Protein AF-0000000084390483 (afdb_homodimer)

Solvent-accessible surface area (backbone atoms only — not comparable to full-atom values): 55094 Å² total; per-residue (Å²): 135,84,78,74,77,78,76,77,76,77,75,76,75,75,76,68,74,72,72,69,80,60,77,84,59,95,57,53,60,35,66,44,64,64,21,24,38,30,26,30,45,50,81,94,38,74,42,25,36,34,32,36,40,42,73,46,34,51,63,45,49,52,94,36,43,75,48,66,68,41,76,61,64,77,34,73,57,75,42,46,13,60,41,57,46,24,24,30,60,30,52,29,52,53,65,84,39,71,67,54,34,82,72,32,52,40,70,46,56,60,27,72,94,52,60,64,47,61,51,35,40,43,39,27,24,26,64,63,17,45,28,31,28,42,40,29,38,64,62,81,58,52,90,76,26,19,27,28,40,38,39,32,50,29,49,73,42,38,44,56,32,52,50,19,61,29,64,43,49,61,56,38,32,43,69,64,57,62,38,30,41,34,37,32,30,48,42,23,20,60,67,8,15,38,48,48,73,48,52,61,88,83,48,40,42,32,24,59,44,30,47,51,43,42,51,50,42,42,47,75,33,31,50,57,75,39,27,19,46,73,36,24,28,36,26,14,30,34,39,14,2,22,47,39,43,34,43,32,42,50,28,36,91,65,56,69,44,48,24,35,35,26,33,47,37,57,71,66,88,77,72,71,77,64,93,76,23,54,57,41,52,54,51,33,48,73,68,78,28,68,58,29,46,32,75,83,43,52,93,42,71,65,50,36,20,41,19,38,48,40,27,51,46,34,46,23,68,47,49,54,32,29,50,57,43,47,43,53,66,70,66,49,79,80,78,78,80,34,50,74,52,70,60,70,63,58,34,61,86,51,61,71,62,32,36,77,70,58,47,40,41,76,35,18,33,37,41,36,39,40,40,20,28,36,52,67,74,47,81,64,42,82,90,39,62,78,72,40,66,74,57,69,65,36,49,51,54,33,49,54,49,47,41,51,49,49,51,54,50,49,45,34,47,69,70,28,62,82,57,14,29,32,39,41,38,35,39,34,40,71,43,68,30,76,30,80,40,76,67,35,42,14,19,61,71,62,57,41,23,34,55,18,57,33,52,69,67,29,36,89,72,27,69,77,48,72,64,55,52,48,24,19,51,51,50,38,52,50,53,47,27,30,56,72,30,56,84,50,26,34,34,76,75,68,66,48,54,54,37,39,63,89,41,81,56,31,17,41,26,38,37,30,34,34,89,91,30,45,63,44,81,42,48,24,37,65,66,48,18,40,71,73,69,73,50,73,68,60,46,75,92,134,84,77,74,77,77,76,76,74,76,76,75,74,72,76,69,74,73,73,70,80,60,76,83,58,95,56,54,60,38,64,44,64,64,20,24,37,29,27,31,45,50,82,93,39,74,43,24,36,33,32,35,39,42,73,45,32,50,62,43,49,51,93,36,44,74,48,67,69,41,77,60,63,78,35,73,57,76,42,45,13,61,41,57,45,23,23,28,60,30,53,30,55,52,66,85,38,70,66,54,34,82,73,32,53,41,72,46,56,60,28,70,95,52,61,65,48,61,51,36,39,44,40,26,25,28,64,64,17,47,28,31,26,42,38,30,38,65,64,81,57,52,90,75,25,20,26,28,41,39,40,31,49,29,48,74,42,40,44,54,31,53,49,20,60,29,66,43,48,61,57,38,32,43,68,64,58,64,37,30,44,33,36,34,29,48,43,24,20,60,66,8,14,39,48,49,73,46,52,61,88,83,49,39,39,32,23,61,46,30,47,52,44,43,51,51,43,41,48,75,32,31,51,58,75,37,26,18,47,72,36,25,29,36,26,14,31,35,38,14,2,23,47,39,44,34,43,33,43,48,28,35,91,66,57,70,44,46,26,36,34,26,32,47,36,56,72,68,85,76,70,70,80,63,93,77,22,54,58,41,51,53,51,33,48,74,68,78,30,68,57,30,47,32,74,83,44,53,92,42,70,68,50,37,21,41,18,37,46,41,28,51,46,36,47,23,68,46,49,55,32,29,49,57,43,46,42,52,66,70,66,49,79,79,77,77,79,34,50,74,52,70,62,71,62,59,34,61,84,52,61,68,62,32,37,75,70,58,48,39,41,75,34,18,31,39,41,36,40,41,41,20,28,36,52,68,73,46,81,64,41,83,90,39,61,78,71,40,65,73,58,67,66,34,49,53,53,33,49,54,50,48,42,52,48,48,50,54,50,50,44,35,46,69,71,28,62,80,56,15,29,32,38,40,37,37,40,34,39,70,45,67,30,75,30,80,41,74,66,35,41,15,18,59,72,63,58,41,22,34,55,17,55,33,53,70,66,29,36,89,71,26,69,76,50,72,65,56,52,48,23,20,52,51,49,37,52,49,53,48,27,30,56,72,29,58,84,51,26,35,37,76,75,68,66,46,54,53,36,40,62,88,41,82,56,30,16,40,26,38,37,30,34,36,90,92,31,44,63,46,81,43,47,26,37,65,66,47,18,39,70,72,70,73,51,75,67,60,46,74,92

Nearest PDB structures (foldseek):
  6o66-assembly1_B-2  TM=7.833E-01  e=6.974E-33  Homo sapiens
  2xuj-assembly1_B  TM=7.699E-01  e=1.851E-33  Mus musculus
  3lii-assembly1_B  TM=7.670E-01  e=3.714E-32  Homo sapiens
  2jey-assembly1_A  TM=7.452E-01  e=4.397E-33  Mus musculus
  2xup-assembly1_A  TM=7.481E-01  e=2.628E-32  Mus musculus

Sequence (1082 aa):
MKLSILWLLALATDVHSAASNSSHSGSLTVRTSTGTFTGLVDPAFPNTRQWRSIPFAAPPVGSRRWLPPQKLPPSNEHQYATKYPPSCPQFVTAVESLWNLPLTKGNLIYNGGQSDSSGLVGEATSEDCLYLAVWRPTSPPPKGGFPVLFFMTGGGFVIGGIDLPWQIPTSWVERSQSAIIVTINYRVNIFGFPNARGLADGEQNLGILDQRAALEWVRDNIAAFGGDPTRITHWGRSAGSISADIHAYAYHDDPIAQAYYLESGTVSLGIGEDPTHSNFSFVAQHVGCESPCGADGCKDDDDGGVAELDCMRRVSFAQISNFIGQYGDEGETPTLSFSPVPDDHIVFRNYEARAAEGQLARRPSLISFTANEFSSLVPWPKENLTEGPWQPPVTALDVASVCGIRNAVVSRNQLSTSEAPVYRFQYAGQFPNLNVYDWLGAYHNSETPLVFGTYGLLDHVAPTTEFQVEVSRAMQDHIMAFAEDPYQGPLKRFGWEPQVVSEAGGGSLLRFGAGGKAVQRIDGVEVDGVCEGLGEYDPFPMKLSILWLLALATDVHSAASNSSHSGSLTVRTSTGTFTGLVDPAFPNTRQWRSIPFAAPPVGSRRWLPPQKLPPSNEHQYATKYPPSCPQFVTAVESLWNLPLTKGNLIYNGGQSDSSGLVGEATSEDCLYLAVWRPTSPPPKGGFPVLFFMTGGGFVIGGIDLPWQIPTSWVERSQSAIIVTINYRVNIFGFPNARGLADGEQNLGILDQRAALEWVRDNIAAFGGDPTRITHWGRSAGSISADIHAYAYHDDPIAQAYYLESGTVSLGIGEDPTHSNFSFVAQHVGCESPCGADGCKDDDDGGVAELDCMRRVSFAQISNFIGQYGDEGETPTLSFSPVPDDHIVFRNYEARAAEGQLARRPSLISFTANEFSSLVPWPKENLTEGPWQPPVTALDVASVCGIRNAVVSRNQLSTSEAPVYRFQYAGQFPNLNVYDWLGAYHNSETPLVFGTYGLLDHVAPTTEFQVEVSRAMQDHIMAFAEDPYQGPLKRFGWEPQVVSEAGGGSLLRFGAGGKAVQRIDGVEVDGVCEGLGEYDPFP

Structure (mmCIF, N/CA/C/O backbone):
data_AF-0000000084390483-model_v1
#
loop_
_entity.id
_entity.type
_entity.pdbx_description
1 polymer 'Chlorogenic acid esterase'
#
loop_
_atom_site.group_PDB
_atom_site.id
_atom_site.type_symbol
_atom_site.label_atom_id
_atom_site.label_alt_id
_atom_site.label_comp_id
_atom_site.label_asym_id
_atom_site.label_entity_id
_atom_site.label_seq_id
_atom_site.pdbx_PDB_ins_code
_atom_site.Cartn_x
_atom_site.Cartn_y
_atom_site.Cartn_z
_atom_site.occupancy
_atom_site.B_iso_or_equiv
_atom_site.auth_seq_id
_atom_site.auth_comp_id
_atom_site.auth_asym_id
_atom_site.auth_atom_id
_atom_site.pdbx_PDB_model_num
ATOM 1 N N . MET A 1 1 ? 22.453 -48.594 45.625 1 23.86 1 MET A N 1
ATOM 2 C CA . MET A 1 1 ? 21.016 -48.281 45.688 1 23.86 1 MET A CA 1
ATOM 3 C C . MET A 1 1 ? 20.578 -47.5 44.469 1 23.86 1 MET A C 1
ATOM 5 O O . MET A 1 1 ? 21.078 -46.375 44.219 1 23.86 1 MET A O 1
ATOM 9 N N . LYS A 1 2 ? 20.172 -48.312 43.469 1 23.64 2 LYS A N 1
ATOM 10 C CA . LYS A 1 2 ? 19.859 -48.125 42.062 1 23.64 2 LYS A CA 1
ATOM 11 C C . LYS A 1 2 ? 18.641 -47.25 41.844 1 23.64 2 LYS A C 1
ATOM 13 O O . LYS A 1 2 ? 17.516 -47.656 42.125 1 23.64 2 LYS A O 1
ATOM 18 N N . LEU A 1 3 ? 18.766 -45.938 42.219 1 27.08 3 LEU A N 1
ATOM 19 C CA . LEU A 1 3 ? 17.672 -45 42.188 1 27.08 3 LEU A CA 1
ATOM 20 C C . LEU A 1 3 ? 17.062 -44.906 40.781 1 27.08 3 LEU A C 1
ATOM 22 O O . LEU A 1 3 ? 17.766 -44.625 39.812 1 27.08 3 LEU A O 1
ATOM 26 N N . SER A 1 4 ? 16.062 -45.688 40.562 1 25.55 4 SER A N 1
ATOM 27 C CA . SER A 1 4 ? 15.25 -45.875 39.375 1 25.55 4 SER A CA 1
ATOM 28 C C . SER A 1 4 ? 14.531 -44.594 39 1 25.55 4 SER A C 1
ATOM 30 O O . SER A 1 4 ? 13.742 -44.062 39.781 1 25.55 4 SER A O 1
ATOM 32 N N . ILE A 1 5 ? 15.242 -43.688 38.312 1 32.19 5 ILE A N 1
ATOM 33 C CA . ILE A 1 5 ? 14.758 -42.406 37.781 1 32.19 5 ILE A CA 1
ATOM 34 C C . ILE A 1 5 ? 13.508 -42.656 36.938 1 32.19 5 ILE A C 1
ATOM 36 O O . ILE A 1 5 ? 13.555 -43.375 35.938 1 32.19 5 ILE A O 1
ATOM 40 N N . LEU A 1 6 ? 12.336 -42.656 37.594 1 28.66 6 LEU A N 1
ATOM 41 C CA . LEU A 1 6 ? 11.008 -42.75 37 1 28.66 6 LEU A CA 1
ATOM 42 C C . LEU A 1 6 ? 10.797 -41.625 35.969 1 28.66 6 LEU A C 1
ATOM 44 O O . LEU A 1 6 ? 10.906 -40.438 36.281 1 28.66 6 LEU A O 1
ATOM 48 N N . TRP A 1 7 ? 11.086 -41.969 34.688 1 28.22 7 TRP A N 1
ATOM 49 C CA . TRP A 1 7 ? 10.914 -41.188 33.469 1 28.22 7 TRP A CA 1
ATOM 50 C C . TRP A 1 7 ? 9.461 -40.781 33.281 1 28.22 7 TRP A C 1
ATOM 52 O O . TRP A 1 7 ? 8.578 -41.625 33.125 1 28.22 7 TRP A O 1
ATOM 62 N N . LEU A 1 8 ? 9.008 -39.781 34.062 1 28.97 8 LEU A N 1
ATOM 63 C CA . LEU A 1 8 ? 7.66 -39.281 33.844 1 28.97 8 LEU A CA 1
ATOM 64 C C . LEU A 1 8 ? 7.484 -38.844 32.375 1 28.97 8 LEU A C 1
ATOM 66 O O . LEU A 1 8 ? 8.164 -37.906 31.938 1 28.97 8 LEU A O 1
ATOM 70 N N . LEU A 1 9 ? 7.055 -39.75 31.547 1 26.95 9 LEU A N 1
ATOM 71 C CA . LEU A 1 9 ? 6.625 -39.562 30.156 1 26.95 9 LEU A CA 1
ATOM 72 C C . LEU A 1 9 ? 5.473 -38.562 30.094 1 26.95 9 LEU A C 1
ATOM 74 O O . LEU A 1 9 ? 4.379 -38.812 30.594 1 26.95 9 LEU A O 1
ATOM 78 N N . ALA A 1 10 ? 5.777 -37.25 30.25 1 30.38 10 ALA A N 1
ATOM 79 C CA . ALA A 1 10 ? 4.77 -36.219 29.969 1 30.38 10 ALA A CA 1
ATOM 80 C C . ALA A 1 10 ? 4.078 -36.469 28.641 1 30.38 10 ALA A C 1
ATOM 82 O O . ALA A 1 10 ? 4.711 -36.438 27.578 1 30.38 10 ALA A O 1
ATOM 83 N N . LEU A 1 11 ? 2.984 -37.219 28.625 1 24.77 11 LEU A N 1
ATOM 84 C CA . LEU A 1 11 ? 2.082 -37.375 27.5 1 24.77 11 LEU A CA 1
ATOM 85 C C . LEU A 1 11 ? 1.597 -36.031 26.969 1 24.77 11 LEU A C 1
ATOM 87 O O . LEU A 1 11 ? 0.934 -35.281 27.688 1 24.77 11 LEU A O 1
ATOM 91 N N . ALA A 1 12 ? 2.371 -35.406 26.141 1 32.25 12 ALA A N 1
ATOM 92 C CA . ALA A 1 12 ? 1.905 -34.344 25.25 1 32.25 12 ALA A CA 1
ATOM 93 C C . ALA A 1 12 ? 0.564 -34.688 24.625 1 32.25 12 ALA A C 1
ATOM 95 O O . ALA A 1 12 ? 0.488 -35.594 23.781 1 32.25 12 ALA A O 1
ATOM 96 N N . THR A 1 13 ? -0.493 -34.5 25.391 1 29.8 13 THR A N 1
ATOM 97 C CA . THR A 1 13 ? -1.822 -34.594 24.797 1 29.8 13 THR A CA 1
ATOM 98 C C . THR A 1 13 ? -1.907 -33.75 23.531 1 29.8 13 THR A C 1
ATOM 100 O O . THR A 1 13 ? -1.586 -32.562 23.562 1 29.8 13 THR A O 1
ATOM 103 N N . ASP A 1 14 ? -1.658 -34.344 22.406 1 31.08 14 ASP A N 1
ATOM 104 C CA . ASP A 1 14 ? -2.002 -33.875 21.062 1 31.08 14 ASP A CA 1
ATOM 105 C C . ASP A 1 14 ? -3.422 -33.312 21.031 1 31.08 14 ASP A C 1
ATOM 107 O O . ASP A 1 14 ? -4.395 -34.062 21.188 1 31.08 14 ASP A O 1
ATOM 111 N N . VAL A 1 15 ? -3.582 -32.094 21.578 1 33.88 15 VAL A N 1
ATOM 112 C CA . VAL A 1 15 ? -4.859 -31.438 21.344 1 33.88 15 VAL A CA 1
ATOM 113 C C . VAL A 1 15 ? -5.164 -31.438 19.844 1 33.88 15 VAL A C 1
ATOM 115 O O . VAL A 1 15 ? -4.551 -30.688 19.078 1 33.88 15 VAL A O 1
ATOM 118 N N . HIS A 1 16 ? -5.445 -32.625 19.312 1 34.56 16 HIS A N 1
ATOM 119 C CA . HIS A 1 16 ? -6.195 -32.594 18.062 1 34.56 16 HIS A CA 1
ATOM 120 C C . HIS A 1 16 ? -7.422 -31.703 18.172 1 34.56 16 HIS A C 1
ATOM 122 O O . HIS A 1 16 ? -8.328 -31.984 18.969 1 34.56 16 HIS A O 1
ATOM 128 N N . SER A 1 17 ? -7.234 -30.438 18.094 1 35.5 17 SER A N 1
ATOM 129 C CA . SER A 1 17 ? -8.43 -29.609 17.922 1 35.5 17 SER A CA 1
ATOM 130 C C . SER A 1 17 ? -9.453 -30.297 17.016 1 35.5 17 SER A C 1
ATOM 132 O O . SER A 1 17 ? -9.148 -30.625 15.875 1 35.5 17 SER A O 1
ATOM 134 N N . ALA A 1 18 ? -10.336 -30.875 17.641 1 33.22 18 ALA A N 1
ATOM 135 C CA . ALA A 1 18 ? -11.562 -31.375 17 1 33.22 18 ALA A CA 1
ATOM 136 C C . ALA A 1 18 ? -12.219 -30.281 16.172 1 33.22 18 ALA A C 1
ATOM 138 O O . ALA A 1 18 ? -12.891 -29.391 16.703 1 33.22 18 ALA A O 1
ATOM 139 N N . ALA A 1 19 ? -11.633 -29.891 15.031 1 39.38 19 ALA A N 1
ATOM 140 C CA . ALA A 1 19 ? -12.547 -29.281 14.078 1 39.38 19 ALA A CA 1
ATOM 141 C C . ALA A 1 19 ? -13.82 -30.125 13.922 1 39.38 19 ALA A C 1
ATOM 143 O O . ALA A 1 19 ? -13.766 -31.25 13.445 1 39.38 19 ALA A O 1
ATOM 144 N N . SER A 1 20 ? -14.742 -29.969 14.68 1 35.03 20 SER A N 1
ATOM 145 C CA . SER A 1 20 ? -16.047 -30.625 14.523 1 35.03 20 SER A CA 1
ATOM 146 C C . SER A 1 20 ? -16.438 -30.734 13.055 1 35.03 20 SER A C 1
ATOM 148 O O . SER A 1 20 ? -16.203 -29.812 12.273 1 35.03 20 SER A O 1
ATOM 150 N N . ASN A 1 21 ? -16.453 -31.922 12.523 1 35.75 21 ASN A N 1
ATOM 151 C CA . ASN A 1 21 ? -17.156 -32.25 11.289 1 35.75 21 ASN A CA 1
ATOM 152 C C . ASN A 1 21 ? -18.484 -31.516 11.188 1 35.75 21 ASN A C 1
ATOM 154 O O . ASN A 1 21 ? -19.516 -32.031 11.625 1 35.75 21 ASN A O 1
ATOM 158 N N . SER A 1 22 ? -18.547 -30.281 11.508 1 37.66 22 SER A N 1
ATOM 159 C CA . SER A 1 22 ? -19.812 -29.641 11.188 1 37.66 22 SER A CA 1
ATOM 160 C C . SER A 1 22 ? -20.359 -30.141 9.852 1 37.66 22 SER A C 1
ATOM 162 O O . SER A 1 22 ? -19.594 -30.453 8.945 1 37.66 22 SER A O 1
ATOM 164 N N . SER A 1 23 ? -21.453 -30.656 9.828 1 38.72 23 SER A N 1
ATOM 165 C CA . SER A 1 23 ? -22.312 -31.016 8.695 1 38.72 23 SER A CA 1
ATOM 166 C C . SER A 1 23 ? -22.016 -30.141 7.48 1 38.72 23 SER A C 1
ATOM 168 O O . SER A 1 23 ? -22.031 -28.906 7.57 1 38.72 23 SER A O 1
ATOM 170 N N . HIS A 1 24 ? -21.094 -30.484 6.613 1 45.38 24 HIS A N 1
ATOM 171 C CA . HIS A 1 24 ? -20.766 -29.922 5.305 1 45.38 24 HIS A CA 1
ATOM 172 C C . HIS A 1 24 ? -21.984 -29.328 4.629 1 45.38 24 HIS A C 1
ATOM 174 O O . HIS A 1 24 ? -22.609 -29.969 3.781 1 45.38 24 HIS A O 1
ATOM 180 N N . SER A 1 25 ? -22.859 -28.797 5.324 1 46.72 25 SER A N 1
ATOM 181 C CA . SER A 1 25 ? -24.047 -28.156 4.742 1 46.72 25 SER A CA 1
ATOM 182 C C . SER A 1 25 ? -23.656 -27.172 3.65 1 46.72 25 SER A C 1
ATOM 184 O O . SER A 1 25 ? -22.516 -26.719 3.596 1 46.72 25 SER A O 1
ATOM 186 N N . GLY A 1 26 ? -24.328 -27.219 2.461 1 61.19 26 GLY A N 1
ATOM 187 C CA . GLY A 1 26 ? -24.516 -26.375 1.3 1 61.19 26 GLY A CA 1
ATOM 188 C C . GLY A 1 26 ? -24.328 -24.891 1.603 1 61.19 26 GLY A C 1
ATOM 189 O O . GLY A 1 26 ? -24.625 -24.047 0.77 1 61.19 26 GLY A O 1
ATOM 190 N N . SER A 1 27 ? -23.609 -24.703 2.73 1 80.94 27 SER A N 1
ATOM 191 C CA . SER A 1 27 ? -23.594 -23.312 3.15 1 80.94 27 SER A CA 1
ATOM 192 C C . SER A 1 27 ? -22.406 -22.562 2.549 1 80.94 27 SER A C 1
ATOM 194 O O . SER A 1 27 ? -21.344 -23.156 2.332 1 80.94 27 SER A O 1
ATOM 196 N N . LEU A 1 28 ? -22.562 -21.484 2.041 1 91.5 28 LEU A N 1
ATOM 197 C CA . LEU A 1 28 ? -21.562 -20.531 1.558 1 91.5 28 LEU A CA 1
ATOM 198 C C . LEU A 1 28 ? -20.75 -19.969 2.717 1 91.5 28 LEU A C 1
ATOM 200 O O . LEU A 1 28 ? -19.688 -19.359 2.502 1 91.5 28 LEU A O 1
ATOM 204 N N . THR A 1 29 ? -21.094 -20.234 3.975 1 93.81 29 THR A N 1
ATOM 205 C CA . THR A 1 29 ? -20.344 -19.781 5.141 1 93.81 29 THR A CA 1
ATOM 206 C C . THR A 1 29 ? -19.562 -20.922 5.77 1 93.81 29 THR A C 1
ATOM 208 O O . THR A 1 29 ? -20.141 -21.953 6.109 1 93.81 29 THR A O 1
ATOM 211 N N . VAL A 1 30 ? -18.281 -20.781 5.887 1 96.25 30 VAL A N 1
ATOM 212 C CA . VAL A 1 30 ? -17.375 -21.797 6.406 1 96.25 30 VAL A CA 1
ATOM 213 C C . VAL A 1 30 ? -16.625 -21.266 7.621 1 96.25 30 VAL A C 1
ATOM 215 O O . VAL A 1 30 ? -16.141 -20.125 7.602 1 96.25 30 VAL A O 1
ATOM 218 N N . ARG A 1 31 ? -16.5 -21.984 8.664 1 96.69 31 ARG A N 1
ATOM 219 C CA . ARG A 1 31 ? -15.734 -21.609 9.852 1 96.69 31 ARG A CA 1
ATOM 220 C C . ARG A 1 31 ? -14.359 -22.281 9.852 1 96.69 31 ARG A C 1
ATOM 222 O O . ARG A 1 31 ? -14.258 -23.516 9.781 1 96.69 31 ARG A O 1
ATOM 229 N N . THR A 1 32 ? -13.336 -21.531 9.852 1 97.88 32 THR A N 1
ATOM 230 C CA . THR A 1 32 ? -11.953 -22 9.945 1 97.88 32 THR A CA 1
ATOM 231 C C . THR A 1 32 ? -11.352 -21.641 11.297 1 97.88 32 THR A C 1
ATOM 233 O O . THR A 1 32 ? -12.039 -21.094 12.164 1 97.88 32 THR A O 1
ATOM 236 N N . SER A 1 33 ? -10.047 -21.969 11.508 1 97.75 33 SER A N 1
ATOM 237 C CA . SER A 1 33 ? -9.359 -21.641 12.75 1 97.75 33 SER A CA 1
ATOM 238 C C . SER A 1 33 ? -9.039 -20.141 12.828 1 97.75 33 SER A C 1
ATOM 240 O O . SER A 1 33 ? -8.812 -19.609 13.906 1 97.75 33 SER A O 1
ATOM 242 N N . THR A 1 34 ? -9.039 -19.484 11.656 1 97.25 34 THR A N 1
ATOM 243 C CA . THR A 1 34 ? -8.586 -18.094 11.648 1 97.25 34 THR A CA 1
ATOM 244 C C . THR A 1 34 ? -9.719 -17.156 11.258 1 97.25 34 THR A C 1
ATOM 246 O O . THR A 1 34 ? -9.492 -15.984 10.961 1 97.25 34 THR A O 1
ATOM 249 N N . GLY A 1 35 ? -10.938 -17.703 11.133 1 96.69 35 GLY A N 1
ATOM 250 C CA . GLY A 1 35 ? -12.078 -16.859 10.812 1 96.69 35 GLY A CA 1
ATOM 251 C C . GLY A 1 35 ? -13.234 -17.625 10.203 1 96.69 35 GLY A C 1
ATOM 252 O O . GLY A 1 35 ? -13.125 -18.828 9.953 1 96.69 35 GLY A O 1
ATOM 253 N N . THR A 1 36 ? -14.391 -16.938 10.078 1 96.69 36 THR A N 1
ATOM 254 C CA . THR A 1 36 ? -15.57 -17.422 9.375 1 96.69 36 THR A CA 1
ATOM 255 C C . THR A 1 36 ? -15.75 -16.688 8.047 1 96.69 36 THR A C 1
ATOM 257 O O . THR A 1 36 ? -15.75 -15.445 8.008 1 96.69 36 THR A O 1
ATOM 260 N N . PHE A 1 37 ? -15.875 -17.422 6.973 1 96 37 PHE A N 1
ATOM 261 C CA . PHE A 1 37 ? -15.867 -16.812 5.648 1 96 37 PHE A CA 1
ATOM 262 C C . PHE A 1 37 ? -17.125 -17.188 4.867 1 96 37 PHE A C 1
ATOM 264 O O . PHE A 1 37 ? -17.484 -18.375 4.805 1 96 37 PHE A O 1
ATOM 271 N N . THR A 1 38 ? -17.812 -16.203 4.32 1 94.62 38 THR A N 1
ATOM 272 C CA . THR A 1 38 ? -18.922 -16.438 3.408 1 94.62 38 THR A CA 1
ATOM 273 C C . THR A 1 38 ? -18.5 -16.188 1.963 1 94.62 38 THR A C 1
ATOM 275 O O . THR A 1 38 ? -18.047 -15.094 1.622 1 94.62 38 THR A O 1
ATOM 278 N N . GLY A 1 39 ? -18.609 -17.219 1.174 1 95.31 39 GLY A N 1
ATOM 279 C CA . GLY A 1 39 ? -18.266 -17.125 -0.235 1 95.31 39 GLY A CA 1
ATOM 280 C C . GLY A 1 39 ? -19.453 -16.828 -1.125 1 95.31 39 GLY A C 1
ATOM 281 O O . GLY A 1 39 ? -20.375 -16.109 -0.716 1 95.31 39 GLY A O 1
ATOM 282 N N . LEU A 1 40 ? -19.359 -17.156 -2.418 1 94.12 40 LEU A N 1
ATOM 283 C CA . LEU A 1 40 ? -20.422 -16.891 -3.381 1 94.12 40 LEU A CA 1
ATOM 284 C C . LEU A 1 40 ? -20.531 -18 -4.406 1 94.12 40 LEU A C 1
ATOM 286 O O . LEU A 1 40 ? -19.641 -18.844 -4.512 1 94.12 40 LEU A O 1
ATOM 290 N N . VAL A 1 41 ? -21.625 -18.031 -5.062 1 94.81 41 VAL A N 1
ATOM 291 C CA . VAL A 1 41 ? -21.812 -18.781 -6.293 1 94.81 41 VAL A CA 1
ATOM 292 C C . VAL A 1 41 ? -22.094 -17.828 -7.453 1 94.81 41 VAL A C 1
ATOM 294 O O . VAL A 1 41 ? -23.047 -17.047 -7.41 1 94.81 41 VAL A O 1
ATOM 297 N N . ASP A 1 42 ? -21.172 -17.844 -8.359 1 92.25 42 ASP A N 1
ATOM 298 C CA . ASP A 1 42 ? -21.422 -17.094 -9.594 1 92.25 42 ASP A CA 1
ATOM 299 C C . ASP A 1 42 ? -22.562 -17.703 -10.398 1 92.25 42 ASP A C 1
ATOM 301 O O . ASP A 1 42 ? -22.5 -18.891 -10.75 1 92.25 42 ASP A O 1
ATOM 305 N N . PRO A 1 43 ? -23.609 -16.938 -10.727 1 92.31 43 PRO A N 1
ATOM 306 C CA . PRO A 1 43 ? -24.75 -17.5 -11.461 1 92.31 43 PRO A CA 1
ATOM 307 C C . PRO A 1 43 ? -24.328 -18.125 -12.789 1 92.31 43 PRO A C 1
ATOM 309 O O . PRO A 1 43 ? -24.984 -19.062 -13.266 1 92.31 43 PRO A O 1
ATOM 312 N N . ALA A 1 44 ? -23.312 -17.688 -13.367 1 93.81 44 ALA A N 1
ATOM 313 C CA . ALA A 1 44 ? -22.797 -18.266 -14.609 1 93.81 44 ALA A CA 1
ATOM 314 C C . ALA A 1 44 ? -22.188 -19.641 -14.367 1 93.81 44 ALA A C 1
ATOM 316 O O . ALA A 1 44 ? -22 -20.422 -15.305 1 93.81 44 ALA A O 1
ATOM 317 N N . PHE A 1 45 ? -21.797 -19.891 -13.141 1 96.44 45 PHE A N 1
ATOM 318 C CA . PHE A 1 45 ? -21.188 -21.156 -12.734 1 96.44 45 PHE A CA 1
ATOM 319 C C . PHE A 1 45 ? -21.875 -21.703 -11.492 1 96.44 45 PHE A C 1
ATOM 321 O O . PHE A 1 45 ? -21.266 -21.781 -10.422 1 96.44 45 PHE A O 1
ATOM 328 N N . PRO A 1 46 ? -23.047 -22.203 -11.594 1 95.44 46 PRO A N 1
ATOM 329 C CA . PRO A 1 46 ? -23.906 -22.547 -10.445 1 95.44 46 PRO A CA 1
ATOM 330 C C . PRO A 1 46 ? -23.406 -23.766 -9.688 1 95.44 46 PRO A C 1
ATOM 332 O O . PRO A 1 46 ? -23.859 -24.047 -8.578 1 95.44 46 PRO A O 1
ATOM 335 N N . ASN A 1 47 ? -22.484 -24.484 -10.258 1 97.31 47 ASN A N 1
ATOM 336 C CA . ASN A 1 47 ? -22.016 -25.703 -9.602 1 97.31 47 ASN A CA 1
ATOM 337 C C . ASN A 1 47 ? -20.672 -25.5 -8.93 1 97.31 47 ASN A C 1
ATOM 339 O O . ASN A 1 47 ? -19.953 -26.469 -8.648 1 97.31 47 ASN A O 1
ATOM 343 N N . THR A 1 48 ? -20.281 -24.25 -8.742 1 97.5 48 THR A N 1
ATOM 344 C CA . THR A 1 48 ? -19 -23.953 -8.125 1 97.5 48 THR A CA 1
ATOM 345 C C . THR A 1 48 ? -19.172 -22.922 -7.008 1 97.5 48 THR A C 1
ATOM 347 O O . THR A 1 48 ? -19.656 -21.812 -7.246 1 97.5 48 THR A O 1
ATOM 350 N N . ARG A 1 49 ? -18.797 -23.281 -5.832 1 96.81 49 ARG A N 1
ATOM 351 C CA . ARG A 1 49 ? -18.672 -22.312 -4.738 1 96.81 49 ARG A CA 1
ATOM 352 C C . ARG A 1 49 ? -17.281 -21.688 -4.715 1 96.81 49 ARG A C 1
ATOM 354 O O . ARG A 1 49 ? -16.281 -22.359 -4.992 1 96.81 49 ARG A O 1
ATOM 361 N N . GLN A 1 50 ? -17.266 -20.453 -4.395 1 97.44 50 GLN A N 1
ATOM 362 C CA . GLN A 1 50 ? -15.992 -19.734 -4.395 1 97.44 50 GLN A CA 1
ATOM 363 C C . GLN A 1 50 ? -15.82 -18.906 -3.117 1 97.44 50 GLN A C 1
ATOM 365 O O . GLN A 1 50 ? -16.766 -18.281 -2.645 1 97.44 50 GLN A O 1
ATOM 370 N N . TRP A 1 51 ? -14.727 -18.969 -2.484 1 97.56 51 TRP A N 1
ATOM 371 C CA . TRP A 1 51 ? -14.195 -18.016 -1.516 1 97.56 51 TRP A CA 1
ATOM 372 C C . TRP A 1 51 ? -12.938 -17.328 -2.053 1 97.56 51 TRP A C 1
ATOM 374 O O . TRP A 1 51 ? -11.883 -17.953 -2.143 1 97.56 51 TRP A O 1
ATOM 384 N N . ARG A 1 52 ? -12.984 -16.047 -2.326 1 97.56 52 ARG A N 1
ATOM 385 C CA . ARG A 1 52 ? -12.023 -15.438 -3.24 1 97.56 52 ARG A CA 1
ATOM 386 C C . ARG A 1 52 ? -10.883 -14.773 -2.473 1 97.56 52 ARG A C 1
ATOM 388 O O . ARG A 1 52 ? -9.836 -14.469 -3.047 1 97.56 52 ARG A O 1
ATOM 395 N N . SER A 1 53 ? -11.062 -14.539 -1.198 1 97.19 53 SER A N 1
ATOM 396 C CA . SER A 1 53 ? -10.023 -13.852 -0.44 1 97.19 53 SER A CA 1
ATOM 397 C C . SER A 1 53 ? -10 -14.312 1.012 1 97.19 53 SER A C 1
ATOM 399 O O . SER A 1 53 ? -10.703 -13.766 1.858 1 97.19 53 SER A O 1
ATOM 401 N N . ILE A 1 54 ? -9.211 -15.211 1.325 1 98.31 54 ILE A N 1
ATOM 402 C CA . ILE A 1 54 ? -9 -15.711 2.68 1 98.31 54 ILE A CA 1
ATOM 403 C C . ILE A 1 54 ? -7.559 -15.438 3.111 1 98.31 54 ILE A C 1
ATOM 405 O O . ILE A 1 54 ? -6.613 -15.93 2.486 1 98.31 54 ILE A O 1
ATOM 409 N N . PRO A 1 55 ? -7.352 -14.602 4.156 1 98.19 55 PRO A N 1
ATOM 410 C CA . PRO A 1 55 ? -5.973 -14.375 4.598 1 98.19 55 PRO A CA 1
ATOM 411 C C . PRO A 1 55 ? -5.34 -15.617 5.219 1 98.19 55 PRO A C 1
ATOM 413 O O . PRO A 1 55 ? -5.977 -16.297 6.027 1 98.19 55 PRO A O 1
ATOM 416 N N . PHE A 1 56 ? -4.09 -15.906 4.883 1 98.62 56 PHE A N 1
ATOM 417 C CA . PHE A 1 56 ? -3.441 -17.062 5.484 1 98.62 56 PHE A CA 1
ATOM 418 C C . PHE A 1 56 ? -2.283 -16.641 6.379 1 98.62 56 PHE A C 1
ATOM 420 O O . PHE A 1 56 ? -1.723 -17.453 7.113 1 98.62 56 PHE A O 1
ATOM 427 N N . ALA A 1 57 ? -1.914 -15.375 6.34 1 98.38 57 ALA A N 1
ATOM 428 C CA . ALA A 1 57 ? -0.864 -14.789 7.172 1 98.38 57 ALA A CA 1
ATOM 429 C C . ALA A 1 57 ? -1.127 -13.312 7.434 1 98.38 57 ALA A C 1
ATOM 431 O O . ALA A 1 57 ? -1.951 -12.695 6.754 1 98.38 57 ALA A O 1
ATOM 432 N N . ALA A 1 58 ? -0.478 -12.773 8.461 1 97 58 ALA A N 1
ATOM 433 C CA . ALA A 1 58 ? -0.582 -11.344 8.758 1 97 58 ALA A CA 1
ATOM 434 C C . ALA A 1 58 ? -0.007 -10.508 7.621 1 97 58 ALA A C 1
ATOM 436 O O . ALA A 1 58 ? 0.922 -10.938 6.934 1 97 58 ALA A O 1
ATOM 437 N N . PRO A 1 59 ? -0.604 -9.258 7.426 1 96.44 59 PRO A N 1
ATOM 438 C CA . PRO A 1 59 ? -0.039 -8.406 6.371 1 96.44 59 PRO A CA 1
ATOM 439 C C . PRO A 1 59 ? 1.438 -8.094 6.602 1 96.44 59 PRO A C 1
ATOM 441 O O . PRO A 1 59 ? 1.823 -7.691 7.703 1 96.44 59 PRO A O 1
ATOM 444 N N . PRO A 1 60 ? 2.26 -8.281 5.609 1 97.12 60 PRO A N 1
ATOM 445 C CA . PRO A 1 60 ? 3.686 -7.973 5.73 1 97.12 60 PRO A CA 1
ATOM 446 C C . PRO A 1 60 ? 3.994 -6.504 5.438 1 97.12 60 PRO A C 1
ATOM 448 O O . PRO A 1 60 ? 4.723 -6.199 4.488 1 97.12 60 PRO A O 1
ATOM 451 N N . VAL A 1 61 ? 3.559 -5.566 6.289 1 94 61 VAL A N 1
ATOM 452 C CA . VAL A 1 61 ? 3.693 -4.129 6.07 1 94 61 VAL A CA 1
ATOM 453 C C . VAL A 1 61 ? 4.484 -3.506 7.219 1 94 61 VAL A C 1
ATOM 455 O O . VAL A 1 61 ? 4.656 -4.125 8.273 1 94 61 VAL A O 1
ATOM 458 N N . GLY A 1 62 ? 5.055 -2.279 7 1 89 62 GLY A N 1
ATOM 459 C CA . GLY A 1 62 ? 5.789 -1.575 8.039 1 89 62 GLY A CA 1
ATOM 460 C C . GLY A 1 62 ? 6.969 -2.361 8.57 1 89 62 GLY A C 1
ATOM 461 O O . GLY A 1 62 ? 7.805 -2.838 7.801 1 89 62 GLY A O 1
ATOM 462 N N . SER A 1 63 ? 6.926 -2.58 9.938 1 90.06 63 SER A N 1
ATOM 463 C CA . SER A 1 63 ? 8.039 -3.283 10.57 1 90.06 63 SER A CA 1
ATOM 464 C C . SER A 1 63 ? 8.055 -4.758 10.18 1 90.06 63 SER A C 1
ATOM 466 O O . SER A 1 63 ? 9.062 -5.441 10.352 1 90.06 63 SER A O 1
ATOM 468 N N . ARG A 1 64 ? 6.941 -5.23 9.555 1 94.44 64 ARG A N 1
ATOM 469 C CA . ARG A 1 64 ? 6.867 -6.637 9.164 1 94.44 64 ARG A CA 1
ATOM 470 C C . ARG A 1 64 ? 7.289 -6.828 7.715 1 94.44 64 ARG A C 1
ATOM 472 O O . ARG A 1 64 ? 7.438 -7.961 7.25 1 94.44 64 ARG A O 1
ATOM 479 N N . ARG A 1 65 ? 7.457 -5.664 6.965 1 96.38 65 ARG A N 1
ATOM 480 C CA . ARG A 1 65 ? 7.984 -5.805 5.613 1 96.38 65 ARG A CA 1
ATOM 481 C C . ARG A 1 65 ? 9.32 -6.539 5.621 1 96.38 65 ARG A C 1
ATOM 483 O O . ARG A 1 65 ? 10.227 -6.188 6.383 1 96.38 65 ARG A O 1
ATOM 490 N N . TRP A 1 66 ? 9.445 -7.621 4.852 1 98 66 TRP A N 1
ATOM 491 C CA . TRP A 1 66 ? 10.617 -8.469 4.617 1 98 66 TRP A CA 1
ATOM 492 C C . TRP A 1 66 ? 10.914 -9.336 5.832 1 98 66 TRP A C 1
ATOM 494 O O . TRP A 1 66 ? 12.062 -9.695 6.078 1 98 66 TRP A O 1
ATOM 504 N N . LEU A 1 67 ? 9.922 -9.617 6.656 1 97.06 67 LEU A N 1
ATOM 505 C CA . LEU A 1 67 ? 10.008 -10.672 7.656 1 97.06 67 LEU A CA 1
ATOM 506 C C . LEU A 1 67 ? 9.258 -11.922 7.195 1 97.06 67 LEU A C 1
ATOM 508 O O . LEU A 1 67 ? 8.383 -11.836 6.328 1 97.06 67 LEU A O 1
ATOM 512 N N . PRO A 1 68 ? 9.609 -13.109 7.699 1 97.88 68 PRO A N 1
ATOM 513 C CA . PRO A 1 68 ? 8.844 -14.312 7.391 1 97.88 68 PRO A CA 1
ATOM 514 C C . PRO A 1 68 ? 7.348 -14.148 7.672 1 97.88 68 PRO A C 1
ATOM 516 O O . PRO A 1 68 ? 6.961 -13.359 8.531 1 97.88 68 PRO A O 1
ATOM 519 N N . PRO A 1 69 ? 6.523 -14.883 6.879 1 98.31 69 PRO A N 1
ATOM 520 C CA . PRO A 1 69 ? 5.086 -14.773 7.145 1 98.31 69 PRO A CA 1
ATOM 521 C C . PRO A 1 69 ? 4.723 -15.141 8.586 1 98.31 69 PRO A C 1
ATOM 523 O O . PRO A 1 69 ? 5.289 -16.078 9.148 1 98.31 69 PRO A O 1
ATOM 526 N N . GLN A 1 70 ? 3.885 -14.32 9.164 1 97.31 70 GLN A N 1
ATOM 527 C CA . GLN A 1 70 ? 3.416 -14.555 10.523 1 97.31 70 GLN A CA 1
ATOM 528 C C . GLN A 1 70 ? 2.045 -15.227 10.523 1 97.31 70 GLN A C 1
ATOM 530 O O . GLN A 1 70 ? 1.106 -14.734 9.891 1 97.31 70 GLN A O 1
ATOM 535 N N . LYS A 1 71 ? 1.917 -16.312 11.203 1 97.25 71 LYS A N 1
ATOM 536 C CA . LYS A 1 71 ? 0.65 -17.031 11.32 1 97.25 71 LYS A CA 1
ATOM 537 C C . LYS A 1 71 ? -0.425 -16.156 11.953 1 97.25 71 LYS A C 1
ATOM 539 O O . LYS A 1 71 ? -0.131 -15.336 12.828 1 97.25 71 LYS A O 1
ATOM 544 N N . LEU A 1 72 ? -1.616 -16.328 11.531 1 96.81 72 LEU A N 1
ATOM 545 C CA . LEU A 1 72 ? -2.752 -15.594 12.086 1 96.81 72 LEU A CA 1
ATOM 546 C C . LEU A 1 72 ? -3.191 -16.219 13.414 1 96.81 72 LEU A C 1
ATOM 548 O O . LEU A 1 72 ? -3.158 -17.438 13.578 1 96.81 72 LEU A O 1
ATOM 552 N N . PRO A 1 73 ? -3.605 -15.367 14.336 1 95.12 73 PRO A N 1
ATOM 553 C CA . PRO A 1 73 ? -4.195 -15.93 15.555 1 95.12 73 PRO A CA 1
ATOM 554 C C . PRO A 1 73 ? -5.562 -16.562 15.312 1 95.12 73 PRO A C 1
ATOM 556 O O . PRO A 1 73 ? -6.223 -16.25 14.32 1 95.12 73 PRO A O 1
ATOM 559 N N . PRO A 1 74 ? -5.961 -17.5 16.203 1 96.81 74 PRO A N 1
ATOM 560 C CA . PRO A 1 74 ? -7.332 -18 16.094 1 96.81 74 PRO A CA 1
ATOM 561 C C . PRO A 1 74 ? -8.375 -16.875 16.156 1 96.81 74 PRO A C 1
ATOM 563 O O . PRO A 1 74 ? -8.211 -15.922 16.922 1 96.81 74 PRO A O 1
ATOM 566 N N . SER A 1 75 ? -9.359 -17 15.336 1 95.88 75 SER A N 1
ATOM 567 C CA . SER A 1 75 ? -10.391 -15.977 15.273 1 95.88 75 SER A CA 1
ATOM 568 C C . SER A 1 75 ? -11.727 -16.562 14.805 1 95.88 75 SER A C 1
ATOM 570 O O . SER A 1 75 ? -11.75 -17.547 14.078 1 95.88 75 SER A O 1
ATOM 572 N N . ASN A 1 76 ? -12.82 -15.891 15.266 1 94.62 76 ASN A N 1
ATOM 573 C CA . ASN A 1 76 ? -14.148 -16.25 14.781 1 94.62 76 ASN A CA 1
ATOM 574 C C . ASN A 1 76 ? -14.781 -15.102 13.992 1 94.62 76 ASN A C 1
ATOM 576 O O . ASN A 1 76 ? -15.953 -15.172 13.625 1 94.62 76 ASN A O 1
ATOM 580 N N . GLU A 1 77 ? -14.023 -14.133 13.758 1 93.38 77 GLU A N 1
ATOM 581 C CA . GLU A 1 77 ? -14.547 -12.977 13.039 1 93.38 77 GLU A CA 1
ATOM 582 C C . GLU A 1 77 ? -15.047 -13.359 11.648 1 93.38 77 GLU A C 1
ATOM 584 O O . GLU A 1 77 ? -14.445 -14.195 10.977 1 93.38 77 GLU A O 1
ATOM 589 N N . HIS A 1 78 ? -16.156 -12.75 11.289 1 93.12 78 HIS A N 1
ATOM 590 C CA . HIS A 1 78 ? -16.781 -13.062 10 1 93.12 78 HIS A CA 1
ATOM 591 C C . HIS A 1 78 ? -16.297 -12.117 8.906 1 93.12 78 HIS A C 1
ATOM 593 O O . HIS A 1 78 ? -16.125 -10.914 9.148 1 93.12 78 HIS A O 1
ATOM 599 N N . GLN A 1 79 ? -16.062 -12.633 7.715 1 93.38 79 GLN A N 1
ATOM 600 C CA . GLN A 1 79 ? -15.695 -11.875 6.523 1 93.38 79 GLN A CA 1
ATOM 601 C C . GLN A 1 79 ? -16.422 -12.406 5.289 1 93.38 79 GLN A C 1
ATOM 603 O O . GLN A 1 79 ? -16.516 -13.617 5.09 1 93.38 79 GLN A O 1
ATOM 608 N N . TYR A 1 80 ? -17.016 -11.492 4.523 1 93.06 80 TYR A N 1
ATOM 609 C CA . TYR A 1 80 ? -17.453 -11.859 3.176 1 93.06 80 TYR A CA 1
ATOM 610 C C . TYR A 1 80 ? -16.25 -11.953 2.234 1 93.06 80 TYR A C 1
ATOM 612 O O . TYR A 1 80 ? -15.523 -10.977 2.049 1 93.06 80 TYR A O 1
ATOM 620 N N . ALA A 1 81 ? -16.016 -13.133 1.679 1 94.62 81 ALA A N 1
ATOM 621 C CA . ALA A 1 81 ? -14.859 -13.398 0.816 1 94.62 81 ALA A CA 1
ATOM 622 C C . ALA A 1 81 ? -15.281 -13.469 -0.649 1 94.62 81 ALA A C 1
ATOM 624 O O . ALA A 1 81 ? -14.961 -14.438 -1.347 1 94.62 81 ALA A O 1
ATOM 625 N N . THR A 1 82 ? -15.836 -12.375 -1.18 1 93.88 82 THR A N 1
ATOM 626 C CA . THR A 1 82 ? -16.453 -12.406 -2.5 1 93.88 82 THR A CA 1
ATOM 627 C C . THR A 1 82 ? -15.594 -11.664 -3.52 1 93.88 82 THR A C 1
ATOM 629 O O . THR A 1 82 ? -15.789 -11.82 -4.727 1 93.88 82 THR A O 1
ATOM 632 N N . LYS A 1 83 ? -14.656 -10.844 -3.043 1 94.44 83 LYS A N 1
ATOM 633 C CA . LYS A 1 83 ? -13.789 -10.062 -3.918 1 94.44 83 LYS A CA 1
ATOM 634 C C . LYS A 1 83 ? -12.375 -10.641 -3.945 1 94.44 83 LYS A C 1
ATOM 636 O O . LYS A 1 83 ? -11.828 -11 -2.902 1 94.44 83 LYS A O 1
ATOM 641 N N . TYR A 1 84 ? -11.836 -10.773 -5.215 1 97.12 84 TYR A N 1
ATOM 642 C CA . TYR A 1 84 ? -10.438 -11.172 -5.281 1 97.12 84 TYR A CA 1
ATOM 643 C C . TYR A 1 84 ? -9.539 -10.148 -4.598 1 97.12 84 TYR A C 1
ATOM 645 O O . TYR A 1 84 ? -9.789 -8.945 -4.68 1 97.12 84 TYR A O 1
ATOM 653 N N . PRO A 1 85 ? -8.547 -10.586 -3.926 1 97.12 85 PRO A N 1
ATOM 654 C CA . PRO A 1 85 ? -7.621 -9.664 -3.26 1 97.12 85 PRO A CA 1
ATOM 655 C C . PRO A 1 85 ? -6.656 -8.992 -4.234 1 97.12 85 PRO A C 1
ATOM 657 O O . PRO A 1 85 ? -6.477 -9.469 -5.359 1 97.12 85 PRO A O 1
ATOM 660 N N . PRO A 1 86 ? -6.055 -7.859 -3.84 1 97.25 86 PRO A N 1
ATOM 661 C CA . PRO A 1 86 ? -4.945 -7.344 -4.652 1 97.25 86 PRO A CA 1
ATOM 662 C C . PRO A 1 86 ? -3.768 -8.312 -4.723 1 97.25 86 PRO A C 1
ATOM 664 O O . PRO A 1 86 ? -3.5 -9.039 -3.762 1 97.25 86 PRO A O 1
ATOM 667 N N . SER A 1 87 ? -3.123 -8.312 -5.859 1 98.5 87 SER A N 1
ATOM 668 C CA . SER A 1 87 ? -1.87 -9.055 -5.961 1 98.5 87 SER A CA 1
ATOM 669 C C . SER A 1 87 ? -0.761 -8.383 -5.164 1 98.5 87 SER A C 1
ATOM 671 O O . SER A 1 87 ? -0.908 -7.234 -4.73 1 98.5 87 SER A O 1
ATOM 673 N N . CYS A 1 88 ? 0.299 -9.102 -4.867 1 98.69 88 CYS A N 1
ATOM 674 C CA . CYS A 1 88 ? 1.459 -8.484 -4.227 1 98.69 88 CYS A CA 1
ATOM 675 C C . CYS A 1 88 ? 2.102 -7.453 -5.145 1 98.69 88 CYS A C 1
ATOM 677 O O . CYS A 1 88 ? 1.937 -7.508 -6.363 1 98.69 88 CYS A O 1
ATOM 679 N N . PRO A 1 89 ? 2.873 -6.512 -4.59 1 98.5 89 PRO A N 1
ATOM 680 C CA . PRO A 1 89 ? 3.475 -5.449 -5.402 1 98.5 89 PRO A CA 1
ATOM 681 C C . PRO A 1 89 ? 4.316 -5.992 -6.555 1 98.5 89 PRO A C 1
ATOM 683 O O . PRO A 1 89 ? 5.195 -6.832 -6.34 1 98.5 89 PRO A O 1
ATOM 686 N N . GLN A 1 90 ? 4.059 -5.527 -7.715 1 98.5 90 GLN A N 1
ATOM 687 C CA . GLN A 1 90 ? 4.77 -5.906 -8.93 1 98.5 90 GLN A CA 1
ATOM 688 C C . GLN A 1 90 ? 4.637 -4.828 -10 1 98.5 90 GLN A C 1
ATOM 690 O O . GLN A 1 90 ? 3.67 -4.062 -10.008 1 98.5 90 GLN A O 1
ATOM 695 N N . PHE A 1 91 ? 5.648 -4.742 -10.875 1 98.25 91 PHE A N 1
ATOM 696 C CA . PHE A 1 91 ? 5.746 -3.709 -11.898 1 98.25 91 PHE A CA 1
ATOM 697 C C . PHE A 1 91 ? 5.133 -4.184 -13.211 1 98.25 91 PHE A C 1
ATOM 699 O O . PHE A 1 91 ? 5.266 -5.355 -13.57 1 98.25 91 PHE A O 1
ATOM 706 N N . VAL A 1 92 ? 4.395 -3.307 -13.859 1 97.81 92 VAL A N 1
ATOM 707 C CA . VAL A 1 92 ? 3.867 -3.549 -15.195 1 97.81 92 VAL A CA 1
ATOM 708 C C . VAL A 1 92 ? 4.746 -2.854 -16.234 1 97.81 92 VAL A C 1
ATOM 710 O O . VAL A 1 92 ? 4.668 -1.634 -16.406 1 97.81 92 VAL A O 1
ATOM 713 N N . THR A 1 93 ? 5.484 -3.574 -17 1 97.31 93 THR A N 1
ATOM 714 C CA . THR A 1 93 ? 6.492 -3.047 -17.906 1 97.31 93 THR A CA 1
ATOM 715 C C . THR A 1 93 ? 5.836 -2.299 -19.062 1 97.31 93 THR A C 1
ATOM 717 O O . THR A 1 93 ? 4.746 -2.672 -19.516 1 97.31 93 THR A O 1
ATOM 720 N N . ALA A 1 94 ? 6.52 -1.261 -19.547 1 96.81 94 ALA A N 1
ATOM 721 C CA . ALA A 1 94 ? 6.07 -0.526 -20.734 1 96.81 94 ALA A CA 1
ATOM 722 C C . ALA A 1 94 ? 6.68 -1.105 -22 1 96.81 94 ALA A C 1
ATOM 724 O O . ALA A 1 94 ? 6.297 -0.726 -23.109 1 96.81 94 ALA A O 1
ATOM 725 N N . VAL A 1 95 ? 7.617 -1.977 -21.797 1 95.25 95 VAL A N 1
ATOM 726 C CA . VAL A 1 95 ? 8.289 -2.576 -22.953 1 95.25 95 VAL A CA 1
ATOM 727 C C . VAL A 1 95 ? 7.383 -3.625 -23.594 1 95.25 95 VAL A C 1
ATOM 729 O O . VAL A 1 95 ? 6.926 -4.555 -22.922 1 95.25 95 VAL A O 1
ATOM 732 N N . GLU A 1 96 ? 7.172 -3.521 -24.828 1 92.56 96 GLU A N 1
ATOM 733 C CA . GLU A 1 96 ? 6.266 -4.41 -25.547 1 92.56 96 GLU A CA 1
ATOM 734 C C . GLU A 1 96 ? 6.824 -5.832 -25.625 1 92.56 96 GLU A C 1
ATOM 736 O O . GLU A 1 96 ? 8.016 -6.023 -25.859 1 92.56 96 GLU A O 1
ATOM 741 N N . SER A 1 97 ? 5.977 -6.715 -25.359 1 92.31 97 SER A N 1
ATOM 742 C CA . SER A 1 97 ? 6.242 -8.141 -25.469 1 92.31 97 SER A CA 1
ATOM 743 C C . SER A 1 97 ? 4.973 -8.922 -25.797 1 92.31 97 SER A C 1
ATOM 745 O O . SER A 1 97 ? 3.875 -8.352 -25.781 1 92.31 97 SER A O 1
ATOM 747 N N . LEU A 1 98 ? 5.164 -10.203 -26.062 1 92.94 98 LEU A N 1
ATOM 748 C CA . LEU A 1 98 ? 3.998 -11.047 -26.312 1 92.94 98 LEU A CA 1
ATOM 749 C C . LEU A 1 98 ? 3.012 -10.969 -25.156 1 92.94 98 LEU A C 1
ATOM 751 O O . LEU A 1 98 ? 1.798 -11.047 -25.359 1 92.94 98 LEU A O 1
ATOM 755 N N . TRP A 1 99 ? 3.484 -10.711 -24.078 1 94.12 99 TRP A N 1
ATOM 756 C CA . TRP A 1 99 ? 2.75 -10.938 -22.844 1 94.12 99 TRP A CA 1
ATOM 757 C C . TRP A 1 99 ? 1.901 -9.719 -22.484 1 94.12 99 TRP A C 1
ATOM 759 O O . TRP A 1 99 ? 1.012 -9.805 -21.625 1 94.12 99 TRP A O 1
ATOM 769 N N . ASN A 1 100 ? 2.195 -8.578 -23.016 1 94.62 100 ASN A N 1
ATOM 770 C CA . ASN A 1 100 ? 1.422 -7.391 -22.656 1 94.62 100 ASN A CA 1
ATOM 771 C C . ASN A 1 100 ? 0.676 -6.824 -23.859 1 94.62 100 ASN A C 1
ATOM 773 O O . ASN A 1 100 ? 0.341 -5.641 -23.891 1 94.62 100 ASN A O 1
ATOM 777 N N . LEU A 1 101 ? 0.51 -7.668 -24.891 1 93.69 101 LEU A N 1
ATOM 778 C CA . LEU A 1 101 ? -0.268 -7.34 -26.078 1 93.69 101 LEU A CA 1
ATOM 779 C C . LEU A 1 101 ? -1.656 -7.965 -26.016 1 93.69 101 LEU A C 1
ATOM 781 O O . LEU A 1 101 ? -1.883 -8.898 -25.234 1 93.69 101 LEU A O 1
ATOM 785 N N . PRO A 1 102 ? -2.576 -7.512 -26.859 1 94 102 PRO A N 1
ATOM 786 C CA . PRO A 1 102 ? -3.916 -8.102 -26.875 1 94 102 PRO A CA 1
ATOM 787 C C . PRO A 1 102 ? -3.9 -9.586 -27.266 1 94 102 PRO A C 1
ATOM 789 O O . PRO A 1 102 ? -4.852 -10.312 -26.969 1 94 102 PRO A O 1
ATOM 792 N N . LEU A 1 103 ? -2.832 -10.07 -27.828 1 94.56 103 LEU A N 1
ATOM 793 C CA . LEU A 1 103 ? -2.68 -11.445 -28.281 1 94.56 103 LEU A CA 1
ATOM 794 C C . LEU A 1 103 ? -2.717 -12.422 -27.109 1 94.56 103 LEU A C 1
ATOM 796 O O . LEU A 1 103 ? -2.982 -13.609 -27.297 1 94.56 103 LEU A O 1
ATOM 800 N N . THR A 1 104 ? -2.396 -11.883 -25.922 1 96.81 104 THR A N 1
ATOM 801 C CA . THR A 1 104 ? -2.371 -12.727 -24.734 1 96.81 104 THR A CA 1
ATOM 802 C C . THR A 1 104 ? -3.145 -12.078 -23.578 1 96.81 104 THR A C 1
ATOM 804 O O . THR A 1 104 ? -2.789 -12.242 -22.422 1 96.81 104 THR A O 1
ATOM 807 N N . LYS A 1 105 ? -4.121 -11.312 -23.984 1 95.56 105 LYS A N 1
ATOM 808 C CA . LYS A 1 105 ? -4.941 -10.656 -22.969 1 95.56 105 LYS A CA 1
ATOM 809 C C . LYS A 1 105 ? -5.461 -11.664 -21.938 1 95.56 105 LYS A C 1
ATOM 811 O O . LYS A 1 105 ? -6.012 -12.703 -22.312 1 95.56 105 LYS A O 1
ATOM 816 N N . GLY A 1 106 ? -5.219 -11.352 -20.672 1 96.56 106 GLY A N 1
ATOM 817 C CA . GLY A 1 106 ? -5.645 -12.227 -19.594 1 96.56 106 GLY A CA 1
ATOM 818 C C . GLY A 1 106 ? -4.5 -12.984 -18.938 1 96.56 106 GLY A C 1
ATOM 819 O O . GLY A 1 106 ? -4.684 -13.648 -17.922 1 96.56 106 GLY A O 1
ATOM 820 N N . ASN A 1 107 ? -3.289 -12.828 -19.5 1 96.94 107 ASN A N 1
ATOM 821 C CA . ASN A 1 107 ? -2.148 -13.562 -18.953 1 96.94 107 ASN A CA 1
ATOM 822 C C . ASN A 1 107 ? -1.465 -12.789 -17.828 1 96.94 107 ASN A C 1
ATOM 824 O O . ASN A 1 107 ? -0.542 -13.305 -17.188 1 96.94 107 ASN A O 1
ATOM 828 N N . LEU A 1 108 ? -1.876 -11.57 -17.594 1 97.31 108 LEU A N 1
ATOM 829 C CA . LEU A 1 108 ? -1.347 -10.727 -16.531 1 97.31 108 LEU A CA 1
ATOM 830 C C . LEU A 1 108 ? -2.391 -10.516 -15.438 1 97.31 108 LEU A C 1
ATOM 832 O O . LEU A 1 108 ? -3.576 -10.789 -15.641 1 97.31 108 LEU A O 1
ATOM 836 N N . ILE A 1 109 ? -1.981 -10.055 -14.273 1 97.69 109 ILE A N 1
ATOM 837 C CA . ILE A 1 109 ? -2.898 -9.789 -13.172 1 97.69 109 ILE A CA 1
ATOM 838 C C . ILE A 1 109 ? -3.875 -8.688 -13.562 1 97.69 109 ILE A C 1
ATOM 840 O O . ILE A 1 109 ? -3.568 -7.852 -14.422 1 97.69 109 ILE A O 1
ATOM 844 N N . TYR A 1 110 ? -5.043 -8.758 -12.891 1 96.94 110 TYR A N 1
ATOM 845 C CA . TYR A 1 110 ? -5.934 -7.605 -12.945 1 96.94 110 TYR A CA 1
ATOM 846 C C . TYR A 1 110 ? -5.227 -6.344 -12.453 1 96.94 110 TYR A C 1
ATOM 848 O O . TYR A 1 110 ? -4.574 -6.359 -11.406 1 96.94 110 TYR A O 1
ATOM 856 N N . ASN A 1 111 ? -5.352 -5.246 -13.25 1 95.75 111 ASN A N 1
ATOM 857 C CA . ASN A 1 111 ? -4.555 -4.062 -12.938 1 95.75 111 ASN A CA 1
ATOM 858 C C . ASN A 1 111 ? -5.426 -2.82 -12.805 1 95.75 111 ASN A C 1
ATOM 860 O O . ASN A 1 111 ? -4.977 -1.707 -13.078 1 95.75 111 ASN A O 1
ATOM 864 N N . GLY A 1 112 ? -6.652 -2.998 -12.453 1 93.88 112 GLY A N 1
ATOM 865 C CA . GLY A 1 112 ? -7.539 -1.856 -12.273 1 93.88 112 GLY A CA 1
ATOM 866 C C . GLY A 1 112 ? -7.727 -1.048 -13.547 1 93.88 112 GLY A C 1
ATOM 867 O O . GLY A 1 112 ? -8.031 -1.605 -14.602 1 93.88 112 GLY A O 1
ATOM 868 N N . GLY A 1 113 ? -7.566 0.259 -13.422 1 92.81 113 GLY A N 1
ATOM 869 C CA . GLY A 1 113 ? -7.777 1.149 -14.555 1 92.81 113 GLY A CA 1
ATOM 870 C C . GLY A 1 113 ? -6.535 1.334 -15.406 1 92.81 113 GLY A C 1
ATOM 871 O O . GLY A 1 113 ? -6.594 1.962 -16.469 1 92.81 113 GLY A O 1
ATOM 872 N N . GLN A 1 114 ? -5.438 0.723 -15.055 1 94.44 114 GLN A N 1
ATOM 873 C CA . GLN A 1 114 ? -4.184 0.88 -15.781 1 94.44 114 GLN A CA 1
ATOM 874 C C . GLN A 1 114 ? -4.086 -0.123 -16.922 1 94.44 114 GLN A C 1
ATOM 876 O O . GLN A 1 114 ? -4.645 -1.219 -16.844 1 94.44 114 GLN A O 1
ATOM 881 N N . SER A 1 115 ? -3.34 0.237 -17.922 1 94.5 115 SER A N 1
ATOM 882 C CA . SER A 1 115 ? -3.119 -0.663 -19.047 1 94.5 115 SER A CA 1
ATOM 883 C C . SER A 1 115 ? -2.082 -1.729 -18.719 1 94.5 115 SER A C 1
ATOM 885 O O . SER A 1 115 ? -1.354 -1.604 -17.734 1 94.5 115 SER A O 1
ATOM 887 N N . ASP A 1 116 ? -1.947 -2.682 -19.562 1 95.44 116 ASP A N 1
ATOM 888 C CA . ASP A 1 116 ? -0.994 -3.775 -19.391 1 95.44 116 ASP A CA 1
ATOM 889 C C . ASP A 1 116 ? 0.411 -3.342 -19.812 1 95.44 116 ASP A C 1
ATOM 891 O O . ASP A 1 116 ? 1.326 -4.164 -19.875 1 95.44 116 ASP A O 1
ATOM 895 N N . SER A 1 117 ? 0.584 -2.084 -20.172 1 96.5 117 SER A N 1
ATOM 896 C CA . SER A 1 117 ? 1.881 -1.504 -20.5 1 96.5 117 SER A CA 1
ATOM 897 C C . SER A 1 117 ? 2.068 -0.146 -19.828 1 96.5 117 SER A C 1
ATOM 899 O O . SER A 1 117 ? 2.646 0.768 -20.422 1 96.5 117 SER A O 1
ATOM 901 N N . SER A 1 118 ? 1.615 -0.001 -18.625 1 96.06 118 SER A N 1
ATOM 902 C CA . SER A 1 118 ? 1.521 1.286 -17.938 1 96.06 118 SER A CA 1
ATOM 903 C C . SER A 1 118 ? 2.904 1.828 -17.594 1 96.06 118 SER A C 1
ATOM 905 O O . SER A 1 118 ? 3.088 3.041 -17.469 1 96.06 118 SER A O 1
ATOM 907 N N . GLY A 1 119 ? 3.924 0.938 -17.453 1 97.5 119 GLY A N 1
ATOM 908 C CA . GLY A 1 119 ? 5.234 1.363 -16.984 1 97.5 119 GLY A CA 1
ATOM 909 C C . GLY A 1 119 ? 5.23 1.809 -15.531 1 97.5 119 GLY A C 1
ATOM 910 O O . GLY A 1 119 ? 6.012 2.68 -15.141 1 97.5 119 GLY A O 1
ATOM 911 N N . LEU A 1 120 ? 4.289 1.34 -14.695 1 97.56 120 LEU A N 1
ATOM 912 C CA . LEU A 1 120 ? 4.113 1.667 -13.289 1 97.56 120 LEU A CA 1
ATOM 913 C C . LEU A 1 120 ? 3.842 0.409 -12.469 1 97.56 120 LEU A C 1
ATOM 915 O O . LEU A 1 120 ? 3.49 -0.634 -13.023 1 97.56 120 LEU A O 1
ATOM 919 N N . VAL A 1 121 ? 4.09 0.542 -11.18 1 98.06 121 VAL A N 1
ATOM 920 C CA . VAL A 1 121 ? 3.607 -0.497 -10.273 1 98.06 121 VAL A CA 1
ATOM 921 C C . VAL A 1 121 ? 2.119 -0.744 -10.516 1 98.06 121 VAL A C 1
ATOM 923 O O . VAL A 1 121 ? 1.369 0.188 -10.812 1 98.06 121 VAL A O 1
ATOM 926 N N . GLY A 1 122 ? 1.703 -2.002 -10.406 1 98.12 122 GLY A N 1
ATOM 927 C CA . GLY A 1 122 ? 0.307 -2.34 -10.633 1 98.12 122 GLY A CA 1
ATOM 928 C C . GLY A 1 122 ? -0.646 -1.581 -9.734 1 98.12 122 GLY A C 1
ATOM 929 O O . GLY A 1 122 ? -0.408 -1.469 -8.523 1 98.12 122 GLY A O 1
ATOM 930 N N . GLU A 1 123 ? -1.753 -1.077 -10.344 1 97.62 123 GLU A N 1
ATOM 931 C CA . GLU A 1 123 ? -2.736 -0.306 -9.586 1 97.62 123 GLU A CA 1
ATOM 932 C C . GLU A 1 123 ? -3.492 -1.192 -8.602 1 97.62 123 GLU A C 1
ATOM 934 O O . GLU A 1 123 ? -3.85 -0.75 -7.508 1 97.62 123 GLU A O 1
ATOM 939 N N . ALA A 1 124 ? -3.725 -2.439 -8.969 1 97.81 124 ALA A N 1
ATOM 940 C CA . ALA A 1 124 ? -4.473 -3.381 -8.141 1 97.81 124 ALA A CA 1
ATOM 941 C C . ALA A 1 124 ? -3.533 -4.281 -7.344 1 97.81 124 ALA A C 1
ATOM 943 O O . ALA A 1 124 ? -3.738 -5.496 -7.27 1 97.81 124 ALA A O 1
ATOM 944 N N . THR A 1 125 ? -2.463 -3.695 -6.801 1 98 125 THR A N 1
ATOM 945 C CA . THR A 1 125 ? -1.524 -4.418 -5.949 1 98 125 THR A CA 1
ATOM 946 C C . THR A 1 125 ? -1.461 -3.787 -4.559 1 98 125 THR A C 1
ATOM 948 O O . THR A 1 125 ? -1.893 -2.648 -4.367 1 98 125 THR A O 1
ATOM 951 N N . SER A 1 126 ? -1.029 -4.543 -3.605 1 97.81 126 SER A N 1
ATOM 952 C CA . SER A 1 126 ? -0.91 -4.137 -2.209 1 97.81 126 SER A CA 1
ATOM 953 C C . SER A 1 126 ? 0.13 -4.98 -1.478 1 97.81 126 SER A C 1
ATOM 955 O O . SER A 1 126 ? 0.349 -6.145 -1.822 1 97.81 126 SER A O 1
ATOM 957 N N . GLU A 1 127 ? 0.752 -4.391 -0.453 1 97.38 127 GLU A N 1
ATOM 958 C CA . GLU A 1 127 ? 1.614 -5.207 0.393 1 97.38 127 GLU A CA 1
ATOM 959 C C . GLU A 1 127 ? 0.792 -6.145 1.273 1 97.38 127 GLU A C 1
ATOM 961 O O . GLU A 1 127 ? 1.282 -7.195 1.7 1 97.38 127 GLU A O 1
ATOM 966 N N . ASP A 1 128 ? -0.447 -5.73 1.569 1 96.88 128 ASP A N 1
ATOM 967 C CA . ASP A 1 128 ? -1.369 -6.672 2.199 1 96.88 128 ASP A CA 1
ATOM 968 C C . ASP A 1 128 ? -1.95 -7.641 1.175 1 96.88 128 ASP A C 1
ATOM 970 O O . ASP A 1 128 ? -3.094 -7.484 0.742 1 96.88 128 ASP A O 1
ATOM 974 N N . CYS A 1 129 ? -1.188 -8.641 0.871 1 97.94 129 CYS A N 1
ATOM 975 C CA . CYS A 1 129 ? -1.569 -9.445 -0.287 1 97.94 129 CYS A CA 1
ATOM 976 C C . CYS A 1 129 ? -1.527 -10.93 0.043 1 97.94 129 CYS A C 1
ATOM 978 O O . CYS A 1 129 ? -1.732 -11.773 -0.834 1 97.94 129 CYS A O 1
ATOM 980 N N . LEU A 1 130 ? -1.293 -11.367 1.283 1 98.56 130 LEU A N 1
ATOM 981 C CA . LEU A 1 130 ? -1.133 -12.781 1.603 1 98.56 130 LEU A CA 1
ATOM 982 C C . LEU A 1 130 ? -2.488 -13.453 1.803 1 98.56 130 LEU A C 1
ATOM 984 O O . LEU A 1 130 ? -2.887 -13.734 2.936 1 98.56 130 LEU A O 1
ATOM 988 N N . TYR A 1 131 ? -3.115 -13.75 0.666 1 98.69 131 TYR A N 1
ATOM 989 C CA . TYR A 1 131 ? -4.445 -14.344 0.613 1 98.69 131 TYR A CA 1
ATOM 990 C C . TYR A 1 131 ? -4.453 -15.594 -0.258 1 98.69 131 TYR A C 1
ATOM 992 O O . TYR A 1 131 ? -3.541 -15.797 -1.063 1 98.69 131 TYR A O 1
ATOM 1000 N N . LEU A 1 132 ? -5.43 -16.438 -0.024 1 98.81 132 LEU A N 1
ATOM 1001 C CA . LEU A 1 132 ? -5.727 -17.547 -0.92 1 98.81 132 LEU A CA 1
ATOM 1002 C C . LEU A 1 132 ? -7.199 -17.547 -1.312 1 98.81 132 LEU A C 1
ATOM 1004 O O . LEU A 1 132 ? -8.008 -16.844 -0.708 1 98.81 132 LEU A O 1
ATOM 1008 N N . ALA A 1 133 ? -7.5 -18.234 -2.365 1 98.88 133 ALA A N 1
ATOM 1009 C CA . ALA A 1 133 ? -8.859 -18.422 -2.854 1 98.88 133 ALA A CA 1
ATOM 1010 C C . ALA A 1 133 ? -9.188 -19.906 -2.996 1 98.88 133 ALA A C 1
ATOM 1012 O O . ALA A 1 133 ? -8.305 -20.719 -3.293 1 98.88 133 ALA A O 1
ATOM 1013 N N . VAL A 1 134 ? -10.461 -20.266 -2.76 1 98.81 134 VAL A N 1
ATOM 1014 C CA . VAL A 1 134 ? -10.906 -21.641 -2.795 1 98.81 134 VAL A CA 1
ATOM 1015 C C . VAL A 1 134 ? -12.078 -21.781 -3.768 1 98.81 134 VAL A C 1
ATOM 1017 O O . VAL A 1 134 ? -13.055 -21.047 -3.684 1 98.81 134 VAL A O 1
ATOM 1020 N N . TRP A 1 135 ? -11.977 -22.641 -4.707 1 98.75 135 TRP A N 1
ATOM 1021 C CA . TRP A 1 135 ? -13.062 -23.078 -5.574 1 98.75 135 TRP A CA 1
ATOM 1022 C C . TRP A 1 135 ? -13.461 -24.516 -5.258 1 98.75 135 TRP A C 1
ATOM 1024 O O . TRP A 1 135 ? -12.633 -25.438 -5.305 1 98.75 135 TRP A O 1
ATOM 1034 N N . ARG A 1 136 ? -14.672 -24.703 -4.984 1 97.62 136 ARG A N 1
ATOM 1035 C CA . ARG A 1 136 ? -15.18 -26 -4.531 1 97.62 136 ARG A CA 1
ATOM 1036 C C . ARG A 1 136 ? -16.438 -26.391 -5.309 1 97.62 136 ARG A C 1
ATOM 1038 O O . ARG A 1 136 ? -17.312 -25.562 -5.535 1 97.62 136 ARG A O 1
ATOM 1045 N N . PRO A 1 137 ? -16.531 -27.703 -5.645 1 97.38 137 PRO A N 1
ATOM 1046 C CA . PRO A 1 137 ? -17.797 -28.188 -6.227 1 97.38 137 PRO A CA 1
ATOM 1047 C C . PRO A 1 137 ? -18.984 -28.016 -5.285 1 97.38 137 PRO A C 1
ATOM 1049 O O . PRO A 1 137 ? -18.812 -28 -4.062 1 97.38 137 PRO A O 1
ATOM 1052 N N . THR A 1 138 ? -20.141 -27.828 -5.879 1 95.5 138 THR A N 1
ATOM 1053 C CA . THR A 1 138 ? -21.344 -27.797 -5.062 1 95.5 138 THR A CA 1
ATOM 1054 C C . THR A 1 138 ? -21.797 -29.203 -4.703 1 95.5 138 THR A C 1
ATOM 1056 O O . THR A 1 138 ? -22.594 -29.391 -3.783 1 95.5 138 THR A O 1
ATOM 1059 N N . SER A 1 139 ? -21.312 -30.188 -5.453 1 95 139 SER A N 1
ATOM 1060 C CA . SER A 1 139 ? -21.641 -31.578 -5.141 1 95 139 SER A CA 1
ATOM 1061 C C . SER A 1 139 ? -21.109 -31.984 -3.775 1 95 139 SER A C 1
ATOM 1063 O O . SER A 1 139 ? -20.125 -31.391 -3.293 1 95 139 SER A O 1
ATOM 1065 N N . PRO A 1 140 ? -21.75 -32.938 -3.109 1 93.88 140 PRO A N 1
ATOM 1066 C CA . PRO A 1 140 ? -21.219 -33.406 -1.827 1 93.88 140 PRO A CA 1
ATOM 1067 C C . PRO A 1 140 ? -19.812 -34 -1.953 1 93.88 140 PRO A C 1
ATOM 1069 O O . PRO A 1 140 ? -19.516 -34.688 -2.932 1 93.88 140 PRO A O 1
ATOM 1072 N N . PRO A 1 141 ? -19.047 -33.688 -1.045 1 94.12 141 PRO A N 1
ATOM 1073 C CA . PRO A 1 141 ? -17.703 -34.281 -1.096 1 94.12 141 PRO A CA 1
ATOM 1074 C C . PRO A 1 141 ? -17.703 -35.812 -0.943 1 94.12 141 PRO A C 1
ATOM 1076 O O . PRO A 1 141 ? -18.594 -36.344 -0.288 1 94.12 141 PRO A O 1
ATOM 1079 N N . PRO A 1 142 ? -16.766 -36.469 -1.515 1 93.94 142 PRO A N 1
ATOM 1080 C CA . PRO A 1 142 ? -16.594 -37.906 -1.25 1 93.94 142 PRO A CA 1
ATOM 1081 C C . PRO A 1 142 ? -16.141 -38.188 0.179 1 93.94 142 PRO A C 1
ATOM 1083 O O . PRO A 1 142 ? -15.852 -37.25 0.936 1 93.94 142 PRO A O 1
ATOM 1086 N N . LYS A 1 143 ? -16.172 -39.5 0.504 1 92.19 143 LYS A N 1
ATOM 1087 C CA . LYS A 1 143 ? -15.656 -39.906 1.814 1 92.19 143 LYS A CA 1
ATOM 1088 C C . LYS A 1 143 ? -14.227 -39.406 2.014 1 92.19 143 LYS A C 1
ATOM 1090 O O . LYS A 1 143 ? -13.367 -39.594 1.151 1 92.19 143 LYS A O 1
ATOM 1095 N N . GLY A 1 144 ? -13.992 -38.75 3.068 1 94 144 GLY A N 1
ATOM 1096 C CA . GLY A 1 144 ? -12.688 -38.188 3.355 1 94 144 GLY A CA 1
ATOM 1097 C C . GLY A 1 144 ? -12.508 -36.781 2.82 1 94 144 GLY A C 1
ATOM 1098 O O . GLY A 1 144 ? -11.578 -36.062 3.213 1 94 144 GLY A O 1
ATOM 1099 N N . GLY A 1 145 ? -13.375 -36.406 1.846 1 97.56 145 GLY A N 1
ATOM 1100 C CA . GLY A 1 145 ? -13.312 -35.062 1.273 1 97.56 145 GLY A CA 1
ATOM 1101 C C . GLY A 1 145 ? -12.742 -35.031 -0.13 1 97.56 145 GLY A C 1
ATOM 1102 O O . GLY A 1 145 ? -12.141 -36 -0.578 1 97.56 145 GLY A O 1
ATOM 1103 N N . PHE A 1 146 ? -12.906 -33.906 -0.806 1 98.44 146 PHE A N 1
ATOM 1104 C CA . PHE A 1 146 ? -12.352 -33.75 -2.141 1 98.44 146 PHE A CA 1
ATOM 1105 C C . PHE A 1 146 ? -10.828 -33.719 -2.09 1 98.44 146 PHE A C 1
ATOM 1107 O O . PHE A 1 146 ? -10.242 -33.156 -1.163 1 98.44 146 PHE A O 1
ATOM 1114 N N . PRO A 1 147 ? -10.133 -34.375 -3.045 1 98.5 147 PRO A N 1
ATOM 1115 C CA . PRO A 1 147 ? -8.727 -34 -3.211 1 98.5 147 PRO A CA 1
ATOM 1116 C C . PRO A 1 147 ? -8.539 -32.531 -3.479 1 98.5 147 PRO A C 1
ATOM 1118 O O . PRO A 1 147 ? -9.461 -31.859 -3.947 1 98.5 147 PRO A O 1
ATOM 1121 N N . VAL A 1 148 ? -7.387 -32.031 -3.139 1 98.88 148 VAL A N 1
ATOM 1122 C CA . VAL A 1 148 ? -7.121 -30.594 -3.223 1 98.88 148 VAL A CA 1
ATOM 1123 C C . VAL A 1 148 ? -5.957 -30.344 -4.176 1 98.88 148 VAL A C 1
ATOM 1125 O O . VAL A 1 148 ? -4.898 -30.953 -4.055 1 98.88 148 VAL A O 1
ATOM 1128 N N . LEU A 1 149 ? -6.156 -29.516 -5.188 1 98.88 149 LEU A N 1
ATOM 1129 C CA . LEU A 1 149 ? -5.082 -28.953 -6.004 1 98.88 149 LEU A CA 1
ATOM 1130 C C . LEU A 1 149 ? -4.66 -27.594 -5.492 1 98.88 149 LEU A C 1
ATOM 1132 O O . LEU A 1 149 ? -5.449 -26.641 -5.527 1 98.88 149 LEU A O 1
ATOM 1136 N N . PHE A 1 150 ? -3.48 -27.516 -4.969 1 98.88 150 PHE A N 1
ATOM 1137 C CA . PHE A 1 150 ? -2.889 -26.297 -4.445 1 98.88 150 PHE A CA 1
ATOM 1138 C C . PHE A 1 150 ? -2.002 -25.641 -5.496 1 98.88 150 PHE A C 1
ATOM 1140 O O . PHE A 1 150 ? -0.865 -26.062 -5.711 1 98.88 150 PHE A O 1
ATOM 1147 N N . PHE A 1 151 ? -2.465 -24.484 -6.043 1 98.81 151 PHE A N 1
ATOM 1148 C CA . PHE A 1 151 ? -1.818 -23.906 -7.215 1 98.81 151 PHE A CA 1
ATOM 1149 C C . PHE A 1 151 ? -1.044 -22.641 -6.84 1 98.81 151 PHE A C 1
ATOM 1151 O O . PHE A 1 151 ? -1.571 -21.766 -6.16 1 98.81 151 PHE A O 1
ATOM 1158 N N . MET A 1 152 ? 0.171 -22.609 -7.395 1 98.5 152 MET A N 1
ATOM 1159 C CA . MET A 1 152 ? 1.024 -21.422 -7.285 1 98.5 152 MET A CA 1
ATOM 1160 C C . MET A 1 152 ? 1.331 -20.844 -8.664 1 98.5 152 MET A C 1
ATOM 1162 O O . MET A 1 152 ? 1.821 -21.547 -9.547 1 98.5 152 MET A O 1
ATOM 1166 N N . THR A 1 153 ? 1.103 -19.594 -8.766 1 97.19 153 THR A N 1
ATOM 1167 C CA . THR A 1 153 ? 1.265 -18.891 -10.031 1 97.19 153 THR A CA 1
ATOM 1168 C C . THR A 1 153 ? 2.73 -18.875 -10.461 1 97.19 153 THR A C 1
ATOM 1170 O O . THR A 1 153 ? 3.627 -18.953 -9.617 1 97.19 153 THR A O 1
ATOM 1173 N N . GLY A 1 154 ? 2.918 -18.812 -11.773 1 96.94 154 GLY A N 1
ATOM 1174 C CA . GLY A 1 154 ? 4.227 -18.484 -12.312 1 96.94 154 GLY A CA 1
ATOM 1175 C C . GLY A 1 154 ? 4.473 -16.984 -12.414 1 96.94 154 GLY A C 1
ATOM 1176 O O . GLY A 1 154 ? 3.863 -16.203 -11.68 1 96.94 154 GLY A O 1
ATOM 1177 N N . GLY A 1 155 ? 5.453 -16.625 -13.25 1 96.25 155 GLY A N 1
ATOM 1178 C CA . GLY A 1 155 ? 5.781 -15.227 -13.43 1 96.25 155 GLY A CA 1
ATOM 1179 C C . GLY A 1 155 ? 7.223 -14.898 -13.086 1 96.25 155 GLY A C 1
ATOM 1180 O O . GLY A 1 155 ? 7.547 -13.758 -12.758 1 96.25 155 GLY A O 1
ATOM 1181 N N . GLY A 1 156 ? 8.055 -15.852 -13.141 1 95.5 156 GLY A N 1
ATOM 1182 C CA . GLY A 1 156 ? 9.484 -15.648 -12.977 1 95.5 156 GLY A CA 1
ATOM 1183 C C . GLY A 1 156 ? 9.852 -15.102 -11.617 1 95.5 156 GLY A C 1
ATOM 1184 O O . GLY A 1 156 ? 10.836 -14.367 -11.477 1 95.5 156 GLY A O 1
ATOM 1185 N N . PHE A 1 157 ? 8.961 -15.305 -10.633 1 96.5 157 PHE A N 1
ATOM 1186 C CA . PHE A 1 157 ? 9.141 -14.836 -9.266 1 96.5 157 PHE A CA 1
ATOM 1187 C C . PHE A 1 157 ? 9.023 -13.32 -9.195 1 96.5 157 PHE A C 1
ATOM 1189 O O . PHE A 1 157 ? 9.406 -12.703 -8.195 1 96.5 157 PHE A O 1
ATOM 1196 N N . VAL A 1 158 ? 8.5 -12.672 -10.281 1 97.19 158 VAL A N 1
ATOM 1197 C CA . VAL A 1 158 ? 8.469 -11.211 -10.258 1 97.19 158 VAL A CA 1
ATOM 1198 C C . VAL A 1 158 ? 7.035 -10.719 -10.469 1 97.19 158 VAL A C 1
ATOM 1200 O O . VAL A 1 158 ? 6.711 -9.57 -10.156 1 97.19 158 VAL A O 1
ATOM 1203 N N . ILE A 1 159 ? 6.176 -11.609 -11.016 1 97.44 159 ILE A N 1
ATOM 1204 C CA . ILE A 1 159 ? 4.785 -11.219 -11.227 1 97.44 159 ILE A CA 1
ATOM 1205 C C . ILE A 1 159 ? 3.871 -12.414 -10.984 1 97.44 159 ILE A C 1
ATOM 1207 O O . ILE A 1 159 ? 4.34 -13.547 -10.867 1 97.44 159 ILE A O 1
ATOM 1211 N N . GLY A 1 160 ? 2.582 -12.164 -10.82 1 97.69 160 GLY A N 1
ATOM 1212 C CA . GLY A 1 160 ? 1.575 -13.203 -10.648 1 97.69 160 GLY A CA 1
ATOM 1213 C C . GLY A 1 160 ? 0.628 -12.922 -9.492 1 97.69 160 GLY A C 1
ATOM 1214 O O . GLY A 1 160 ? 0.75 -11.906 -8.812 1 97.69 160 GLY A O 1
ATOM 1215 N N . GLY A 1 161 ? -0.326 -13.828 -9.359 1 98.12 161 GLY A N 1
ATOM 1216 C CA . GLY A 1 161 ? -1.311 -13.695 -8.297 1 98.12 161 GLY A CA 1
ATOM 1217 C C . GLY A 1 161 ? -2.582 -14.477 -8.555 1 98.12 161 GLY A C 1
ATOM 1218 O O . GLY A 1 161 ? -2.664 -15.227 -9.531 1 98.12 161 GLY A O 1
ATOM 1219 N N . ILE A 1 162 ? -3.516 -14.305 -7.668 1 98.56 162 ILE A N 1
ATOM 1220 C CA . ILE A 1 162 ? -4.785 -15.016 -7.73 1 98.56 162 ILE A CA 1
ATOM 1221 C C . ILE A 1 162 ? -5.629 -14.469 -8.875 1 98.56 162 ILE A C 1
ATOM 1223 O O . ILE A 1 162 ? -6.129 -15.234 -9.711 1 98.56 162 ILE A O 1
ATOM 1227 N N . ASP A 1 163 ? -5.719 -13.094 -8.898 1 98.06 163 ASP A N 1
ATOM 1228 C CA . ASP A 1 163 ? -6.605 -12.445 -9.867 1 98.06 163 ASP A CA 1
ATOM 1229 C C . ASP A 1 163 ? -5.926 -12.289 -11.219 1 98.06 163 ASP A C 1
ATOM 1231 O O . ASP A 1 163 ? -5.562 -11.18 -11.609 1 98.06 163 ASP A O 1
ATOM 1235 N N . LEU A 1 164 ? -5.77 -13.344 -11.844 1 98.38 164 LEU A N 1
ATOM 1236 C CA . LEU A 1 164 ? -5.18 -13.492 -13.172 1 98.38 164 LEU A CA 1
ATOM 1237 C C . LEU A 1 164 ? -6.082 -14.32 -14.078 1 98.38 164 LEU A C 1
ATOM 1239 O O . LEU A 1 164 ? -6.164 -15.547 -13.922 1 98.38 164 LEU A O 1
ATOM 1243 N N . PRO A 1 165 ? -6.691 -13.711 -15.047 1 98.12 165 PRO A N 1
ATOM 1244 C CA . PRO A 1 165 ? -7.816 -14.312 -15.773 1 98.12 165 PRO A CA 1
ATOM 1245 C C . PRO A 1 165 ? -7.461 -15.664 -16.391 1 98.12 165 PRO A C 1
ATOM 1247 O O . PRO A 1 165 ? -8.266 -16.594 -16.359 1 98.12 165 PRO A O 1
ATOM 1250 N N . TRP A 1 166 ? -6.285 -15.875 -16.938 1 98.31 166 TRP A N 1
ATOM 1251 C CA . TRP A 1 166 ? -5.906 -17.109 -17.609 1 98.31 166 TRP A CA 1
ATOM 1252 C C . TRP A 1 166 ? -5.941 -18.297 -16.641 1 98.31 166 TRP A C 1
ATOM 1254 O O . TRP A 1 166 ? -6.027 -19.453 -17.062 1 98.31 166 TRP A O 1
ATOM 1264 N N . GLN A 1 167 ? -5.844 -18.031 -15.336 1 98.25 167 GLN A N 1
ATOM 1265 C CA . GLN A 1 167 ? -5.641 -19.141 -14.414 1 98.25 167 GLN A CA 1
ATOM 1266 C C . GLN A 1 167 ? -6.734 -19.172 -13.352 1 98.25 167 GLN A C 1
ATOM 1268 O O . GLN A 1 167 ? -6.527 -19.719 -12.258 1 98.25 167 GLN A O 1
ATOM 1273 N N . ILE A 1 168 ? -7.855 -18.531 -13.586 1 98.69 168 ILE A N 1
ATOM 1274 C CA . ILE A 1 168 ? -9.031 -18.688 -12.727 1 98.69 168 ILE A CA 1
ATOM 1275 C C . ILE A 1 168 ? -9.703 -20.016 -13.008 1 98.69 168 ILE A C 1
ATOM 1277 O O . ILE A 1 168 ? -10.156 -20.266 -14.125 1 98.69 168 ILE A O 1
ATOM 1281 N N . PRO A 1 169 ? -9.891 -20.859 -12 1 98.69 169 PRO A N 1
ATOM 1282 C CA . PRO A 1 169 ? -10.242 -22.266 -12.281 1 98.69 169 PRO A CA 1
ATOM 1283 C C . PRO A 1 169 ? -11.75 -22.5 -12.281 1 98.69 169 PRO A C 1
ATOM 1285 O O . PRO A 1 169 ? -12.195 -23.641 -12.273 1 98.69 169 PRO A O 1
ATOM 1288 N N . THR A 1 170 ? -12.578 -21.469 -12.336 1 98.38 170 THR A N 1
ATOM 1289 C CA . THR A 1 170 ? -14.023 -21.594 -12.133 1 98.38 170 THR A CA 1
ATOM 1290 C C . THR A 1 170 ? -14.617 -22.578 -13.141 1 98.38 170 THR A C 1
ATOM 1292 O O . THR A 1 170 ? -15.375 -23.469 -12.758 1 98.38 170 THR A O 1
ATOM 1295 N N . SER A 1 171 ? -14.297 -22.469 -14.414 1 98.06 171 SER A N 1
ATOM 1296 C CA . SER A 1 171 ? -14.852 -23.328 -15.453 1 98.06 171 SER A CA 1
ATOM 1297 C C . SER A 1 171 ? -14.422 -24.781 -15.258 1 98.06 171 SER A C 1
ATOM 1299 O O . SER A 1 171 ? -15.195 -25.703 -15.531 1 98.06 171 SER A O 1
ATOM 1301 N N . TRP A 1 172 ? -13.195 -24.953 -14.859 1 98.62 172 TRP A N 1
ATOM 1302 C CA . TRP A 1 172 ? -12.656 -26.297 -14.648 1 98.62 172 TRP A CA 1
ATOM 1303 C C . TRP A 1 172 ? -13.383 -27 -13.508 1 98.62 172 TRP A C 1
ATOM 1305 O O . TRP A 1 172 ? -13.828 -28.141 -13.656 1 98.62 172 TRP A O 1
ATOM 1315 N N . VAL A 1 173 ? -13.562 -26.297 -12.375 1 98.62 173 VAL A N 1
ATOM 1316 C CA . VAL A 1 173 ? -14.258 -26.875 -11.219 1 98.62 173 VAL A CA 1
ATOM 1317 C C . VAL A 1 173 ? -15.719 -27.125 -11.578 1 98.62 173 VAL A C 1
ATOM 1319 O O . VAL A 1 173 ? -16.297 -28.141 -11.18 1 98.62 173 VAL A O 1
ATOM 1322 N N . GLU A 1 174 ? -16.297 -26.172 -12.32 1 98.25 174 GLU A N 1
ATOM 1323 C CA . GLU A 1 174 ? -17.672 -26.297 -12.766 1 98.25 174 GLU A CA 1
ATOM 1324 C C . GLU A 1 174 ? -17.891 -27.594 -13.547 1 98.25 174 GLU A C 1
ATOM 1326 O O . GLU A 1 174 ? -18.906 -28.266 -13.367 1 98.25 174 GLU A O 1
ATOM 1331 N N . ARG A 1 175 ? -16.969 -27.953 -14.344 1 97.88 175 ARG A N 1
ATOM 1332 C CA . ARG A 1 175 ? -17.109 -29.109 -15.227 1 97.88 175 ARG A CA 1
ATOM 1333 C C . ARG A 1 175 ? -16.734 -30.391 -14.5 1 97.88 175 ARG A C 1
ATOM 1335 O O . ARG A 1 175 ? -17.469 -31.391 -14.586 1 97.88 175 ARG A O 1
ATOM 1342 N N . SER A 1 176 ? -15.625 -30.438 -13.828 1 97.06 176 SER A N 1
ATOM 1343 C CA . SER A 1 176 ? -15.031 -31.672 -13.328 1 97.06 176 SER A CA 1
ATOM 1344 C C . SER A 1 176 ? -15.758 -32.156 -12.07 1 97.06 176 SER A C 1
ATOM 1346 O O . SER A 1 176 ? -15.938 -33.344 -11.875 1 97.06 176 SER A O 1
ATOM 1348 N N . GLN A 1 177 ? -16.078 -31.234 -11.164 1 97.06 177 GLN A N 1
ATOM 1349 C CA . GLN A 1 177 ? -16.719 -31.5 -9.883 1 97.06 177 GLN A CA 1
ATOM 1350 C C . GLN A 1 177 ? -15.953 -32.562 -9.102 1 97.06 177 GLN A C 1
ATOM 1352 O O . GLN A 1 177 ? -16.562 -33.406 -8.43 1 97.06 177 GLN A O 1
ATOM 1357 N N . SER A 1 178 ? -14.656 -32.531 -9.18 1 96.12 178 SER A N 1
ATOM 1358 C CA . SER A 1 178 ? -13.883 -33.656 -8.711 1 96.12 178 SER A CA 1
ATOM 1359 C C . SER A 1 178 ? -12.875 -33.25 -7.645 1 96.12 178 SER A C 1
ATOM 1361 O O . SER A 1 178 ? -12.328 -34.094 -6.93 1 96.12 178 SER A O 1
ATOM 1363 N N . ALA A 1 179 ? -12.617 -32 -7.586 1 98.12 179 ALA A N 1
ATOM 1364 C CA . ALA A 1 179 ? -11.57 -31.547 -6.684 1 98.12 179 ALA A CA 1
ATOM 1365 C C . ALA A 1 179 ? -11.82 -30.094 -6.262 1 98.12 179 ALA A C 1
ATOM 1367 O O . ALA A 1 179 ? -12.562 -29.375 -6.93 1 98.12 179 ALA A O 1
ATOM 1368 N N . ILE A 1 180 ? -11.242 -29.75 -5.105 1 98.69 180 ILE A N 1
ATOM 1369 C CA . ILE A 1 180 ? -11.102 -28.359 -4.711 1 98.69 180 ILE A CA 1
ATOM 1370 C C . ILE A 1 180 ? -9.812 -27.781 -5.309 1 98.69 180 ILE A C 1
ATOM 1372 O O . ILE A 1 180 ? -8.789 -28.469 -5.348 1 98.69 180 ILE A O 1
ATOM 1376 N N . ILE A 1 181 ? -9.852 -26.578 -5.82 1 98.94 181 ILE A N 1
ATOM 1377 C CA . ILE A 1 181 ? -8.656 -25.875 -6.266 1 98.94 181 ILE A CA 1
ATOM 1378 C C . ILE A 1 181 ? -8.414 -24.656 -5.375 1 98.94 181 ILE A C 1
ATOM 1380 O O . ILE A 1 181 ? -9.344 -23.891 -5.109 1 98.94 181 ILE A O 1
ATOM 1384 N N . VAL A 1 182 ? -7.23 -24.547 -4.844 1 98.94 182 VAL A N 1
ATOM 1385 C CA . VAL A 1 182 ? -6.785 -23.406 -4.043 1 98.94 182 VAL A CA 1
ATOM 1386 C C . VAL A 1 182 ? -5.672 -22.656 -4.773 1 98.94 182 VAL A C 1
ATOM 1388 O O . VAL A 1 182 ? -4.715 -23.281 -5.25 1 98.94 182 VAL A O 1
ATOM 1391 N N . THR A 1 183 ? -5.812 -21.375 -4.988 1 98.81 183 THR A N 1
ATOM 1392 C CA . THR A 1 183 ? -4.77 -20.516 -5.531 1 98.81 183 THR A CA 1
ATOM 1393 C C . THR A 1 183 ? -4.309 -19.5 -4.488 1 98.81 183 THR A C 1
ATOM 1395 O O . THR A 1 183 ? -5.078 -19.109 -3.605 1 98.81 183 THR A O 1
ATOM 1398 N N . ILE A 1 184 ? -3.053 -19.062 -4.566 1 98.88 184 ILE A N 1
ATOM 1399 C CA . ILE A 1 184 ? -2.547 -18.188 -3.51 1 98.88 184 ILE A CA 1
ATOM 1400 C C . ILE A 1 184 ? -1.789 -17.016 -4.125 1 98.88 184 ILE A C 1
ATOM 1402 O O . ILE A 1 184 ? -1.282 -17.109 -5.246 1 98.88 184 ILE A O 1
ATOM 1406 N N . ASN A 1 185 ? -1.757 -15.906 -3.379 1 98.69 185 ASN A N 1
ATOM 1407 C CA . ASN A 1 185 ? -0.727 -14.891 -3.539 1 98.69 185 ASN A CA 1
ATOM 1408 C C . ASN A 1 185 ? 0.524 -15.227 -2.732 1 98.69 185 ASN A C 1
ATOM 1410 O O . ASN A 1 185 ? 0.448 -15.93 -1.726 1 98.69 185 ASN A O 1
ATOM 1414 N N . TYR A 1 186 ? 1.603 -14.852 -3.184 1 98.81 186 TYR A N 1
ATOM 1415 C CA . TYR A 1 186 ? 2.846 -14.82 -2.42 1 98.81 186 TYR A CA 1
ATOM 1416 C C . TYR A 1 186 ? 3.721 -13.648 -2.85 1 98.81 186 TYR A C 1
ATOM 1418 O O . TYR A 1 186 ? 3.578 -13.133 -3.961 1 98.81 186 TYR A O 1
ATOM 1426 N N . ARG A 1 187 ? 4.551 -13.172 -1.95 1 98.56 187 ARG A N 1
ATOM 1427 C CA . ARG A 1 187 ? 5.402 -12.031 -2.26 1 98.56 187 ARG A CA 1
ATOM 1428 C C . ARG A 1 187 ? 6.391 -12.367 -3.371 1 98.56 187 ARG A C 1
ATOM 1430 O O . ARG A 1 187 ? 6.953 -13.469 -3.396 1 98.56 187 ARG A O 1
ATOM 1437 N N . VAL A 1 188 ? 6.66 -11.43 -4.285 1 98.5 188 VAL A N 1
ATOM 1438 C CA . VAL A 1 188 ? 7.523 -11.625 -5.445 1 98.5 188 VAL A CA 1
ATOM 1439 C C . VAL A 1 188 ? 8.578 -10.523 -5.504 1 98.5 188 VAL A C 1
ATOM 1441 O O . VAL A 1 188 ? 8.539 -9.578 -4.715 1 98.5 188 VAL A O 1
ATOM 1444 N N . ASN A 1 189 ? 9.516 -10.633 -6.453 1 98 189 ASN A N 1
ATOM 1445 C CA . ASN A 1 189 ? 10.57 -9.656 -6.711 1 98 189 ASN A CA 1
ATOM 1446 C C . ASN A 1 189 ? 11.289 -9.25 -5.43 1 98 189 ASN A C 1
ATOM 1448 O O . ASN A 1 189 ? 11.594 -10.102 -4.59 1 98 189 ASN A O 1
ATOM 1452 N N . ILE A 1 190 ? 11.586 -8.023 -5.199 1 98.31 190 ILE A N 1
ATOM 1453 C CA . ILE A 1 190 ? 12.375 -7.562 -4.062 1 98.31 190 ILE A CA 1
ATOM 1454 C C . ILE A 1 190 ? 11.602 -7.801 -2.766 1 98.31 190 ILE A C 1
ATOM 1456 O O . ILE A 1 190 ? 12.203 -7.93 -1.695 1 98.31 190 ILE A O 1
ATOM 1460 N N . PHE A 1 191 ? 10.281 -7.898 -2.83 1 98.62 191 PHE A N 1
ATOM 1461 C CA . PHE A 1 191 ? 9.453 -8.094 -1.644 1 98.62 191 PHE A CA 1
ATOM 1462 C C . PHE A 1 191 ? 9.461 -9.555 -1.214 1 98.62 191 PHE A C 1
ATOM 1464 O O . PHE A 1 191 ? 9.258 -9.867 -0.038 1 98.62 191 PHE A O 1
ATOM 1471 N N . GLY A 1 192 ? 9.688 -10.484 -2.143 1 98.31 192 GLY A N 1
ATOM 1472 C CA . GLY A 1 192 ? 9.734 -11.906 -1.844 1 98.31 192 GLY A CA 1
ATOM 1473 C C . GLY A 1 192 ? 11.148 -12.43 -1.679 1 98.31 192 GLY A C 1
ATOM 1474 O O . GLY A 1 192 ? 11.367 -13.445 -1.013 1 98.31 192 GLY A O 1
ATOM 1475 N N . PHE A 1 193 ? 12.078 -11.703 -2.312 1 96.88 193 PHE A N 1
ATOM 1476 C CA . PHE A 1 193 ? 13.453 -12.172 -2.373 1 96.88 193 PHE A CA 1
ATOM 1477 C C . PHE A 1 193 ? 14.43 -11.008 -2.289 1 96.88 193 PHE A C 1
ATOM 1479 O O . PHE A 1 193 ? 15.211 -10.773 -3.215 1 96.88 193 PHE A O 1
ATOM 1486 N N . PRO A 1 194 ? 14.516 -10.398 -1.128 1 97.19 194 PRO A N 1
ATOM 1487 C CA . PRO A 1 194 ? 15.242 -9.133 -1.03 1 97.19 194 PRO A CA 1
ATOM 1488 C C . PRO A 1 194 ? 16.766 -9.32 -1.054 1 97.19 194 PRO A C 1
ATOM 1490 O O . PRO A 1 194 ? 17.484 -8.453 -1.556 1 97.19 194 PRO A O 1
ATOM 1493 N N . ASN A 1 195 ? 17.188 -10.469 -0.521 1 95.94 195 ASN A N 1
ATOM 1494 C CA . ASN A 1 195 ? 18.609 -10.656 -0.276 1 95.94 195 ASN A CA 1
ATOM 1495 C C . ASN A 1 195 ? 19.219 -9.438 0.417 1 95.94 195 ASN A C 1
ATOM 1497 O O . ASN A 1 195 ? 20.219 -8.891 -0.052 1 95.94 195 ASN A O 1
ATOM 1501 N N . ALA A 1 196 ? 18.641 -8.984 1.48 1 95.62 196 ALA A N 1
ATOM 1502 C CA . ALA A 1 196 ? 19.062 -7.793 2.215 1 95.62 196 ALA A CA 1
ATOM 1503 C C . ALA A 1 196 ? 20.062 -8.141 3.314 1 95.62 196 ALA A C 1
ATOM 1505 O O . ALA A 1 196 ? 19.891 -9.141 4.016 1 95.62 196 ALA A O 1
ATOM 1506 N N . ARG A 1 197 ? 21.047 -7.293 3.514 1 92.31 197 ARG A N 1
ATOM 1507 C CA . ARG A 1 197 ? 22.109 -7.508 4.492 1 92.31 197 ARG A CA 1
ATOM 1508 C C . ARG A 1 197 ? 21.547 -7.535 5.91 1 92.31 197 ARG A C 1
ATOM 1510 O O . ARG A 1 197 ? 22.047 -8.258 6.77 1 92.31 197 ARG A O 1
ATOM 1517 N N . GLY A 1 198 ? 20.484 -6.785 6.129 1 91.88 198 GLY A N 1
ATOM 1518 C CA . GLY A 1 198 ? 19.969 -6.609 7.477 1 91.88 198 GLY A CA 1
ATOM 1519 C C . GLY A 1 198 ? 19.062 -7.734 7.914 1 91.88 198 GLY A C 1
ATOM 1520 O O . GLY A 1 198 ? 18.594 -7.754 9.055 1 91.88 198 GLY A O 1
ATOM 1521 N N . LEU A 1 199 ? 18.797 -8.703 7.082 1 92.62 199 LEU A N 1
ATOM 1522 C CA . LEU A 1 199 ? 17.922 -9.82 7.418 1 92.62 199 LEU A CA 1
ATOM 1523 C C . LEU A 1 199 ? 18.719 -11.016 7.914 1 92.62 199 LEU A C 1
ATOM 1525 O O . LEU A 1 199 ? 19.859 -11.219 7.496 1 92.62 199 LEU A O 1
ATOM 1529 N N . ALA A 1 200 ? 18.141 -11.773 8.789 1 87.12 200 ALA A N 1
ATOM 1530 C CA . ALA A 1 200 ? 18.797 -12.969 9.328 1 87.12 200 ALA A CA 1
ATOM 1531 C C . ALA A 1 200 ? 19 -14.023 8.25 1 87.12 200 ALA A C 1
ATOM 1533 O O . ALA A 1 200 ? 18.266 -14.047 7.254 1 87.12 200 ALA A O 1
ATOM 1534 N N . ASP A 1 201 ? 19.922 -14.836 8.523 1 81.75 201 ASP A N 1
ATOM 1535 C CA . ASP A 1 201 ? 20.141 -15.969 7.629 1 81.75 201 ASP A CA 1
ATOM 1536 C C . ASP A 1 201 ? 18.922 -16.875 7.574 1 81.75 201 ASP A C 1
ATOM 1538 O O . ASP A 1 201 ? 18.266 -17.109 8.594 1 81.75 201 ASP A O 1
ATOM 1542 N N . GLY A 1 202 ? 18.578 -17.328 6.391 1 83.44 202 GLY A N 1
ATOM 1543 C CA . GLY A 1 202 ? 17.453 -18.234 6.234 1 83.44 202 GLY A CA 1
ATOM 1544 C C . GLY A 1 202 ? 16.125 -17.516 6.051 1 83.44 202 GLY A C 1
ATOM 1545 O O . GLY A 1 202 ? 15.094 -18.156 5.824 1 83.44 202 GLY A O 1
ATOM 1546 N N . GLU A 1 203 ? 16.203 -16.203 6.086 1 90.62 203 GLU A N 1
ATOM 1547 C CA . GLU A 1 203 ? 14.969 -15.453 5.984 1 90.62 203 GLU A CA 1
ATOM 1548 C C . GLU A 1 203 ? 14.938 -14.602 4.715 1 90.62 203 GLU A C 1
ATOM 1550 O O . GLU A 1 203 ? 14.297 -13.555 4.68 1 90.62 203 GLU A O 1
ATOM 1555 N N . GLN A 1 204 ? 15.633 -15.078 3.717 1 92.81 204 GLN A N 1
ATOM 1556 C CA . GLN A 1 204 ? 15.742 -14.289 2.494 1 92.81 204 GLN A CA 1
ATOM 1557 C C . GLN A 1 204 ? 14.68 -14.711 1.476 1 92.81 204 GLN A C 1
ATOM 1559 O O . GLN A 1 204 ? 14.297 -13.922 0.607 1 92.81 204 GLN A O 1
ATOM 1564 N N . ASN A 1 205 ? 14.266 -16 1.596 1 97 205 ASN A N 1
ATOM 1565 C CA . ASN A 1 205 ? 13.359 -16.547 0.592 1 97 205 ASN A CA 1
ATOM 1566 C C . ASN A 1 205 ? 11.898 -16.422 1.032 1 97 205 ASN A C 1
ATOM 1568 O O . ASN A 1 205 ? 11.188 -17.438 1.104 1 97 205 ASN A O 1
ATOM 1572 N N . LEU A 1 206 ? 11.477 -15.211 1.209 1 98.31 206 LEU A N 1
ATOM 1573 C CA . LEU A 1 206 ? 10.18 -14.898 1.798 1 98.31 206 LEU A CA 1
ATOM 1574 C C . LEU A 1 206 ? 9.047 -15.406 0.91 1 98.31 206 LEU A C 1
ATOM 1576 O O . LEU A 1 206 ? 8.016 -15.852 1.411 1 98.31 206 LEU A O 1
ATOM 1580 N N . GLY A 1 207 ? 9.211 -15.328 -0.435 1 98.44 207 GLY A N 1
ATOM 1581 C CA . GLY A 1 207 ? 8.203 -15.867 -1.329 1 98.44 207 GLY A CA 1
ATOM 1582 C C . GLY A 1 207 ? 7.941 -17.344 -1.106 1 98.44 207 GLY A C 1
ATOM 1583 O O . GLY A 1 207 ? 6.789 -17.781 -1.075 1 98.44 207 GLY A O 1
ATOM 1584 N N . ILE A 1 208 ? 8.992 -18.094 -0.882 1 98.31 208 ILE A N 1
ATOM 1585 C CA . ILE A 1 208 ? 8.859 -19.531 -0.643 1 98.31 208 ILE A CA 1
ATOM 1586 C C . ILE A 1 208 ? 8.25 -19.766 0.734 1 98.31 208 ILE A C 1
ATOM 1588 O O . ILE A 1 208 ? 7.422 -20.672 0.905 1 98.31 208 ILE A O 1
ATOM 1592 N N . LEU A 1 209 ? 8.633 -18.953 1.666 1 98.5 209 LEU A N 1
ATOM 1593 C CA . LEU A 1 209 ? 8.086 -19.078 3.012 1 98.5 209 LEU A CA 1
ATOM 1594 C C . LEU A 1 209 ? 6.598 -18.734 3.025 1 98.5 209 LEU A C 1
ATOM 1596 O O . LEU A 1 209 ? 5.828 -19.344 3.777 1 98.5 209 LEU A O 1
ATOM 1600 N N . ASP A 1 210 ? 6.223 -17.719 2.248 1 98.81 210 ASP A N 1
ATOM 1601 C CA . ASP A 1 210 ? 4.801 -17.422 2.094 1 98.81 210 ASP A CA 1
ATOM 1602 C C . ASP A 1 210 ? 4.039 -18.641 1.581 1 98.81 210 ASP A C 1
ATOM 1604 O O . ASP A 1 210 ? 2.959 -18.953 2.082 1 98.81 210 ASP A O 1
ATOM 1608 N N . GLN A 1 211 ? 4.582 -19.281 0.593 1 98.88 211 GLN A N 1
ATOM 1609 C CA . GLN A 1 211 ? 3.969 -20.469 0.001 1 98.88 211 GLN A CA 1
ATOM 1610 C C . GLN A 1 211 ? 3.797 -21.578 1.037 1 98.88 211 GLN A C 1
ATOM 1612 O O . GLN A 1 211 ? 2.74 -22.203 1.112 1 98.88 211 GLN A O 1
ATOM 1617 N N . ARG A 1 212 ? 4.812 -21.812 1.82 1 98.81 212 ARG A N 1
ATOM 1618 C CA . ARG A 1 212 ? 4.746 -22.828 2.867 1 98.81 212 ARG A CA 1
ATOM 1619 C C . ARG A 1 212 ? 3.672 -22.484 3.893 1 98.81 212 ARG A C 1
ATOM 1621 O O . ARG A 1 212 ? 2.92 -23.359 4.328 1 98.81 212 ARG A O 1
ATOM 1628 N N . ALA A 1 213 ? 3.613 -21.203 4.238 1 98.81 213 ALA A N 1
ATOM 1629 C CA . ALA A 1 213 ? 2.6 -20.766 5.195 1 98.81 213 ALA A CA 1
ATOM 1630 C C . ALA A 1 213 ? 1.193 -21.016 4.652 1 98.81 213 ALA A C 1
ATOM 1632 O O . ALA A 1 213 ? 0.301 -21.438 5.395 1 98.81 213 ALA A O 1
ATOM 1633 N N . ALA A 1 214 ? 0.983 -20.719 3.4 1 98.88 214 ALA A N 1
ATOM 1634 C CA . ALA A 1 214 ? -0.313 -20.969 2.77 1 98.88 214 ALA A CA 1
ATOM 1635 C C . ALA A 1 214 ? -0.647 -22.453 2.75 1 98.88 214 ALA A C 1
ATOM 1637 O O . ALA A 1 214 ? -1.785 -22.844 3.025 1 98.88 214 ALA A O 1
ATOM 1638 N N . LEU A 1 215 ? 0.333 -23.25 2.404 1 98.94 215 LEU A N 1
ATOM 1639 C CA . LEU A 1 215 ? 0.14 -24.703 2.367 1 98.94 215 LEU A CA 1
ATOM 1640 C C . LEU A 1 215 ? -0.224 -25.234 3.746 1 98.94 215 LEU A C 1
ATOM 1642 O O . LEU A 1 215 ? -1.096 -26.094 3.873 1 98.94 215 LEU A O 1
ATOM 1646 N N . GLU A 1 216 ? 0.406 -24.766 4.766 1 98.88 216 GLU A N 1
ATOM 1647 C CA . GLU A 1 216 ? 0.091 -25.156 6.137 1 98.88 216 GLU A CA 1
ATOM 1648 C C . GLU A 1 216 ? -1.321 -24.719 6.523 1 98.88 216 GLU A C 1
ATOM 1650 O O . GLU A 1 216 ? -2.045 -25.469 7.184 1 98.88 216 GLU A O 1
ATOM 1655 N N . TRP A 1 217 ? -1.636 -23.531 6.105 1 98.81 217 TRP A N 1
ATOM 1656 C CA . TRP A 1 217 ? -2.996 -23.078 6.375 1 98.81 217 TRP A CA 1
ATOM 1657 C C . TRP A 1 217 ? -4.02 -24 5.711 1 98.81 217 TRP A C 1
ATOM 1659 O O . TRP A 1 217 ? -5.035 -24.344 6.316 1 98.81 217 TRP A O 1
ATOM 1669 N N . VAL A 1 218 ? -3.771 -24.359 4.477 1 98.94 218 VAL A N 1
ATOM 1670 C CA . VAL A 1 218 ? -4.676 -25.25 3.744 1 98.94 218 VAL A CA 1
ATOM 1671 C C . VAL A 1 218 ? -4.766 -26.594 4.449 1 98.94 218 VAL A C 1
ATOM 1673 O O . VAL A 1 218 ? -5.859 -27.141 4.637 1 98.94 218 VAL A O 1
ATOM 1676 N N . ARG A 1 219 ? -3.676 -27.156 4.855 1 98.75 219 ARG A N 1
ATOM 1677 C CA . ARG A 1 219 ? -3.678 -28.406 5.605 1 98.75 219 ARG A CA 1
ATOM 1678 C C . ARG A 1 219 ? -4.57 -28.312 6.84 1 98.75 219 ARG A C 1
ATOM 1680 O O . ARG A 1 219 ? -5.387 -29.203 7.094 1 98.75 219 ARG A O 1
ATOM 1687 N N . ASP A 1 220 ? -4.5 -27.234 7.48 1 98.62 220 ASP A N 1
ATOM 1688 C CA . ASP A 1 220 ? -5.137 -27.078 8.789 1 98.62 220 ASP A CA 1
ATOM 1689 C C . ASP A 1 220 ? -6.617 -26.75 8.648 1 98.62 220 ASP A C 1
ATOM 1691 O O . ASP A 1 220 ? -7.402 -26.953 9.57 1 98.62 220 ASP A O 1
ATOM 1695 N N . ASN A 1 221 ? -7.043 -26.25 7.418 1 98.69 221 ASN A N 1
ATOM 1696 C CA . ASN A 1 221 ? -8.367 -25.641 7.391 1 98.69 221 ASN A CA 1
ATOM 1697 C C . ASN A 1 221 ? -9.211 -26.188 6.238 1 98.69 221 ASN A C 1
ATOM 1699 O O . ASN A 1 221 ? -10.422 -25.969 6.199 1 98.69 221 ASN A O 1
ATOM 1703 N N . ILE A 1 222 ? -8.672 -26.906 5.312 1 98.62 222 ILE A N 1
ATOM 1704 C CA . ILE A 1 222 ? -9.352 -27.203 4.051 1 98.62 222 ILE A CA 1
ATOM 1705 C C . ILE A 1 222 ? -10.523 -28.156 4.301 1 98.62 222 ILE A C 1
ATOM 1707 O O . ILE A 1 222 ? -11.453 -28.219 3.494 1 98.62 222 ILE A O 1
ATOM 1711 N N . ALA A 1 223 ? -10.484 -28.906 5.402 1 98.25 223 ALA A N 1
ATOM 1712 C CA . ALA A 1 223 ? -11.578 -29.812 5.75 1 98.25 223 ALA A CA 1
ATOM 1713 C C . ALA A 1 223 ? -12.883 -29.047 5.93 1 98.25 223 ALA A C 1
ATOM 1715 O O . ALA A 1 223 ? -13.961 -29.547 5.609 1 98.25 223 ALA A O 1
ATOM 1716 N N . ALA A 1 224 ? -12.789 -27.828 6.391 1 97.19 224 ALA A N 1
ATOM 1717 C CA . ALA A 1 224 ? -13.969 -27 6.59 1 97.19 224 ALA A CA 1
ATOM 1718 C C . ALA A 1 224 ? -14.641 -26.672 5.262 1 97.19 224 ALA A C 1
ATOM 1720 O O . ALA A 1 224 ? -15.844 -26.391 5.215 1 97.19 224 ALA A O 1
ATOM 1721 N N . PHE A 1 225 ? -13.914 -26.766 4.18 1 97.88 225 PHE A N 1
ATOM 1722 C CA . PHE A 1 225 ? -14.438 -26.484 2.848 1 97.88 225 PHE A CA 1
ATOM 1723 C C . PHE A 1 225 ? -14.852 -27.781 2.152 1 97.88 225 PHE A C 1
ATOM 1725 O O . PHE A 1 225 ? -15.305 -27.766 1.007 1 97.88 225 PHE A O 1
ATOM 1732 N N . GLY A 1 226 ? -14.633 -28.922 2.854 1 97.5 226 GLY A N 1
ATOM 1733 C CA . GLY A 1 226 ? -14.961 -30.219 2.275 1 97.5 226 GLY A CA 1
ATOM 1734 C C . GLY A 1 226 ? -13.766 -30.906 1.626 1 97.5 226 GLY A C 1
ATOM 1735 O O . GLY A 1 226 ? -13.93 -31.906 0.933 1 97.5 226 GLY A O 1
ATOM 1736 N N . GLY A 1 227 ? -12.625 -30.359 1.859 1 98.56 227 GLY A N 1
ATOM 1737 C CA . GLY A 1 227 ? -11.422 -30.938 1.292 1 98.56 227 GLY A CA 1
ATOM 1738 C C . GLY A 1 227 ? -10.758 -31.953 2.207 1 98.56 227 GLY A C 1
ATOM 1739 O O . GLY A 1 227 ? -11.047 -32 3.406 1 98.56 227 GLY A O 1
ATOM 1740 N N . ASP A 1 228 ? -9.969 -32.812 1.673 1 98.56 228 ASP A N 1
ATOM 1741 C CA . ASP A 1 228 ? -9.156 -33.781 2.408 1 98.56 228 ASP A CA 1
ATOM 1742 C C . ASP A 1 228 ? -7.746 -33.25 2.643 1 98.56 228 ASP A C 1
ATOM 1744 O O . ASP A 1 228 ? -6.957 -33.125 1.703 1 98.56 228 ASP A O 1
ATOM 1748 N N . PRO A 1 229 ? -7.363 -32.969 3.855 1 98.5 229 PRO A N 1
ATOM 1749 C CA . PRO A 1 229 ? -6.055 -32.344 4.125 1 98.5 229 PRO A CA 1
ATOM 1750 C C . PRO A 1 229 ? -4.895 -33.312 3.828 1 98.5 229 PRO A C 1
ATOM 1752 O O . PRO A 1 229 ? -3.736 -32.875 3.807 1 98.5 229 PRO A O 1
ATOM 1755 N N . THR A 1 230 ? -5.16 -34.594 3.635 1 98.19 230 THR A N 1
ATOM 1756 C CA . THR A 1 230 ? -4.098 -35.531 3.383 1 98.19 230 THR A CA 1
ATOM 1757 C C . THR A 1 230 ? -3.953 -35.812 1.886 1 98.19 230 THR A C 1
ATOM 1759 O O . THR A 1 230 ? -3.068 -36.562 1.466 1 98.19 230 THR A O 1
ATOM 1762 N N . ARG A 1 231 ? -4.777 -35.25 1.087 1 98.31 231 ARG A N 1
ATOM 1763 C CA . ARG A 1 231 ? -4.762 -35.438 -0.359 1 98.31 231 ARG A CA 1
ATOM 1764 C C . ARG A 1 231 ? -4.586 -34.094 -1.091 1 98.31 231 ARG A C 1
ATOM 1766 O O . ARG A 1 231 ? -5.391 -33.75 -1.958 1 98.31 231 ARG A O 1
ATOM 1773 N N . ILE A 1 232 ? -3.463 -33.5 -0.826 1 98.88 232 ILE A N 1
ATOM 1774 C CA . ILE A 1 232 ? -3.133 -32.219 -1.439 1 98.88 232 ILE A CA 1
ATOM 1775 C C . ILE A 1 232 ? -2.053 -32.406 -2.5 1 98.88 232 ILE A C 1
ATOM 1777 O O . ILE A 1 232 ? -0.987 -32.969 -2.213 1 98.88 232 ILE A O 1
ATOM 1781 N N . THR A 1 233 ? -2.324 -32.062 -3.723 1 98.88 233 THR A N 1
ATOM 1782 C CA . THR A 1 233 ? -1.314 -31.969 -4.77 1 98.88 233 THR A CA 1
ATOM 1783 C C . THR A 1 233 ? -0.735 -30.562 -4.828 1 98.88 233 THR A C 1
ATOM 1785 O O . THR A 1 233 ? -1.453 -29.594 -5.117 1 98.88 233 THR A O 1
ATOM 1788 N N . HIS A 1 234 ? 0.539 -30.438 -4.496 1 98.81 234 HIS A N 1
ATOM 1789 C CA . HIS A 1 234 ? 1.258 -29.172 -4.59 1 98.81 234 HIS A CA 1
ATOM 1790 C C . HIS A 1 234 ? 1.653 -28.859 -6.031 1 98.81 234 HIS A C 1
ATOM 1792 O O . HIS A 1 234 ? 2.551 -29.5 -6.582 1 98.81 234 HIS A O 1
ATOM 1798 N N . TRP A 1 235 ? 0.97 -27.875 -6.637 1 98.75 235 TRP A N 1
ATOM 1799 C CA . TRP A 1 235 ? 1.022 -27.609 -8.07 1 98.75 235 TRP A CA 1
ATOM 1800 C C . TRP A 1 235 ? 1.496 -26.188 -8.336 1 98.75 235 TRP A C 1
ATOM 1802 O O . TRP A 1 235 ? 1.194 -25.266 -7.566 1 98.75 235 TRP A O 1
ATOM 1812 N N . GLY A 1 236 ? 2.297 -26.031 -9.367 1 98 236 GLY A N 1
ATOM 1813 C CA . GLY A 1 236 ? 2.645 -24.688 -9.828 1 98 236 GLY A CA 1
ATOM 1814 C C . GLY A 1 236 ? 3.094 -24.656 -11.273 1 98 236 GLY A C 1
ATOM 1815 O O . GLY A 1 236 ? 3.377 -25.703 -11.867 1 98 236 GLY A O 1
ATOM 1816 N N . ARG A 1 237 ? 3.088 -23.484 -11.812 1 97.19 237 ARG A N 1
ATOM 1817 C CA . ARG A 1 237 ? 3.541 -23.266 -13.18 1 97.19 237 ARG A CA 1
ATOM 1818 C C . ARG A 1 237 ? 4.781 -22.375 -13.211 1 97.19 237 ARG A C 1
ATOM 1820 O O . ARG A 1 237 ? 4.867 -21.391 -12.477 1 97.19 237 ARG A O 1
ATOM 1827 N N . SER A 1 238 ? 5.77 -22.719 -14.102 1 96.19 238 SER A N 1
ATOM 1828 C CA . SER A 1 238 ? 6.969 -21.891 -14.273 1 96.19 238 SER A CA 1
ATOM 1829 C C . SER A 1 238 ? 7.664 -21.641 -12.945 1 96.19 238 SER A C 1
ATOM 1831 O O . SER A 1 238 ? 8.016 -22.594 -12.234 1 96.19 238 SER A O 1
ATOM 1833 N N . ALA A 1 239 ? 7.66 -20.359 -12.453 1 96.44 239 ALA A N 1
ATOM 1834 C CA . ALA A 1 239 ? 8.227 -20.047 -11.141 1 96.44 239 ALA A CA 1
ATOM 1835 C C . ALA A 1 239 ? 7.484 -20.797 -10.039 1 96.44 239 ALA A C 1
ATOM 1837 O O . ALA A 1 239 ? 8.094 -21.25 -9.07 1 96.44 239 ALA A O 1
ATOM 1838 N N . GLY A 1 240 ? 6.195 -20.938 -10.18 1 97.56 240 GLY A N 1
ATOM 1839 C CA . GLY A 1 240 ? 5.414 -21.734 -9.234 1 97.56 240 GLY A CA 1
ATOM 1840 C C . GLY A 1 240 ? 5.801 -23.203 -9.219 1 97.56 240 GLY A C 1
ATOM 1841 O O . GLY A 1 240 ? 5.809 -23.828 -8.164 1 97.56 240 GLY A O 1
ATOM 1842 N N . SER A 1 241 ? 6.102 -23.688 -10.398 1 97.56 241 SER A N 1
ATOM 1843 C CA . SER A 1 241 ? 6.547 -25.062 -10.516 1 97.56 241 SER A CA 1
ATOM 1844 C C . SER A 1 241 ? 7.906 -25.281 -9.859 1 97.56 241 SER A C 1
ATOM 1846 O O . SER A 1 241 ? 8.117 -26.266 -9.156 1 97.56 241 SER A O 1
ATOM 1848 N N . ILE A 1 242 ? 8.812 -24.375 -10.117 1 96.94 242 ILE A N 1
ATOM 1849 C CA . ILE A 1 242 ? 10.117 -24.406 -9.461 1 96.94 242 ILE A CA 1
ATOM 1850 C C . ILE A 1 242 ? 9.93 -24.375 -7.941 1 96.94 242 ILE A C 1
ATOM 1852 O O . ILE A 1 242 ? 10.602 -25.109 -7.211 1 96.94 242 ILE A O 1
ATOM 1856 N N . SER A 1 243 ? 8.992 -23.594 -7.48 1 97.56 243 SER A N 1
ATOM 1857 C CA . SER A 1 243 ? 8.695 -23.484 -6.055 1 97.56 243 SER A CA 1
ATOM 1858 C C . SER A 1 243 ? 8.211 -24.812 -5.496 1 97.56 243 SER A C 1
ATOM 1860 O O . SER A 1 243 ? 8.617 -25.234 -4.41 1 97.56 243 SER A O 1
ATOM 1862 N N . ALA A 1 244 ? 7.324 -25.422 -6.191 1 98.44 244 ALA A N 1
ATOM 1863 C CA . ALA A 1 244 ? 6.828 -26.719 -5.742 1 98.44 244 ALA A CA 1
ATOM 1864 C C . ALA A 1 244 ? 7.969 -27.734 -5.629 1 98.44 244 ALA A C 1
ATOM 1866 O O . ALA A 1 244 ? 8.023 -28.516 -4.676 1 98.44 244 ALA A O 1
ATOM 1867 N N . ASP A 1 245 ? 8.836 -27.688 -6.609 1 98.06 245 ASP A N 1
ATOM 1868 C CA . ASP A 1 245 ? 9.984 -28.578 -6.578 1 98.06 245 ASP A CA 1
ATOM 1869 C C . ASP A 1 245 ? 10.922 -28.234 -5.426 1 98.06 245 ASP A C 1
ATOM 1871 O O . ASP A 1 245 ? 11.477 -29.125 -4.773 1 98.06 245 ASP A O 1
ATOM 1875 N N . ILE A 1 246 ? 11.117 -26.953 -5.18 1 97.25 246 ILE A N 1
ATOM 1876 C CA . ILE A 1 246 ? 11.898 -26.516 -4.027 1 97.25 246 ILE A CA 1
ATOM 1877 C C . ILE A 1 246 ? 11.289 -27.078 -2.748 1 97.25 246 ILE A C 1
ATOM 1879 O O . ILE A 1 246 ? 12.008 -27.594 -1.887 1 97.25 246 ILE A O 1
ATOM 1883 N N . HIS A 1 247 ? 10.008 -27.047 -2.619 1 98.44 247 HIS A N 1
ATOM 1884 C CA . HIS A 1 247 ? 9.32 -27.578 -1.448 1 98.44 247 HIS A CA 1
ATOM 1885 C C . HIS A 1 247 ? 9.57 -29.062 -1.29 1 98.44 247 HIS A C 1
ATOM 1887 O O . HIS A 1 247 ? 9.727 -29.562 -0.171 1 98.44 247 HIS A O 1
ATOM 1893 N N . ALA A 1 248 ? 9.594 -29.781 -2.391 1 98.31 248 ALA A N 1
ATOM 1894 C CA . ALA A 1 248 ? 9.797 -31.234 -2.355 1 98.31 248 ALA A CA 1
ATOM 1895 C C . ALA A 1 248 ? 11.164 -31.578 -1.764 1 98.31 248 ALA A C 1
ATOM 1897 O O . ALA A 1 248 ? 11.328 -32.625 -1.154 1 98.31 248 ALA A O 1
ATOM 1898 N N . TYR A 1 249 ? 12.109 -30.719 -1.956 1 97.19 249 TYR A N 1
ATOM 1899 C CA . TYR A 1 249 ? 13.445 -30.938 -1.405 1 97.19 249 TYR A CA 1
ATOM 1900 C C . TYR A 1 249 ? 13.539 -30.375 0.011 1 97.19 249 TYR A C 1
ATOM 1902 O O . TYR A 1 249 ? 14.039 -31.047 0.916 1 97.19 249 TYR A O 1
ATOM 1910 N N . ALA A 1 250 ? 13.07 -29.188 0.237 1 97.31 250 ALA A N 1
ATOM 1911 C CA . ALA A 1 250 ? 13.258 -28.453 1.492 1 97.31 250 ALA A CA 1
ATOM 1912 C C . ALA A 1 250 ? 12.477 -29.109 2.625 1 97.31 250 ALA A C 1
ATOM 1914 O O . ALA A 1 250 ? 12.914 -29.109 3.777 1 97.31 250 ALA A O 1
ATOM 1915 N N . TYR A 1 251 ? 11.359 -29.641 2.287 1 98.12 251 TYR A N 1
ATOM 1916 C CA . TYR A 1 251 ? 10.477 -30.203 3.301 1 98.12 251 TYR A CA 1
ATOM 1917 C C . TYR A 1 251 ? 10.219 -31.688 3.047 1 98.12 251 TYR A C 1
ATOM 1919 O O . TYR A 1 251 ? 9.109 -32.156 3.256 1 98.12 251 TYR A O 1
ATOM 1927 N N . HIS A 1 252 ? 11.203 -32.406 2.607 1 96.81 252 HIS A N 1
ATOM 1928 C CA . HIS A 1 252 ? 11.047 -33.781 2.191 1 96.81 252 HIS A CA 1
ATOM 1929 C C . HIS A 1 252 ? 10.617 -34.656 3.359 1 96.81 252 HIS A C 1
ATOM 1931 O O . HIS A 1 252 ? 9.984 -35.719 3.158 1 96.81 252 HIS A O 1
ATOM 1937 N N . ASP A 1 253 ? 10.805 -34.25 4.617 1 96 253 ASP A N 1
ATOM 1938 C CA . ASP A 1 253 ? 10.43 -35.031 5.793 1 96 253 ASP A CA 1
ATOM 1939 C C . ASP A 1 253 ? 9.016 -34.688 6.246 1 96 253 ASP A C 1
ATOM 1941 O O . ASP A 1 253 ? 8.406 -35.438 7.016 1 96 253 ASP A O 1
ATOM 1945 N N . ASP A 1 254 ? 8.539 -33.594 5.848 1 97.62 254 ASP A N 1
ATOM 1946 C CA . ASP A 1 254 ? 7.184 -33.125 6.133 1 97.62 254 ASP A CA 1
ATOM 1947 C C . ASP A 1 254 ? 6.59 -32.406 4.934 1 97.62 254 ASP A C 1
ATOM 1949 O O . ASP A 1 254 ? 6.312 -31.203 5.008 1 97.62 254 ASP A O 1
ATOM 1953 N N . PRO A 1 255 ? 6.277 -33.094 3.859 1 98.12 255 PRO A N 1
ATOM 1954 C CA . PRO A 1 255 ? 5.898 -32.438 2.613 1 98.12 255 PRO A CA 1
ATOM 1955 C C . PRO A 1 255 ? 4.512 -31.797 2.682 1 98.12 255 PRO A C 1
ATOM 1957 O O . PRO A 1 255 ? 4.211 -30.875 1.917 1 98.12 255 PRO A O 1
ATOM 1960 N N . ILE A 1 256 ? 3.604 -32.188 3.52 1 98.38 256 ILE A N 1
ATOM 1961 C CA . ILE A 1 256 ? 2.184 -31.859 3.547 1 98.38 256 ILE A CA 1
ATOM 1962 C C . ILE A 1 256 ? 1.517 -32.344 2.258 1 98.38 256 ILE A C 1
ATOM 1964 O O . ILE A 1 256 ? 0.428 -32.906 2.291 1 98.38 256 ILE A O 1
ATOM 1968 N N . ALA A 1 257 ? 2.156 -32.219 1.161 1 98.56 257 ALA A N 1
ATOM 1969 C CA . ALA A 1 257 ? 1.649 -32.594 -0.15 1 98.56 257 ALA A CA 1
ATOM 1970 C C . ALA A 1 257 ? 1.684 -34.125 -0.314 1 98.56 257 ALA A C 1
ATOM 1972 O O . ALA A 1 257 ? 2.664 -34.781 0.061 1 98.56 257 ALA A O 1
ATOM 1973 N N . GLN A 1 258 ? 0.654 -34.625 -0.828 1 98.31 258 GLN A N 1
ATOM 1974 C CA . GLN A 1 258 ? 0.631 -36.031 -1.208 1 98.31 258 GLN A CA 1
ATOM 1975 C C . GLN A 1 258 ? 1.303 -36.25 -2.561 1 98.31 258 GLN A C 1
ATOM 1977 O O . GLN A 1 258 ? 1.772 -37.344 -2.857 1 98.31 258 GLN A O 1
ATOM 1982 N N . ALA A 1 259 ? 1.294 -35.219 -3.328 1 98.81 259 ALA A N 1
ATOM 1983 C CA . ALA A 1 259 ? 1.832 -35.312 -4.684 1 98.81 259 ALA A CA 1
ATOM 1984 C C . ALA A 1 259 ? 2.246 -33.906 -5.188 1 98.81 259 ALA A C 1
ATOM 1986 O O . ALA A 1 259 ? 1.912 -32.906 -4.57 1 98.81 259 ALA A O 1
ATOM 1987 N N . TYR A 1 260 ? 3.053 -33.875 -6.27 1 98.81 260 TYR A N 1
ATOM 1988 C CA . TYR A 1 260 ? 3.496 -32.656 -6.887 1 98.81 260 TYR A CA 1
ATOM 1989 C C . TYR A 1 260 ? 3.105 -32.594 -8.359 1 98.81 260 TYR A C 1
ATOM 1991 O O . TYR A 1 260 ? 3.186 -33.594 -9.062 1 98.81 260 TYR A O 1
ATOM 1999 N N . TYR A 1 261 ? 2.607 -31.562 -8.844 1 98.81 261 TYR A N 1
ATOM 2000 C CA . TYR A 1 261 ? 2.479 -31.281 -10.266 1 98.81 261 TYR A CA 1
ATOM 2001 C C . TYR A 1 261 ? 3.391 -30.141 -10.68 1 98.81 261 TYR A C 1
ATOM 2003 O O . TYR A 1 261 ? 3.141 -28.984 -10.336 1 98.81 261 TYR A O 1
ATOM 2011 N N . LEU A 1 262 ? 4.438 -30.422 -11.414 1 98.44 262 LEU A N 1
ATOM 2012 C CA . LEU A 1 262 ? 5.461 -29.484 -11.867 1 98.44 262 LEU A CA 1
ATOM 2013 C C . LEU A 1 262 ? 5.227 -29.094 -13.32 1 98.44 262 LEU A C 1
ATOM 2015 O O . LEU A 1 262 ? 5.641 -29.812 -14.234 1 98.44 262 LEU A O 1
ATOM 2019 N N . GLU A 1 263 ? 4.66 -27.906 -13.508 1 98 263 GLU A N 1
ATOM 2020 C CA . GLU A 1 263 ? 4.285 -27.438 -14.844 1 98 263 GLU A CA 1
ATOM 2021 C C . GLU A 1 263 ? 5.309 -26.453 -15.391 1 98 263 GLU A C 1
ATOM 2023 O O . GLU A 1 263 ? 5.281 -25.266 -15.055 1 98 263 GLU A O 1
ATOM 2028 N N . SER A 1 264 ? 6.156 -26.859 -16.25 1 95.94 264 SER A N 1
ATOM 2029 C CA . SER A 1 264 ? 7.117 -26.047 -16.984 1 95.94 264 SER A CA 1
ATOM 2030 C C . SER A 1 264 ? 8.164 -25.453 -16.047 1 95.94 264 SER A C 1
ATOM 2032 O O . SER A 1 264 ? 8.414 -24.25 -16.062 1 95.94 264 SER A O 1
ATOM 2034 N N . GLY A 1 265 ? 8.719 -26.25 -15.156 1 94.12 265 GLY A N 1
ATOM 2035 C CA . GLY A 1 265 ? 9.789 -25.781 -14.297 1 94.12 265 GLY A CA 1
ATOM 2036 C C . GLY A 1 265 ? 10.188 -26.797 -13.234 1 94.12 265 GLY A C 1
ATOM 2037 O O . GLY A 1 265 ? 9.336 -27.469 -12.656 1 94.12 265 GLY A O 1
ATOM 2038 N N . THR A 1 266 ? 11.453 -27.031 -13.047 1 95.5 266 THR A N 1
ATOM 2039 C CA . THR A 1 266 ? 12.047 -27.812 -11.969 1 95.5 266 THR A CA 1
ATOM 2040 C C . THR A 1 266 ? 13.258 -27.094 -11.383 1 95.5 266 THR A C 1
ATOM 2042 O O . THR A 1 266 ? 13.734 -26.109 -11.953 1 95.5 266 THR A O 1
ATOM 2045 N N . VAL A 1 267 ? 13.609 -27.531 -10.203 1 93.06 267 VAL A N 1
ATOM 2046 C CA . VAL A 1 267 ? 14.805 -26.938 -9.609 1 93.06 267 VAL A CA 1
ATOM 2047 C C . VAL A 1 267 ? 16 -27.156 -10.523 1 93.06 267 VAL A C 1
ATOM 2049 O O . VAL A 1 267 ? 16.078 -28.172 -11.219 1 93.06 267 VAL A O 1
ATOM 2052 N N . SER A 1 268 ? 16.609 -26.094 -10.82 1 74.69 268 SER A N 1
ATOM 2053 C CA . SER A 1 268 ? 17.812 -26.219 -11.641 1 74.69 268 SER A CA 1
ATOM 2054 C C . SER A 1 268 ? 19.047 -25.781 -10.875 1 74.69 268 SER A C 1
ATOM 2056 O O . SER A 1 268 ? 18.953 -25.062 -9.875 1 74.69 268 SER A O 1
ATOM 2058 N N . LEU A 1 269 ? 20.094 -26.281 -11.445 1 59.19 269 LEU A N 1
ATOM 2059 C CA . LEU A 1 269 ? 21.406 -25.875 -10.93 1 59.19 269 LEU A CA 1
ATOM 2060 C C . LEU A 1 269 ? 21.766 -24.484 -11.43 1 59.19 269 LEU A C 1
ATOM 2062 O O . LEU A 1 269 ? 21.25 -24.031 -12.445 1 59.19 269 LEU A O 1
ATOM 2066 N N . GLY A 1 270 ? 22.281 -23.578 -10.625 1 57.81 270 GLY A N 1
ATOM 2067 C CA . GLY A 1 270 ? 23 -22.375 -11.016 1 57.81 270 GLY A CA 1
ATOM 2068 C C . GLY A 1 270 ? 22.25 -21.094 -10.664 1 57.81 270 GLY A C 1
ATOM 2069 O O . GLY A 1 270 ? 22.266 -20.125 -11.438 1 57.81 270 GLY A O 1
ATOM 2070 N N . ILE A 1 271 ? 21.594 -21.203 -9.625 1 65.5 271 ILE A N 1
ATOM 2071 C CA . ILE A 1 271 ? 21 -19.938 -9.18 1 65.5 271 ILE A CA 1
ATOM 2072 C C . ILE A 1 271 ? 22.109 -18.969 -8.781 1 65.5 271 ILE A C 1
ATOM 2074 O O . ILE A 1 271 ? 23.047 -19.328 -8.07 1 65.5 271 ILE A O 1
ATOM 2078 N N . GLY A 1 272 ? 22.141 -17.844 -9.492 1 67.94 272 GLY A N 1
ATOM 2079 C CA . GLY A 1 272 ? 23.125 -16.828 -9.172 1 67.94 272 GLY A CA 1
ATOM 2080 C C . GLY A 1 272 ? 23.078 -16.391 -7.723 1 67.94 272 GLY A C 1
ATOM 2081 O O . GLY A 1 272 ? 22.016 -16.328 -7.121 1 67.94 272 GLY A O 1
ATOM 2082 N N . GLU A 1 273 ? 24.344 -16.391 -7.172 1 81.31 273 GLU A N 1
ATOM 2083 C CA . GLU A 1 273 ? 24.484 -15.914 -5.797 1 81.31 273 GLU A CA 1
ATOM 2084 C C . GLU A 1 273 ? 25.078 -14.508 -5.758 1 81.31 273 GLU A C 1
ATOM 2086 O O . GLU A 1 273 ? 25.906 -14.164 -6.598 1 81.31 273 GLU A O 1
ATOM 2091 N N . ASP A 1 274 ? 24.469 -13.672 -5.023 1 83.25 274 ASP A N 1
ATOM 2092 C CA . ASP A 1 274 ? 25.031 -12.359 -4.715 1 83.25 274 ASP A CA 1
ATOM 2093 C C . ASP A 1 274 ? 25.25 -12.188 -3.213 1 83.25 274 ASP A C 1
ATOM 2095 O O . ASP A 1 274 ? 24.422 -11.578 -2.525 1 83.25 274 ASP A O 1
ATOM 2099 N N . PRO A 1 275 ? 26.391 -12.617 -2.729 1 83.25 275 PRO A N 1
ATOM 2100 C CA . PRO A 1 275 ? 26.672 -12.531 -1.295 1 83.25 275 PRO A CA 1
ATOM 2101 C C . PRO A 1 275 ? 26.875 -11.094 -0.821 1 83.25 275 PRO A C 1
ATOM 2103 O O . PRO A 1 275 ? 26.906 -10.836 0.384 1 83.25 275 PRO A O 1
ATOM 2106 N N . THR A 1 276 ? 27.016 -10.219 -1.707 1 87.5 276 THR A N 1
ATOM 2107 C CA . THR A 1 276 ? 27.297 -8.836 -1.329 1 87.5 276 THR A CA 1
ATOM 2108 C C . THR A 1 276 ? 26 -8.055 -1.144 1 87.5 276 THR A C 1
ATOM 2110 O O . THR A 1 276 ? 26.016 -6.91 -0.687 1 87.5 276 THR A O 1
ATOM 2113 N N . HIS A 1 277 ? 24.891 -8.672 -1.46 1 92.88 277 HIS A N 1
ATOM 2114 C CA . HIS A 1 277 ? 23.594 -8.008 -1.314 1 92.88 277 HIS A CA 1
ATOM 2115 C C . HIS A 1 277 ? 23.531 -6.719 -2.125 1 92.88 277 HIS A C 1
ATOM 2117 O O . HIS A 1 277 ? 22.938 -5.734 -1.691 1 92.88 277 HIS A O 1
ATOM 2123 N N . SER A 1 278 ? 24.141 -6.688 -3.262 1 94.12 278 SER A N 1
ATOM 2124 C CA . SER A 1 278 ? 24.391 -5.453 -3.998 1 94.12 278 SER A CA 1
ATOM 2125 C C . SER A 1 278 ? 23.109 -4.895 -4.605 1 94.12 278 SER A C 1
ATOM 2127 O O . SER A 1 278 ? 22.938 -3.676 -4.668 1 94.12 278 SER A O 1
ATOM 2129 N N . ASN A 1 279 ? 22.234 -5.777 -5.066 1 96.19 279 ASN A N 1
ATOM 2130 C CA . ASN A 1 279 ? 21.016 -5.301 -5.715 1 96.19 279 ASN A CA 1
ATOM 2131 C C . ASN A 1 279 ? 20.141 -4.531 -4.738 1 96.19 279 ASN A C 1
ATOM 2133 O O . ASN A 1 279 ? 19.672 -3.432 -5.051 1 96.19 279 ASN A O 1
ATOM 2137 N N . PHE A 1 280 ? 19.922 -5.09 -3.52 1 97.19 280 PHE A N 1
ATOM 2138 C CA . PHE A 1 280 ? 19.094 -4.441 -2.518 1 97.19 280 PHE A CA 1
ATOM 2139 C C . PHE A 1 280 ? 19.672 -3.09 -2.117 1 97.19 280 PHE A C 1
ATOM 2141 O O . PHE A 1 280 ? 18.953 -2.092 -2.049 1 97.19 280 PHE A O 1
ATOM 2148 N N . SER A 1 281 ? 20.938 -3.07 -1.897 1 96.44 281 SER A N 1
ATOM 2149 C CA . SER A 1 281 ? 21.625 -1.846 -1.494 1 96.44 281 SER A CA 1
ATOM 2150 C C . SER A 1 281 ? 21.578 -0.796 -2.6 1 96.44 281 SER A C 1
ATOM 2152 O O . SER A 1 281 ? 21.469 0.4 -2.324 1 96.44 281 SER A O 1
ATOM 2154 N N . PHE A 1 282 ? 21.766 -1.257 -3.848 1 97.31 282 PHE A N 1
ATOM 2155 C CA . PHE A 1 282 ? 21.672 -0.339 -4.977 1 97.31 282 PHE A CA 1
ATOM 2156 C C . PHE A 1 282 ? 20.312 0.344 -5.012 1 97.31 282 PHE A C 1
ATOM 2158 O O . PHE A 1 282 ? 20.219 1.561 -5.191 1 97.31 282 PHE A O 1
ATOM 2165 N N . VAL A 1 283 ? 19.234 -0.429 -4.805 1 98.25 283 VAL A N 1
ATOM 2166 C CA . VAL A 1 283 ? 17.891 0.134 -4.781 1 98.25 283 VAL A CA 1
ATOM 2167 C C . VAL A 1 283 ? 17.75 1.117 -3.621 1 98.25 283 VAL A C 1
ATOM 2169 O O . VAL A 1 283 ? 17.234 2.225 -3.791 1 98.25 283 VAL A O 1
ATOM 2172 N N . ALA A 1 284 ? 18.203 0.72 -2.422 1 97.56 284 ALA A N 1
ATOM 2173 C CA . ALA A 1 284 ? 18.125 1.567 -1.233 1 97.56 284 ALA A CA 1
ATOM 2174 C C . ALA A 1 284 ? 18.781 2.928 -1.492 1 97.56 284 ALA A C 1
ATOM 2176 O O . ALA A 1 284 ? 18.219 3.965 -1.132 1 97.56 284 ALA A O 1
ATOM 2177 N N . GLN A 1 285 ? 19.891 2.955 -2.195 1 95.62 285 GLN A N 1
ATOM 2178 C CA . GLN A 1 285 ? 20.625 4.18 -2.484 1 95.62 285 GLN A CA 1
ATOM 2179 C C . GLN A 1 285 ? 19.828 5.102 -3.4 1 95.62 285 GLN A C 1
ATOM 2181 O O . GLN A 1 285 ? 20.016 6.32 -3.375 1 95.62 285 GLN A O 1
ATOM 2186 N N . HIS A 1 286 ? 18.938 4.52 -4.145 1 96.56 286 HIS A N 1
ATOM 2187 C CA . HIS A 1 286 ? 18.266 5.305 -5.18 1 96.56 286 HIS A CA 1
ATOM 2188 C C . HIS A 1 286 ? 16.844 5.672 -4.762 1 96.56 286 HIS A C 1
ATOM 2190 O O . HIS A 1 286 ? 16.109 6.293 -5.535 1 96.56 286 HIS A O 1
ATOM 2196 N N . VAL A 1 287 ? 16.453 5.254 -3.562 1 95.94 287 VAL A N 1
ATOM 2197 C CA . VAL A 1 287 ? 15.125 5.629 -3.082 1 95.94 287 VAL A CA 1
ATOM 2198 C C . VAL A 1 287 ? 15.25 6.395 -1.766 1 95.94 287 VAL A C 1
ATOM 2200 O O . VAL A 1 287 ? 14.344 6.348 -0.926 1 95.94 287 VAL A O 1
ATOM 2203 N N . GLY A 1 288 ? 16.406 7.012 -1.537 1 92 288 GLY A N 1
ATOM 2204 C CA . GLY A 1 288 ? 16.578 7.953 -0.442 1 92 288 GLY A CA 1
ATOM 2205 C C . GLY A 1 288 ? 17.141 7.312 0.812 1 92 288 GLY A C 1
ATOM 2206 O O . GLY A 1 288 ? 17.016 7.867 1.907 1 92 288 GLY A O 1
ATOM 2207 N N . CYS A 1 289 ? 17.734 6.129 0.744 1 94.44 289 CYS A N 1
ATOM 2208 C CA . CYS A 1 289 ? 18.297 5.434 1.895 1 94.44 289 CYS A CA 1
ATOM 2209 C C . CYS A 1 289 ? 19.812 5.312 1.771 1 94.44 289 CYS A C 1
ATOM 2211 O O . CYS A 1 289 ? 20.391 4.305 2.176 1 94.44 289 CYS A O 1
ATOM 2213 N N . GLU A 1 290 ? 20.422 6.285 1.25 1 86.94 290 GLU A N 1
ATOM 2214 C CA . GLU A 1 290 ? 21.875 6.273 1.032 1 86.94 290 GLU A CA 1
ATOM 2215 C C . GLU A 1 290 ? 22.625 6.383 2.352 1 86.94 290 GLU A C 1
ATOM 2217 O O . GLU A 1 290 ? 23.719 5.824 2.496 1 86.94 290 GLU A O 1
ATOM 2222 N N . SER A 1 291 ? 22.141 7.102 3.332 1 83.94 291 SER A N 1
ATOM 2223 C CA . SER A 1 291 ? 22.766 7.312 4.637 1 83.94 291 SER A CA 1
ATOM 2224 C C . SER A 1 291 ? 21.797 6.977 5.77 1 83.94 291 SER A C 1
ATOM 2226 O O . SER A 1 291 ? 21.438 7.852 6.559 1 83.94 291 SER A O 1
ATOM 2228 N N . PRO A 1 292 ? 21.641 5.699 5.887 1 82.81 292 PRO A N 1
ATOM 2229 C CA . PRO A 1 292 ? 20.547 5.309 6.777 1 82.81 292 PRO A CA 1
ATOM 2230 C C . PRO A 1 292 ? 20.906 5.484 8.258 1 82.81 292 PRO A C 1
ATOM 2232 O O . PRO A 1 292 ? 20 5.512 9.102 1 82.81 292 PRO A O 1
ATOM 2235 N N . CYS A 1 293 ? 22.219 5.555 8.547 1 84.5 293 CYS A N 1
ATOM 2236 C CA . CYS A 1 293 ? 22.625 5.734 9.938 1 84.5 293 CYS A CA 1
ATOM 2237 C C . CYS A 1 293 ? 22.766 7.215 10.281 1 84.5 293 CYS A C 1
ATOM 2239 O O . CYS A 1 293 ? 23.062 7.566 11.422 1 84.5 293 CYS A O 1
ATOM 2241 N N . GLY A 1 294 ? 22.578 8.031 9.305 1 78.12 294 GLY A N 1
ATOM 2242 C CA . GLY A 1 294 ? 22.766 9.461 9.539 1 78.12 294 GLY A CA 1
ATOM 2243 C C . GLY A 1 294 ? 24.188 9.93 9.305 1 78.12 294 GLY A C 1
ATOM 2244 O O . GLY A 1 294 ? 24.969 9.242 8.648 1 78.12 294 GLY A O 1
ATOM 2245 N N . ALA A 1 295 ? 24.438 11.07 9.836 1 71 295 ALA A N 1
ATOM 2246 C CA . ALA A 1 295 ? 25.688 11.742 9.516 1 71 295 ALA A CA 1
ATOM 2247 C C . ALA A 1 295 ? 26.859 11.086 10.234 1 71 295 ALA A C 1
ATOM 2249 O O . ALA A 1 295 ? 27.984 11.078 9.727 1 71 295 ALA A O 1
ATOM 2250 N N . ASP A 1 296 ? 26.531 10.445 11.367 1 72.62 296 ASP A N 1
ATOM 2251 C CA . ASP A 1 296 ? 27.625 9.852 12.133 1 72.62 296 ASP A CA 1
ATOM 2252 C C . ASP A 1 296 ? 28.031 8.5 11.562 1 72.62 296 ASP A C 1
ATOM 2254 O O . ASP A 1 296 ? 29.047 7.93 11.961 1 72.62 296 ASP A O 1
ATOM 2258 N N . GLY A 1 297 ? 27.203 8.156 10.594 1 77.62 297 GLY A N 1
ATOM 2259 C CA . GLY A 1 297 ? 27.484 6.879 9.953 1 77.62 297 GLY A CA 1
ATOM 2260 C C . GLY A 1 297 ? 27.141 5.684 10.828 1 77.62 297 GLY A C 1
ATOM 2261 O O . GLY A 1 297 ? 26.75 5.848 11.984 1 77.62 297 GLY A O 1
ATOM 2262 N N . CYS A 1 298 ? 27.281 4.496 10.148 1 83.06 298 CYS A N 1
ATOM 2263 C CA . CYS A 1 298 ? 26.969 3.25 10.836 1 83.06 298 CYS A CA 1
ATOM 2264 C C . CYS A 1 298 ? 28.203 2.717 11.57 1 83.06 298 CYS A C 1
ATOM 2266 O O . CYS A 1 298 ? 29.328 2.941 11.133 1 83.06 298 CYS A O 1
ATOM 2268 N N . LYS A 1 299 ? 28.078 2.031 12.734 1 79.88 299 LYS A N 1
ATOM 2269 C CA . LYS A 1 299 ? 29.156 1.49 13.555 1 79.88 299 LYS A CA 1
ATOM 2270 C C . LYS A 1 299 ? 29.922 0.397 12.805 1 79.88 299 LYS A C 1
ATOM 2272 O O . LYS A 1 299 ? 31.141 0.314 12.891 1 79.88 299 LYS A O 1
ATOM 2277 N N . ASP A 1 300 ? 29.141 -0.436 12.203 1 81.69 300 ASP A N 1
ATOM 2278 C CA . ASP A 1 300 ? 29.688 -1.543 11.43 1 81.69 300 ASP A CA 1
ATOM 2279 C C . ASP A 1 300 ? 28.734 -1.975 10.32 1 81.69 300 ASP A C 1
ATOM 2281 O O . ASP A 1 300 ? 27.719 -1.318 10.078 1 81.69 300 ASP A O 1
ATOM 2285 N N . ASP A 1 301 ? 29.188 -2.926 9.641 1 80.44 301 ASP A N 1
ATOM 2286 C CA . ASP A 1 301 ? 28.422 -3.379 8.477 1 80.44 301 ASP A CA 1
ATOM 2287 C C . ASP A 1 301 ? 27.062 -3.926 8.898 1 80.44 301 ASP A C 1
ATOM 2289 O O . ASP A 1 301 ? 26.078 -3.758 8.18 1 80.44 301 ASP A O 1
ATOM 2293 N N . ASP A 1 302 ? 27.031 -4.59 9.984 1 83.75 302 ASP A N 1
ATOM 2294 C CA . ASP A 1 302 ? 25.781 -5.133 10.477 1 83.75 302 ASP A CA 1
ATOM 2295 C C . ASP A 1 302 ? 24.797 -4.016 10.844 1 83.75 302 ASP A C 1
ATOM 2297 O O . ASP A 1 302 ? 23.625 -4.074 10.484 1 83.75 302 ASP A O 1
ATOM 2301 N N . ASP A 1 303 ? 25.422 -3.066 11.461 1 88 303 ASP A N 1
ATOM 2302 C CA . ASP A 1 303 ? 24.625 -1.887 11.797 1 88 303 ASP A CA 1
ATOM 2303 C C . ASP A 1 303 ? 24.125 -1.186 10.539 1 88 303 ASP A C 1
ATOM 2305 O O . ASP A 1 303 ? 22.984 -0.712 10.508 1 88 303 ASP A O 1
ATOM 2309 N N . GLY A 1 304 ? 24.969 -1.159 9.625 1 90.31 304 GLY A N 1
ATOM 2310 C CA . GLY A 1 304 ? 24.578 -0.562 8.359 1 90.31 304 GLY A CA 1
ATOM 2311 C C . GLY A 1 304 ? 23.453 -1.305 7.66 1 90.31 304 GLY A C 1
ATOM 2312 O O . GLY A 1 304 ? 22.578 -0.686 7.055 1 90.31 304 GLY A O 1
ATOM 2313 N N . GLY A 1 305 ? 23.562 -2.623 7.695 1 92.69 305 GLY A N 1
ATOM 2314 C CA . GLY A 1 305 ? 22.5 -3.43 7.113 1 92.69 305 GLY A CA 1
ATOM 2315 C C . GLY A 1 305 ? 21.156 -3.227 7.789 1 92.69 305 GLY A C 1
ATOM 2316 O O . GLY A 1 305 ? 20.125 -3.121 7.113 1 92.69 305 GLY A O 1
ATOM 2317 N N . VAL A 1 306 ? 21.172 -3.152 9.086 1 92.94 306 VAL A N 1
ATOM 2318 C CA . VAL A 1 306 ? 19.953 -2.945 9.859 1 92.94 306 VAL A CA 1
ATOM 2319 C C . VAL A 1 306 ? 19.375 -1.563 9.555 1 92.94 306 VAL A C 1
ATOM 2321 O O . VAL A 1 306 ? 18.156 -1.418 9.352 1 92.94 306 VAL A O 1
ATOM 2324 N N . ALA A 1 307 ? 20.234 -0.577 9.508 1 94.12 307 ALA A N 1
ATOM 2325 C CA . ALA A 1 307 ? 19.812 0.79 9.227 1 94.12 307 ALA A CA 1
ATOM 2326 C C . ALA A 1 307 ? 19.203 0.897 7.824 1 94.12 307 ALA A C 1
ATOM 2328 O O . ALA A 1 307 ? 18.203 1.58 7.621 1 94.12 307 ALA A O 1
ATOM 2329 N N . GLU A 1 308 ? 19.875 0.262 6.871 1 95.06 308 GLU A N 1
ATOM 2330 C CA . GLU A 1 308 ? 19.375 0.237 5.5 1 95.06 308 GLU A CA 1
ATOM 2331 C C . GLU A 1 308 ? 17.984 -0.383 5.43 1 95.06 308 GLU A C 1
ATOM 2333 O O . GLU A 1 308 ? 17.109 0.137 4.746 1 95.06 308 GLU A O 1
ATOM 2338 N N . LEU A 1 309 ? 17.828 -1.468 6.129 1 95.81 309 LEU A N 1
ATOM 2339 C CA . LEU A 1 309 ? 16.547 -2.16 6.156 1 95.81 309 LEU A CA 1
ATOM 2340 C C . LEU A 1 309 ? 15.477 -1.284 6.793 1 95.81 309 LEU A C 1
ATOM 2342 O O . LEU A 1 309 ? 14.352 -1.206 6.289 1 95.81 309 LEU A O 1
ATOM 2346 N N . ASP A 1 310 ? 15.789 -0.611 7.867 1 94.25 310 ASP A N 1
ATOM 2347 C CA . ASP A 1 310 ? 14.859 0.281 8.547 1 94.25 310 ASP A CA 1
ATOM 2348 C C . ASP A 1 310 ? 14.422 1.424 7.633 1 94.25 310 ASP A C 1
ATOM 2350 O O . ASP A 1 310 ? 13.242 1.778 7.59 1 94.25 310 ASP A O 1
ATOM 2354 N N . CYS A 1 311 ? 15.414 1.985 6.973 1 95.44 311 CYS A N 1
ATOM 2355 C CA . CYS A 1 311 ? 15.125 3.062 6.031 1 95.44 311 CYS A CA 1
ATOM 2356 C C . CYS A 1 311 ? 14.203 2.584 4.918 1 95.44 311 CYS A C 1
ATOM 2358 O O . CYS A 1 311 ? 13.203 3.238 4.609 1 95.44 311 CYS A O 1
ATOM 2360 N N . MET A 1 312 ? 14.477 1.413 4.348 1 97.19 312 MET A N 1
ATOM 2361 C CA . MET A 1 312 ? 13.719 0.859 3.227 1 97.19 312 MET A CA 1
ATOM 2362 C C . MET A 1 312 ? 12.305 0.498 3.654 1 97.19 312 MET A C 1
ATOM 2364 O O . MET A 1 312 ? 11.375 0.536 2.844 1 97.19 312 MET A O 1
ATOM 2368 N N . ARG A 1 313 ? 12.086 0.202 4.898 1 96.88 313 ARG A N 1
ATOM 2369 C CA . ARG A 1 313 ? 10.758 -0.098 5.43 1 96.88 313 ARG A CA 1
ATOM 2370 C C . ARG A 1 313 ? 9.898 1.161 5.504 1 96.88 313 ARG A C 1
ATOM 2372 O O . ARG A 1 313 ? 8.688 1.08 5.707 1 96.88 313 ARG A O 1
ATOM 2379 N N . ARG A 1 314 ? 10.508 2.354 5.242 1 95 314 ARG A N 1
ATOM 2380 C CA . ARG A 1 314 ? 9.781 3.619 5.242 1 95 314 ARG A CA 1
ATOM 2381 C C . ARG A 1 314 ? 9.609 4.148 3.822 1 95 314 ARG A C 1
ATOM 2383 O O . ARG A 1 314 ? 9.094 5.254 3.625 1 95 314 ARG A O 1
ATOM 2390 N N . VAL A 1 315 ? 10.07 3.402 2.85 1 97.12 315 VAL A N 1
ATOM 2391 C CA . VAL A 1 315 ? 9.852 3.76 1.451 1 97.12 315 VAL A CA 1
ATOM 2392 C C . VAL A 1 315 ? 8.578 3.094 0.939 1 97.12 315 VAL A C 1
ATOM 2394 O O . VAL A 1 315 ? 8.328 1.918 1.218 1 97.12 315 VAL A O 1
ATOM 2397 N N . SER A 1 316 ? 7.68 3.873 0.29 1 97.56 316 SER A N 1
ATOM 2398 C CA . SER A 1 316 ? 6.473 3.264 -0.26 1 97.56 316 SER A CA 1
ATOM 2399 C C . SER A 1 316 ? 6.816 2.148 -1.241 1 97.56 316 SER A C 1
ATOM 2401 O O . SER A 1 316 ? 7.809 2.232 -1.964 1 97.56 316 SER A O 1
ATOM 2403 N N . PHE A 1 317 ? 5.965 1.085 -1.3 1 98.06 317 PHE A N 1
ATOM 2404 C CA . PHE A 1 317 ? 6.254 -0.005 -2.225 1 98.06 317 PHE A CA 1
ATOM 2405 C C . PHE A 1 317 ? 6.16 0.471 -3.668 1 98.06 317 PHE A C 1
ATOM 2407 O O . PHE A 1 317 ? 6.824 -0.076 -4.551 1 98.06 317 PHE A O 1
ATOM 2414 N N . ALA A 1 318 ? 5.336 1.515 -3.938 1 98.31 318 ALA A N 1
ATOM 2415 C CA . ALA A 1 318 ? 5.23 2.062 -5.289 1 98.31 318 ALA A CA 1
ATOM 2416 C C . ALA A 1 318 ? 6.566 2.637 -5.75 1 98.31 318 ALA A C 1
ATOM 2418 O O . ALA A 1 318 ? 7 2.387 -6.879 1 98.31 318 ALA A O 1
ATOM 2419 N N . GLN A 1 319 ? 7.246 3.418 -4.848 1 98 319 GLN A N 1
ATOM 2420 C CA . GLN A 1 319 ? 8.539 3.998 -5.191 1 98 319 GLN A CA 1
ATOM 2421 C C . GLN A 1 319 ? 9.57 2.912 -5.484 1 98 319 GLN A C 1
ATOM 2423 O O . GLN A 1 319 ? 10.344 3.023 -6.434 1 98 319 GLN A O 1
ATOM 2428 N N . ILE A 1 320 ? 9.562 1.878 -4.68 1 98.5 320 ILE A N 1
ATOM 2429 C CA . ILE A 1 320 ? 10.508 0.781 -4.84 1 98.5 320 ILE A CA 1
ATOM 2430 C C . ILE A 1 320 ? 10.258 0.071 -6.168 1 98.5 320 ILE A C 1
ATOM 2432 O O . ILE A 1 320 ? 11.172 -0.091 -6.977 1 98.5 320 ILE A O 1
ATOM 2436 N N . SER A 1 321 ? 9.023 -0.317 -6.418 1 98.5 321 SER A N 1
ATOM 2437 C CA . SER A 1 321 ? 8.656 -1.062 -7.617 1 98.5 321 SER A CA 1
ATOM 2438 C C . SER A 1 321 ? 8.898 -0.236 -8.875 1 98.5 321 SER A C 1
ATOM 2440 O O . SER A 1 321 ? 9.414 -0.747 -9.867 1 98.5 321 SER A O 1
ATOM 2442 N N . ASN A 1 322 ? 8.453 1.049 -8.828 1 98.5 322 ASN A N 1
ATOM 2443 C CA . ASN A 1 322 ? 8.633 1.912 -9.992 1 98.5 322 ASN A CA 1
ATOM 2444 C C . ASN A 1 322 ? 10.102 2.113 -10.328 1 98.5 322 ASN A C 1
ATOM 2446 O O . ASN A 1 322 ? 10.492 2.096 -11.5 1 98.5 322 ASN A O 1
ATOM 2450 N N . PHE A 1 323 ? 10.961 2.33 -9.281 1 98.5 323 PHE A N 1
ATOM 2451 C CA . PHE A 1 323 ? 12.375 2.514 -9.562 1 98.5 323 PHE A CA 1
ATOM 2452 C C . PHE A 1 323 ? 12.953 1.29 -10.266 1 98.5 323 PHE A C 1
ATOM 2454 O O . PHE A 1 323 ? 13.555 1.41 -11.336 1 98.5 323 PHE A O 1
ATOM 2461 N N . ILE A 1 324 ? 12.734 0.082 -9.711 1 98.44 324 ILE A N 1
ATOM 2462 C CA . ILE A 1 324 ? 13.297 -1.151 -10.25 1 98.44 324 ILE A CA 1
ATOM 2463 C C . ILE A 1 324 ? 12.773 -1.379 -11.672 1 98.44 324 ILE A C 1
ATOM 2465 O O . ILE A 1 324 ? 13.555 -1.649 -12.586 1 98.44 324 ILE A O 1
ATOM 2469 N N . GLY A 1 325 ? 11.461 -1.288 -11.836 1 98.25 325 GLY A N 1
ATOM 2470 C CA . GLY A 1 325 ? 10.836 -1.565 -13.117 1 98.25 325 GLY A CA 1
ATOM 2471 C C . GLY A 1 325 ? 11.258 -0.599 -14.211 1 98.25 325 GLY A C 1
ATOM 2472 O O . GLY A 1 325 ? 11.594 -1.017 -15.32 1 98.25 325 GLY A O 1
ATOM 2473 N N . GLN A 1 326 ? 11.203 0.7 -13.883 1 98.12 326 GLN A N 1
ATOM 2474 C CA . GLN A 1 326 ? 11.547 1.718 -14.875 1 98.12 326 GLN A CA 1
ATOM 2475 C C . GLN A 1 326 ? 13.031 1.685 -15.211 1 98.12 326 GLN A C 1
A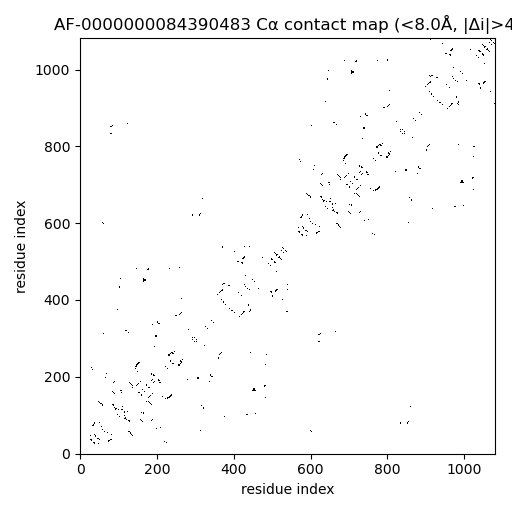TOM 2477 O O . GLN A 1 326 ? 13.422 1.909 -16.359 1 98.12 326 GLN A O 1
ATOM 2482 N N . TYR A 1 327 ? 13.891 1.427 -14.188 1 98.12 327 TYR A N 1
ATOM 2483 C CA . TYR A 1 327 ? 15.32 1.21 -14.414 1 98.12 327 TYR A CA 1
ATOM 2484 C C . TYR A 1 327 ? 15.547 0.099 -15.43 1 98.12 327 TYR A C 1
ATOM 2486 O O . TYR A 1 327 ? 16.391 0.232 -16.328 1 98.12 327 TYR A O 1
ATOM 2494 N N . GLY A 1 328 ? 14.867 -0.982 -15.344 1 97.38 328 GLY A N 1
ATOM 2495 C CA . GLY A 1 328 ? 14.938 -2.084 -16.297 1 97.38 328 GLY A CA 1
ATOM 2496 C C . GLY A 1 328 ? 14.383 -1.729 -17.656 1 97.38 328 GLY A C 1
ATOM 2497 O O . GLY A 1 328 ? 14.977 -2.072 -18.688 1 97.38 328 GLY A O 1
ATOM 2498 N N . ASP A 1 329 ? 13.203 -1.088 -17.672 1 97.12 329 ASP A N 1
ATOM 2499 C CA . ASP A 1 329 ? 12.57 -0.68 -18.922 1 97.12 329 ASP A CA 1
ATOM 2500 C C . ASP A 1 329 ? 13.516 0.186 -19.75 1 97.12 329 ASP A C 1
ATOM 2502 O O . ASP A 1 329 ? 13.477 0.144 -20.984 1 97.12 329 ASP A O 1
ATOM 2506 N N . GLU A 1 330 ? 14.344 0.964 -19.062 1 97.12 330 GLU A N 1
ATOM 2507 C CA . GLU A 1 330 ? 15.25 1.886 -19.734 1 97.12 330 GLU A CA 1
ATOM 2508 C C . GLU A 1 330 ? 16.531 1.181 -20.172 1 97.12 330 GLU A C 1
ATOM 2510 O O . GLU A 1 330 ? 17.375 1.773 -20.844 1 97.12 330 GLU A O 1
ATOM 2515 N N . GLY A 1 331 ? 16.703 0.001 -19.844 1 95.38 331 GLY A N 1
ATOM 2516 C CA . GLY A 1 331 ? 17.875 -0.769 -20.219 1 95.38 331 GLY A CA 1
ATOM 2517 C C . GLY A 1 331 ? 19.125 -0.364 -19.469 1 95.38 331 GLY A C 1
ATOM 2518 O O . GLY A 1 331 ? 20.234 -0.467 -19.984 1 95.38 331 GLY A O 1
ATOM 2519 N N . GLU A 1 332 ? 18.891 0.084 -18.219 1 95.56 332 GLU A N 1
ATOM 2520 C CA . GLU A 1 332 ? 20.016 0.562 -17.406 1 95.56 332 GLU A CA 1
ATOM 2521 C C . GLU A 1 332 ? 20.828 -0.603 -16.844 1 95.56 332 GLU A C 1
ATOM 2523 O O . GLU A 1 332 ? 20.344 -1.739 -16.812 1 95.56 332 GLU A O 1
ATOM 2528 N N . THR A 1 333 ? 22.062 -0.407 -16.531 1 95.38 333 THR A N 1
ATOM 2529 C CA . THR A 1 333 ? 23 -1.35 -15.922 1 95.38 333 THR A CA 1
ATOM 2530 C C . THR A 1 333 ? 23.531 -0.809 -14.594 1 95.38 333 THR A C 1
ATOM 2532 O O . THR A 1 333 ? 23.688 0.403 -14.43 1 95.38 333 THR A O 1
ATOM 2535 N N . PRO A 1 334 ? 23.797 -1.622 -13.594 1 95.38 334 PRO A N 1
ATOM 2536 C CA . PRO A 1 334 ? 23.672 -3.08 -13.641 1 95.38 334 PRO A CA 1
ATOM 2537 C C . PRO A 1 334 ? 22.219 -3.549 -13.633 1 95.38 334 PRO A C 1
ATOM 2539 O O . PRO A 1 334 ? 21.344 -2.855 -13.102 1 95.38 334 PRO A O 1
ATOM 2542 N N . THR A 1 335 ? 22.031 -4.668 -14.273 1 94.12 335 THR A N 1
ATOM 2543 C CA . THR A 1 335 ? 20.703 -5.254 -14.227 1 94.12 335 THR A CA 1
ATOM 2544 C C . THR A 1 335 ? 20.328 -5.645 -12.805 1 94.12 335 THR A C 1
ATOM 2546 O O . THR A 1 335 ? 21.156 -6.191 -12.07 1 94.12 335 THR A O 1
ATOM 2549 N N . LEU A 1 336 ? 19.109 -5.328 -12.406 1 95.31 336 LEU A N 1
ATOM 2550 C CA . LEU A 1 336 ? 18.609 -5.68 -11.086 1 95.31 336 LEU A CA 1
ATOM 2551 C C . LEU A 1 336 ? 17.734 -6.93 -11.141 1 95.31 336 LEU A C 1
ATOM 2553 O O . LEU A 1 336 ? 16.844 -7.023 -11.984 1 95.31 336 LEU A O 1
ATOM 2557 N N . SER A 1 337 ? 18.031 -7.918 -10.391 1 93.38 337 SER A N 1
ATOM 2558 C CA . SER A 1 337 ? 17.25 -9.148 -10.336 1 93.38 337 SER A CA 1
ATOM 2559 C C . SER A 1 337 ? 17.016 -9.586 -8.891 1 93.38 337 SER A C 1
ATOM 2561 O O . SER A 1 337 ? 17.906 -9.477 -8.047 1 93.38 337 SER A O 1
ATOM 2563 N N . PHE A 1 338 ? 15.812 -9.945 -8.602 1 95.25 338 PHE A N 1
ATOM 2564 C CA . PHE A 1 338 ? 15.398 -10.445 -7.301 1 95.25 338 PHE A CA 1
ATOM 2565 C C . PHE A 1 338 ? 14.688 -11.789 -7.441 1 95.25 338 PHE A C 1
ATOM 2567 O O . PHE A 1 338 ? 13.531 -11.836 -7.867 1 95.25 338 PHE A O 1
ATOM 2574 N N . SER A 1 339 ? 15.305 -12.836 -7.129 1 93.75 339 SER A N 1
ATOM 2575 C CA . SER A 1 339 ? 14.859 -14.227 -7.254 1 93.75 339 SER A CA 1
ATOM 2576 C C . SER A 1 339 ? 15.312 -15.062 -6.062 1 93.75 339 SER A C 1
ATOM 2578 O O . SER A 1 339 ? 16.031 -14.562 -5.184 1 93.75 339 SER A O 1
ATOM 2580 N N . PRO A 1 340 ? 14.852 -16.281 -5.941 1 94.5 340 PRO A N 1
ATOM 2581 C CA . PRO A 1 340 ? 15.258 -17.125 -4.809 1 94.5 340 PRO A CA 1
ATOM 2582 C C . PRO A 1 340 ? 16.781 -17.172 -4.625 1 94.5 340 PRO A C 1
ATOM 2584 O O . PRO A 1 340 ? 17.516 -17.234 -5.605 1 94.5 340 PRO A O 1
ATOM 2587 N N . VAL A 1 341 ? 17.188 -17.141 -3.369 1 92.56 341 VAL A N 1
ATOM 2588 C CA . VAL A 1 341 ? 18.594 -17.109 -2.982 1 92.56 341 VAL A CA 1
ATOM 2589 C C . VAL A 1 341 ? 18.984 -18.438 -2.332 1 92.56 341 VAL A C 1
ATOM 2591 O O . VAL A 1 341 ? 18.297 -18.906 -1.425 1 92.56 341 VAL A O 1
ATOM 2594 N N . PRO A 1 342 ? 20.109 -19.047 -2.85 1 92.19 342 PRO A N 1
ATOM 2595 C CA . PRO A 1 342 ? 20.562 -20.234 -2.145 1 92.19 342 PRO A CA 1
ATOM 2596 C C . PRO A 1 342 ? 20.922 -19.969 -0.685 1 92.19 342 PRO A C 1
ATOM 2598 O O . PRO A 1 342 ? 21.719 -19.062 -0.396 1 92.19 342 PRO A O 1
ATOM 2601 N N . ASP A 1 343 ? 20.312 -20.672 0.207 1 90.62 343 ASP A N 1
ATOM 2602 C CA . ASP A 1 343 ? 20.594 -20.516 1.633 1 90.62 343 ASP A CA 1
ATOM 2603 C C . ASP A 1 343 ? 20.828 -21.875 2.293 1 90.62 343 ASP A C 1
ATOM 2605 O O . ASP A 1 343 ? 21.094 -21.938 3.496 1 90.62 343 ASP A O 1
ATOM 2609 N N . ASP A 1 344 ? 20.688 -22.953 1.57 1 91.12 344 ASP A N 1
ATOM 2610 C CA . ASP A 1 344 ? 20.906 -24.344 1.962 1 91.12 344 ASP A CA 1
ATOM 2611 C C . ASP A 1 344 ? 19.984 -24.75 3.109 1 91.12 344 ASP A C 1
ATOM 2613 O O . ASP A 1 344 ? 20.359 -25.578 3.947 1 91.12 344 ASP A O 1
ATOM 2617 N N . HIS A 1 345 ? 18.906 -24.062 3.174 1 92 345 HIS A N 1
ATOM 2618 C CA . HIS A 1 345 ? 17.812 -24.406 4.074 1 92 345 HIS A CA 1
ATOM 2619 C C . HIS A 1 345 ? 16.516 -24.625 3.305 1 92 345 HIS A C 1
ATOM 2621 O O . HIS A 1 345 ? 15.859 -25.656 3.467 1 92 345 HIS A O 1
ATOM 2627 N N . ILE A 1 346 ? 16.25 -23.688 2.475 1 93.75 346 ILE A N 1
ATOM 2628 C CA . ILE A 1 346 ? 15.055 -23.75 1.635 1 93.75 346 ILE A CA 1
ATOM 2629 C C . ILE A 1 346 ? 15.453 -23.953 0.177 1 93.75 346 ILE A C 1
ATOM 2631 O O . ILE A 1 346 ? 14.914 -24.828 -0.509 1 93.75 346 ILE A O 1
ATOM 2635 N N . VAL A 1 347 ? 16.375 -23.172 -0.249 1 94.62 347 VAL A N 1
ATOM 2636 C CA . VAL A 1 347 ? 16.922 -23.25 -1.602 1 94.62 347 VAL A CA 1
ATOM 2637 C C . VAL A 1 347 ? 18.344 -23.797 -1.554 1 94.62 347 VAL A C 1
ATOM 2639 O O . VAL A 1 347 ? 19.219 -23.219 -0.915 1 94.62 347 VAL A O 1
ATOM 2642 N N . PHE A 1 348 ? 18.594 -24.844 -2.303 1 94 348 PHE A N 1
ATOM 2643 C CA . PHE A 1 348 ? 19.844 -25.562 -2.131 1 94 348 PHE A CA 1
ATOM 2644 C C . PHE A 1 348 ? 20.75 -25.359 -3.342 1 94 348 PHE A C 1
ATOM 2646 O O . PHE A 1 348 ? 20.281 -25.156 -4.457 1 94 348 PHE A O 1
ATOM 2653 N N . ARG A 1 349 ? 22.031 -25.484 -3.074 1 91.38 349 ARG A N 1
ATOM 2654 C CA . ARG A 1 349 ? 23.047 -25.422 -4.121 1 91.38 349 ARG A CA 1
ATOM 2655 C C . ARG A 1 349 ? 23.297 -26.812 -4.719 1 91.38 349 ARG A C 1
ATOM 2657 O O . ARG A 1 349 ? 23.844 -26.922 -5.82 1 91.38 349 ARG A O 1
ATOM 2664 N N . ASN A 1 350 ? 22.875 -27.844 -4.02 1 91.94 350 ASN A N 1
ATOM 2665 C CA . ASN A 1 350 ? 23.281 -29.203 -4.387 1 91.94 350 ASN A CA 1
ATOM 2666 C C . ASN A 1 350 ? 22.078 -30.125 -4.527 1 91.94 350 ASN A C 1
ATOM 2668 O O . ASN A 1 350 ? 22.062 -31.203 -3.932 1 91.94 350 ASN A O 1
ATOM 2672 N N . TYR A 1 351 ? 21.188 -29.859 -5.441 1 92.88 351 TYR A N 1
ATOM 2673 C CA . TYR A 1 351 ? 19.953 -30.609 -5.594 1 92.88 351 TYR A CA 1
ATOM 2674 C C . TYR A 1 351 ? 20.234 -32.031 -6.047 1 92.88 351 TYR A C 1
ATOM 2676 O O . TYR A 1 351 ? 19.609 -33 -5.57 1 92.88 351 TYR A O 1
ATOM 2684 N N . GLU A 1 352 ? 21.188 -32.25 -6.992 1 90.06 352 GLU A N 1
ATOM 2685 C CA . GLU A 1 352 ? 21.516 -33.594 -7.496 1 90.06 352 GLU A CA 1
ATOM 2686 C C . GLU A 1 352 ? 22.016 -34.5 -6.375 1 90.06 352 GLU A C 1
ATOM 2688 O O . GLU A 1 352 ? 21.625 -35.656 -6.281 1 90.06 352 GLU A O 1
ATOM 2693 N N . ALA A 1 353 ? 22.906 -33.906 -5.598 1 93.25 353 ALA A N 1
ATOM 2694 C CA . ALA A 1 353 ? 23.438 -34.656 -4.473 1 93.25 353 ALA A CA 1
ATOM 2695 C C . ALA A 1 353 ? 22.344 -35 -3.471 1 93.25 353 ALA A C 1
ATOM 2697 O O . ALA A 1 353 ? 22.328 -36.094 -2.904 1 93.25 353 ALA A O 1
ATOM 2698 N N . ARG A 1 354 ? 21.453 -34.125 -3.26 1 94.69 354 ARG A N 1
ATOM 2699 C CA . ARG A 1 354 ? 20.359 -34.312 -2.311 1 94.69 354 ARG A CA 1
ATOM 2700 C C . ARG A 1 354 ? 19.438 -35.438 -2.789 1 94.69 354 ARG A C 1
ATOM 2702 O O . ARG A 1 354 ? 19.031 -36.281 -2.004 1 94.69 354 ARG A O 1
ATOM 2709 N N . ALA A 1 355 ? 19.125 -35.438 -4.051 1 93.88 355 ALA A N 1
ATOM 2710 C CA . ALA A 1 355 ? 18.297 -36.5 -4.617 1 93.88 355 ALA A CA 1
ATOM 2711 C C . ALA A 1 355 ? 18.969 -37.875 -4.469 1 93.88 355 ALA A C 1
ATOM 2713 O O . ALA A 1 355 ? 18.312 -38.844 -4.129 1 93.88 355 ALA A O 1
ATOM 2714 N N . ALA A 1 356 ? 20.234 -37.906 -4.703 1 93.62 356 ALA A N 1
ATOM 2715 C CA . ALA A 1 356 ? 21 -39.156 -4.617 1 93.62 356 ALA A CA 1
ATOM 2716 C C . ALA A 1 356 ? 21 -39.688 -3.191 1 93.62 356 ALA A C 1
ATOM 2718 O O . ALA A 1 356 ? 21.047 -40.906 -2.984 1 93.62 356 ALA A O 1
ATOM 2719 N N . GLU A 1 357 ? 20.891 -38.781 -2.258 1 95.88 357 GLU A N 1
ATOM 2720 C CA . GLU A 1 357 ? 20.906 -39.156 -0.849 1 95.88 357 GLU A CA 1
ATOM 2721 C C . GLU A 1 357 ? 19.484 -39.406 -0.341 1 95.88 357 GLU A C 1
ATOM 2723 O O . GLU A 1 357 ? 19.281 -39.688 0.842 1 95.88 357 GLU A O 1
ATOM 2728 N N . GLY A 1 358 ? 18.531 -39.281 -1.178 1 95.12 358 GLY A N 1
ATOM 2729 C CA . GLY A 1 358 ? 17.141 -39.531 -0.822 1 95.12 358 GLY A CA 1
ATOM 2730 C C . GLY A 1 358 ? 16.469 -38.344 -0.136 1 95.12 358 GLY A C 1
ATOM 2731 O O . GLY A 1 358 ? 15.406 -38.5 0.456 1 95.12 358 GLY A O 1
ATOM 2732 N N . GLN A 1 359 ? 17.125 -37.219 -0.193 1 96.38 359 GLN A N 1
ATOM 2733 C CA . GLN A 1 359 ? 16.562 -36 0.408 1 96.38 359 GLN A CA 1
ATOM 2734 C C . GLN A 1 359 ? 15.609 -35.312 -0.558 1 96.38 359 GLN A C 1
ATOM 2736 O O . GLN A 1 359 ? 15.789 -34.125 -0.869 1 96.38 359 GLN A O 1
ATOM 2741 N N . LEU A 1 360 ? 14.672 -35.969 -1.001 1 97.19 360 LEU A N 1
ATOM 2742 C CA . LEU A 1 360 ? 13.57 -35.594 -1.887 1 97.19 360 LEU A CA 1
ATOM 2743 C C . LEU A 1 360 ? 12.289 -36.312 -1.468 1 97.19 360 LEU A C 1
ATOM 2745 O O . LEU A 1 360 ? 12.312 -37.5 -1.106 1 97.19 360 LEU A O 1
ATOM 2749 N N . ALA A 1 361 ? 11.211 -35.562 -1.438 1 97.75 361 ALA A N 1
ATOM 2750 C CA . ALA A 1 361 ? 9.945 -36.156 -1.002 1 97.75 361 ALA A CA 1
ATOM 2751 C C . ALA A 1 361 ? 9.609 -37.406 -1.815 1 97.75 361 ALA A C 1
ATOM 2753 O O . ALA A 1 361 ? 9.633 -37.375 -3.047 1 97.75 361 ALA A O 1
ATOM 2754 N N . ARG A 1 362 ? 9.281 -38.469 -1.15 1 96.94 362 ARG A N 1
ATOM 2755 C CA . ARG A 1 362 ? 8.883 -39.719 -1.788 1 96.94 362 ARG A CA 1
ATOM 2756 C C . ARG A 1 362 ? 7.395 -39.719 -2.121 1 96.94 362 ARG A C 1
ATOM 2758 O O . ARG A 1 362 ? 6.621 -40.5 -1.548 1 96.94 362 ARG A O 1
ATOM 2765 N N . ARG A 1 363 ? 7.047 -38.875 -3.102 1 98.06 363 ARG A N 1
ATOM 2766 C CA . ARG A 1 363 ? 5.664 -38.656 -3.502 1 98.06 363 ARG A CA 1
ATOM 2767 C C . ARG A 1 363 ? 5.52 -38.719 -5.02 1 98.06 363 ARG A C 1
ATOM 2769 O O . ARG A 1 363 ? 6.453 -38.375 -5.746 1 98.06 363 ARG A O 1
ATOM 2776 N N . PRO A 1 364 ? 4.363 -39.156 -5.535 1 98.56 364 PRO A N 1
ATOM 2777 C CA . PRO A 1 364 ? 4.109 -39.094 -6.977 1 98.56 364 PRO A CA 1
ATOM 2778 C C . PRO A 1 364 ? 4.258 -37.688 -7.531 1 98.56 364 PRO A C 1
ATOM 2780 O O . PRO A 1 364 ? 4.008 -36.719 -6.824 1 98.56 364 PRO A O 1
ATOM 2783 N N . SER A 1 365 ? 4.707 -37.625 -8.805 1 98.56 365 SER A N 1
ATOM 2784 C CA . SER A 1 365 ? 4.832 -36.344 -9.477 1 98.56 365 SER A CA 1
ATOM 2785 C C . SER A 1 365 ? 4.242 -36.375 -10.883 1 98.56 365 SER A C 1
ATOM 2787 O O . SER A 1 365 ? 4.348 -37.406 -11.57 1 98.56 365 SER A O 1
ATOM 2789 N N . LEU A 1 366 ? 3.529 -35.375 -11.203 1 98.81 366 LEU A N 1
ATOM 2790 C CA . LEU A 1 366 ? 3.178 -35.031 -12.578 1 98.81 366 LEU A CA 1
ATOM 2791 C C . LEU A 1 366 ? 4.07 -33.906 -13.109 1 98.81 366 LEU A C 1
ATOM 2793 O O . LEU A 1 366 ? 4.211 -32.875 -12.469 1 98.81 366 LEU A O 1
ATOM 2797 N N . ILE A 1 367 ? 4.781 -34.156 -14.234 1 98.44 367 ILE A N 1
ATOM 2798 C CA . ILE A 1 367 ? 5.703 -33.156 -14.781 1 98.44 367 ILE A CA 1
ATOM 2799 C C . ILE A 1 367 ? 5.34 -32.875 -16.234 1 98.44 367 ILE A C 1
ATOM 2801 O O . ILE A 1 367 ? 5.199 -33.781 -17.047 1 98.44 367 ILE A O 1
ATOM 2805 N N . SER A 1 368 ? 5.148 -31.594 -16.547 1 98.19 368 SER A N 1
ATOM 2806 C CA . SER A 1 368 ? 4.773 -31.25 -17.922 1 98.19 368 SER A CA 1
ATOM 2807 C C . SER A 1 368 ? 5.594 -30.078 -18.438 1 98.19 368 SER A C 1
ATOM 2809 O O . SER A 1 368 ? 6.234 -29.359 -17.656 1 98.19 368 SER A O 1
ATOM 2811 N N . PHE A 1 369 ? 5.66 -29.938 -19.75 1 96.94 369 PHE A N 1
ATOM 2812 C CA . PHE A 1 369 ? 6.324 -28.844 -20.453 1 96.94 369 PHE A CA 1
ATOM 2813 C C . PHE A 1 369 ? 5.699 -28.625 -21.812 1 96.94 369 PHE A C 1
ATOM 2815 O O . PHE A 1 369 ? 4.906 -29.438 -22.281 1 96.94 369 PHE A O 1
ATOM 2822 N N . THR A 1 370 ? 5.965 -27.5 -22.422 1 98.25 370 THR A N 1
ATOM 2823 C CA . THR A 1 370 ? 5.457 -27.203 -23.75 1 98.25 370 THR A CA 1
ATOM 2824 C C . THR A 1 370 ? 6.531 -27.453 -24.812 1 98.25 370 THR A C 1
ATOM 2826 O O . THR A 1 370 ? 7.727 -27.359 -24.516 1 98.25 370 THR A O 1
ATOM 2829 N N . ALA A 1 371 ? 6.199 -27.719 -25.938 1 98.44 371 ALA A N 1
ATOM 2830 C CA . ALA A 1 371 ? 7.109 -28.234 -26.969 1 98.44 371 ALA A CA 1
ATOM 2831 C C . ALA A 1 371 ? 8.086 -27.156 -27.406 1 98.44 371 ALA A C 1
ATOM 2833 O O . ALA A 1 371 ? 9.266 -27.422 -27.641 1 98.44 371 ALA A O 1
ATOM 2834 N N . ASN A 1 372 ? 7.641 -25.984 -27.594 1 98.38 372 ASN A N 1
ATOM 2835 C CA . ASN A 1 372 ? 8.469 -24.844 -27.984 1 98.38 372 ASN A CA 1
ATOM 2836 C C . ASN A 1 372 ? 8.492 -23.766 -26.891 1 98.38 372 ASN A C 1
ATOM 2838 O O . ASN A 1 372 ? 8.18 -22.609 -27.156 1 98.38 372 ASN A O 1
ATOM 2842 N N . GLU A 1 373 ? 8.953 -24.141 -25.828 1 97.12 373 GLU A N 1
ATOM 2843 C CA . GLU A 1 373 ? 8.836 -23.469 -24.531 1 97.12 373 GLU A CA 1
ATOM 2844 C C . GLU A 1 373 ? 9.375 -22.031 -24.625 1 97.12 373 GLU A C 1
ATOM 2846 O O . GLU A 1 373 ? 8.742 -21.109 -24.125 1 97.12 373 GLU A O 1
ATOM 2851 N N . PHE A 1 374 ? 10.469 -21.766 -25.281 1 96.81 374 PHE A N 1
ATOM 2852 C CA . PHE A 1 374 ? 11.219 -20.531 -25.062 1 96.81 374 PHE A CA 1
ATOM 2853 C C . PHE A 1 374 ? 10.938 -19.516 -26.156 1 96.81 374 PHE A C 1
ATOM 2855 O O . PHE A 1 374 ? 11.43 -18.391 -26.109 1 96.81 374 PHE A O 1
ATOM 2862 N N . SER A 1 375 ? 10.094 -19.891 -27.156 1 96 375 SER A N 1
ATOM 2863 C CA . SER A 1 375 ? 9.82 -18.984 -28.25 1 96 375 SER A CA 1
ATOM 2864 C C . SER A 1 375 ? 9.195 -17.688 -27.766 1 96 375 SER A C 1
ATOM 2866 O O . SER A 1 375 ? 9.391 -16.625 -28.359 1 96 375 SER A O 1
ATOM 2868 N N . SER A 1 376 ? 8.484 -17.797 -26.656 1 93.38 376 SER A N 1
ATOM 2869 C CA . SER A 1 376 ? 7.832 -16.609 -26.109 1 93.38 376 SER A CA 1
ATOM 2870 C C . SER A 1 376 ? 8.719 -15.914 -25.078 1 93.38 376 SER A C 1
ATOM 2872 O O . SER A 1 376 ? 8.391 -14.828 -24.594 1 93.38 376 SER A O 1
ATOM 2874 N N . LEU A 1 377 ? 9.828 -16.438 -24.734 1 93.38 377 LEU A N 1
ATOM 2875 C CA . LEU A 1 377 ? 10.648 -15.93 -23.641 1 93.38 377 LEU A CA 1
ATOM 2876 C C . LEU A 1 377 ? 11.906 -15.25 -24.172 1 93.38 377 LEU A C 1
ATOM 2878 O O . LEU A 1 377 ? 12.727 -14.758 -23.406 1 93.38 377 LEU A O 1
ATOM 2882 N N . VAL A 1 378 ? 12.117 -15.312 -25.484 1 91.94 378 VAL A N 1
ATOM 2883 C CA . VAL A 1 378 ? 13.18 -14.547 -26.125 1 91.94 378 VAL A CA 1
ATOM 2884 C C . VAL A 1 378 ? 12.648 -13.18 -26.547 1 91.94 378 VAL A C 1
ATOM 2886 O O . VAL A 1 378 ? 11.43 -12.961 -26.562 1 91.94 378 VAL A O 1
ATOM 2889 N N . PRO A 1 379 ? 13.523 -12.25 -26.844 1 88.81 379 PRO A N 1
ATOM 2890 C CA . PRO A 1 379 ? 13.062 -10.906 -27.203 1 88.81 379 PRO A CA 1
ATOM 2891 C C . PRO A 1 379 ? 12.062 -10.922 -28.375 1 88.81 379 PRO A C 1
ATOM 2893 O O . PRO A 1 379 ? 12.266 -11.641 -29.344 1 88.81 379 PRO A O 1
ATOM 2896 N N . TRP A 1 380 ? 11.062 -10.156 -28.203 1 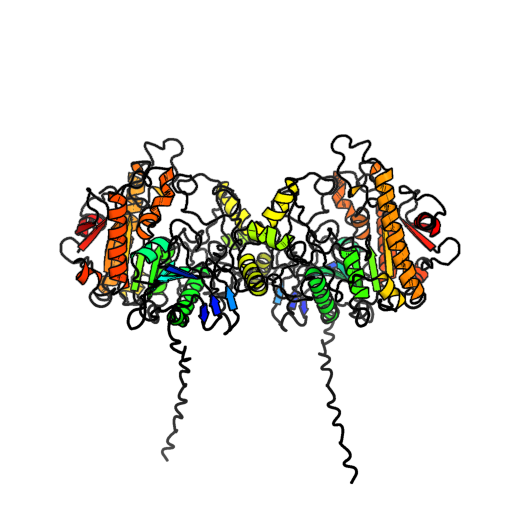88.62 380 TRP A N 1
ATOM 2897 C CA . TRP A 1 380 ? 10.023 -10.016 -29.219 1 88.62 380 TRP A CA 1
ATOM 2898 C C . TRP A 1 380 ? 10.602 -9.453 -30.516 1 88.62 380 TRP A C 1
ATOM 2900 O O . TRP A 1 380 ? 11.25 -8.398 -30.5 1 88.62 380 TRP A O 1
ATOM 2910 N N . PRO A 1 381 ? 10.406 -10.203 -31.594 1 90.69 381 PRO A N 1
ATOM 2911 C CA . PRO A 1 381 ? 10.969 -9.727 -32.875 1 90.69 381 PRO A CA 1
ATOM 2912 C C . PRO A 1 381 ? 10.102 -8.664 -33.531 1 90.69 381 PRO A C 1
ATOM 2914 O O . PRO A 1 381 ? 9.516 -8.914 -34.594 1 90.69 381 PRO A O 1
ATOM 2917 N N . LYS A 1 382 ? 10.102 -7.465 -33.062 1 88.19 382 LYS A N 1
ATOM 2918 C CA . LYS A 1 382 ? 9.211 -6.383 -33.469 1 88.19 382 LYS A CA 1
ATOM 2919 C C . LYS A 1 382 ? 9.336 -6.078 -34.969 1 88.19 382 LYS A C 1
ATOM 2921 O O . LYS A 1 382 ? 8.359 -5.715 -35.625 1 88.19 382 LYS A O 1
ATOM 2926 N N . GLU A 1 383 ? 10.508 -6.266 -35.5 1 90.31 383 GLU A N 1
ATOM 2927 C CA . GLU A 1 383 ? 10.773 -5.859 -36.875 1 90.31 383 GLU A CA 1
ATOM 2928 C C . GLU A 1 383 ? 10.438 -6.98 -37.844 1 90.31 383 GLU A C 1
ATOM 2930 O O . GLU A 1 383 ? 10.422 -6.766 -39.062 1 90.31 383 GLU A O 1
ATOM 2935 N N . ASN A 1 384 ? 10.203 -8.148 -37.375 1 90.88 384 ASN A N 1
ATOM 2936 C CA . ASN A 1 384 ? 9.898 -9.281 -38.219 1 90.88 384 ASN A CA 1
ATOM 2937 C C . ASN A 1 384 ? 8.992 -10.289 -37.531 1 90.88 384 ASN A C 1
ATOM 2939 O O . ASN A 1 384 ? 9.398 -11.438 -37.281 1 90.88 384 ASN A O 1
ATOM 2943 N N . LEU A 1 385 ? 7.793 -9.969 -37.375 1 90.94 385 LEU A N 1
ATOM 2944 C CA . LEU A 1 385 ? 6.848 -10.75 -36.594 1 90.94 385 LEU A CA 1
ATOM 2945 C C . LEU A 1 385 ? 6.477 -12.039 -37.312 1 90.94 385 LEU A C 1
ATOM 2947 O O . LEU A 1 385 ? 6.207 -13.055 -36.656 1 90.94 385 LEU A O 1
ATOM 2951 N N . THR A 1 386 ? 6.492 -12.031 -38.562 1 91.06 386 THR A N 1
ATOM 2952 C CA . THR A 1 386 ? 6.059 -13.195 -39.344 1 91.06 386 THR A CA 1
ATOM 2953 C C . THR A 1 386 ? 7.129 -14.281 -39.312 1 91.06 386 THR A C 1
ATOM 2955 O O . THR A 1 386 ? 6.816 -15.461 -39.156 1 91.06 386 THR A O 1
ATOM 2958 N N . GLU A 1 387 ? 8.367 -13.859 -39.5 1 92.94 387 GLU A N 1
ATOM 2959 C CA . GLU A 1 387 ? 9.453 -14.836 -39.469 1 92.94 387 GLU A CA 1
ATOM 2960 C C . GLU A 1 387 ? 9.773 -15.289 -38.062 1 92.94 387 GLU A C 1
ATOM 2962 O O . GLU A 1 387 ? 10.164 -16.438 -37.844 1 92.94 387 GLU A O 1
ATOM 2967 N N . GLY A 1 388 ? 9.586 -14.422 -37.125 1 94.69 388 GLY A N 1
ATOM 2968 C CA . GLY A 1 388 ? 9.859 -14.734 -35.75 1 94.69 388 GLY A CA 1
ATOM 2969 C C . GLY A 1 388 ? 11.344 -14.805 -35.438 1 94.69 388 GLY A C 1
ATOM 2970 O O . GLY A 1 388 ? 12.18 -14.445 -36.25 1 94.69 388 GLY A O 1
ATOM 2971 N N . PRO A 1 389 ? 11.703 -15.227 -34.188 1 94.44 389 PRO A N 1
ATOM 2972 C CA . PRO A 1 389 ? 13.109 -15.391 -33.781 1 94.44 389 PRO A CA 1
ATOM 2973 C C . PRO A 1 389 ? 13.797 -16.531 -34.531 1 94.44 389 PRO A C 1
ATOM 2975 O O . PRO A 1 389 ? 13.133 -17.422 -35.062 1 94.44 389 PRO A O 1
ATOM 2978 N N . TRP A 1 390 ? 15.148 -16.344 -34.625 1 94.12 390 TRP A N 1
ATOM 2979 C CA . TRP A 1 390 ? 15.922 -17.469 -35.156 1 94.12 390 TRP A CA 1
ATOM 2980 C C . TRP A 1 390 ? 15.719 -18.719 -34.281 1 94.12 390 TRP A C 1
ATOM 2982 O O . TRP A 1 390 ? 16.016 -18.703 -33.094 1 94.12 390 TRP A O 1
ATOM 2992 N N . GLN A 1 391 ? 15.25 -19.797 -34.781 1 95.75 391 GLN A N 1
ATOM 2993 C CA . GLN A 1 391 ? 14.719 -20.938 -34.062 1 95.75 391 GLN A CA 1
ATOM 2994 C C . GLN A 1 391 ? 15.844 -21.719 -33.375 1 95.75 391 GLN A C 1
ATOM 2996 O O . GLN A 1 391 ? 15.648 -22.266 -32.281 1 95.75 391 GLN A O 1
ATOM 3001 N N . PRO A 1 392 ? 17.047 -21.844 -33.938 1 96.06 392 PRO A N 1
ATOM 3002 C CA . PRO A 1 392 ? 18.062 -22.734 -33.344 1 96.06 392 PRO A CA 1
ATOM 3003 C C . PRO A 1 392 ? 18.422 -22.328 -31.906 1 96.06 392 PRO A C 1
ATOM 3005 O O . PRO A 1 392 ? 18.469 -23.188 -31.016 1 96.06 392 PRO A O 1
ATOM 3008 N N . PRO A 1 393 ? 18.578 -21.031 -31.672 1 96.69 393 PRO A N 1
ATOM 3009 C CA . PRO A 1 393 ? 18.828 -20.672 -30.266 1 96.69 393 PRO A CA 1
ATOM 3010 C C . PRO A 1 393 ? 17.641 -21 -29.359 1 96.69 393 PRO A C 1
ATOM 3012 O O . PRO A 1 393 ? 17.828 -21.344 -28.188 1 96.69 393 PRO A O 1
ATOM 3015 N N . VAL A 1 394 ? 16.438 -20.781 -29.812 1 97.38 394 VAL A N 1
ATOM 3016 C CA . VAL A 1 394 ? 15.242 -21.141 -29.062 1 97.38 394 VAL A CA 1
ATOM 3017 C C . VAL A 1 394 ? 15.25 -22.641 -28.75 1 97.38 394 VAL A C 1
ATOM 3019 O O . VAL A 1 394 ? 15.023 -23.031 -27.594 1 97.38 394 VAL A O 1
ATOM 3022 N N . THR A 1 395 ? 15.578 -23.438 -29.703 1 97.88 395 THR A N 1
ATOM 3023 C CA . THR A 1 395 ? 15.625 -24.891 -29.547 1 97.88 395 THR A CA 1
ATOM 3024 C C . THR A 1 395 ? 16.688 -25.281 -28.531 1 97.88 395 THR A C 1
ATOM 3026 O O . THR A 1 395 ? 16.5 -26.219 -27.75 1 97.88 395 THR A O 1
ATOM 3029 N N . ALA A 1 396 ? 17.781 -24.578 -28.594 1 97.19 396 ALA A N 1
ATOM 3030 C CA . ALA A 1 396 ? 18.844 -24.859 -27.641 1 97.19 396 ALA A CA 1
ATOM 3031 C C . ALA A 1 396 ? 18.359 -24.656 -26.203 1 97.19 396 ALA A C 1
ATOM 3033 O O . ALA A 1 396 ? 18.703 -25.438 -25.312 1 97.19 396 ALA A O 1
ATOM 3034 N N . LEU A 1 397 ? 17.609 -23.609 -26 1 96.56 397 LEU A N 1
ATOM 3035 C CA . LEU A 1 397 ? 17.031 -23.344 -24.672 1 96.56 397 LEU A CA 1
ATOM 3036 C C . LEU A 1 397 ? 16 -24.406 -24.312 1 96.56 397 LEU A C 1
ATOM 3038 O O . LEU A 1 397 ? 15.93 -24.844 -23.156 1 96.56 397 LEU A O 1
ATOM 3042 N N . ASP A 1 398 ? 15.219 -24.828 -25.281 1 97.56 398 ASP A N 1
ATOM 3043 C CA . ASP A 1 398 ? 14.242 -25.891 -25.062 1 97.56 398 ASP A CA 1
ATOM 3044 C C . ASP A 1 398 ? 14.938 -27.188 -24.625 1 97.56 398 ASP A C 1
ATOM 3046 O O . ASP A 1 398 ? 14.484 -27.844 -23.703 1 97.56 398 ASP A O 1
ATOM 3050 N N . VAL A 1 399 ? 15.992 -27.484 -25.297 1 97.25 399 VAL A N 1
ATOM 3051 C CA . VAL A 1 399 ? 16.734 -28.719 -25.016 1 97.25 399 VAL A CA 1
ATOM 3052 C C . VAL A 1 399 ? 17.297 -28.672 -23.594 1 97.25 399 VAL A C 1
ATOM 3054 O O . VAL A 1 399 ? 17.219 -29.656 -22.859 1 97.25 399 VAL A O 1
ATOM 3057 N N . ALA A 1 400 ? 17.844 -27.531 -23.266 1 94.69 400 ALA A N 1
ATOM 3058 C CA . ALA A 1 400 ? 18.359 -27.375 -21.906 1 94.69 400 ALA A CA 1
ATOM 3059 C C . ALA A 1 400 ? 17.266 -27.641 -20.875 1 94.69 400 ALA A C 1
ATOM 3061 O O . ALA A 1 400 ? 17.5 -28.312 -19.859 1 94.69 400 ALA A O 1
ATOM 3062 N N . SER A 1 401 ? 16.094 -27.156 -21.109 1 94.31 401 SER A N 1
ATOM 3063 C CA . SER A 1 401 ? 14.977 -27.328 -20.188 1 94.31 401 SER A CA 1
ATOM 3064 C C . SER A 1 401 ? 14.492 -28.781 -20.172 1 94.31 401 SER A C 1
ATOM 3066 O O . SER A 1 401 ? 14.219 -29.328 -19.094 1 94.31 401 SER A O 1
ATOM 3068 N N . VAL A 1 402 ? 14.383 -29.375 -21.297 1 95.75 402 VAL A N 1
ATOM 3069 C CA . VAL A 1 402 ? 13.938 -30.75 -21.422 1 95.75 402 VAL A CA 1
ATOM 3070 C C . VAL A 1 402 ? 14.906 -31.672 -20.672 1 95.75 402 VAL A C 1
ATOM 3072 O O . VAL A 1 402 ? 14.477 -32.594 -19.984 1 95.75 402 VAL A O 1
ATOM 3075 N N . CYS A 1 403 ? 16.172 -31.406 -20.812 1 95.69 403 CYS A N 1
ATOM 3076 C CA . CYS A 1 403 ? 17.172 -32.25 -20.141 1 95.69 403 CYS A CA 1
ATOM 3077 C C . CYS A 1 403 ? 17.094 -32.062 -18.625 1 95.69 403 CYS A C 1
ATOM 3079 O O . CYS A 1 403 ? 17.297 -33 -17.875 1 95.69 403 CYS A O 1
ATOM 3081 N N . GLY A 1 404 ? 16.859 -30.766 -18.203 1 93.75 404 GLY A N 1
ATOM 3082 C CA . GLY A 1 404 ? 16.641 -30.531 -16.797 1 93.75 404 GLY A CA 1
ATOM 3083 C C . GLY A 1 404 ? 15.438 -31.297 -16.25 1 93.75 404 GLY A C 1
ATOM 3084 O O . GLY A 1 404 ? 15.508 -31.875 -15.156 1 93.75 404 GLY A O 1
ATOM 3085 N N . ILE A 1 405 ? 14.383 -31.312 -16.953 1 95.44 405 ILE A N 1
ATOM 3086 C CA . ILE A 1 405 ? 13.164 -32.031 -16.562 1 95.44 405 ILE A CA 1
ATOM 3087 C C . ILE A 1 405 ? 13.43 -33.531 -16.531 1 95.44 405 ILE A C 1
ATOM 3089 O O . ILE A 1 405 ? 12.977 -34.219 -15.609 1 95.44 405 ILE A O 1
ATOM 3093 N N . ARG A 1 406 ? 14.102 -34 -17.547 1 95.44 406 ARG A N 1
ATOM 3094 C CA . ARG A 1 406 ? 14.477 -35.406 -17.562 1 95.44 406 ARG A CA 1
ATOM 3095 C C . ARG A 1 406 ? 15.242 -35.781 -16.297 1 95.44 406 ARG A C 1
ATOM 3097 O O . ARG A 1 406 ? 15.008 -36.844 -15.703 1 95.44 406 ARG A O 1
ATOM 3104 N N . ASN A 1 407 ? 16.188 -34.938 -15.953 1 94.5 407 ASN A N 1
ATOM 3105 C CA . ASN A 1 407 ? 16.969 -35.188 -14.742 1 94.5 407 ASN A CA 1
ATOM 3106 C C . ASN A 1 407 ? 16.062 -35.281 -13.508 1 94.5 407 ASN A C 1
ATOM 3108 O O . ASN A 1 407 ? 16.312 -36.062 -12.602 1 94.5 407 ASN A O 1
ATOM 3112 N N . ALA A 1 408 ? 15.078 -34.406 -13.438 1 96 408 ALA A N 1
ATOM 3113 C CA . ALA A 1 408 ? 14.125 -34.438 -12.336 1 96 408 ALA A CA 1
ATOM 3114 C C . ALA A 1 408 ? 13.383 -35.781 -12.297 1 96 408 ALA A C 1
ATOM 3116 O O . ALA A 1 408 ? 13.117 -36.312 -11.227 1 96 408 ALA A O 1
ATOM 3117 N N . VAL A 1 409 ? 13.008 -36.312 -13.461 1 96.44 409 VAL A N 1
ATOM 3118 C CA . VAL A 1 409 ? 12.344 -37.594 -13.562 1 96.44 409 VAL A CA 1
ATOM 3119 C C . VAL A 1 409 ? 13.281 -38.688 -13.07 1 96.44 409 VAL A C 1
ATOM 3121 O O . VAL A 1 409 ? 12.883 -39.562 -12.289 1 96.44 409 VAL A O 1
ATOM 3124 N N . VAL A 1 410 ? 14.531 -38.625 -13.523 1 95.69 410 VAL A N 1
ATOM 3125 C CA . VAL A 1 410 ? 15.531 -39.625 -13.148 1 95.69 410 VAL A CA 1
ATOM 3126 C C . VAL A 1 410 ? 15.695 -39.656 -11.633 1 95.69 410 VAL A C 1
ATOM 3128 O O . VAL A 1 410 ? 15.75 -40.719 -11.023 1 95.69 410 VAL A O 1
ATOM 3131 N N . SER A 1 411 ? 15.781 -38.5 -11.047 1 95.75 411 SER A N 1
ATOM 3132 C CA . SER A 1 411 ? 15.945 -38.406 -9.602 1 95.75 411 SER A CA 1
ATOM 3133 C C . SER A 1 411 ? 14.789 -39.062 -8.859 1 95.75 411 SER A C 1
ATOM 3135 O O . SER A 1 411 ? 14.992 -39.719 -7.836 1 95.75 411 SER A O 1
ATOM 3137 N N . ARG A 1 412 ? 13.648 -38.969 -9.344 1 96.81 412 ARG A N 1
ATOM 3138 C CA . ARG A 1 412 ? 12.461 -39.531 -8.695 1 96.81 412 ARG A CA 1
ATOM 3139 C C . ARG A 1 412 ? 12.336 -41 -8.977 1 96.81 412 ARG A C 1
ATOM 3141 O O . ARG A 1 412 ? 11.914 -41.781 -8.109 1 96.81 412 ARG A O 1
ATOM 3148 N N . ASN A 1 413 ? 12.719 -41.406 -10.227 1 96.25 413 ASN A N 1
ATOM 3149 C CA . ASN A 1 413 ? 12.789 -42.844 -10.531 1 96.25 413 ASN A CA 1
ATOM 3150 C C . ASN A 1 413 ? 13.734 -43.562 -9.578 1 96.25 413 ASN A C 1
ATOM 3152 O O . ASN A 1 413 ? 13.461 -44.688 -9.172 1 96.25 413 ASN A O 1
ATOM 3156 N N . GLN A 1 414 ? 14.797 -42.938 -9.266 1 94.06 414 GLN A N 1
ATOM 3157 C CA . GLN A 1 414 ? 15.812 -43.531 -8.406 1 94.06 414 GLN A CA 1
ATOM 3158 C C . GLN A 1 414 ? 15.305 -43.688 -6.973 1 94.06 414 GLN A C 1
ATOM 3160 O O . GLN A 1 414 ? 15.758 -44.562 -6.234 1 94.06 414 GLN A O 1
ATOM 3165 N N . LEU A 1 415 ? 14.445 -42.844 -6.59 1 92.94 415 LEU A N 1
ATOM 3166 C CA . LEU A 1 415 ? 13.844 -42.969 -5.27 1 92.94 415 LEU A CA 1
ATOM 3167 C C . LEU A 1 415 ? 12.977 -44.219 -5.176 1 92.94 415 LEU A C 1
ATOM 3169 O O . LEU A 1 415 ? 13.219 -45.094 -4.328 1 92.94 415 LEU A O 1
ATOM 3173 N N . SER A 1 416 ? 11.93 -44.281 -5.922 1 88.56 416 SER A N 1
ATOM 3174 C CA . SER A 1 416 ? 11.023 -45.438 -5.992 1 88.56 416 SER A CA 1
ATOM 3175 C C . SER A 1 416 ? 10.031 -45.281 -7.141 1 88.56 416 SER A C 1
ATOM 3177 O O . SER A 1 416 ? 9.328 -44.25 -7.227 1 88.56 416 SER A O 1
ATOM 3179 N N . THR A 1 417 ? 9.93 -46.25 -7.906 1 87.38 417 THR A N 1
ATOM 3180 C CA . THR A 1 417 ? 8.977 -46.188 -9.008 1 87.38 417 THR A CA 1
ATOM 3181 C C . THR A 1 417 ? 7.562 -46.469 -8.516 1 87.38 417 THR A C 1
ATOM 3183 O O . THR A 1 417 ? 6.582 -46.125 -9.18 1 87.38 417 THR A O 1
ATOM 3186 N N . SER A 1 418 ? 7.477 -47.094 -7.379 1 89.69 418 SER A N 1
ATOM 3187 C CA . SER A 1 418 ? 6.164 -47.406 -6.82 1 89.69 418 SER A CA 1
ATOM 3188 C C . SER A 1 418 ? 5.688 -46.312 -5.867 1 89.69 418 SER A C 1
ATOM 3190 O O . SER A 1 418 ? 4.512 -45.969 -5.875 1 89.69 418 SER A O 1
ATOM 3192 N N . GLU A 1 419 ? 6.613 -45.75 -5.137 1 93.06 419 GLU A N 1
ATOM 3193 C CA . GLU A 1 419 ? 6.242 -44.781 -4.121 1 93.06 419 GLU A CA 1
ATOM 3194 C C . GLU A 1 419 ? 6.305 -43.375 -4.68 1 93.06 419 GLU A C 1
ATOM 3196 O O . GLU A 1 419 ? 5.699 -42.438 -4.121 1 93.06 419 GLU A O 1
ATOM 3201 N N . ALA A 1 420 ? 7.043 -43.219 -5.734 1 96.38 420 ALA A N 1
ATOM 3202 C CA . ALA A 1 420 ? 7.191 -41.906 -6.352 1 96.38 420 ALA A CA 1
ATOM 3203 C C . ALA A 1 420 ? 7.047 -41.969 -7.867 1 96.38 420 ALA A C 1
ATOM 3205 O O . ALA A 1 420 ? 7.906 -41.5 -8.609 1 96.38 420 ALA A O 1
ATOM 3206 N N . PRO A 1 421 ? 5.938 -42.562 -8.336 1 97.69 421 PRO A N 1
ATOM 3207 C CA . PRO A 1 421 ? 5.754 -42.625 -9.789 1 97.69 421 PRO A CA 1
ATOM 3208 C C . PRO A 1 421 ? 5.738 -41.25 -10.43 1 97.69 421 PRO A C 1
ATOM 3210 O O . PRO A 1 421 ? 5.285 -40.281 -9.812 1 97.69 421 PRO A O 1
ATOM 3213 N N . VAL A 1 422 ? 6.262 -41.156 -11.648 1 98.44 422 VAL A N 1
ATOM 3214 C CA . VAL A 1 422 ? 6.281 -39.906 -12.391 1 98.44 422 VAL A CA 1
ATOM 3215 C C . VAL A 1 422 ? 5.418 -40.031 -13.641 1 98.44 422 VAL A C 1
ATOM 3217 O O . VAL A 1 422 ? 5.711 -40.844 -14.523 1 98.44 422 VAL A O 1
ATOM 3220 N N . TYR A 1 423 ? 4.355 -39.312 -13.648 1 98.56 423 TYR A N 1
ATOM 3221 C CA . TYR A 1 423 ? 3.584 -39.156 -14.875 1 98.56 423 TYR A CA 1
ATOM 3222 C C . TYR A 1 423 ? 4.027 -37.906 -15.633 1 98.56 423 TYR A C 1
ATOM 3224 O O . TYR A 1 423 ? 4.23 -36.844 -15.031 1 98.56 423 TYR A O 1
ATOM 3232 N N . ARG A 1 424 ? 4.242 -38.062 -16.938 1 98.25 424 ARG A N 1
ATOM 3233 C CA . ARG A 1 424 ? 4.797 -36.969 -17.703 1 98.25 424 ARG A CA 1
ATOM 3234 C C . ARG A 1 424 ? 3.986 -36.719 -18.984 1 98.25 424 ARG A C 1
ATOM 3236 O O . ARG A 1 424 ? 3.531 -37.656 -19.609 1 98.25 424 ARG A O 1
ATOM 3243 N N . PHE A 1 425 ? 3.82 -35.406 -19.328 1 98.38 425 PHE A N 1
ATOM 3244 C CA . PHE A 1 425 ? 3.262 -35.156 -20.641 1 98.38 425 PHE A CA 1
ATOM 3245 C C . PHE A 1 425 ? 3.887 -33.906 -21.25 1 98.38 425 PHE A C 1
ATOM 3247 O O . PHE A 1 425 ? 4.488 -33.094 -20.547 1 98.38 425 PHE A O 1
ATOM 3254 N N . GLN A 1 426 ? 3.863 -33.781 -22.547 1 98.62 426 GLN A N 1
ATOM 3255 C CA . GLN A 1 426 ? 4.23 -32.625 -23.359 1 98.62 426 GLN A CA 1
ATOM 3256 C C . GLN A 1 426 ? 3.004 -31.984 -24 1 98.62 426 GLN A C 1
ATOM 3258 O O . GLN A 1 426 ? 2.17 -32.688 -24.578 1 98.62 426 GLN A O 1
ATOM 3263 N N . TYR A 1 427 ? 2.795 -30.703 -23.797 1 98.75 427 TYR A N 1
ATOM 3264 C CA . TYR A 1 427 ? 1.795 -29.953 -24.547 1 98.75 427 TYR A CA 1
ATOM 3265 C C . TYR A 1 427 ? 2.355 -29.469 -25.875 1 98.75 427 TYR A C 1
ATOM 3267 O O . TYR A 1 427 ? 3.396 -28.812 -25.922 1 98.75 427 TYR A O 1
ATOM 3275 N N . ALA A 1 428 ? 1.7 -29.766 -26.969 1 98.69 428 ALA A N 1
ATOM 3276 C CA . ALA A 1 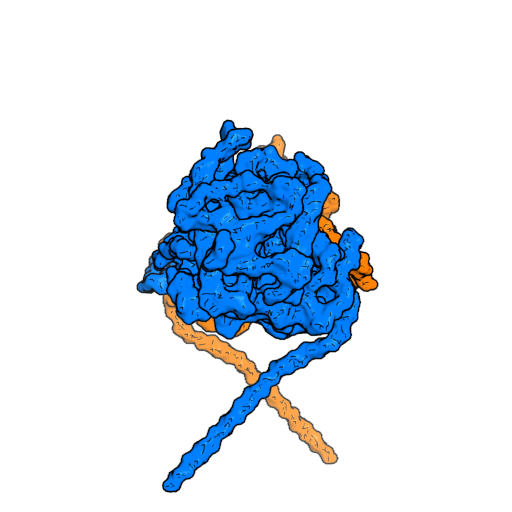428 ? 2.195 -29.422 -28.297 1 98.69 428 ALA A CA 1
ATOM 3277 C C . ALA A 1 428 ? 1.104 -28.75 -29.125 1 98.69 428 ALA A C 1
ATOM 3279 O O . ALA A 1 428 ? 1.229 -28.641 -30.344 1 98.69 428 ALA A O 1
ATOM 3280 N N . GLY A 1 429 ? 0.111 -28.281 -28.5 1 98.19 429 GLY A N 1
ATOM 3281 C CA . GLY A 1 429 ? -1.036 -27.734 -29.219 1 98.19 429 GLY A CA 1
ATOM 3282 C C . GLY A 1 429 ? -0.771 -26.359 -29.812 1 98.19 429 GLY A C 1
ATOM 3283 O O . GLY A 1 429 ? -0.071 -25.547 -29.203 1 98.19 429 GLY A O 1
ATOM 3284 N N . GLN A 1 430 ? -1.326 -26.188 -31 1 97.69 430 GLN A N 1
ATOM 3285 C CA . GLN A 1 430 ? -1.378 -24.891 -31.672 1 97.69 430 GLN A CA 1
ATOM 3286 C C . GLN A 1 430 ? -2.803 -24.547 -32.094 1 97.69 430 GLN A C 1
ATOM 3288 O O . GLN A 1 430 ? -3.498 -25.375 -32.688 1 97.69 430 GLN A O 1
ATOM 3293 N N . PHE A 1 431 ? -3.195 -23.406 -31.734 1 98.12 431 PHE A N 1
ATOM 3294 C CA . PHE A 1 431 ? -4.555 -22.969 -32.031 1 98.12 431 PHE A CA 1
ATOM 3295 C C . PHE A 1 431 ? -4.566 -21.531 -32.531 1 98.12 431 PHE A C 1
ATOM 3297 O O . PHE A 1 431 ? -3.738 -20.719 -32.125 1 98.12 431 PHE A O 1
ATOM 3304 N N . PRO A 1 432 ? -5.492 -21.141 -33.375 1 97.5 432 PRO A N 1
ATOM 3305 C CA . PRO A 1 432 ? -5.508 -19.812 -33.969 1 97.5 432 PRO A CA 1
ATOM 3306 C C . PRO A 1 432 ? -5.535 -18.672 -32.969 1 97.5 432 PRO A C 1
ATOM 3308 O O . PRO A 1 432 ? -4.984 -17.609 -33.188 1 97.5 432 PRO A O 1
ATOM 3311 N N . ASN A 1 433 ? -6.133 -18.859 -31.797 1 97.62 433 ASN A N 1
ATOM 3312 C CA . ASN A 1 433 ? -6.285 -17.781 -30.844 1 97.62 433 ASN A CA 1
ATOM 3313 C C . ASN A 1 433 ? -5.129 -17.734 -29.844 1 97.62 433 ASN A C 1
ATOM 3315 O O . ASN A 1 433 ? -5.023 -16.797 -29.047 1 97.62 433 ASN A O 1
ATOM 3319 N N . LEU A 1 434 ? -4.25 -18.703 -29.906 1 97 434 LEU A N 1
ATOM 3320 C CA . LEU A 1 434 ? -3.09 -18.719 -29.016 1 97 434 LEU A CA 1
ATOM 3321 C C . LEU A 1 434 ? -1.797 -18.594 -29.812 1 97 434 LEU A C 1
ATOM 3323 O O . LEU A 1 434 ? -0.772 -18.156 -29.281 1 97 434 LEU A O 1
ATOM 3327 N N . ASN A 1 435 ? -1.858 -19.016 -31.078 1 95.69 435 ASN A N 1
ATOM 3328 C CA . ASN A 1 435 ? -0.687 -19.094 -31.938 1 95.69 435 ASN A CA 1
ATOM 3329 C C . ASN A 1 435 ? -0.885 -18.281 -33.219 1 95.69 435 ASN A C 1
ATOM 3331 O O . ASN A 1 435 ? -0.779 -18.812 -34.312 1 95.69 435 ASN A O 1
ATOM 3335 N N . VAL A 1 436 ? -1.044 -17.016 -33 1 94.62 436 VAL A N 1
ATOM 3336 C CA . VAL A 1 436 ? -1.256 -16.125 -34.125 1 94.62 436 VAL A CA 1
ATOM 3337 C C . VAL A 1 436 ? -0.09 -16.234 -35.094 1 94.62 436 VAL A C 1
ATOM 3339 O O . VAL A 1 436 ? -0.279 -16.125 -36.312 1 94.62 436 VAL A O 1
ATOM 3342 N N . TYR A 1 437 ? 1.083 -16.438 -34.594 1 95.5 437 TYR A N 1
ATOM 3343 C CA . TYR A 1 437 ? 2.268 -16.656 -35.406 1 95.5 437 TYR A CA 1
ATOM 3344 C C . TYR A 1 437 ? 2.721 -18.109 -35.344 1 95.5 437 TYR A C 1
ATOM 3346 O O . TYR A 1 437 ? 2.844 -18.672 -34.25 1 95.5 437 TYR A O 1
ATOM 3354 N N . ASP A 1 438 ? 3.055 -18.625 -36.438 1 94 438 ASP A N 1
ATOM 3355 C CA . ASP A 1 438 ? 3.404 -20.047 -36.5 1 94 438 ASP A CA 1
ATOM 3356 C C . ASP A 1 438 ? 4.664 -20.344 -35.688 1 94 438 ASP A C 1
ATOM 3358 O O . ASP A 1 438 ? 4.789 -21.422 -35.125 1 94 438 ASP A O 1
ATOM 3362 N N . TRP A 1 439 ? 5.562 -19.422 -35.688 1 95.94 439 TRP A N 1
ATOM 3363 C CA . TRP A 1 439 ? 6.852 -19.656 -35.062 1 95.94 439 TRP A CA 1
ATOM 3364 C C . TRP A 1 439 ? 6.688 -19.766 -33.531 1 95.94 439 TRP A C 1
ATOM 3366 O O . TRP A 1 439 ? 7.594 -20.234 -32.844 1 95.94 439 TRP A O 1
ATOM 3376 N N . LEU A 1 440 ? 5.621 -19.406 -32.969 1 96.88 440 LEU A N 1
ATOM 3377 C CA . LEU A 1 440 ? 5.387 -19.531 -31.531 1 96.88 440 LEU A CA 1
ATOM 3378 C C . LEU A 1 440 ? 5.348 -20.984 -31.109 1 96.88 440 LEU A C 1
ATOM 3380 O O . LEU A 1 440 ? 5.852 -21.328 -30.031 1 96.88 440 LEU A O 1
ATOM 3384 N N . GLY A 1 441 ? 4.645 -21.875 -31.953 1 97.38 441 GLY A N 1
ATOM 3385 C CA . GLY A 1 441 ? 4.414 -23.234 -31.484 1 97.38 441 GLY A CA 1
ATOM 3386 C C . GLY A 1 441 ? 3.73 -23.297 -30.141 1 97.38 441 GLY A C 1
ATOM 3387 O O . GLY A 1 441 ? 3.082 -22.328 -29.719 1 97.38 441 GLY A O 1
ATOM 3388 N N . ALA A 1 442 ? 3.797 -24.422 -29.547 1 98.38 442 ALA A N 1
ATOM 3389 C CA . ALA A 1 442 ? 3.361 -24.5 -28.156 1 98.38 442 ALA A CA 1
ATOM 3390 C C . ALA A 1 442 ? 4.363 -23.828 -27.219 1 98.38 442 ALA A C 1
ATOM 3392 O O . ALA A 1 442 ? 5.34 -24.453 -26.797 1 98.38 442 ALA A O 1
ATOM 3393 N N . TYR A 1 443 ? 4.117 -22.609 -26.938 1 97.75 443 TYR A N 1
ATOM 3394 C CA . TYR A 1 443 ? 5.086 -21.781 -26.234 1 97.75 443 TYR A CA 1
ATOM 3395 C C . TYR A 1 443 ? 4.801 -21.766 -24.734 1 97.75 443 TYR A C 1
ATOM 3397 O O . TYR A 1 443 ? 3.791 -22.312 -24.281 1 97.75 443 TYR A O 1
ATOM 3405 N N . HIS A 1 444 ? 5.723 -21.188 -23.984 1 97.19 444 HIS A N 1
ATOM 3406 C CA . HIS A 1 444 ? 5.641 -21.094 -22.531 1 97.19 444 HIS A CA 1
ATOM 3407 C C . HIS A 1 444 ? 4.316 -20.484 -22.078 1 97.19 444 HIS A C 1
ATOM 3409 O O . HIS A 1 444 ? 3.947 -19.406 -22.531 1 97.19 444 HIS A O 1
ATOM 3415 N N . ASN A 1 445 ? 3.561 -21.172 -21.266 1 96.75 445 ASN A N 1
ATOM 3416 C CA . ASN A 1 445 ? 2.324 -20.688 -20.656 1 96.75 445 ASN A CA 1
ATOM 3417 C C . ASN A 1 445 ? 1.132 -20.859 -21.594 1 96.75 445 ASN A C 1
ATOM 3419 O O . ASN A 1 445 ? -0.009 -20.609 -21.203 1 96.75 445 ASN A O 1
ATOM 3423 N N . SER A 1 446 ? 1.335 -21.328 -22.812 1 97.69 446 SER A N 1
ATOM 3424 C CA . SER A 1 446 ? 0.238 -21.422 -23.781 1 97.69 446 SER A CA 1
ATOM 3425 C C . SER A 1 446 ? -0.725 -22.547 -23.422 1 97.69 446 SER A C 1
ATOM 3427 O O . SER A 1 446 ? -1.837 -22.609 -23.938 1 97.69 446 SER A O 1
ATOM 3429 N N . GLU A 1 447 ? -0.361 -23.438 -22.562 1 98 447 GLU A N 1
ATOM 3430 C CA . GLU A 1 447 ? -1.245 -24.516 -22.141 1 98 447 GLU A CA 1
ATOM 3431 C C . GLU A 1 447 ? -2.191 -24.062 -21.031 1 98 447 GLU A C 1
ATOM 3433 O O . GLU A 1 447 ? -3.191 -24.719 -20.75 1 98 447 GLU A O 1
ATOM 3438 N N . THR A 1 448 ? -1.902 -22.906 -20.375 1 98.12 448 THR A N 1
ATOM 3439 C CA . THR A 1 448 ? -2.602 -22.469 -19.172 1 98.12 448 THR A CA 1
ATOM 3440 C C . THR A 1 448 ? -4.086 -22.25 -19.453 1 98.12 448 THR A C 1
ATOM 3442 O O . THR A 1 448 ? -4.941 -22.766 -18.734 1 98.12 448 THR A O 1
ATOM 3445 N N . PRO A 1 449 ? -4.469 -21.531 -20.578 1 98.44 449 PRO A N 1
ATOM 3446 C CA . PRO A 1 449 ? -5.898 -21.375 -20.844 1 98.44 449 PRO A CA 1
ATOM 3447 C C . PRO A 1 449 ? -6.605 -22.703 -21.078 1 98.44 449 PRO A C 1
ATOM 3449 O O . PRO A 1 449 ? -7.805 -22.828 -20.812 1 98.44 449 PRO A O 1
ATOM 3452 N N . LEU A 1 450 ? -5.875 -23.703 -21.578 1 98.69 450 LEU A N 1
ATOM 3453 C CA . LEU A 1 450 ? -6.469 -25.016 -21.812 1 98.69 450 LEU A CA 1
ATOM 3454 C C . LEU A 1 450 ? -6.629 -25.766 -20.5 1 98.69 450 LEU A C 1
ATOM 3456 O O . LEU A 1 450 ? -7.664 -26.391 -20.25 1 98.69 450 LEU A O 1
ATOM 3460 N N . VAL A 1 451 ? -5.645 -25.703 -19.672 1 98.62 451 VAL A N 1
ATOM 3461 C CA . VAL A 1 451 ? -5.703 -26.391 -18.391 1 98.62 451 VAL A CA 1
ATOM 3462 C C . VAL A 1 451 ? -6.84 -25.812 -17.547 1 98.62 451 VAL A C 1
ATOM 3464 O O . VAL A 1 451 ? -7.633 -26.547 -16.969 1 98.62 451 VAL A O 1
ATOM 3467 N N . PHE A 1 452 ? -6.992 -24.516 -17.531 1 98.69 452 PHE A N 1
ATOM 3468 C CA . PHE A 1 452 ? -7.941 -23.859 -16.641 1 98.69 452 PHE A CA 1
ATOM 3469 C C . PHE A 1 452 ? -9.289 -23.672 -17.344 1 98.69 452 PHE A C 1
ATOM 3471 O O . PHE A 1 452 ? -10.281 -23.328 -16.688 1 98.69 452 PHE A O 1
ATOM 3478 N N . GLY A 1 453 ? -9.336 -23.906 -18.625 1 98.31 453 GLY A N 1
ATOM 3479 C CA . GLY A 1 453 ? -10.578 -23.75 -19.359 1 98.31 453 GLY A CA 1
ATOM 3480 C C . GLY A 1 453 ? -10.945 -22.297 -19.609 1 98.31 453 GLY A C 1
ATOM 3481 O O . GLY A 1 453 ? -12.125 -21.938 -19.562 1 98.31 453 GLY A O 1
ATOM 3482 N N . THR A 1 454 ? -9.953 -21.453 -19.812 1 98.38 454 THR A N 1
ATOM 3483 C CA . THR A 1 454 ? -10.211 -20.031 -19.984 1 98.38 454 THR A CA 1
ATOM 3484 C C . THR A 1 454 ? -9.891 -19.578 -21.406 1 98.38 454 THR A C 1
ATOM 3486 O O . THR A 1 454 ? -9.68 -18.391 -21.656 1 98.38 454 THR A O 1
ATOM 3489 N N . TYR A 1 455 ? -9.797 -20.531 -22.375 1 97.75 455 TYR A N 1
ATOM 3490 C CA . TYR A 1 455 ? -9.391 -20.266 -23.734 1 97.75 455 TYR A CA 1
ATOM 3491 C C . TYR A 1 455 ? -10.367 -19.312 -24.422 1 97.75 455 TYR A C 1
ATOM 3493 O O . TYR A 1 455 ? -10.016 -18.656 -25.406 1 97.75 455 TYR A O 1
ATOM 3501 N N . GLY A 1 456 ? -11.57 -19.109 -23.922 1 97.5 456 GLY A N 1
ATOM 3502 C CA . GLY A 1 456 ? -12.539 -18.172 -24.469 1 97.5 456 GLY A CA 1
ATOM 3503 C C . GLY A 1 456 ? -12.117 -16.719 -24.344 1 97.5 456 GLY A C 1
ATOM 3504 O O . GLY A 1 456 ? -12.594 -15.852 -25.078 1 97.5 456 GLY A O 1
ATOM 3505 N N . LEU A 1 457 ? -11.227 -16.453 -23.406 1 97.25 457 LEU A N 1
ATOM 3506 C CA . LEU A 1 457 ? -10.711 -15.094 -23.203 1 97.25 457 LEU A CA 1
ATOM 3507 C C . LEU A 1 457 ? -9.992 -14.586 -24.453 1 97.25 457 LEU A C 1
ATOM 3509 O O . LEU A 1 457 ? -9.789 -13.383 -24.594 1 97.25 457 LEU A O 1
ATOM 3513 N N . LEU A 1 458 ? -9.586 -15.516 -25.328 1 97.75 458 LEU A N 1
ATOM 3514 C CA . LEU A 1 458 ? -8.781 -15.141 -26.484 1 97.75 458 LEU A CA 1
ATOM 3515 C C . LEU A 1 458 ? -9.609 -15.188 -27.766 1 97.75 458 LEU A C 1
ATOM 3517 O O . LEU A 1 458 ? -9.062 -15.148 -28.875 1 97.75 458 LEU A O 1
ATOM 3521 N N . ASP A 1 459 ? -10.922 -15.18 -27.672 1 98.25 459 ASP A N 1
ATOM 3522 C CA . ASP A 1 459 ? -11.812 -15.273 -28.828 1 98.25 459 ASP A CA 1
ATOM 3523 C C . ASP A 1 459 ? -11.734 -14.008 -29.672 1 98.25 459 ASP A C 1
ATOM 3525 O O . ASP A 1 459 ? -12.094 -14.016 -30.844 1 98.25 459 ASP A O 1
ATOM 3529 N N . HIS A 1 460 ? -11.328 -12.867 -29.109 1 97.19 460 HIS A N 1
ATOM 3530 C CA . HIS A 1 460 ? -11.156 -11.633 -29.859 1 97.19 460 HIS A CA 1
ATOM 3531 C C . HIS A 1 460 ? -10.016 -11.758 -30.859 1 97.19 460 HIS A C 1
ATOM 3533 O O . HIS A 1 460 ? -9.961 -11.016 -31.844 1 97.19 460 HIS A O 1
ATOM 3539 N N . VAL A 1 461 ? -9.078 -12.672 -30.594 1 97.62 461 VAL A N 1
ATOM 3540 C CA . VAL A 1 461 ? -7.984 -12.945 -31.516 1 97.62 461 VAL A CA 1
ATOM 3541 C C . VAL A 1 461 ? -8.477 -13.859 -32.656 1 97.62 461 VAL A C 1
ATOM 3543 O O . VAL A 1 461 ? -8.234 -13.586 -33.812 1 97.62 461 VAL A O 1
ATOM 3546 N N . ALA A 1 462 ? -9.086 -14.922 -32.281 1 98.25 462 ALA A N 1
ATOM 3547 C CA . ALA A 1 462 ? -9.742 -15.898 -33.156 1 98.25 462 ALA A CA 1
ATOM 3548 C C . ALA A 1 462 ? -10.711 -16.766 -32.375 1 98.25 462 ALA A C 1
ATOM 3550 O O . ALA A 1 462 ? -10.508 -17 -31.172 1 98.25 462 ALA A O 1
ATOM 3551 N N . PRO A 1 463 ? -11.703 -17.297 -33 1 98.06 463 PRO A N 1
ATOM 3552 C CA . PRO A 1 463 ? -12.656 -18.141 -32.281 1 98.06 463 PRO A CA 1
ATOM 3553 C C . PRO A 1 463 ? -12.031 -19.438 -31.766 1 98.06 463 PRO A C 1
ATOM 3555 O O . PRO A 1 463 ? -11.203 -20.047 -32.438 1 98.06 463 PRO A O 1
ATOM 3558 N N . THR A 1 464 ? -12.445 -19.859 -30.625 1 98.44 464 THR A N 1
ATOM 3559 C CA . THR A 1 464 ? -12.078 -21.172 -30.094 1 98.44 464 THR A CA 1
ATOM 3560 C C . THR A 1 464 ? -12.531 -22.281 -31.031 1 98.44 464 THR A C 1
ATOM 3562 O O . THR A 1 464 ? -13.672 -22.281 -31.5 1 98.44 464 THR A O 1
ATOM 3565 N N . THR A 1 465 ? -11.672 -23.281 -31.25 1 98.38 465 THR A N 1
ATOM 3566 C CA . THR A 1 465 ? -12.031 -24.406 -32.125 1 98.38 465 THR A CA 1
ATOM 3567 C C . THR A 1 465 ? -12.547 -25.578 -31.312 1 98.38 465 THR A C 1
ATOM 3569 O O . THR A 1 465 ? -12.281 -25.672 -30.109 1 98.38 465 THR A O 1
ATOM 3572 N N . GLU A 1 466 ? -13.258 -26.469 -32 1 98.12 466 GLU A N 1
ATOM 3573 C CA . GLU A 1 466 ? -13.734 -27.672 -31.344 1 98.12 466 GLU A CA 1
ATOM 3574 C C . GLU A 1 466 ? -12.562 -28.547 -30.875 1 98.12 466 GLU A C 1
ATOM 3576 O O . GLU A 1 466 ? -12.625 -29.141 -29.797 1 98.12 466 GLU A O 1
ATOM 3581 N N . PHE A 1 467 ? -11.57 -28.609 -31.672 1 98.5 467 PHE A N 1
ATOM 3582 C CA . PHE A 1 467 ? -10.391 -29.406 -31.312 1 98.5 467 PHE A CA 1
ATOM 3583 C C . PHE A 1 467 ? -9.711 -28.844 -30.078 1 98.5 467 PHE A C 1
ATOM 3585 O O . PHE A 1 467 ? -9.242 -29.594 -29.219 1 98.5 467 PHE A O 1
ATOM 3592 N N . GLN A 1 468 ? -9.594 -27.516 -29.938 1 98.62 468 GLN A N 1
ATOM 3593 C CA . GLN A 1 468 ? -9.023 -26.859 -28.766 1 98.62 468 GLN A CA 1
ATOM 3594 C C . GLN A 1 468 ? -9.789 -27.25 -27.5 1 98.62 468 GLN A C 1
ATOM 3596 O O . GLN A 1 468 ? -9.18 -27.547 -26.469 1 98.62 468 GLN A O 1
ATOM 3601 N N . VAL A 1 469 ? -11.109 -27.25 -27.594 1 98.69 469 VAL A N 1
ATOM 3602 C CA . VAL A 1 469 ? -11.953 -27.656 -26.469 1 98.69 469 VAL A CA 1
ATOM 3603 C C . VAL A 1 469 ? -11.672 -29.109 -26.109 1 98.69 469 VAL A C 1
ATOM 3605 O O . VAL A 1 469 ? -11.57 -29.453 -24.938 1 98.69 469 VAL A O 1
ATOM 3608 N N . GLU A 1 470 ? -11.555 -29.922 -27.125 1 98.75 470 GLU A N 1
ATOM 3609 C CA . GLU A 1 470 ? -11.266 -31.328 -26.922 1 98.75 470 GLU A CA 1
ATOM 3610 C C . GLU A 1 470 ? -9.938 -31.531 -26.203 1 98.75 470 GLU A C 1
ATOM 3612 O O . GLU A 1 470 ? -9.844 -32.312 -25.266 1 98.75 470 GLU A O 1
ATOM 3617 N N . VAL A 1 471 ? -8.922 -30.828 -26.641 1 98.88 471 VAL A N 1
ATOM 3618 C CA . VAL A 1 471 ? -7.602 -30.922 -26.016 1 98.88 471 VAL A CA 1
ATOM 3619 C C . VAL A 1 471 ? -7.676 -30.438 -24.562 1 98.88 471 VAL A C 1
ATOM 3621 O O . VAL A 1 471 ? -7.113 -31.047 -23.672 1 98.88 471 VAL A O 1
ATOM 3624 N N . SER A 1 472 ? -8.344 -29.297 -24.344 1 98.81 472 SER A N 1
ATOM 3625 C CA . SER A 1 472 ? -8.531 -28.75 -23 1 98.81 472 SER A CA 1
ATOM 3626 C C . SER A 1 472 ? -9.156 -29.781 -22.062 1 98.81 472 SER A C 1
ATOM 3628 O O . SER A 1 472 ? -8.633 -30.047 -20.984 1 98.81 472 SER A O 1
ATOM 3630 N N . ARG A 1 473 ? -10.227 -30.375 -22.484 1 98.69 473 ARG A N 1
ATOM 3631 C CA . ARG A 1 473 ? -10.945 -31.344 -21.656 1 98.69 473 ARG A CA 1
ATOM 3632 C C . ARG A 1 473 ? -10.094 -32.594 -21.391 1 98.69 473 ARG A C 1
ATOM 3634 O O . ARG A 1 473 ? -10.109 -33.125 -20.281 1 98.69 473 ARG A O 1
ATOM 3641 N N . ALA A 1 474 ? -9.383 -33 -22.406 1 98.75 474 ALA A N 1
ATOM 3642 C CA . ALA A 1 474 ? -8.492 -34.156 -22.234 1 98.75 474 ALA A CA 1
ATOM 3643 C C . ALA A 1 474 ? -7.422 -33.875 -21.188 1 98.75 474 ALA A C 1
ATOM 3645 O O . ALA A 1 474 ? -7.133 -34.688 -20.328 1 98.75 474 ALA A O 1
ATOM 3646 N N . MET A 1 475 ? -6.797 -32.719 -21.281 1 98.75 475 MET A N 1
ATOM 3647 C CA . MET A 1 475 ? -5.777 -32.344 -20.312 1 98.75 475 MET A CA 1
ATOM 3648 C C . MET A 1 475 ? -6.363 -32.25 -18.906 1 98.75 475 MET A C 1
ATOM 3650 O O . MET A 1 475 ? -5.797 -32.812 -17.969 1 98.75 475 MET A O 1
ATOM 3654 N N . GLN A 1 476 ? -7.508 -31.609 -18.766 1 98.75 476 GLN A N 1
ATOM 3655 C CA . GLN A 1 476 ? -8.172 -31.469 -17.469 1 98.75 476 GLN A CA 1
ATOM 3656 C C . GLN A 1 476 ? -8.461 -32.844 -16.859 1 98.75 476 GLN A C 1
ATOM 3658 O O . GLN A 1 476 ? -8.203 -33.062 -15.672 1 98.75 476 GLN A O 1
ATOM 3663 N N . ASP A 1 477 ? -9 -33.719 -17.641 1 98.69 477 ASP A N 1
ATOM 3664 C CA . ASP A 1 477 ? -9.391 -35.031 -17.156 1 98.69 477 ASP A CA 1
ATOM 3665 C C . ASP A 1 477 ? -8.172 -35.844 -16.688 1 98.69 477 ASP A C 1
ATOM 3667 O O . ASP A 1 477 ? -8.234 -36.562 -15.703 1 98.69 477 ASP A O 1
ATOM 3671 N N . HIS A 1 478 ? -7.098 -35.719 -17.438 1 98.75 478 HIS A N 1
ATOM 3672 C CA . HIS A 1 478 ? -5.887 -36.438 -17.062 1 98.75 478 HIS A CA 1
ATOM 3673 C C . HIS A 1 478 ? -5.27 -35.875 -15.797 1 98.75 478 HIS A C 1
ATOM 3675 O O . HIS A 1 478 ? -4.809 -36.625 -14.938 1 98.75 478 HIS A O 1
ATOM 3681 N N . ILE A 1 479 ? -5.227 -34.562 -15.672 1 98.81 479 ILE A N 1
ATOM 3682 C CA . ILE A 1 479 ? -4.723 -33.906 -14.461 1 98.81 479 ILE A CA 1
ATOM 3683 C C . ILE A 1 479 ? -5.598 -34.312 -13.273 1 98.81 479 ILE A C 1
ATOM 3685 O O . ILE A 1 479 ? -5.09 -34.594 -12.18 1 98.81 479 ILE A O 1
ATOM 3689 N N . MET A 1 480 ? -6.93 -34.344 -13.477 1 98.5 480 MET A N 1
ATOM 3690 C CA . MET A 1 480 ? -7.859 -34.719 -12.406 1 98.5 480 MET A CA 1
ATOM 3691 C C . MET A 1 480 ? -7.676 -36.156 -11.984 1 98.5 480 MET A C 1
ATOM 3693 O O . MET A 1 480 ? -7.797 -36.469 -10.797 1 98.5 480 MET A O 1
ATOM 3697 N N . ALA A 1 481 ? -7.406 -37.031 -12.938 1 98.56 481 ALA A N 1
ATOM 3698 C CA . ALA A 1 481 ? -7.129 -38.438 -12.594 1 98.56 481 ALA A CA 1
ATOM 3699 C C . ALA A 1 481 ? -5.93 -38.531 -11.656 1 98.56 481 ALA A C 1
ATOM 3701 O O . ALA A 1 481 ? -5.926 -39.344 -10.734 1 98.56 481 ALA A O 1
ATOM 3702 N N . PHE A 1 482 ? -4.945 -37.719 -11.938 1 98.5 482 PHE A N 1
ATOM 3703 C CA . PHE A 1 482 ? -3.766 -37.688 -11.086 1 98.5 482 PHE A CA 1
ATOM 3704 C C . PHE A 1 482 ? -4.113 -37.125 -9.711 1 98.5 482 PHE A C 1
ATOM 3706 O O . PHE A 1 482 ? -3.682 -37.656 -8.688 1 98.5 482 PHE A O 1
ATOM 3713 N N . ALA A 1 483 ? -4.879 -36.094 -9.648 1 97.81 483 ALA A N 1
ATOM 3714 C CA . ALA A 1 483 ? -5.258 -35.438 -8.391 1 97.81 483 ALA A CA 1
ATOM 3715 C C . ALA A 1 483 ? -6.066 -36.406 -7.516 1 97.81 483 ALA A C 1
ATOM 3717 O O . ALA A 1 483 ? -5.91 -36.438 -6.293 1 97.81 483 ALA A O 1
ATOM 3718 N N . GLU A 1 484 ? -6.906 -37.156 -8.086 1 97.25 484 GLU A N 1
ATOM 3719 C CA . GLU A 1 484 ? -7.797 -38.062 -7.375 1 97.25 484 GLU A CA 1
ATOM 3720 C C . GLU A 1 484 ? -7.02 -39.25 -6.781 1 97.25 484 GLU A C 1
ATOM 3722 O O . GLU A 1 484 ? -7.293 -39.656 -5.656 1 97.25 484 GLU A O 1
ATOM 3727 N N . ASP A 1 485 ? -6.156 -39.75 -7.527 1 97.62 485 ASP A N 1
ATOM 3728 C CA . ASP A 1 485 ? -5.27 -40.844 -7.113 1 97.62 485 ASP A CA 1
ATOM 3729 C C . ASP A 1 485 ? -3.914 -40.75 -7.812 1 97.62 485 ASP A C 1
ATOM 3731 O O . ASP A 1 485 ? -3.699 -41.344 -8.852 1 97.62 485 ASP A O 1
ATOM 3735 N N . PRO A 1 486 ? -2.994 -40.031 -7.18 1 98.31 486 PRO A N 1
ATOM 3736 C CA . PRO A 1 486 ? -1.72 -39.75 -7.848 1 98.31 486 PRO A CA 1
ATOM 3737 C C . PRO A 1 486 ? -0.89 -41.031 -8.078 1 98.31 486 PRO A C 1
ATOM 3739 O O . PRO A 1 486 ? 0.065 -41 -8.859 1 98.31 486 PRO A O 1
ATOM 3742 N N . TYR A 1 487 ? -1.223 -42.094 -7.465 1 97.56 487 TYR A N 1
ATOM 3743 C CA . TYR A 1 487 ? -0.441 -43.312 -7.586 1 97.56 487 TYR A CA 1
ATOM 3744 C C . TYR A 1 487 ? -0.922 -44.156 -8.766 1 97.56 487 TYR A C 1
ATOM 3746 O O . TYR A 1 487 ? -0.115 -44.625 -9.57 1 97.56 487 TYR A O 1
ATOM 3754 N N . GLN A 1 488 ? -2.311 -44.281 -8.883 1 96.94 488 GLN A N 1
ATOM 3755 C CA . GLN A 1 488 ? -2.818 -45.25 -9.867 1 96.94 488 GLN A CA 1
ATOM 3756 C C . GLN A 1 488 ? -3.91 -44.594 -10.727 1 96.94 488 GLN A C 1
ATOM 3758 O O . GLN A 1 488 ? -4.32 -45.188 -11.742 1 96.94 488 GLN A O 1
ATOM 3763 N N . GLY A 1 489 ? -4.324 -43.469 -10.414 1 97.38 489 GLY A N 1
ATOM 3764 C CA . GLY A 1 489 ? -5.445 -42.844 -11.102 1 97.38 489 GLY A CA 1
ATOM 3765 C C . GLY A 1 489 ? -5.242 -42.719 -12.602 1 97.38 489 GLY A C 1
ATOM 3766 O O . GLY A 1 489 ? -6.082 -43.188 -13.375 1 97.38 489 GLY A O 1
ATOM 3767 N N . PRO A 1 490 ? -4.121 -42.125 -13.023 1 98 490 PRO A N 1
ATOM 3768 C CA . PRO A 1 490 ? -3.863 -42 -14.461 1 98 490 PRO A CA 1
ATOM 3769 C C . PRO A 1 490 ? -3.826 -43.344 -15.172 1 98 490 PRO A C 1
ATOM 3771 O O . PRO A 1 490 ? -4.387 -43.5 -16.266 1 98 490 PRO A O 1
ATOM 3774 N N . LEU A 1 491 ? -3.25 -44.312 -14.57 1 97.06 491 LEU A N 1
ATOM 3775 C CA . LEU A 1 491 ? -3.162 -45.656 -15.156 1 97.06 491 LEU A CA 1
ATOM 3776 C C . LEU A 1 491 ? -4.543 -46.281 -15.258 1 97.06 491 LEU A C 1
ATOM 3778 O O . LEU A 1 491 ? -4.91 -46.812 -16.312 1 97.06 491 LEU A O 1
ATOM 3782 N N . LYS A 1 492 ? -5.277 -46.281 -14.195 1 97.81 492 LYS A N 1
ATOM 3783 C CA . LYS A 1 492 ? -6.586 -46.938 -14.133 1 97.81 492 LYS A CA 1
ATOM 3784 C C . LYS A 1 492 ? -7.57 -46.281 -15.102 1 97.81 492 LYS A C 1
ATOM 3786 O O . LYS A 1 492 ? -8.344 -46.969 -15.758 1 97.81 492 LYS A O 1
ATOM 3791 N N . ARG A 1 493 ? -7.492 -45 -15.242 1 97.81 493 ARG A N 1
ATOM 3792 C CA . ARG A 1 493 ? -8.516 -44.312 -16 1 97.81 493 ARG A CA 1
ATOM 3793 C C . ARG A 1 493 ? -8.125 -44.188 -17.469 1 97.81 493 ARG A C 1
ATOM 3795 O O . ARG A 1 493 ? -8.992 -44.219 -18.359 1 97.81 493 ARG A O 1
ATOM 3802 N N . PHE A 1 494 ? -6.801 -44.062 -17.766 1 98 494 PHE A N 1
ATOM 3803 C CA . PHE A 1 494 ? -6.43 -43.719 -19.125 1 98 494 PHE A CA 1
ATOM 3804 C C . PHE A 1 494 ? -5.348 -44.656 -19.656 1 98 494 PHE A C 1
ATOM 3806 O O . PHE A 1 494 ? -4.875 -44.5 -20.781 1 98 494 PHE A O 1
ATOM 3813 N N . GLY A 1 495 ? -4.93 -45.625 -18.859 1 97.62 495 GLY A N 1
ATOM 3814 C CA . GLY A 1 495 ? -3.797 -46.438 -19.25 1 97.62 495 GLY A CA 1
ATOM 3815 C C . GLY A 1 495 ? -2.494 -45.656 -19.312 1 97.62 495 GLY A C 1
ATOM 3816 O O . GLY A 1 495 ? -1.561 -46.094 -20.016 1 97.62 495 GLY A O 1
ATOM 3817 N N . TRP A 1 496 ? -2.473 -44.531 -18.703 1 97.88 496 TRP A N 1
ATOM 3818 C CA . TRP A 1 496 ? -1.297 -43.656 -18.672 1 97.88 496 TRP A CA 1
ATOM 3819 C C . TRP A 1 496 ? -0.248 -44.219 -17.703 1 97.88 496 TRP A C 1
ATOM 3821 O O . TRP A 1 496 ? -0.383 -44.094 -16.484 1 97.88 496 TRP A O 1
ATOM 3831 N N . GLU A 1 497 ? 0.807 -44.781 -18.234 1 96.31 497 GLU A N 1
ATOM 3832 C CA . GLU A 1 497 ? 1.856 -45.406 -17.438 1 96.31 497 GLU A CA 1
ATOM 3833 C C . GLU A 1 497 ? 2.865 -44.375 -16.953 1 96.31 497 GLU A C 1
ATOM 3835 O O . GLU A 1 497 ? 3.188 -43.438 -17.672 1 96.31 497 GLU A O 1
ATOM 3840 N N . PRO A 1 498 ? 3.346 -44.562 -15.711 1 97.44 498 PRO A N 1
ATOM 3841 C CA . PRO A 1 498 ? 4.422 -43.688 -15.273 1 97.44 498 PRO A CA 1
ATOM 3842 C C . PRO A 1 498 ? 5.68 -43.812 -16.141 1 97.44 498 PRO A C 1
ATOM 3844 O O . PRO A 1 498 ? 5.984 -44.906 -16.625 1 97.44 498 PRO A O 1
ATOM 3847 N N . GLN A 1 499 ? 6.355 -42.75 -16.25 1 98 499 GLN A N 1
ATOM 3848 C CA . GLN A 1 499 ? 7.59 -42.781 -17.031 1 98 499 GLN A CA 1
ATOM 3849 C C . GLN A 1 499 ? 8.742 -43.344 -16.203 1 98 499 GLN A C 1
ATOM 3851 O O . GLN A 1 499 ? 9.062 -42.844 -15.133 1 98 499 GLN A O 1
ATOM 3856 N N . VAL A 1 500 ? 9.281 -44.344 -16.656 1 97.25 500 VAL A N 1
ATOM 3857 C CA . VAL A 1 500 ? 10.555 -44.875 -16.188 1 97.25 500 VAL A CA 1
ATOM 3858 C C . VAL A 1 500 ? 11.609 -44.719 -17.266 1 97.25 500 VAL A C 1
ATOM 3860 O O . VAL A 1 500 ? 11.617 -45.469 -18.25 1 97.25 500 VAL A O 1
ATOM 3863 N N . VAL A 1 501 ? 12.539 -43.875 -17.047 1 95.12 501 VAL A N 1
ATOM 3864 C CA . VAL A 1 501 ? 13.438 -43.406 -18.094 1 95.12 501 VAL A CA 1
ATOM 3865 C C . VAL A 1 501 ? 14.336 -44.562 -18.562 1 95.12 501 VAL A C 1
ATOM 3867 O O . VAL A 1 501 ? 14.75 -44.594 -19.719 1 95.12 501 VAL A O 1
ATOM 3870 N N . SER A 1 502 ? 14.617 -45.562 -17.703 1 93.5 502 SER A N 1
ATOM 3871 C CA . SER A 1 502 ? 15.531 -46.656 -18.016 1 93.5 502 SER A CA 1
ATOM 3872 C C . SER A 1 502 ? 14.844 -47.719 -18.859 1 93.5 502 SER A C 1
ATOM 3874 O O . SER A 1 502 ? 15.508 -48.594 -19.422 1 93.5 502 SER A O 1
ATOM 3876 N N . GLU A 1 503 ? 13.594 -47.625 -19.031 1 95.06 503 GLU A N 1
ATOM 3877 C CA . GLU A 1 503 ? 12.867 -48.562 -19.859 1 95.06 503 GLU A CA 1
ATOM 3878 C C . GLU A 1 503 ? 13.094 -48.312 -21.344 1 95.06 503 GLU A C 1
ATOM 3880 O O . GLU A 1 503 ? 13.594 -47.25 -21.734 1 95.06 503 GLU A O 1
ATOM 3885 N N . ALA A 1 504 ? 12.68 -49.312 -22.141 1 92.31 504 ALA A N 1
ATOM 3886 C CA . ALA A 1 504 ? 12.836 -49.188 -23.594 1 92.31 504 ALA A CA 1
ATOM 3887 C C . ALA A 1 504 ? 12.117 -47.969 -24.141 1 92.31 504 ALA A C 1
ATOM 3889 O O . ALA A 1 504 ? 11.008 -47.656 -23.703 1 92.31 504 ALA A O 1
ATOM 3890 N N . GLY A 1 505 ? 12.852 -47.281 -24.953 1 94.31 505 GLY A N 1
ATOM 3891 C CA . GLY A 1 505 ? 12.273 -46.125 -25.578 1 94.31 505 GLY A CA 1
ATOM 3892 C C . GLY A 1 505 ? 12.203 -44.906 -24.656 1 94.31 505 GLY A C 1
ATOM 3893 O O . GLY A 1 505 ? 11.555 -43.906 -24.969 1 94.31 505 GLY A O 1
ATOM 3894 N N . GLY A 1 506 ? 12.812 -45.062 -23.484 1 94.44 506 GLY A N 1
ATOM 3895 C CA . GLY A 1 506 ? 12.844 -43.938 -22.547 1 94.44 506 GLY A CA 1
ATOM 3896 C C . GLY A 1 506 ? 11.594 -43.844 -21.688 1 94.44 506 GLY A C 1
ATOM 3897 O O . GLY A 1 506 ? 11.352 -42.812 -21.062 1 94.44 506 GLY A O 1
ATOM 3898 N N . GLY A 1 507 ? 10.773 -44.906 -21.75 1 95.19 507 GLY A N 1
ATOM 3899 C CA . GLY A 1 507 ? 9.539 -44.906 -20.984 1 95.19 507 GLY A CA 1
ATOM 3900 C C . GLY A 1 507 ? 8.391 -44.219 -21.719 1 95.19 507 GLY A C 1
ATOM 3901 O O . GLY A 1 507 ? 8.539 -43.812 -22.875 1 95.19 507 GLY A O 1
ATOM 3902 N N . SER A 1 508 ? 7.242 -44.094 -21.016 1 94.44 508 SER A N 1
ATOM 3903 C CA . SER A 1 508 ? 5.996 -43.625 -21.609 1 94.44 508 SER A CA 1
ATOM 3904 C C . SER A 1 508 ? 5.742 -42.156 -21.266 1 94.44 508 SER A C 1
ATOM 3906 O O . SER A 1 508 ? 6 -41.719 -20.141 1 94.44 508 SER A O 1
ATOM 3908 N N . LEU A 1 509 ? 5.367 -41.438 -22.297 1 96.06 509 LEU A N 1
ATOM 3909 C CA . LEU A 1 509 ? 4.926 -40.031 -22.156 1 96.06 509 LEU A CA 1
ATOM 3910 C C . LEU A 1 509 ? 3.641 -39.812 -22.938 1 96.06 509 LEU A C 1
ATOM 3912 O O . LEU A 1 509 ? 3.354 -40.531 -23.906 1 96.06 509 LEU A O 1
ATOM 3916 N N . LEU A 1 510 ? 2.855 -38.844 -22.406 1 98.56 510 LEU A N 1
ATOM 3917 C CA . LEU A 1 510 ? 1.739 -38.375 -23.219 1 98.56 510 LEU A CA 1
ATOM 3918 C C . LEU A 1 510 ? 2.086 -37.094 -23.938 1 98.56 510 LEU A C 1
ATOM 3920 O O . LEU A 1 510 ? 2.922 -36.312 -23.469 1 98.56 510 LEU A O 1
ATOM 3924 N N . ARG A 1 511 ? 1.546 -36.906 -25.125 1 98.75 511 ARG A N 1
ATOM 3925 C CA . ARG A 1 511 ? 1.581 -35.656 -25.891 1 98.75 511 ARG A CA 1
ATOM 3926 C C . ARG A 1 511 ? 0.171 -35.156 -26.188 1 98.75 511 ARG A C 1
ATOM 3928 O O . ARG A 1 511 ? -0.653 -35.906 -26.719 1 98.75 511 ARG A O 1
ATOM 3935 N N . PHE A 1 512 ? -0.113 -33.969 -25.797 1 98.81 512 PHE A N 1
ATOM 3936 C CA . PHE A 1 512 ? -1.431 -33.375 -26.031 1 98.81 512 PHE A CA 1
ATOM 3937 C C . PHE A 1 512 ? -1.392 -32.406 -27.188 1 98.81 512 PHE A C 1
ATOM 3939 O O . PHE A 1 512 ? -0.484 -31.578 -27.281 1 98.81 512 PHE A O 1
ATOM 3946 N N . GLY A 1 513 ? -2.389 -32.5 -28.125 1 98.5 513 GLY A N 1
ATOM 3947 C CA . GLY A 1 513 ? -2.68 -31.438 -29.094 1 98.5 513 GLY A CA 1
ATOM 3948 C C . GLY A 1 513 ? -1.812 -31.531 -30.344 1 98.5 513 GLY A C 1
ATOM 3949 O O . GLY A 1 513 ? -1.566 -30.516 -31 1 98.5 513 GLY A O 1
ATOM 3950 N N . ALA A 1 514 ? -1.303 -32.656 -30.672 1 97.25 514 ALA A N 1
ATOM 3951 C CA . ALA A 1 514 ? -0.45 -32.812 -31.844 1 97.25 514 ALA A CA 1
ATOM 3952 C C . ALA A 1 514 ? -1.073 -33.75 -32.875 1 97.25 514 ALA A C 1
ATOM 3954 O O . ALA A 1 514 ? -1.71 -34.75 -32.5 1 97.25 514 ALA A O 1
ATOM 3955 N N . GLY A 1 515 ? -0.897 -33.406 -34.156 1 94.31 515 GLY A N 1
ATOM 3956 C CA . GLY A 1 515 ? -1.31 -34.281 -35.219 1 94.31 515 GLY A CA 1
ATOM 3957 C C . GLY A 1 515 ? -2.809 -34.5 -35.281 1 94.31 515 GLY A C 1
ATOM 3958 O O . GLY A 1 515 ? -3.266 -35.594 -35.625 1 94.31 515 GLY A O 1
ATOM 3959 N N . GLY A 1 516 ? -3.547 -33.656 -34.812 1 95.5 516 GLY A N 1
ATOM 3960 C CA . GLY A 1 516 ? -4.996 -33.75 -34.844 1 95.5 516 GLY A CA 1
ATOM 3961 C C . GLY A 1 516 ? -5.539 -34.656 -33.719 1 95.5 516 GLY A C 1
ATOM 3962 O O . GLY A 1 516 ? -6.73 -34.969 -33.719 1 95.5 516 GLY A O 1
ATOM 3963 N N . LYS A 1 517 ? -4.676 -35.094 -32.844 1 98.06 517 LYS A N 1
ATOM 3964 C CA . LYS A 1 517 ? -5.09 -35.906 -31.719 1 98.06 517 LYS A CA 1
ATOM 3965 C C . LYS A 1 517 ? -5.051 -35.125 -30.422 1 98.06 517 LYS A C 1
ATOM 3967 O O . LYS A 1 517 ? -4.086 -34.406 -30.156 1 98.06 517 LYS A O 1
ATOM 3972 N N . ALA A 1 518 ? -6.07 -35.281 -29.688 1 98.56 518 ALA A N 1
ATOM 3973 C CA . ALA A 1 518 ? -6.117 -34.562 -28.391 1 98.56 518 ALA A CA 1
ATOM 3974 C C . ALA A 1 518 ? -5.031 -35.094 -27.453 1 98.56 518 ALA A C 1
ATOM 3976 O O . ALA A 1 518 ? -4.438 -34.312 -26.703 1 98.56 518 ALA A O 1
ATOM 3977 N N . VAL A 1 519 ? -4.871 -36.344 -27.484 1 98.69 519 VAL A N 1
ATOM 3978 C CA . VAL A 1 519 ? -3.855 -37 -26.641 1 98.69 519 VAL A CA 1
ATOM 3979 C C . VAL A 1 519 ? -3.303 -38.219 -27.359 1 98.69 519 VAL A C 1
ATOM 3981 O O . VAL A 1 519 ? -4.035 -38.906 -28.062 1 98.69 519 VAL A O 1
ATOM 3984 N N . GLN A 1 520 ? -2.031 -38.469 -27.266 1 98.06 520 GLN A N 1
ATOM 3985 C CA . GLN A 1 520 ? -1.395 -39.656 -27.797 1 98.06 520 GLN A CA 1
ATOM 3986 C C . GLN A 1 520 ? -0.224 -40.094 -26.922 1 98.06 520 GLN A C 1
ATOM 3988 O O . GLN A 1 520 ? 0.393 -39.281 -26.25 1 98.06 520 GLN A O 1
ATOM 3993 N N . ARG A 1 521 ? 0.037 -41.375 -26.891 1 97.62 521 ARG A N 1
ATOM 3994 C CA . ARG A 1 521 ? 1.198 -41.938 -26.188 1 97.62 521 ARG A CA 1
ATOM 3995 C C . ARG A 1 521 ? 2.439 -41.875 -27.078 1 97.62 521 ARG A C 1
ATOM 3997 O O . ARG A 1 521 ? 2.363 -42.125 -28.281 1 97.62 521 ARG A O 1
ATOM 4004 N N . ILE A 1 522 ? 3.488 -41.469 -26.5 1 97.56 522 ILE A N 1
ATOM 4005 C CA . ILE A 1 522 ? 4.754 -41.438 -27.234 1 97.56 522 ILE A CA 1
ATOM 4006 C C . ILE A 1 522 ? 5.855 -42.031 -26.359 1 97.56 522 ILE A C 1
ATOM 4008 O O . ILE A 1 522 ? 5.68 -42.188 -25.141 1 97.56 522 ILE A O 1
ATOM 4012 N N . ASP A 1 523 ? 6.988 -42.344 -27.016 1 96.5 523 ASP A N 1
ATOM 4013 C CA . ASP A 1 523 ? 8.164 -42.781 -26.281 1 96.5 523 ASP A CA 1
ATOM 4014 C C . ASP A 1 523 ? 8.953 -41.594 -25.719 1 96.5 523 ASP A C 1
ATOM 4016 O O . ASP A 1 523 ? 9.07 -40.562 -26.359 1 96.5 523 ASP A O 1
ATOM 4020 N N . GLY A 1 524 ? 9.492 -41.844 -24.547 1 96.62 524 GLY A N 1
ATOM 4021 C CA . GLY A 1 524 ? 10.266 -40.781 -23.891 1 96.62 524 GLY A CA 1
ATOM 4022 C C . GLY A 1 524 ? 11.414 -40.281 -24.734 1 96.62 524 GLY A C 1
ATOM 4023 O O . GLY A 1 524 ? 11.781 -39.125 -24.672 1 96.62 524 GLY A O 1
ATOM 4024 N N . VAL A 1 525 ? 11.93 -41.094 -25.594 1 96 525 VAL A N 1
ATOM 4025 C CA . VAL A 1 525 ? 13.109 -40.781 -26.391 1 96 525 VAL A CA 1
ATOM 4026 C C . VAL A 1 525 ? 12.75 -39.719 -27.422 1 96 525 VAL A C 1
ATOM 4028 O O . VAL A 1 525 ? 13.617 -38.969 -27.875 1 96 525 VAL A O 1
ATOM 4031 N N . GLU A 1 526 ? 11.469 -39.625 -27.766 1 96.5 526 GLU A N 1
ATOM 4032 C CA . GLU A 1 526 ? 11.055 -38.594 -28.719 1 96.5 526 GLU A CA 1
ATOM 4033 C C . GLU A 1 526 ? 11.297 -37.188 -28.156 1 96.5 526 GLU A C 1
ATOM 4035 O O . GLU A 1 526 ? 11.531 -36.25 -28.922 1 96.5 526 GLU A O 1
ATOM 4040 N N . VAL A 1 527 ? 11.219 -37.094 -26.844 1 97.44 527 VAL A N 1
ATOM 4041 C CA . VAL A 1 527 ? 11.391 -35.781 -26.188 1 97.44 527 VAL A CA 1
ATOM 4042 C C . VAL A 1 527 ? 12.766 -35.719 -25.531 1 97.44 527 VAL A C 1
ATOM 4044 O O . VAL A 1 527 ? 13.516 -34.781 -25.734 1 97.44 527 VAL A O 1
ATOM 4047 N N . ASP A 1 528 ? 13.195 -36.812 -24.891 1 96.81 528 ASP A N 1
ATOM 4048 C CA . ASP A 1 528 ? 14.375 -36.812 -24.031 1 96.81 528 ASP A CA 1
ATOM 4049 C C . ASP A 1 528 ? 15.602 -37.312 -24.781 1 96.81 528 ASP A C 1
ATOM 4051 O O . ASP A 1 528 ? 16.734 -37.188 -24.312 1 96.81 528 ASP A O 1
ATOM 4055 N N . GLY A 1 529 ? 15.438 -37.906 -25.922 1 96.25 529 GLY A N 1
ATOM 4056 C CA . GLY A 1 529 ? 16.547 -38.531 -26.641 1 96.25 529 GLY A CA 1
ATOM 4057 C C . GLY A 1 529 ? 17.688 -37.594 -26.922 1 96.25 529 GLY A C 1
ATOM 4058 O O . GLY A 1 529 ? 18.844 -38 -26.953 1 96.25 529 GLY A O 1
ATOM 4059 N N . VAL A 1 530 ? 17.312 -36.344 -27.141 1 96.88 530 VAL A N 1
ATOM 4060 C CA . VAL A 1 530 ? 18.312 -35.344 -27.438 1 96.88 530 VAL A CA 1
ATOM 4061 C C . VAL A 1 530 ? 19.281 -35.188 -26.266 1 96.88 530 VAL A C 1
ATOM 4063 O O . VAL A 1 530 ? 20.453 -34.875 -26.453 1 96.88 530 VAL A O 1
ATOM 4066 N N . CYS A 1 531 ? 18.828 -35.438 -25.078 1 96.12 531 CYS A N 1
ATOM 4067 C CA . CYS A 1 531 ? 19.625 -35.312 -23.875 1 96.12 531 CYS A CA 1
ATOM 4068 C C . CYS A 1 531 ? 20.703 -36.375 -23.797 1 96.12 531 CYS A C 1
ATOM 4070 O O . CYS A 1 531 ? 21.672 -36.25 -23.062 1 96.12 531 CYS A O 1
ATOM 4072 N N . GLU A 1 532 ? 20.516 -37.438 -24.609 1 93.81 532 GLU A N 1
ATOM 4073 C CA . GLU A 1 532 ? 21.453 -38.562 -24.625 1 93.81 532 GLU A CA 1
ATOM 4074 C C . GLU A 1 532 ? 22.156 -38.688 -25.984 1 93.81 532 GLU A C 1
ATOM 4076 O O . GLU A 1 532 ? 22.844 -39.688 -26.25 1 93.81 532 GLU A O 1
ATOM 4081 N N . GLY A 1 533 ? 21.906 -37.75 -26.844 1 93.56 533 GLY A N 1
ATOM 4082 C CA . GLY A 1 533 ? 22.516 -37.781 -28.156 1 93.56 533 GLY A CA 1
ATOM 4083 C C . GLY A 1 533 ? 21.828 -38.719 -29.125 1 93.56 533 GLY A C 1
ATOM 4084 O O . GLY A 1 533 ? 22.422 -39.125 -30.125 1 93.56 533 GLY A O 1
ATOM 4085 N N . LEU A 1 534 ? 20.625 -39.188 -28.875 1 92.94 534 LEU A N 1
ATOM 4086 C CA . LEU A 1 534 ? 19.922 -40.188 -29.672 1 92.94 534 LEU A CA 1
ATOM 4087 C C . LEU A 1 534 ? 19.078 -39.5 -30.75 1 92.94 534 LEU A C 1
ATOM 4089 O O . LEU A 1 534 ? 18.406 -40.188 -31.531 1 92.94 534 LEU A O 1
ATOM 4093 N N . GLY A 1 535 ? 19.234 -38.25 -31 1 91.25 535 GLY A N 1
ATOM 4094 C CA . GLY A 1 535 ? 18.438 -37.562 -32 1 91.25 535 GLY A CA 1
ATOM 4095 C C . GLY A 1 535 ? 18.312 -36.062 -31.75 1 91.25 535 GLY A C 1
ATOM 4096 O O . GLY A 1 535 ? 18.953 -35.531 -30.859 1 91.25 535 GLY A O 1
ATOM 4097 N N . GLU A 1 536 ? 17.422 -35.531 -32.625 1 94.75 536 GLU A N 1
ATOM 4098 C CA . GLU A 1 536 ? 17.172 -34.094 -32.5 1 94.75 536 GLU A CA 1
ATOM 4099 C C . GLU A 1 536 ? 15.844 -33.812 -31.812 1 94.75 536 GLU A C 1
ATOM 4101 O O . GLU A 1 536 ? 14.938 -34.656 -31.844 1 94.75 536 GLU A O 1
ATOM 4106 N N . TYR A 1 537 ? 15.844 -32.781 -31.062 1 97.12 537 TYR A N 1
ATOM 4107 C CA . TYR A 1 537 ? 14.594 -32.375 -30.438 1 97.12 537 TYR A CA 1
ATOM 4108 C C . TYR A 1 537 ? 13.672 -31.688 -31.438 1 97.12 537 TYR A C 1
ATOM 4110 O O . TYR A 1 537 ? 14.117 -30.844 -32.219 1 97.12 537 TYR A O 1
ATOM 4118 N N . ASP A 1 538 ? 12.422 -32.062 -31.516 1 97.31 538 ASP A N 1
ATOM 4119 C CA . ASP A 1 538 ? 11.422 -31.438 -32.375 1 97.31 538 ASP A CA 1
ATOM 4120 C C . ASP A 1 538 ? 10.555 -30.453 -31.594 1 97.31 538 ASP A C 1
ATOM 4122 O O . ASP A 1 538 ? 9.641 -30.859 -30.875 1 97.31 538 ASP A O 1
ATOM 4126 N N . PRO A 1 539 ? 10.781 -29.188 -31.766 1 97.69 539 PRO A N 1
ATOM 4127 C CA . PRO A 1 539 ? 9.953 -28.219 -31.047 1 97.69 539 PRO A CA 1
ATOM 4128 C C . PRO A 1 539 ? 8.547 -28.094 -31.641 1 97.69 539 PRO A C 1
ATOM 4130 O O . PRO A 1 539 ? 7.684 -27.438 -31.031 1 97.69 539 PRO A O 1
ATOM 4133 N N . PHE A 1 540 ? 8.289 -28.719 -32.781 1 97.12 540 PHE A N 1
ATOM 4134 C CA . PHE A 1 540 ? 6.996 -28.656 -33.469 1 97.12 540 PHE A CA 1
ATOM 4135 C C . PHE A 1 540 ? 6.496 -30.047 -33.812 1 97.12 540 PHE A C 1
ATOM 4137 O O . PHE A 1 540 ? 6.301 -30.359 -35 1 97.12 540 PHE A O 1
ATOM 4144 N N . PRO A 1 541 ? 6.262 -30.75 -32.875 1 96 541 PRO A N 1
ATOM 4145 C CA . PRO A 1 541 ? 5.852 -32.125 -33.156 1 96 541 PRO A CA 1
ATOM 4146 C C . PRO A 1 541 ? 4.422 -32.188 -33.688 1 96 541 PRO A C 1
ATOM 4148 O O . PRO A 1 541 ? 3.605 -31.312 -33.438 1 96 541 PRO A O 1
ATOM 4151 N N . MET B 1 1 ? -27.016 -4.605 65.062 1 23.59 1 MET B N 1
ATOM 4152 C CA . MET B 1 1 ? -25.594 -4.871 64.938 1 23.59 1 MET B CA 1
ATOM 4153 C C . MET B 1 1 ? -25.078 -4.422 63.594 1 23.59 1 MET B C 1
ATOM 4155 O O . MET B 1 1 ? -25.578 -4.859 62.562 1 23.59 1 MET B O 1
ATOM 4159 N N . LYS B 1 2 ? -24.438 -3.229 63.688 1 23.38 2 LYS B N 1
ATOM 4160 C CA . LYS B 1 2 ? -23.922 -2.238 62.75 1 23.38 2 LYS B CA 1
ATOM 4161 C C . LYS B 1 2 ? -22.766 -2.809 61.938 1 23.38 2 LYS B C 1
ATOM 4163 O O . LYS B 1 2 ? -21.641 -2.91 62.438 1 23.38 2 LYS B O 1
ATOM 4168 N N . LEU B 1 3 ? -23.062 -3.865 61.188 1 27.45 3 LEU B N 1
ATOM 4169 C CA . LEU B 1 3 ? -22.047 -4.559 60.406 1 27.45 3 LEU B CA 1
ATOM 4170 C C . LEU B 1 3 ? -21.328 -3.592 59.469 1 27.45 3 LEU B C 1
ATOM 4172 O O . LEU B 1 3 ? -21.953 -2.971 58.625 1 27.45 3 LEU B O 1
ATOM 4176 N N . SER B 1 4 ? -20.266 -3.037 60 1 25.22 4 SER B N 1
ATOM 4177 C CA . SER B 1 4 ? -19.359 -2.062 59.406 1 25.22 4 SER B CA 1
ATOM 4178 C C . SER B 1 4 ? -18.688 -2.625 58.156 1 25.22 4 SER B C 1
ATOM 4180 O O . SER B 1 4 ? -18.016 -3.664 58.188 1 25.22 4 SER B O 1
ATOM 4182 N N . ILE B 1 5 ? -19.375 -2.521 57.031 1 31.72 5 ILE B N 1
ATOM 4183 C CA . ILE B 1 5 ? -18.938 -2.902 55.688 1 31.72 5 ILE B CA 1
ATOM 4184 C C . ILE B 1 5 ? -17.594 -2.27 55.375 1 31.72 5 ILE B C 1
ATOM 4186 O O . ILE B 1 5 ? -17.453 -1.044 55.406 1 31.72 5 ILE B O 1
ATOM 4190 N N . LEU B 1 6 ? -16.516 -2.959 55.812 1 28.47 6 LEU B N 1
ATOM 4191 C CA . LEU B 1 6 ? -15.133 -2.59 55.562 1 28.47 6 LEU B CA 1
ATOM 4192 C C . LEU B 1 6 ? -14.875 -2.455 54.062 1 28.47 6 LEU B C 1
ATOM 4194 O O . LEU B 1 6 ? -15.07 -3.41 53.312 1 28.47 6 LEU B O 1
ATOM 4198 N N . TRP B 1 7 ? -15.078 -1.218 53.531 1 28.31 7 TRP B N 1
ATOM 4199 C CA . TRP B 1 7 ? -14.82 -0.726 52.188 1 28.31 7 TRP B CA 1
ATOM 4200 C C . TRP B 1 7 ? -13.359 -0.952 51.781 1 28.31 7 TRP B C 1
ATOM 4202 O O . TRP B 1 7 ? -12.453 -0.412 52.438 1 28.31 7 TRP B O 1
ATOM 4212 N N . LEU B 1 8 ? -13.031 -2.207 51.531 1 29.25 8 LEU B N 1
ATOM 4213 C CA . LEU B 1 8 ? -11.672 -2.43 51.031 1 29.25 8 LEU B CA 1
ATOM 4214 C C . LEU B 1 8 ? -11.391 -1.559 49.812 1 29.25 8 LEU B C 1
ATOM 4216 O O . LEU B 1 8 ? -12.039 -1.697 48.781 1 29.25 8 LEU B O 1
ATOM 4220 N N . LEU B 1 9 ? -10.922 -0.364 50.062 1 27.56 9 LEU B N 1
ATOM 4221 C CA . LEU B 1 9 ? -10.391 0.586 49.094 1 27.56 9 LEU B CA 1
ATOM 4222 C C . LEU B 1 9 ? -9.25 -0.031 48.312 1 27.56 9 LEU B C 1
ATOM 4224 O O . LEU B 1 9 ? -8.195 -0.347 48.875 1 27.56 9 LEU B O 1
ATOM 4228 N N . ALA B 1 10 ? -9.602 -0.907 47.344 1 30.08 10 ALA B N 1
ATOM 4229 C CA . ALA B 1 10 ? -8.594 -1.346 46.375 1 30.08 10 ALA B CA 1
ATOM 4230 C C . ALA B 1 10 ? -7.789 -0.163 45.844 1 30.08 10 ALA B C 1
ATOM 4232 O O . ALA B 1 10 ? -8.336 0.724 45.188 1 30.08 10 ALA B O 1
ATOM 4233 N N . LEU B 1 11 ? -6.715 0.184 46.531 1 25.08 11 LEU B N 1
ATOM 4234 C CA . LEU B 1 11 ? -5.723 1.145 46.031 1 25.08 11 LEU B CA 1
ATOM 4235 C C . LEU B 1 11 ? -5.203 0.758 44.656 1 25.08 11 LEU B C 1
ATOM 4237 O O . LEU B 1 11 ? -4.613 -0.31 44.5 1 25.08 11 LEU B O 1
ATOM 4241 N N . ALA B 1 12 ? -5.918 1.108 43.625 1 31.84 12 ALA B N 1
ATOM 4242 C CA . ALA B 1 12 ? -5.387 1.191 42.281 1 31.84 12 ALA B CA 1
ATOM 4243 C C . ALA B 1 12 ? -3.988 1.807 42.281 1 31.84 12 ALA B C 1
ATOM 4245 O O . ALA B 1 12 ? -3.828 3.002 42.531 1 31.84 12 ALA B O 1
ATOM 4246 N N . THR B 1 13 ? -3.031 0.974 42.656 1 30 13 THR B N 1
ATOM 4247 C CA . THR B 1 13 ? -1.656 1.415 42.438 1 30 13 THR B CA 1
ATOM 4248 C C . THR B 1 13 ? -1.461 1.94 41.031 1 30 13 THR B C 1
ATOM 4250 O O . THR B 1 13 ? -1.779 1.252 40.062 1 30 13 THR B O 1
ATOM 4253 N N . ASP B 1 14 ? -1.656 3.201 40.844 1 31.23 14 ASP B N 1
ATOM 4254 C CA . ASP B 1 14 ? -1.184 3.992 39.688 1 31.23 14 ASP B CA 1
ATOM 4255 C C . ASP B 1 14 ? 0.25 3.619 39.312 1 31.23 14 ASP B C 1
ATOM 4257 O O . ASP B 1 14 ? 1.184 3.891 40.094 1 31.23 14 ASP B O 1
ATOM 4261 N N . VAL B 1 15 ? 0.393 2.436 38.719 1 33.59 15 VAL B N 1
ATOM 4262 C CA . VAL B 1 15 ? 1.707 2.182 38.156 1 33.59 15 VAL B CA 1
ATOM 4263 C C . VAL B 1 15 ? 2.117 3.355 37.25 1 33.59 15 VAL B C 1
ATOM 4265 O O . VAL B 1 15 ? 1.587 3.527 36.156 1 33.59 15 VAL B O 1
ATOM 4268 N N . HIS B 1 16 ? 2.385 4.492 37.938 1 34.44 16 HIS B N 1
ATOM 4269 C CA . HIS B 1 16 ? 3.229 5.441 37.219 1 34.44 16 HIS B CA 1
ATOM 4270 C C . HIS B 1 16 ? 4.473 4.758 36.656 1 34.44 16 HIS B C 1
ATOM 4272 O O . HIS B 1 16 ? 5.309 4.266 37.406 1 34.44 16 HIS B O 1
ATOM 4278 N N . SER B 1 17 ? 4.324 4.059 35.562 1 35.81 17 SER B N 1
ATOM 4279 C CA . SER B 1 17 ? 5.555 3.648 34.906 1 35.81 17 SER B CA 1
ATOM 4280 C C . SER B 1 17 ? 6.621 4.738 35 1 35.81 17 SER B C 1
ATOM 4282 O O . SER B 1 17 ? 6.398 5.863 34.531 1 35.81 17 SER B O 1
ATOM 4284 N N . ALA B 1 18 ? 7.414 4.574 35.906 1 33 18 ALA B N 1
ATOM 4285 C CA . ALA B 1 18 ? 8.656 5.332 36 1 33 18 ALA B CA 1
ATOM 4286 C C . ALA B 1 18 ? 9.422 5.305 34.688 1 33 18 ALA B C 1
ATOM 4288 O O . ALA B 1 18 ? 10.094 4.316 34.375 1 33 18 ALA B O 1
ATOM 4289 N N . ALA B 1 19 ? 8.945 5.988 33.656 1 39.25 19 ALA B N 1
ATOM 4290 C CA . ALA B 1 19 ? 9.969 6.352 32.688 1 39.25 19 ALA B CA 1
ATOM 4291 C C . ALA B 1 19 ? 11.211 6.922 33.375 1 39.25 19 ALA B C 1
ATOM 4293 O O . ALA B 1 19 ? 11.148 7.984 34 1 39.25 19 ALA B O 1
ATOM 4294 N N . SER B 1 20 ? 12.07 6.184 33.812 1 35.16 20 SER B N 1
ATOM 4295 C CA . SER B 1 20 ? 13.336 6.641 34.375 1 35.16 20 SER B CA 1
ATOM 4296 C C . SER B 1 20 ? 13.867 7.852 33.625 1 35.16 20 SER B C 1
ATOM 4298 O O . SER B 1 20 ? 13.789 7.914 32.406 1 35.16 20 SER B O 1
ATOM 4300 N N . ASN B 1 21 ? 13.875 8.992 34.281 1 35.84 21 ASN B N 1
ATOM 4301 C CA . ASN B 1 21 ? 14.68 10.141 33.875 1 35.84 21 ASN B CA 1
ATOM 4302 C C . ASN B 1 21 ? 16.047 9.711 33.344 1 35.84 21 ASN B C 1
ATOM 4304 O O . ASN B 1 21 ? 17.016 9.633 34.125 1 35.84 21 ASN B O 1
ATOM 4308 N N . SER B 1 22 ? 16.156 8.688 32.594 1 37.47 22 SER B N 1
ATOM 4309 C CA . SER B 1 22 ? 17.5 8.5 32.062 1 37.47 22 SER B CA 1
ATOM 4310 C C . SER B 1 22 ? 18.125 9.828 31.688 1 37.47 22 SER B C 1
ATOM 4312 O O . SER B 1 22 ? 17.438 10.773 31.297 1 37.47 22 SER B O 1
ATOM 4314 N N . SER B 1 23 ? 19.203 10.117 32.156 1 38.69 23 SER B N 1
ATOM 4315 C CA . SER B 1 23 ? 20.141 11.18 31.844 1 38.69 23 SER B CA 1
ATOM 4316 C C . SER B 1 23 ? 19.984 11.625 30.391 1 38.69 23 SER B C 1
ATOM 4318 O O . SER B 1 23 ? 20.078 10.797 29.469 1 38.69 23 SER B O 1
ATOM 4320 N N . HIS B 1 24 ? 19.125 12.539 30.047 1 45.53 24 HIS B N 1
ATOM 4321 C CA . HIS B 1 24 ? 18.922 13.242 28.781 1 45.53 24 HIS B CA 1
ATOM 4322 C C . HIS B 1 24 ? 20.234 13.367 28.016 1 45.53 24 HIS B C 1
ATOM 4324 O O . HIS B 1 24 ? 20.891 14.414 28.047 1 45.53 24 HIS B O 1
ATOM 4330 N N . SER B 1 25 ? 21.062 12.453 28.109 1 46.84 25 SER B N 1
ATOM 4331 C CA . SER B 1 25 ? 22.328 12.477 27.359 1 46.84 25 SER B CA 1
ATOM 4332 C C . SER B 1 25 ? 22.078 12.742 25.891 1 46.84 25 SER B C 1
ATOM 4334 O O . SER B 1 25 ? 20.969 12.555 25.391 1 46.84 25 SER B O 1
ATOM 4336 N N . GLY B 1 26 ? 22.859 13.664 25.266 1 61.28 26 GLY B N 1
ATOM 4337 C CA . GLY B 1 26 ? 23.203 14.047 23.906 1 61.28 26 GLY B CA 1
ATOM 4338 C C . GLY B 1 26 ? 23.047 12.914 22.906 1 61.28 26 GLY B C 1
ATOM 4339 O O . GLY B 1 26 ? 23.469 13.031 21.75 1 61.28 26 GLY B O 1
ATOM 4340 N N . SER B 1 27 ? 22.234 11.953 23.375 1 80.81 27 SER B N 1
ATOM 4341 C CA . SER B 1 27 ? 22.234 10.766 22.516 1 80.81 27 SER B CA 1
ATOM 4342 C C . SER B 1 27 ? 21.156 10.844 21.453 1 80.81 27 SER B C 1
ATOM 4344 O O . SER B 1 27 ? 20.078 11.414 21.688 1 80.81 27 SER B O 1
ATOM 4346 N N . LEU B 1 28 ? 21.406 10.562 20.297 1 91.5 28 LEU B N 1
ATOM 4347 C CA . LEU B 1 28 ? 20.5 10.406 19.172 1 91.5 28 LEU B CA 1
ATOM 4348 C C . LEU B 1 28 ? 19.609 9.18 19.344 1 91.5 28 LEU B C 1
ATOM 4350 O O . LEU B 1 28 ? 18.609 9.023 18.625 1 91.5 28 LEU B O 1
ATOM 4354 N N . THR B 1 29 ? 19.828 8.336 20.375 1 93.88 29 THR B N 1
ATOM 4355 C CA . THR B 1 29 ? 19 7.172 20.641 1 93.88 29 THR B CA 1
ATOM 4356 C C . THR B 1 29 ? 18.109 7.414 21.859 1 93.88 29 THR B C 1
ATOM 4358 O O . THR B 1 29 ? 18.594 7.754 22.938 1 93.88 29 THR B O 1
ATOM 4361 N N . VAL B 1 30 ? 16.828 7.297 21.688 1 96.25 30 VAL B N 1
ATOM 4362 C CA . VAL B 1 30 ? 15.836 7.551 22.734 1 96.25 30 VAL B CA 1
ATOM 4363 C C . VAL B 1 30 ? 15 6.297 22.969 1 96.25 30 VAL B C 1
ATOM 4365 O O . VAL B 1 30 ? 14.57 5.641 22.016 1 96.25 30 VAL B O 1
ATOM 4368 N N . ARG B 1 31 ? 14.727 5.922 24.156 1 96.75 31 ARG B N 1
ATOM 4369 C CA . ARG B 1 31 ? 13.883 4.793 24.516 1 96.75 31 ARG B CA 1
ATOM 4370 C C . ARG B 1 31 ? 12.484 5.262 24.922 1 96.75 31 ARG B C 1
ATOM 4372 O O . ARG B 1 31 ? 12.336 6.074 25.828 1 96.75 31 ARG B O 1
ATOM 4379 N N . THR B 1 32 ? 11.5 4.855 24.234 1 97.88 32 THR B N 1
ATOM 4380 C CA . THR B 1 32 ? 10.094 5.129 24.531 1 97.88 32 THR B CA 1
ATOM 4381 C C . THR B 1 32 ? 9.383 3.863 25 1 97.88 32 THR B C 1
ATOM 4383 O O . THR B 1 32 ? 10.016 2.814 25.156 1 97.88 32 THR B O 1
ATOM 4386 N N . SER B 1 33 ? 8.055 3.961 25.266 1 97.75 33 SER B N 1
ATOM 4387 C CA . SER B 1 33 ? 7.27 2.809 25.703 1 97.75 33 SER B CA 1
ATOM 4388 C C . SER B 1 33 ? 7.02 1.85 24.531 1 97.75 33 SER B C 1
ATOM 4390 O O . SER B 1 33 ? 6.715 0.674 24.75 1 97.75 33 SER B O 1
ATOM 4392 N N . THR B 1 34 ? 7.152 2.359 23.312 1 97.31 34 THR B N 1
ATOM 4393 C CA . THR B 1 34 ? 6.766 1.536 22.172 1 97.31 34 THR B CA 1
ATOM 4394 C C . THR B 1 34 ? 7.973 1.21 21.297 1 97.31 34 THR B C 1
ATOM 4396 O O . THR B 1 34 ? 7.824 0.717 20.172 1 97.31 34 THR B O 1
ATOM 4399 N N . GLY B 1 35 ? 9.172 1.593 21.75 1 96.81 35 GLY B N 1
ATOM 4400 C CA . GLY B 1 35 ? 10.383 1.281 21 1 96.81 35 GLY B CA 1
ATOM 4401 C C . GLY B 1 35 ? 11.547 2.178 21.359 1 96.81 35 GLY B C 1
ATOM 4402 O O . GLY B 1 35 ? 11.406 3.109 22.156 1 96.81 35 GLY B O 1
ATOM 4403 N N . THR B 1 36 ? 12.742 1.805 20.828 1 96.75 36 THR B N 1
ATOM 4404 C CA . THR B 1 36 ? 13.961 2.604 20.891 1 96.75 36 THR B CA 1
ATOM 4405 C C . THR B 1 36 ? 14.297 3.188 19.531 1 96.75 36 THR B C 1
ATOM 4407 O O . THR B 1 36 ? 14.359 2.461 18.531 1 96.75 36 THR B O 1
ATOM 4410 N N . PHE B 1 37 ? 14.492 4.484 19.469 1 96.06 37 PHE B N 1
ATOM 4411 C CA . PHE B 1 37 ? 14.633 5.152 18.188 1 96.06 37 PHE B CA 1
ATOM 4412 C C . PHE B 1 37 ? 15.93 5.949 18.125 1 96.06 37 PHE B C 1
ATOM 4414 O O . PHE B 1 37 ? 16.25 6.703 19.047 1 96.06 37 PHE B O 1
ATOM 4421 N N . THR B 1 38 ? 16.719 5.738 17.078 1 94.81 38 THR B N 1
ATOM 4422 C CA . THR B 1 38 ? 17.891 6.555 16.812 1 94.81 38 THR B CA 1
ATOM 4423 C C . THR B 1 38 ? 17.625 7.559 15.695 1 94.81 38 THR B C 1
ATOM 4425 O O . THR B 1 38 ? 17.25 7.172 14.586 1 94.81 38 THR B O 1
ATOM 4428 N N . GLY B 1 39 ? 17.766 8.805 16.047 1 95.31 39 GLY B N 1
ATOM 4429 C CA . GLY B 1 39 ? 17.562 9.883 15.078 1 95.31 39 GLY B CA 1
ATOM 4430 C C . GLY B 1 39 ? 18.844 10.336 14.414 1 95.31 39 GLY B C 1
ATOM 4431 O O . GLY B 1 39 ? 19.75 9.539 14.195 1 95.31 39 GLY B O 1
ATOM 4432 N N . LEU B 1 40 ? 18.859 11.57 13.883 1 94.25 40 LEU B N 1
ATOM 4433 C CA . LEU B 1 40 ? 20.016 12.109 13.18 1 94.25 40 LEU B CA 1
ATOM 4434 C C . LEU B 1 40 ? 20.156 13.602 13.453 1 94.25 40 LEU B C 1
ATOM 4436 O O . LEU B 1 40 ? 19.234 14.242 13.969 1 94.25 40 LEU B O 1
ATOM 4440 N N . VAL B 1 41 ? 21.297 14.086 13.18 1 94.88 41 VAL B N 1
ATOM 4441 C CA . VAL B 1 41 ? 21.578 15.516 13.039 1 94.88 41 VAL B CA 1
ATOM 4442 C C . VAL B 1 41 ? 22 15.828 11.609 1 94.88 41 VAL B C 1
ATOM 4444 O O . VAL B 1 41 ? 22.984 15.273 11.109 1 94.88 41 VAL B O 1
ATOM 4447 N N . ASP B 1 42 ? 21.172 16.578 10.977 1 92.38 42 ASP B N 1
ATOM 4448 C CA . ASP B 1 42 ? 21.562 17.078 9.656 1 92.38 42 ASP B CA 1
ATOM 4449 C C . ASP B 1 42 ? 22.75 18.047 9.766 1 92.38 42 ASP B C 1
ATOM 4451 O O . ASP B 1 42 ? 22.672 19.047 10.469 1 92.38 42 ASP B O 1
ATOM 4455 N N . PRO B 1 43 ? 23.859 17.781 9.055 1 92.38 43 PRO B N 1
ATOM 4456 C CA . PRO B 1 43 ? 25.031 18.656 9.156 1 92.38 43 PRO B CA 1
ATOM 4457 C C . PRO B 1 43 ? 24.703 20.109 8.805 1 92.38 43 PRO B C 1
ATOM 4459 O O . PRO B 1 43 ? 25.359 21.031 9.305 1 92.38 43 PRO B O 1
ATOM 4462 N N . ALA B 1 44 ? 23.75 20.328 8 1 93.81 44 ALA B N 1
ATOM 4463 C CA . ALA B 1 44 ? 23.344 21.688 7.652 1 93.81 44 ALA B CA 1
ATOM 4464 C C . ALA B 1 44 ? 22.641 22.375 8.828 1 93.81 44 ALA B C 1
ATOM 4466 O O . ALA B 1 44 ? 22.516 23.594 8.859 1 93.81 44 ALA B O 1
ATOM 4467 N N . PHE B 1 45 ? 22.125 21.578 9.734 1 96.56 45 PHE B N 1
ATOM 4468 C CA . PHE B 1 45 ? 21.438 22.062 10.922 1 96.56 45 PHE B CA 1
ATOM 4469 C C . PHE B 1 45 ? 21.969 21.391 12.18 1 96.56 45 PHE B C 1
ATOM 4471 O O . PHE B 1 45 ? 21.266 20.625 12.828 1 96.56 45 PHE B O 1
ATOM 4478 N N . PRO B 1 46 ? 23.141 21.719 12.617 1 95.5 46 PRO B N 1
ATOM 4479 C CA . PRO B 1 46 ? 23.859 21 13.664 1 95.5 46 PRO B CA 1
ATOM 4480 C C . PRO B 1 46 ? 23.234 21.172 15.047 1 95.5 46 PRO B C 1
ATOM 4482 O O . PRO B 1 46 ? 23.578 20.438 15.977 1 95.5 46 PRO B O 1
ATOM 4485 N N . ASN B 1 47 ? 22.344 22.109 15.172 1 97.31 47 ASN B N 1
ATOM 4486 C CA . ASN B 1 47 ? 21.766 22.359 16.484 1 97.31 47 ASN B CA 1
ATOM 4487 C C . ASN B 1 47 ? 20.359 21.766 16.609 1 97.31 47 ASN B C 1
ATOM 4489 O O . ASN B 1 47 ? 19.594 22.172 17.484 1 97.31 47 ASN B O 1
ATOM 4493 N N . THR B 1 48 ? 20.016 20.875 15.703 1 97.5 48 THR B N 1
ATOM 4494 C CA . THR B 1 48 ? 18.703 20.25 15.719 1 97.5 48 THR B CA 1
ATOM 4495 C C . THR B 1 48 ? 18.812 18.734 15.609 1 97.5 48 THR B C 1
ATOM 4497 O O . THR B 1 48 ? 19.375 18.219 14.641 1 97.5 48 THR B O 1
ATOM 4500 N N . ARG B 1 49 ? 18.312 18.047 16.578 1 96.81 49 ARG B N 1
ATOM 4501 C CA . ARG B 1 49 ? 18.141 16.594 16.484 1 96.81 49 ARG B CA 1
ATOM 4502 C C . ARG B 1 49 ? 16.781 16.25 15.867 1 96.81 49 ARG B C 1
ATOM 4504 O O . ARG B 1 49 ? 15.789 16.938 16.125 1 96.81 49 ARG B O 1
ATOM 4511 N N . GLN B 1 50 ? 16.797 15.242 15.086 1 97.44 50 GLN B N 1
ATOM 4512 C CA . GLN B 1 50 ? 15.562 14.867 14.398 1 97.44 50 GLN B CA 1
ATOM 4513 C C . GLN B 1 50 ? 15.312 13.367 14.508 1 97.44 50 GLN B C 1
ATOM 4515 O O . GLN B 1 50 ? 16.25 12.562 14.398 1 97.44 50 GLN B O 1
ATOM 4520 N N . TRP B 1 51 ? 14.164 12.945 14.828 1 97.56 51 TRP B N 1
ATOM 4521 C CA . TRP B 1 51 ? 13.586 11.625 14.609 1 97.56 51 TRP B CA 1
ATOM 4522 C C . TRP B 1 51 ? 12.422 11.688 13.633 1 97.56 51 TRP B C 1
ATOM 4524 O O . TRP B 1 51 ? 11.344 12.195 13.969 1 97.56 51 TRP B O 1
ATOM 4534 N N . ARG B 1 52 ? 12.547 11.109 12.461 1 97.62 52 ARG B N 1
ATOM 4535 C CA . ARG B 1 52 ? 11.703 11.5 11.328 1 97.62 52 ARG B CA 1
ATOM 4536 C C . ARG B 1 52 ? 10.531 10.539 11.164 1 97.62 52 ARG B C 1
ATOM 4538 O O . ARG B 1 52 ? 9.555 10.859 10.477 1 97.62 52 ARG B O 1
ATOM 4545 N N . SER B 1 53 ? 10.602 9.383 11.781 1 97.25 53 SER B N 1
ATOM 4546 C CA . SER B 1 53 ? 9.523 8.406 11.602 1 97.25 53 SER B CA 1
ATOM 4547 C C . SER B 1 53 ? 9.344 7.551 12.852 1 97.25 53 SER B C 1
ATOM 4549 O O . SER B 1 53 ? 10 6.516 13 1 97.25 53 SER B O 1
ATOM 4551 N N . ILE B 1 54 ? 8.492 7.895 13.672 1 98.31 54 ILE B N 1
ATOM 4552 C CA . ILE B 1 54 ? 8.133 7.141 14.875 1 98.31 54 ILE B CA 1
ATOM 4553 C C . ILE B 1 54 ? 6.676 6.695 14.789 1 98.31 54 ILE B C 1
ATOM 4555 O O . ILE B 1 54 ? 5.77 7.531 14.703 1 98.31 54 ILE B O 1
ATOM 4559 N N . PRO B 1 55 ? 6.406 5.363 14.742 1 98.25 55 PRO B N 1
ATOM 4560 C CA . PRO B 1 55 ? 5.008 4.934 14.703 1 98.25 55 PRO B CA 1
ATOM 4561 C C . PRO B 1 55 ? 4.262 5.234 16 1 98.25 55 PRO B C 1
ATOM 4563 O O . PRO B 1 55 ? 4.789 4.988 17.094 1 98.25 55 PRO B O 1
ATOM 4566 N N . PHE B 1 56 ? 3.037 5.738 15.906 1 98.62 56 PHE B N 1
ATOM 4567 C CA . PHE B 1 56 ? 2.283 6.004 17.125 1 98.62 56 PHE B CA 1
ATOM 4568 C C . PHE B 1 56 ? 1.068 5.086 17.219 1 98.62 56 PHE B C 1
ATOM 4570 O O . PHE B 1 56 ? 0.41 5.027 18.266 1 98.62 56 PHE B O 1
ATOM 4577 N N . ALA B 1 57 ? 0.758 4.367 16.172 1 98.38 57 ALA B N 1
ATOM 4578 C CA . ALA B 1 57 ? -0.338 3.402 16.109 1 98.38 57 ALA B CA 1
ATOM 4579 C C . ALA B 1 57 ? -0.033 2.277 15.133 1 98.38 57 ALA B C 1
ATOM 4581 O O . ALA B 1 57 ? 0.877 2.395 14.305 1 98.38 57 ALA B O 1
ATOM 4582 N N . ALA B 1 58 ? -0.751 1.157 15.273 1 97.06 58 ALA B N 1
ATOM 4583 C CA . ALA B 1 58 ? -0.61 0.047 14.336 1 97.06 58 ALA B CA 1
ATOM 4584 C C . ALA B 1 58 ? -1.039 0.458 12.93 1 97.06 58 ALA B C 1
ATOM 4586 O O . ALA B 1 58 ? -1.92 1.306 12.766 1 97.06 58 ALA B O 1
ATOM 4587 N N . PRO B 1 59 ? -0.366 -0.185 11.875 1 96.5 59 PRO B N 1
ATOM 4588 C CA . PRO B 1 59 ? -0.794 0.151 10.516 1 96.5 59 PRO B CA 1
ATOM 4589 C C . PRO B 1 59 ? -2.27 -0.156 10.266 1 96.5 59 PRO B C 1
ATOM 4591 O O . PRO B 1 59 ? -2.738 -1.251 10.586 1 96.5 59 PRO B O 1
ATOM 4594 N N . PRO B 1 60 ? -2.998 0.792 9.75 1 97.12 60 PRO B N 1
ATOM 4595 C CA . PRO B 1 60 ? -4.414 0.568 9.438 1 97.12 60 PRO B CA 1
ATOM 4596 C C . PRO B 1 60 ? -4.625 -0.086 8.078 1 97.12 60 PRO B C 1
ATOM 4598 O O . PRO B 1 60 ? -5.238 0.511 7.188 1 97.12 60 PRO B O 1
ATOM 4601 N N . VAL B 1 61 ? -4.23 -1.358 7.895 1 94.06 61 VAL B N 1
ATOM 4602 C CA . VAL B 1 61 ? -4.277 -2.064 6.621 1 94.06 61 VAL B CA 1
ATOM 4603 C C . VAL B 1 61 ? -5.141 -3.316 6.754 1 94.06 61 VAL B C 1
ATOM 4605 O O . VAL B 1 61 ? -5.441 -3.754 7.863 1 94.06 61 VAL B O 1
ATOM 4608 N N . GLY B 1 62 ? -5.625 -3.883 5.598 1 88.94 62 GLY B N 1
ATOM 4609 C CA . GLY B 1 62 ? -6.414 -5.102 5.609 1 88.94 62 GLY B CA 1
ATOM 4610 C C . GLY B 1 62 ? -7.68 -4.984 6.438 1 88.94 62 GLY B C 1
ATOM 4611 O O . GLY B 1 62 ? -8.461 -4.051 6.258 1 88.94 62 GLY B O 1
ATOM 4612 N N . SER B 1 63 ? -7.781 -5.922 7.453 1 90.06 63 SER B N 1
ATOM 4613 C CA . SER B 1 63 ? -8.977 -5.938 8.289 1 90.06 63 SER B CA 1
ATOM 4614 C C . SER B 1 63 ? -9.031 -4.723 9.211 1 90.06 63 SER B C 1
ATOM 4616 O O . SER B 1 63 ? -10.086 -4.395 9.75 1 90.06 63 SER B O 1
ATOM 4618 N N . ARG B 1 64 ? -7.887 -3.986 9.305 1 94.44 64 ARG B N 1
ATOM 4619 C CA . ARG B 1 64 ? -7.844 -2.824 10.18 1 94.44 64 ARG B CA 1
ATOM 4620 C C . ARG B 1 64 ? -8.133 -1.542 9.406 1 94.44 64 ARG B C 1
ATOM 4622 O O . ARG B 1 64 ? -8.297 -0.474 10 1 94.44 64 ARG B O 1
ATOM 4629 N N . ARG B 1 65 ? -8.18 -1.663 8.023 1 96.38 65 ARG B N 1
ATOM 4630 C CA . ARG B 1 65 ? -8.586 -0.487 7.258 1 96.38 65 ARG B CA 1
ATOM 4631 C C . ARG B 1 65 ? -9.953 0.017 7.719 1 96.38 65 ARG B C 1
ATOM 4633 O O . ARG B 1 65 ? -10.906 -0.759 7.816 1 96.38 65 ARG B O 1
ATOM 4640 N N . TRP B 1 66 ? -10.047 1.292 8.086 1 97.94 66 TRP B N 1
ATOM 4641 C CA . TRP B 1 66 ? -11.227 2.049 8.5 1 97.94 66 TRP B CA 1
ATOM 4642 C C . TRP B 1 66 ? -11.68 1.641 9.898 1 97.94 66 TRP B C 1
ATOM 4644 O O . TRP B 1 66 ? -12.867 1.722 10.219 1 97.94 66 TRP B O 1
ATOM 4654 N N . LEU B 1 67 ? -10.781 1.12 10.711 1 97 67 LEU B N 1
ATOM 4655 C CA . LEU B 1 67 ? -11.008 0.984 12.148 1 97 67 LEU B CA 1
ATOM 4656 C C . LEU B 1 67 ? -10.273 2.076 12.922 1 97 67 LEU B C 1
ATOM 4658 O O . LEU B 1 67 ? -9.32 2.668 12.414 1 97 67 LEU B O 1
ATOM 4662 N N . PRO B 1 68 ? -10.727 2.432 14.133 1 97.81 68 PRO B N 1
ATOM 4663 C CA . PRO B 1 68 ? -9.992 3.383 14.969 1 97.81 68 PRO B CA 1
ATOM 4664 C C . PRO B 1 68 ? -8.523 2.994 15.148 1 97.81 68 PRO B C 1
ATOM 4666 O O . PRO B 1 68 ? -8.18 1.81 15.086 1 97.81 68 PRO B O 1
ATOM 4669 N N . PRO B 1 69 ? -7.664 4.02 15.328 1 98.31 69 PRO B N 1
ATOM 4670 C CA . PRO B 1 69 ? -6.258 3.682 15.539 1 98.31 69 PRO B CA 1
ATOM 4671 C C . PRO B 1 69 ? -6.047 2.752 16.734 1 98.31 69 PRO B C 1
ATOM 4673 O O . PRO B 1 69 ? -6.711 2.902 17.766 1 98.31 69 PRO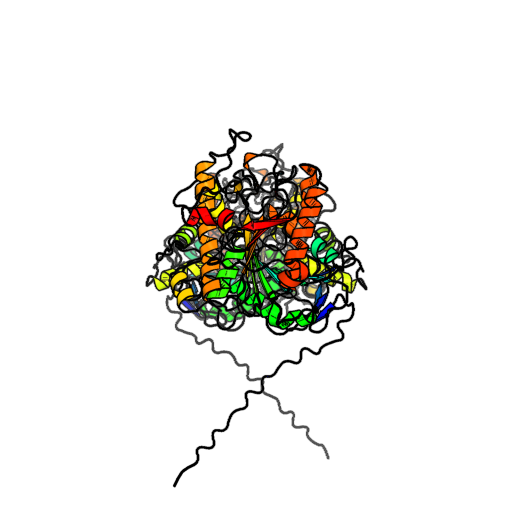 B O 1
ATOM 4676 N N . GLN B 1 70 ? -5.219 1.769 16.531 1 97.31 70 GLN B N 1
ATOM 4677 C CA . GLN B 1 70 ? -4.891 0.814 17.578 1 97.31 70 GLN B CA 1
ATOM 4678 C C . GLN B 1 70 ? -3.559 1.16 18.234 1 97.31 70 GLN B C 1
ATOM 4680 O O . GLN B 1 70 ? -2.543 1.313 17.562 1 97.31 70 GLN B O 1
ATOM 4685 N N . LYS B 1 71 ? -3.545 1.289 19.516 1 97.25 71 LYS B N 1
ATOM 4686 C CA . LYS B 1 71 ? -2.33 1.581 20.266 1 97.25 71 LYS B CA 1
ATOM 4687 C C . LYS B 1 71 ? -1.28 0.494 20.062 1 97.25 71 LYS B C 1
ATOM 4689 O O . LYS B 1 71 ? -1.616 -0.684 19.922 1 97.25 71 LYS B O 1
ATOM 4694 N N . LEU B 1 72 ? -0.058 0.872 20.047 1 96.81 72 LEU B N 1
ATOM 4695 C CA . LEU B 1 72 ? 1.053 -0.065 19.922 1 96.81 72 LEU B CA 1
ATOM 4696 C C . LEU B 1 72 ? 1.338 -0.751 21.25 1 96.81 72 LEU B C 1
ATOM 4698 O O . LEU B 1 72 ? 1.233 -0.128 22.312 1 96.81 72 LEU B O 1
ATOM 4702 N N . PRO B 1 73 ? 1.701 -2.014 21.188 1 95.19 73 PRO B N 1
ATOM 4703 C CA . PRO B 1 73 ? 2.146 -2.66 22.438 1 95.19 73 PRO B CA 1
ATOM 4704 C C . PRO B 1 73 ? 3.5 -2.146 22.906 1 95.19 73 PRO B C 1
ATOM 4706 O O . PRO B 1 73 ? 4.266 -1.585 22.125 1 95.19 73 PRO B O 1
ATOM 4709 N N . PRO B 1 74 ? 3.766 -2.299 24.219 1 96.81 74 PRO B N 1
ATOM 4710 C CA . PRO B 1 74 ? 5.117 -1.972 24.688 1 96.81 74 PRO B CA 1
ATOM 4711 C C . PRO B 1 74 ? 6.199 -2.752 23.938 1 96.81 74 PRO B C 1
ATOM 4713 O O . PRO B 1 74 ? 6.012 -3.932 23.625 1 96.81 74 PRO B O 1
ATOM 4716 N N . SER B 1 75 ? 7.254 -2.076 23.625 1 95.94 75 SER B N 1
ATOM 4717 C CA . SER B 1 75 ? 8.336 -2.703 22.875 1 95.94 75 SER B CA 1
ATOM 4718 C C . SER B 1 75 ? 9.672 -2.035 23.172 1 95.94 75 SER B C 1
ATOM 4720 O O . SER B 1 75 ? 9.719 -0.851 23.5 1 95.94 75 SER B O 1
ATOM 4722 N N . ASN B 1 76 ? 10.742 -2.854 23.031 1 94.69 76 ASN B N 1
ATOM 4723 C CA . ASN B 1 76 ? 12.094 -2.314 23.141 1 94.69 76 ASN B CA 1
ATOM 4724 C C . ASN B 1 76 ? 12.844 -2.422 21.812 1 94.69 76 ASN B C 1
ATOM 4726 O O . ASN B 1 76 ? 14.039 -2.135 21.75 1 94.69 76 ASN B O 1
ATOM 4730 N N . GLU B 1 77 ? 12.172 -2.797 20.828 1 93.5 77 GLU B N 1
ATOM 4731 C CA . GLU B 1 77 ? 12.812 -2.969 19.531 1 93.5 77 GLU B CA 1
ATOM 4732 C C . GLU B 1 77 ? 13.414 -1.659 19.031 1 93.5 77 GLU B C 1
ATOM 4734 O O . GLU B 1 77 ? 12.836 -0.589 19.234 1 93.5 77 GLU B O 1
ATOM 4739 N N . HIS B 1 78 ? 14.586 -1.797 18.438 1 93.25 78 HIS B N 1
ATOM 4740 C CA . HIS B 1 78 ? 15.297 -0.619 17.969 1 93.25 78 HIS B CA 1
ATOM 4741 C C . HIS B 1 78 ? 14.961 -0.319 16.5 1 93.25 78 HIS B C 1
ATOM 4743 O O . HIS B 1 78 ? 14.828 -1.236 15.695 1 93.25 78 HIS B O 1
ATOM 4749 N N . GLN B 1 79 ? 14.82 0.947 16.156 1 93.44 79 GLN B N 1
ATOM 4750 C CA . GLN B 1 79 ? 14.602 1.444 14.812 1 93.44 79 GLN B CA 1
ATOM 4751 C C . GLN B 1 79 ? 15.414 2.705 14.547 1 93.44 79 GLN B C 1
ATOM 4753 O O . GLN B 1 79 ? 15.469 3.605 15.391 1 93.44 79 GLN B O 1
ATOM 4758 N N . TYR B 1 80 ? 16.141 2.725 13.422 1 93.06 80 TYR B N 1
ATOM 4759 C CA . TYR B 1 80 ? 16.672 3.99 12.93 1 93.06 80 TYR B CA 1
ATOM 4760 C C . TYR B 1 80 ? 15.562 4.844 12.32 1 93.06 80 TYR B C 1
ATOM 4762 O O . TYR B 1 80 ? 14.891 4.426 11.375 1 93.06 80 TYR B O 1
ATOM 4770 N N . ALA B 1 81 ? 15.312 6.023 12.883 1 94.62 81 ALA B N 1
ATOM 4771 C CA . ALA B 1 81 ? 14.242 6.918 12.461 1 94.62 81 ALA B CA 1
ATOM 4772 C C . ALA B 1 81 ? 14.789 8.102 11.664 1 94.62 81 ALA B C 1
ATOM 4774 O O . ALA B 1 81 ? 14.492 9.258 11.977 1 94.62 81 ALA B O 1
ATOM 4775 N N . THR B 1 82 ? 15.445 7.816 10.531 1 93.94 82 THR B N 1
ATOM 4776 C CA . THR B 1 82 ? 16.188 8.852 9.812 1 93.94 82 THR B CA 1
ATOM 4777 C C . THR B 1 82 ? 15.453 9.234 8.523 1 93.94 82 THR B C 1
ATOM 4779 O O . THR B 1 82 ? 15.75 10.273 7.93 1 93.94 82 THR B O 1
ATOM 4782 N N . LYS B 1 83 ? 14.523 8.391 8.086 1 94.5 83 LYS B N 1
ATOM 4783 C CA . LYS B 1 83 ? 13.773 8.633 6.855 1 94.5 83 LYS B CA 1
ATOM 4784 C C . LYS B 1 83 ? 12.344 9.078 7.16 1 94.5 83 LYS B C 1
ATOM 4786 O O . LYS B 1 83 ? 11.68 8.508 8.031 1 94.5 83 LYS B O 1
ATOM 4791 N N . TYR B 1 84 ? 11.93 10.188 6.438 1 97.19 84 TYR B N 1
ATOM 4792 C CA . TYR B 1 84 ? 10.523 10.555 6.582 1 97.19 84 TYR B CA 1
ATOM 4793 C C . TYR B 1 84 ? 9.617 9.422 6.109 1 97.19 84 TYR B C 1
ATOM 4795 O O . TYR B 1 84 ? 9.922 8.734 5.133 1 97.19 84 TYR B O 1
ATOM 4803 N N . PRO B 1 85 ? 8.539 9.211 6.773 1 97.25 85 PRO B N 1
ATOM 4804 C CA . PRO B 1 85 ? 7.598 8.164 6.367 1 97.25 85 PRO B CA 1
ATOM 4805 C C . PRO B 1 85 ? 6.762 8.562 5.156 1 97.25 85 PRO B C 1
ATOM 4807 O O . PRO B 1 85 ? 6.664 9.75 4.828 1 97.25 85 PRO B O 1
ATOM 4810 N N . PRO B 1 86 ? 6.168 7.578 4.445 1 97.31 86 PRO B N 1
ATOM 4811 C CA . PRO B 1 86 ? 5.168 7.953 3.441 1 97.31 86 PRO B CA 1
ATOM 4812 C C . PRO B 1 86 ? 3.957 8.656 4.051 1 97.31 86 PRO B C 1
ATOM 4814 O O . PRO B 1 86 ? 3.561 8.352 5.18 1 97.31 86 PRO B O 1
ATOM 4817 N N . SER B 1 87 ? 3.432 9.594 3.301 1 98.56 87 SER B N 1
ATOM 4818 C CA . SER B 1 87 ? 2.158 10.18 3.701 1 98.56 87 SER B CA 1
ATOM 4819 C C . SER B 1 87 ? 1.014 9.188 3.551 1 98.56 87 SER B C 1
ATOM 4821 O O . SER B 1 87 ? 1.176 8.141 2.926 1 98.56 87 SER B O 1
ATOM 4823 N N . CYS B 1 88 ? -0.107 9.445 4.199 1 98.69 88 CYS B N 1
ATOM 4824 C CA . CYS B 1 88 ? -1.291 8.617 3.992 1 98.69 88 CYS B CA 1
ATOM 4825 C C . CYS B 1 88 ? -1.795 8.734 2.559 1 98.69 88 CYS B C 1
ATOM 4827 O O . CYS B 1 88 ? -1.516 9.719 1.876 1 98.69 88 CYS B O 1
ATOM 4829 N N . PRO B 1 89 ? -2.566 7.754 2.084 1 98.5 89 PRO B N 1
ATOM 4830 C CA . PRO B 1 89 ? -3.041 7.77 0.698 1 98.5 89 PRO B CA 1
ATOM 4831 C C . PRO B 1 89 ? -3.795 9.047 0.344 1 98.5 89 PRO B C 1
ATOM 4833 O O . PRO B 1 89 ? -4.723 9.438 1.055 1 98.5 89 PRO B O 1
ATOM 4836 N N . GLN B 1 90 ? -3.412 9.672 -0.706 1 98.5 90 GLN B N 1
ATOM 4837 C CA . GLN B 1 90 ? -4.023 10.898 -1.216 1 98.5 90 GLN B CA 1
ATOM 4838 C C . GLN B 1 90 ? -3.742 11.07 -2.705 1 98.5 90 GLN B C 1
ATOM 4840 O O . GLN B 1 90 ? -2.744 10.562 -3.219 1 98.5 90 GLN B O 1
ATOM 4845 N N . PHE B 1 91 ? -4.668 11.742 -3.396 1 98.25 91 PHE B N 1
ATOM 4846 C CA . PHE B 1 91 ? -4.621 11.922 -4.844 1 98.25 91 PHE B CA 1
ATOM 4847 C C . PHE B 1 91 ? -3.912 13.219 -5.207 1 98.25 91 PHE B C 1
ATOM 4849 O O . PHE B 1 91 ? -4.066 14.234 -4.516 1 98.25 91 PHE B O 1
ATOM 4856 N N . VAL B 1 92 ? -3.076 13.156 -6.227 1 97.88 92 VAL B N 1
ATOM 4857 C CA . VAL B 1 92 ? -2.439 14.336 -6.801 1 97.88 92 VAL B CA 1
ATOM 4858 C C . VAL B 1 92 ? -3.184 14.766 -8.062 1 97.88 92 VAL B C 1
ATOM 4860 O O . VAL B 1 92 ? -3.045 14.141 -9.117 1 97.88 92 VAL B O 1
ATOM 4863 N N . THR B 1 93 ? -3.879 15.844 -8.031 1 97.44 93 THR B N 1
ATOM 4864 C CA . THR B 1 93 ? -4.77 16.281 -9.102 1 97.44 93 THR B CA 1
ATOM 4865 C C . THR B 1 93 ? -3.971 16.703 -10.336 1 97.44 93 THR B C 1
ATOM 4867 O O . THR B 1 93 ? -2.863 17.234 -10.219 1 97.44 93 THR B O 1
ATOM 4870 N N . ALA B 1 94 ? -4.562 16.469 -11.508 1 96.94 94 ALA B N 1
ATOM 4871 C CA . ALA B 1 94 ? -3.967 16.922 -12.766 1 96.94 94 ALA B CA 1
ATOM 4872 C C . ALA B 1 94 ? -4.48 18.312 -13.148 1 96.94 94 ALA B C 1
ATOM 4874 O O . ALA B 1 94 ? -3.975 18.922 -14.086 1 96.94 94 ALA B O 1
ATOM 4875 N N . VAL B 1 95 ? -5.48 18.734 -12.43 1 95.44 95 VAL B N 1
ATOM 4876 C CA . VAL B 1 95 ? -6.062 20.047 -12.727 1 95.44 95 VAL B CA 1
ATOM 4877 C C . VAL B 1 95 ? -5.148 21.141 -12.195 1 95.44 95 VAL B C 1
ATOM 4879 O O . VAL B 1 95 ? -4.809 21.172 -11.016 1 95.44 95 VAL B O 1
ATOM 4882 N N . GLU B 1 96 ? -4.816 22.062 -13.008 1 93 96 GLU B N 1
ATOM 4883 C CA . GLU B 1 96 ? -3.891 23.125 -12.664 1 93 96 GLU B CA 1
ATOM 4884 C C . GLU B 1 96 ? -4.504 24.078 -11.633 1 93 96 GLU B C 1
ATOM 4886 O O . GLU B 1 96 ? -5.676 24.438 -11.742 1 93 96 GLU B O 1
ATOM 4891 N N . SER B 1 97 ? -3.725 24.375 -10.695 1 92.62 97 SER B N 1
ATOM 4892 C CA . SER B 1 97 ? -4.047 25.359 -9.664 1 92.62 97 SER B CA 1
ATOM 4893 C C . SER B 1 97 ? -2.789 26.031 -9.125 1 92.62 97 SER B C 1
ATOM 4895 O O . SER B 1 97 ? -1.673 25.625 -9.453 1 92.62 97 SER B O 1
ATOM 4897 N N . LEU B 1 98 ? -3.016 27.047 -8.305 1 93.25 98 LEU B N 1
ATOM 4898 C CA . LEU B 1 98 ? -1.878 27.703 -7.68 1 93.25 98 LEU B CA 1
ATOM 4899 C C . LEU B 1 98 ? -1 26.703 -6.941 1 93.25 98 LEU B C 1
ATOM 4901 O O . LEU B 1 98 ? 0.223 26.859 -6.895 1 93.25 98 LEU B O 1
ATOM 4905 N N . TRP B 1 99 ? -1.556 25.703 -6.535 1 94.44 99 TRP B N 1
ATOM 4906 C CA . TRP B 1 99 ? -0.953 24.844 -5.531 1 94.44 99 TRP B CA 1
ATOM 4907 C C . TRP B 1 99 ? -0.084 23.766 -6.188 1 94.44 99 TRP B C 1
ATOM 4909 O O . TRP B 1 99 ? 0.717 23.109 -5.516 1 94.44 99 TRP B O 1
ATOM 4919 N N . ASN B 1 100 ? -0.274 23.516 -7.445 1 94.94 100 ASN B N 1
ATOM 4920 C CA . ASN B 1 100 ? 0.521 22.469 -8.094 1 94.94 100 ASN B CA 1
ATOM 4921 C C . ASN B 1 100 ? 1.4 23.047 -9.195 1 94.94 100 ASN B C 1
ATOM 4923 O O . ASN B 1 100 ? 1.781 22.328 -10.125 1 94.94 100 ASN B O 1
ATOM 4927 N N . LEU B 1 101 ? 1.639 24.359 -9.141 1 94 101 LEU B N 1
ATOM 4928 C CA . LEU B 1 101 ? 2.539 25.078 -10.047 1 94 101 LEU B CA 1
ATOM 4929 C C . LEU B 1 101 ? 3.885 25.344 -9.383 1 94 101 LEU B C 1
ATOM 4931 O O . LEU B 1 101 ? 3.994 25.281 -8.156 1 94 101 LEU B O 1
ATOM 4935 N N . PRO B 1 102 ? 4.898 25.688 -10.164 1 94.25 102 PRO B N 1
ATOM 4936 C CA . PRO B 1 102 ? 6.203 26.016 -9.578 1 94.25 102 PRO B CA 1
ATOM 4937 C C . PRO B 1 102 ? 6.145 27.219 -8.648 1 94.25 102 PRO B C 1
ATOM 4939 O O . PRO B 1 102 ? 7.027 27.391 -7.801 1 94.25 102 PRO B O 1
ATOM 4942 N N . LEU B 1 103 ? 5.102 28 -8.711 1 94.81 103 LEU B N 1
ATOM 4943 C CA . LEU B 1 103 ? 4.922 29.219 -7.914 1 94.81 103 LEU B CA 1
ATOM 4944 C C . LEU B 1 103 ? 4.805 28.891 -6.434 1 94.81 103 LEU B C 1
ATOM 4946 O O . LEU B 1 103 ? 5.031 29.75 -5.578 1 94.81 103 LEU B O 1
ATOM 4950 N N . THR B 1 104 ? 4.398 27.625 -6.164 1 96.94 104 THR B N 1
ATOM 4951 C CA . THR B 1 104 ? 4.223 27.203 -4.773 1 96.94 104 THR B CA 1
ATOM 4952 C C . THR B 1 104 ? 4.918 25.875 -4.52 1 96.94 104 THR B C 1
ATOM 4954 O O . THR B 1 104 ? 4.449 25.062 -3.715 1 96.94 104 THR B O 1
ATOM 4957 N N . LYS B 1 105 ? 5.965 25.672 -5.273 1 95.69 105 LYS B N 1
ATOM 4958 C CA . LYS B 1 105 ? 6.719 24.438 -5.094 1 95.69 105 LYS B CA 1
ATOM 4959 C C . LYS B 1 105 ? 7.098 24.219 -3.631 1 95.69 105 LYS B C 1
ATOM 4961 O O . LYS B 1 105 ? 7.633 25.125 -2.988 1 95.69 105 LYS B O 1
ATOM 4966 N N . GLY B 1 106 ? 6.754 23.031 -3.127 1 96.62 106 GLY B N 1
ATOM 4967 C CA . GLY B 1 106 ? 7.039 22.703 -1.741 1 96.62 106 GLY B CA 1
ATOM 4968 C C . GLY B 1 106 ? 5.809 22.719 -0.857 1 96.62 106 GLY B C 1
ATOM 4969 O O . GLY B 1 106 ? 5.863 22.297 0.303 1 96.62 106 GLY B O 1
ATOM 4970 N N . ASN B 1 107 ? 4.656 23.094 -1.434 1 97.06 107 ASN B N 1
ATOM 4971 C CA . ASN B 1 107 ? 3.439 23.188 -0.631 1 97.06 107 ASN B CA 1
ATOM 4972 C C . ASN B 1 107 ? 2.691 21.844 -0.611 1 97.06 107 ASN B C 1
ATOM 4974 O O . ASN B 1 107 ? 1.698 21.703 0.104 1 97.06 107 ASN B O 1
ATOM 4978 N N . LEU B 1 108 ? 3.141 20.891 -1.4 1 97.38 108 LEU B N 1
ATOM 4979 C CA . LEU B 1 108 ? 2.553 19.562 -1.459 1 97.38 108 LEU B CA 1
ATOM 4980 C C . LEU B 1 108 ? 3.5 18.531 -0.868 1 97.38 108 LEU B C 1
ATOM 4982 O O . LEU B 1 108 ? 4.684 18.797 -0.665 1 97.38 108 LEU B O 1
ATOM 4986 N N . ILE B 1 109 ? 3.006 17.344 -0.565 1 97.75 109 ILE B N 1
ATOM 4987 C CA . ILE B 1 109 ? 3.826 16.266 -0.019 1 97.75 109 ILE B CA 1
ATOM 4988 C C . ILE B 1 109 ? 4.887 15.852 -1.039 1 97.75 109 ILE B C 1
ATOM 4990 O O . ILE B 1 109 ? 4.699 16.031 -2.244 1 97.75 109 ILE B O 1
ATOM 4994 N N . TYR B 1 110 ? 5.984 15.32 -0.465 1 97 110 TYR B N 1
ATOM 4995 C CA . TYR B 1 110 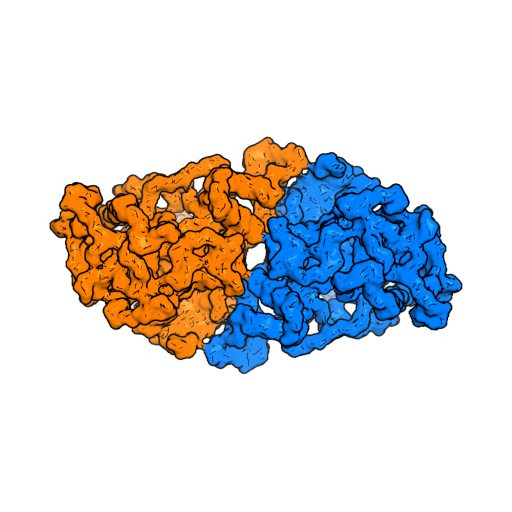? 6.926 14.609 -1.323 1 97 110 TYR B CA 1
ATOM 4996 C C . TYR B 1 110 ? 6.234 13.484 -2.078 1 97 110 TYR B C 1
ATOM 4998 O O . TYR B 1 110 ? 5.492 12.695 -1.487 1 97 110 TYR B O 1
ATOM 5006 N N . ASN B 1 111 ? 6.48 13.422 -3.426 1 96 111 ASN B N 1
ATOM 5007 C CA . ASN B 1 111 ? 5.711 12.492 -4.238 1 96 111 ASN B CA 1
ATOM 5008 C C . ASN B 1 111 ? 6.621 11.578 -5.051 1 96 111 ASN B C 1
ATOM 5010 O O . ASN B 1 111 ? 6.25 11.133 -6.141 1 96 111 ASN B O 1
ATOM 5014 N N . GLY B 1 112 ? 7.801 11.352 -4.578 1 94.06 112 GLY B N 1
ATOM 5015 C CA . GLY B 1 112 ? 8.711 10.469 -5.285 1 94.06 112 GLY B CA 1
ATOM 5016 C C . GLY B 1 112 ? 9.062 10.969 -6.676 1 94.06 112 GLY B C 1
ATOM 5017 O O . GLY B 1 112 ? 9.438 12.125 -6.852 1 94.06 112 GLY B O 1
ATOM 5018 N N . GLY B 1 113 ? 8.945 10.078 -7.66 1 92.94 113 GLY B N 1
ATOM 5019 C CA . GLY B 1 113 ? 9.297 10.414 -9.031 1 92.94 113 GLY B CA 1
ATOM 5020 C C . GLY B 1 113 ? 8.156 11.031 -9.812 1 92.94 113 GLY B C 1
ATOM 5021 O O . GLY B 1 113 ? 8.336 11.469 -10.945 1 92.94 113 GLY B O 1
ATOM 5022 N N . GLN B 1 114 ? 6.996 11.172 -9.211 1 94.56 114 GLN B N 1
ATOM 5023 C CA . GLN B 1 114 ? 5.824 11.711 -9.898 1 94.56 114 GLN B CA 1
ATOM 5024 C C . GLN B 1 114 ? 5.789 13.234 -9.805 1 94.56 114 GLN B C 1
ATOM 5026 O O . GLN B 1 114 ? 6.289 13.812 -8.836 1 94.56 114 GLN B O 1
ATOM 5031 N N . SER B 1 115 ? 5.156 13.836 -10.758 1 94.56 115 SER B N 1
ATOM 5032 C CA . SER B 1 115 ? 5.008 15.289 -10.75 1 94.56 115 SER B CA 1
ATOM 5033 C C . SER B 1 115 ? 3.896 15.727 -9.805 1 94.56 115 SER B C 1
ATOM 5035 O O . SER B 1 115 ? 3.086 14.906 -9.367 1 94.56 115 SER B O 1
ATOM 5037 N N . ASP B 1 116 ? 3.793 16.969 -9.586 1 95.56 116 ASP B N 1
ATOM 5038 C CA . ASP B 1 116 ? 2.777 17.562 -8.719 1 95.56 116 ASP B CA 1
ATOM 5039 C C . ASP B 1 116 ? 1.439 17.688 -9.445 1 95.56 116 ASP B C 1
ATOM 5041 O O . ASP B 1 116 ? 0.492 18.281 -8.914 1 95.56 116 ASP B O 1
ATOM 5045 N N . SER B 1 117 ? 1.365 17.203 -10.664 1 96.69 117 SER B N 1
ATOM 5046 C CA . SER B 1 117 ? 0.134 17.172 -11.445 1 96.69 117 SER B CA 1
ATOM 5047 C C . SER B 1 117 ? -0.051 15.812 -12.133 1 96.69 117 SER B C 1
ATOM 5049 O O . SER B 1 117 ? -0.526 15.75 -13.266 1 96.69 117 SER B O 1
ATOM 5051 N N . SER B 1 118 ? 0.281 14.75 -11.461 1 96.19 118 SER B N 1
ATOM 5052 C CA . SER B 1 118 ? 0.372 13.414 -12.047 1 96.19 118 SER B CA 1
ATOM 5053 C C . SER B 1 118 ? -1.01 12.867 -12.398 1 96.19 118 SER B C 1
ATOM 5055 O O . SER B 1 118 ? -1.146 12.039 -13.297 1 96.19 118 SER B O 1
ATOM 5057 N N . GLY B 1 119 ? -2.074 13.359 -11.703 1 97.56 119 GLY B N 1
ATOM 5058 C CA . GLY B 1 119 ? -3.398 12.781 -11.883 1 97.56 119 GLY B CA 1
ATOM 5059 C C . GLY B 1 119 ? -3.51 11.367 -11.344 1 97.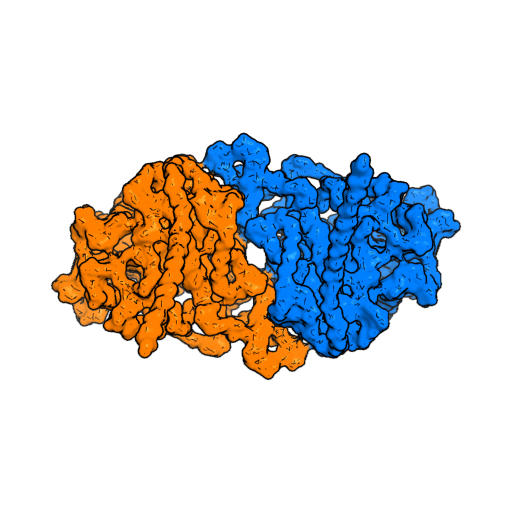56 119 GLY B C 1
ATOM 5060 O O . GLY B 1 119 ? -4.289 10.562 -11.859 1 97.56 119 GLY B O 1
ATOM 5061 N N . LEU B 1 120 ? -2.67 10.961 -10.391 1 97.62 120 LEU B N 1
ATOM 5062 C CA . LEU B 1 120 ? -2.611 9.641 -9.773 1 97.62 120 LEU B CA 1
ATOM 5063 C C . LEU B 1 120 ? -2.477 9.758 -8.258 1 97.62 120 LEU B C 1
ATOM 5065 O O . LEU B 1 120 ? -2.117 10.812 -7.738 1 97.62 120 LEU B O 1
ATOM 5069 N N . VAL B 1 121 ? -2.838 8.672 -7.594 1 98.06 121 VAL B N 1
ATOM 5070 C CA . VAL B 1 121 ? -2.492 8.57 -6.18 1 98.06 121 VAL B CA 1
ATOM 5071 C C . VAL B 1 121 ? -1.002 8.844 -5.992 1 98.06 121 VAL B C 1
ATOM 5073 O O . VAL B 1 121 ? -0.185 8.477 -6.84 1 98.06 121 VAL B O 1
ATOM 5076 N N . GLY B 1 122 ? -0.657 9.516 -4.902 1 98.12 122 GLY B N 1
ATOM 5077 C CA . GLY B 1 122 ? 0.738 9.836 -4.645 1 98.12 122 GLY B CA 1
ATOM 5078 C C . GLY B 1 122 ? 1.635 8.617 -4.605 1 98.12 122 GLY B C 1
ATOM 5079 O O . GLY B 1 122 ? 1.291 7.605 -3.99 1 98.12 122 GLY B O 1
ATOM 5080 N N . GLU B 1 123 ? 2.818 8.742 -5.266 1 97.69 123 GLU B N 1
ATOM 5081 C CA . GLU B 1 123 ? 3.762 7.629 -5.32 1 97.69 123 GLU B CA 1
ATOM 5082 C C . GLU B 1 123 ? 4.383 7.367 -3.953 1 97.69 123 GLU B C 1
ATOM 5084 O O . GLU B 1 123 ? 4.66 6.215 -3.604 1 97.69 123 GLU B O 1
ATOM 5089 N N . ALA B 1 124 ? 4.598 8.406 -3.174 1 97.88 124 ALA B N 1
ATOM 5090 C CA . ALA B 1 124 ? 5.219 8.297 -1.857 1 97.88 124 ALA B CA 1
ATOM 5091 C C . ALA B 1 124 ? 4.168 8.266 -0.752 1 97.88 124 ALA B C 1
ATOM 5093 O O . ALA B 1 124 ? 4.309 8.953 0.266 1 97.88 124 ALA B O 1
ATOM 5094 N N . THR B 1 125 ? 3.076 7.523 -0.983 1 98.06 125 THR B N 1
ATOM 5095 C CA . THR B 1 125 ? 2.029 7.34 0.016 1 98.06 125 THR B CA 1
ATOM 5096 C C . THR B 1 125 ? 1.86 5.863 0.356 1 98.06 125 THR B C 1
ATOM 5098 O O . THR B 1 125 ? 2.326 4.992 -0.383 1 98.06 125 THR B O 1
ATOM 5101 N N . SER B 1 126 ? 1.304 5.594 1.493 1 97.88 126 SER B N 1
ATOM 5102 C CA . SER B 1 126 ? 1.068 4.25 2.012 1 97.88 126 SER B CA 1
ATOM 5103 C C . SER B 1 126 ? -0.071 4.242 3.025 1 97.88 126 SER B C 1
ATOM 5105 O O . SER B 1 126 ? -0.309 5.238 3.709 1 97.88 126 SER B O 1
ATOM 5107 N N . GLU B 1 127 ? -0.764 3.098 3.129 1 97.38 127 GLU B N 1
ATOM 5108 C CA . GLU B 1 127 ? -1.735 2.971 4.211 1 97.38 127 GLU B CA 1
ATOM 5109 C C . GLU B 1 127 ? -1.041 2.812 5.559 1 97.38 127 GLU B C 1
ATOM 5111 O O . GLU B 1 127 ? -1.617 3.135 6.602 1 97.38 127 GLU B O 1
ATOM 5116 N N . ASP B 1 128 ? 0.188 2.273 5.527 1 96.94 128 ASP B N 1
ATOM 5117 C CA . ASP B 1 128 ? 1.004 2.309 6.734 1 96.94 128 ASP B CA 1
ATOM 5118 C C . ASP B 1 128 ? 1.634 3.686 6.934 1 96.94 128 ASP B C 1
ATOM 5120 O O . ASP B 1 128 ? 2.816 3.883 6.641 1 96.94 128 ASP B O 1
ATOM 5124 N N . CYS B 1 129 ? 0.855 4.578 7.469 1 98 129 CYS B N 1
ATOM 5125 C CA . CYS B 1 129 ? 1.305 5.965 7.434 1 98 129 CYS B CA 1
ATOM 5126 C C . CYS B 1 129 ? 1.165 6.621 8.805 1 98 129 CYS B C 1
ATOM 5128 O O . CYS B 1 129 ? 1.416 7.816 8.953 1 98 129 CYS B O 1
ATOM 5130 N N . LEU B 1 130 ? 0.793 5.922 9.875 1 98.56 130 LEU B N 1
ATOM 5131 C CA . LEU B 1 130 ? 0.539 6.543 11.172 1 98.56 130 LEU B CA 1
ATOM 5132 C C . LEU B 1 130 ? 1.838 6.734 11.945 1 98.56 130 LEU B C 1
ATOM 5134 O O . LEU B 1 130 ? 2.111 6 12.898 1 98.56 130 LEU B O 1
ATOM 5138 N N . TYR B 1 131 ? 2.561 7.789 11.539 1 98.69 131 TYR B N 1
ATOM 5139 C CA . TYR B 1 131 ? 3.863 8.133 12.102 1 98.69 131 TYR B CA 1
ATOM 5140 C C . TYR B 1 131 ? 3.891 9.586 12.562 1 98.69 131 TYR B C 1
ATOM 5142 O O . TYR B 1 131 ? 3.045 10.391 12.156 1 98.69 131 TYR B O 1
ATOM 5150 N N . LEU B 1 132 ? 4.801 9.875 13.453 1 98.88 132 LEU B N 1
ATOM 5151 C CA . LEU B 1 132 ? 5.129 11.25 13.812 1 98.88 132 LEU B CA 1
ATOM 5152 C C . LEU B 1 132 ? 6.629 11.492 13.719 1 98.88 132 LEU B C 1
ATOM 5154 O O . LEU B 1 132 ? 7.414 10.547 13.602 1 98.88 132 LEU B O 1
ATOM 5158 N N . ALA B 1 133 ? 6.996 12.727 13.648 1 98.88 133 ALA B N 1
ATOM 5159 C CA . ALA B 1 133 ? 8.391 13.164 13.633 1 98.88 133 ALA B CA 1
ATOM 5160 C C . ALA B 1 133 ? 8.656 14.18 14.742 1 98.88 133 ALA B C 1
ATOM 5162 O O . ALA B 1 133 ? 7.766 14.945 15.117 1 98.88 133 ALA B O 1
ATOM 5163 N N . VAL B 1 134 ? 9.883 14.156 15.281 1 98.81 134 VAL B N 1
ATOM 5164 C CA . VAL B 1 134 ? 10.266 15.008 16.391 1 98.81 134 VAL B CA 1
ATOM 5165 C C . VAL B 1 134 ? 11.516 15.812 16.016 1 98.81 134 VAL B C 1
ATOM 5167 O O . VAL B 1 134 ? 12.516 15.242 15.578 1 98.81 134 VAL B O 1
ATOM 5170 N N . TRP B 1 135 ? 11.461 17.078 16.125 1 98.75 135 TRP B N 1
ATOM 5171 C CA . TRP B 1 135 ? 12.609 17.984 16.047 1 98.75 135 TRP B CA 1
ATOM 5172 C C . TRP B 1 135 ? 12.906 18.609 17.406 1 98.75 135 TRP B C 1
ATOM 5174 O O . TRP B 1 135 ? 12.039 19.234 18.016 1 98.75 135 TRP B O 1
ATOM 5184 N N . ARG B 1 136 ? 14.07 18.453 17.828 1 97.62 136 ARG B N 1
ATOM 5185 C CA . ARG B 1 136 ? 14.469 18.859 19.172 1 97.62 136 ARG B CA 1
ATOM 5186 C C . ARG B 1 136 ? 15.773 19.672 19.125 1 97.62 136 ARG B C 1
ATOM 5188 O O . ARG B 1 136 ? 16.703 19.297 18.422 1 97.62 136 ARG B O 1
ATOM 5195 N N . PRO B 1 137 ? 15.844 20.734 19.969 1 97.38 137 PRO B N 1
ATOM 5196 C CA . PRO B 1 137 ? 17.125 21.422 20.109 1 97.38 137 PRO B CA 1
ATOM 5197 C C . PRO B 1 137 ? 18.234 20.516 20.656 1 97.38 137 PRO B C 1
ATOM 5199 O O . PRO B 1 137 ? 17.938 19.562 21.375 1 97.38 137 PRO B O 1
ATOM 5202 N N . THR B 1 138 ? 19.438 20.812 20.25 1 95.5 138 THR B N 1
ATOM 5203 C CA . THR B 1 138 ? 20.562 20.094 20.844 1 95.5 138 THR B CA 1
ATOM 5204 C C . THR B 1 138 ? 20.906 20.656 22.219 1 95.5 138 THR B C 1
ATOM 5206 O O . THR B 1 138 ? 21.609 20 23 1 95.5 138 THR B O 1
ATOM 5209 N N . SER B 1 139 ? 20.469 21.875 22.5 1 95 139 SER B N 1
ATOM 5210 C CA . SER B 1 139 ? 20.703 22.469 23.812 1 95 139 SER B CA 1
ATOM 5211 C C . SER B 1 139 ? 20.016 21.656 24.906 1 95 139 SER B C 1
ATOM 5213 O O . SER B 1 139 ? 19.031 20.969 24.656 1 95 139 SER B O 1
ATOM 5215 N N . PRO B 1 140 ? 20.547 21.703 26.109 1 93.94 140 PRO B N 1
ATOM 5216 C CA . PRO B 1 140 ? 19.875 21 27.219 1 93.94 140 PRO B CA 1
ATOM 5217 C C . PRO B 1 140 ? 18.469 21.531 27.469 1 93.94 140 PRO B C 1
ATOM 5219 O O . PRO B 1 140 ? 18.234 22.734 27.406 1 93.94 140 PRO B O 1
ATOM 5222 N N . PRO B 1 141 ? 17.641 20.672 27.734 1 94.19 141 PRO B N 1
ATOM 5223 C CA . PRO B 1 141 ? 16.281 21.125 28.031 1 94.19 141 PRO B CA 1
ATOM 5224 C C . PRO B 1 141 ? 16.203 21.938 29.328 1 94.19 141 PRO B C 1
ATOM 5226 O O . PRO B 1 141 ? 16.984 21.719 30.234 1 94.19 141 PRO B O 1
ATOM 5229 N N . PRO B 1 142 ? 15.281 22.844 29.422 1 94 142 PRO B N 1
ATOM 5230 C CA . PRO B 1 142 ? 15.031 23.516 30.688 1 94 142 PRO B CA 1
ATOM 5231 C C . PRO B 1 142 ? 14.438 22.594 31.75 1 94 142 PRO B C 1
ATOM 5233 O O . PRO B 1 142 ? 14.117 21.438 31.438 1 94 142 PRO B O 1
ATOM 5236 N N . LYS B 1 143 ? 14.367 23.141 32.969 1 92.19 143 LYS B N 1
ATOM 5237 C CA . LYS B 1 143 ? 13.719 22.359 34.031 1 92.19 143 LYS B CA 1
ATOM 5238 C C . LYS B 1 143 ? 12.297 21.969 33.625 1 92.19 143 LYS B C 1
ATOM 5240 O O . LYS B 1 143 ? 11.516 22.812 33.188 1 92.19 143 LYS B O 1
ATOM 5245 N N . GLY B 1 144 ? 12 20.734 33.719 1 94 144 GLY B N 1
ATOM 5246 C CA . GLY B 1 144 ? 10.695 20.234 33.344 1 94 144 GLY B CA 1
ATOM 5247 C C . GLY B 1 144 ? 10.633 19.797 31.891 1 94 144 GLY B C 1
ATOM 5248 O O . GLY B 1 144 ? 9.703 19.094 31.484 1 94 144 GLY B O 1
ATOM 5249 N N . GLY B 1 145 ? 11.594 20.297 31.062 1 97.56 145 GLY B N 1
ATOM 5250 C CA . GLY B 1 145 ? 11.648 19.938 29.656 1 97.56 145 GLY B CA 1
ATOM 5251 C C . GLY B 1 145 ? 11.211 21.047 28.734 1 97.56 145 GLY B C 1
ATOM 5252 O O . GLY B 1 145 ? 10.617 22.031 29.172 1 97.56 145 GLY B O 1
ATOM 5253 N N . PHE B 1 146 ? 11.5 20.891 27.469 1 98.44 146 PHE B N 1
ATOM 5254 C CA . PHE B 1 146 ? 11.07 21.859 26.453 1 98.44 146 PHE B CA 1
ATOM 5255 C C . PHE B 1 146 ? 9.555 21.859 26.312 1 98.44 146 PHE B C 1
ATOM 5257 O O . PHE B 1 146 ? 8.914 20.812 26.391 1 98.44 146 PHE B O 1
ATOM 5264 N N . PRO B 1 147 ? 8.93 23.062 26.203 1 98.5 147 PRO B N 1
ATOM 5265 C CA . PRO B 1 147 ? 7.559 23.031 25.688 1 98.5 147 PRO B CA 1
ATOM 5266 C C . PRO B 1 147 ? 7.465 22.328 24.328 1 98.5 147 PRO B C 1
ATOM 5268 O O . PRO B 1 147 ? 8.461 22.25 23.594 1 98.5 147 PRO B O 1
ATOM 5271 N N . VAL B 1 148 ? 6.309 21.812 24.031 1 98.88 148 VAL B N 1
ATOM 5272 C CA . VAL B 1 148 ? 6.117 21.016 22.828 1 98.88 148 VAL B CA 1
ATOM 5273 C C . VAL B 1 148 ? 5.059 21.656 21.938 1 98.88 148 VAL B C 1
ATOM 5275 O O . VAL B 1 148 ? 3.969 22 22.406 1 98.88 148 VAL B O 1
ATOM 5278 N N . LEU B 1 149 ? 5.395 21.938 20.688 1 98.88 149 LEU B N 1
ATOM 5279 C CA . LEU B 1 149 ? 4.43 22.297 19.656 1 98.88 149 LEU B CA 1
ATOM 5280 C C . LEU B 1 149 ? 4.027 21.062 18.844 1 98.88 149 LEU B C 1
ATOM 5282 O O . LEU B 1 149 ? 4.859 20.469 18.156 1 98.88 149 LEU B O 1
ATOM 5286 N N . PHE B 1 150 ? 2.805 20.656 19 1 98.88 150 PHE B N 1
ATOM 5287 C CA . PHE B 1 150 ? 2.227 19.516 18.297 1 98.88 150 PHE B CA 1
ATOM 5288 C C . PHE B 1 150 ? 1.472 19.984 17.062 1 98.88 150 PHE B C 1
ATOM 5290 O O . PHE B 1 150 ? 0.338 20.453 17.156 1 98.88 150 PHE B O 1
ATOM 5297 N N . PHE B 1 151 ? 2.041 19.703 15.859 1 98.81 151 PHE B N 1
ATOM 5298 C CA . PHE B 1 151 ? 1.535 20.297 14.633 1 98.81 151 PHE B CA 1
ATOM 5299 C C . PHE B 1 151 ? 0.786 19.266 13.797 1 98.81 151 PHE B C 1
ATOM 5301 O O . PHE B 1 151 ? 1.286 18.156 13.57 1 98.81 151 PHE B O 1
ATOM 5308 N N . MET B 1 152 ? -0.371 19.719 13.312 1 98.5 152 MET B N 1
ATOM 5309 C CA . MET B 1 152 ? -1.176 18.953 12.367 1 98.5 152 MET B CA 1
ATOM 5310 C C . MET B 1 152 ? -1.324 19.688 11.047 1 98.5 152 MET B C 1
ATOM 5312 O O . MET B 1 152 ? -1.756 20.844 11.023 1 98.5 152 MET B O 1
ATOM 5316 N N . THR B 1 153 ? -1.027 19 10.023 1 97.25 153 THR B N 1
ATOM 5317 C CA . THR B 1 153 ? -1.034 19.562 8.68 1 97.25 153 THR B CA 1
ATOM 5318 C C . THR B 1 153 ? -2.451 19.953 8.258 1 97.25 153 THR B C 1
ATOM 5320 O O . THR B 1 153 ? -3.426 19.375 8.75 1 97.25 153 THR B O 1
ATOM 5323 N N . GLY B 1 154 ? -2.51 20.969 7.402 1 97 154 GLY B N 1
ATOM 5324 C CA . GLY B 1 154 ? -3.744 21.25 6.688 1 97 154 GLY B CA 1
ATOM 5325 C C . GLY B 1 154 ? -3.908 20.422 5.426 1 97 154 GLY B C 1
ATOM 5326 O O . GLY B 1 154 ? -3.336 19.344 5.312 1 97 154 GLY B O 1
ATOM 5327 N N . GLY B 1 155 ? -4.785 20.906 4.551 1 96.38 155 GLY B N 1
ATOM 5328 C CA . GLY B 1 155 ? -5.031 20.203 3.305 1 96.38 155 GLY B CA 1
ATOM 5329 C C . GLY B 1 155 ? -6.48 19.797 3.123 1 96.38 155 GLY B C 1
ATOM 5330 O O . GLY B 1 155 ? -6.781 18.844 2.396 1 96.38 155 GLY B O 1
ATOM 5331 N N . GLY B 1 156 ? -7.352 20.469 3.768 1 95.56 156 GLY B N 1
ATOM 5332 C CA . GLY B 1 156 ? -8.781 20.281 3.564 1 95.56 156 GLY B CA 1
ATOM 5333 C C . GLY B 1 156 ? -9.258 18.891 3.932 1 95.56 156 GLY B C 1
ATOM 5334 O O . GLY B 1 156 ? -10.211 18.375 3.346 1 95.56 156 GLY B O 1
ATOM 5335 N N . PHE B 1 157 ? -8.461 18.188 4.762 1 96.56 157 PHE B N 1
ATOM 5336 C CA . PHE B 1 157 ? -8.75 16.828 5.207 1 96.56 157 PHE B CA 1
ATOM 5337 C C . PHE B 1 157 ? -8.57 15.844 4.062 1 96.56 157 PHE B C 1
ATOM 5339 O O . PHE B 1 157 ? -9.016 14.695 4.156 1 96.56 157 PHE B O 1
ATOM 5346 N N . VAL B 1 158 ? -7.918 16.266 2.943 1 97.19 158 VAL B N 1
ATOM 5347 C CA . VAL B 1 158 ? -7.82 15.359 1.808 1 97.19 158 VAL B CA 1
ATOM 5348 C C . VAL B 1 158 ? -6.355 15.164 1.429 1 97.19 158 VAL B C 1
ATOM 5350 O O . VAL B 1 158 ? -6.008 14.195 0.744 1 97.19 158 VAL B O 1
ATOM 5353 N N . ILE B 1 159 ? -5.488 16.094 1.876 1 97.5 159 ILE B N 1
ATOM 5354 C CA . ILE B 1 159 ? -4.07 15.953 1.573 1 97.5 159 ILE B CA 1
ATOM 5355 C C . ILE B 1 159 ? -3.238 16.453 2.752 1 97.5 159 ILE B C 1
ATOM 5357 O O . ILE B 1 159 ? -3.77 17.078 3.674 1 97.5 159 ILE B O 1
ATOM 5361 N N . GLY B 1 160 ? -1.959 16.125 2.775 1 97.75 160 GLY B N 1
ATOM 5362 C CA . GLY B 1 160 ? -1.021 16.578 3.791 1 97.75 160 GLY B CA 1
ATOM 5363 C C . GLY B 1 160 ? -0.177 15.453 4.367 1 97.75 160 GLY B C 1
ATOM 5364 O O . GLY B 1 160 ? -0.316 14.297 3.965 1 97.75 160 GLY B O 1
ATOM 5365 N N . GLY B 1 161 ? 0.718 15.859 5.25 1 98.12 161 GLY B N 1
ATOM 5366 C CA . GLY B 1 161 ? 1.604 14.891 5.879 1 98.12 161 GLY B CA 1
ATOM 5367 C C . GLY B 1 161 ? 2.855 15.523 6.461 1 98.12 161 GLY B C 1
ATOM 5368 O O . GLY B 1 161 ? 2.99 16.75 6.477 1 98.12 161 GLY B O 1
ATOM 5369 N N . ILE B 1 162 ? 3.717 14.672 6.945 1 98.56 162 ILE B N 1
ATOM 5370 C CA . ILE B 1 162 ? 4.953 15.102 7.586 1 98.56 162 ILE B CA 1
ATOM 5371 C C . ILE B 1 162 ? 5.926 15.633 6.535 1 98.56 162 ILE B C 1
ATOM 5373 O O . ILE B 1 162 ? 6.465 16.734 6.68 1 98.56 162 ILE B O 1
ATOM 5377 N N . ASP B 1 163 ? 6.078 14.797 5.441 1 98.12 163 ASP B N 1
ATOM 5378 C CA . ASP B 1 163 ? 7.082 15.125 4.434 1 98.12 163 ASP B CA 1
ATOM 5379 C C . ASP B 1 163 ? 6.535 16.125 3.418 1 98.12 163 ASP B C 1
ATOM 5381 O O . ASP B 1 163 ? 6.266 15.773 2.27 1 98.12 163 ASP B O 1
ATOM 5385 N N . LEU B 1 164 ? 6.391 17.281 3.85 1 98.44 164 LEU B N 1
ATOM 5386 C CA . LEU B 1 164 ? 5.922 18.438 3.107 1 98.44 164 LEU B CA 1
ATOM 5387 C C . LEU B 1 164 ? 6.867 19.625 3.299 1 98.44 164 LEU B C 1
ATOM 5389 O O . LEU B 1 164 ? 6.875 20.25 4.359 1 98.44 164 LEU B O 1
ATOM 5393 N N . PRO B 1 165 ? 7.59 19.984 2.283 1 98.12 165 PRO B N 1
ATOM 5394 C CA . PRO B 1 165 ? 8.75 20.875 2.426 1 98.12 165 PRO B CA 1
ATOM 5395 C C . PRO B 1 165 ? 8.391 22.219 3.07 1 98.12 165 PRO B C 1
ATOM 5397 O O . PRO B 1 165 ? 9.141 22.719 3.908 1 98.12 165 PRO B O 1
ATOM 5400 N N . TRP B 1 166 ? 7.262 22.828 2.805 1 98.38 166 TRP B N 1
ATOM 5401 C CA . TRP B 1 166 ? 6.891 24.141 3.34 1 98.38 166 TRP B CA 1
ATOM 5402 C C . TRP B 1 166 ? 6.777 24.078 4.859 1 98.38 166 TRP B C 1
ATOM 5404 O O . TRP B 1 166 ? 6.855 25.125 5.527 1 98.38 166 TRP B O 1
ATOM 5414 N N . GLN B 1 167 ? 6.566 22.906 5.438 1 98.31 167 GLN B N 1
ATOM 5415 C CA . GLN B 1 167 ? 6.227 22.859 6.855 1 98.31 167 GLN B CA 1
ATOM 5416 C C . GLN B 1 167 ? 7.211 22 7.637 1 98.31 167 GLN B C 1
ATOM 5418 O O . GLN B 1 167 ? 6.871 21.453 8.688 1 98.31 167 GLN B O 1
ATOM 5423 N N . ILE B 1 168 ? 8.383 21.734 7.094 1 98.69 168 ILE B N 1
ATOM 5424 C CA . ILE B 1 168 ? 9.461 21.094 7.844 1 98.69 168 ILE B CA 1
ATOM 5425 C C . ILE B 1 168 ? 10.102 22.109 8.789 1 98.69 168 ILE B C 1
ATOM 5427 O O . ILE B 1 168 ? 10.641 23.125 8.344 1 98.69 168 ILE B O 1
ATOM 5431 N N . PRO B 1 169 ? 10.148 21.828 10.078 1 98.69 169 PRO B N 1
ATOM 5432 C CA . PRO B 1 169 ? 10.453 22.891 11.039 1 98.69 169 PRO B CA 1
ATOM 5433 C C . PRO B 1 169 ? 11.945 22.984 11.367 1 98.69 169 PRO B C 1
ATOM 5435 O O . PRO B 1 169 ? 12.336 23.656 12.32 1 98.69 169 PRO B O 1
ATOM 5438 N N . THR B 1 170 ? 12.828 22.344 10.602 1 98.38 170 THR B N 1
ATOM 5439 C CA . THR B 1 170 ? 14.234 22.203 10.969 1 98.38 170 THR B CA 1
ATOM 5440 C C . THR B 1 170 ? 14.883 23.562 11.188 1 98.38 170 THR B C 1
ATOM 5442 O O . THR B 1 170 ? 15.562 23.781 12.195 1 98.38 170 THR B O 1
ATOM 5445 N N . SER B 1 171 ? 14.68 24.516 10.289 1 98.06 171 SER B N 1
ATOM 5446 C CA . SER B 1 171 ? 15.297 25.844 10.391 1 98.06 171 SER B CA 1
ATOM 5447 C C . SER B 1 171 ? 14.781 26.594 11.617 1 98.06 171 SER B C 1
ATOM 5449 O O . SER B 1 171 ? 15.531 27.344 12.25 1 98.06 171 SER B O 1
ATOM 5451 N N . TRP B 1 172 ? 13.516 26.453 11.875 1 98.62 172 TRP B N 1
ATOM 5452 C CA . TRP B 1 172 ? 12.898 27.141 13.016 1 98.62 172 TRP B CA 1
ATOM 5453 C C . TRP B 1 172 ? 13.484 26.641 14.328 1 98.62 172 TRP B C 1
ATOM 5455 O O . TRP B 1 172 ? 13.883 27.438 15.18 1 98.62 172 TRP B O 1
ATOM 5465 N N . VAL B 1 173 ? 13.586 25.297 14.492 1 98.69 173 VAL B N 1
ATOM 5466 C CA . VAL B 1 173 ? 14.141 24.719 15.703 1 98.69 173 VAL B CA 1
ATOM 5467 C C . VAL B 1 173 ? 15.617 25.078 15.82 1 98.69 173 VAL B C 1
ATOM 5469 O O . VAL B 1 173 ? 16.109 25.359 16.906 1 98.69 173 VAL B O 1
ATOM 5472 N N . GLU B 1 174 ? 16.297 25.062 14.68 1 98.25 174 GLU B N 1
ATOM 5473 C CA . GLU B 1 174 ? 17.703 25.422 14.625 1 98.25 174 GLU B CA 1
ATOM 5474 C C . GLU B 1 174 ? 17.938 26.812 15.188 1 98.25 174 GLU B C 1
ATOM 5476 O O . GLU B 1 174 ? 18.906 27.047 15.93 1 98.25 174 GLU B O 1
ATOM 5481 N N . ARG B 1 175 ? 17.078 27.703 14.914 1 97.88 175 ARG B N 1
ATOM 5482 C CA . ARG B 1 175 ? 17.234 29.109 15.297 1 97.88 175 ARG B CA 1
ATOM 5483 C C . ARG B 1 175 ? 16.75 29.344 16.719 1 97.88 175 ARG B C 1
ATOM 5485 O O . ARG B 1 175 ? 17.438 29.984 17.516 1 97.88 175 ARG B O 1
ATOM 5492 N N . SER B 1 176 ? 15.578 28.891 17.062 1 97.12 176 SER B N 1
ATOM 5493 C CA . SER B 1 176 ? 14.891 29.281 18.281 1 97.12 176 SER B CA 1
ATOM 5494 C C . SER B 1 176 ? 15.469 28.547 19.5 1 97.12 176 SER B C 1
ATOM 5496 O O . SER B 1 176 ? 15.562 29.125 20.578 1 97.12 176 SER B O 1
ATOM 5498 N N . GLN B 1 177 ? 15.75 27.266 19.344 1 97.12 177 GLN B N 1
ATOM 5499 C CA . GLN B 1 177 ? 16.25 26.391 20.406 1 97.12 177 GLN B CA 1
ATOM 5500 C C . GLN B 1 177 ? 15.367 26.469 21.641 1 97.12 177 GLN B C 1
ATOM 5502 O O . GLN B 1 177 ? 15.859 26.422 22.766 1 97.12 177 GLN B O 1
ATOM 5507 N N . SER B 1 178 ? 14.086 26.547 21.438 1 96.19 178 SER B N 1
ATOM 5508 C CA . SER B 1 178 ? 13.211 26.922 22.547 1 96.19 178 SER B CA 1
ATOM 5509 C C . SER B 1 178 ? 12.133 25.875 22.766 1 96.19 178 SER B C 1
ATOM 5511 O O . SER B 1 178 ? 11.477 25.844 23.812 1 96.19 178 SER B O 1
ATOM 5513 N N . ALA B 1 179 ? 11.93 25.062 21.812 1 98.19 179 ALA B N 1
ATOM 5514 C CA . ALA B 1 179 ? 10.828 24.109 21.891 1 98.19 179 ALA B CA 1
ATOM 5515 C C . ALA B 1 179 ? 11.109 22.891 21.031 1 98.19 179 ALA B C 1
ATOM 5517 O O . ALA B 1 179 ? 11.938 22.922 20.125 1 98.19 179 ALA B O 1
ATOM 5518 N N . ILE B 1 180 ? 10.43 21.781 21.406 1 98.69 180 ILE B N 1
ATOM 5519 C CA . ILE B 1 180 ? 10.312 20.625 20.531 1 98.69 180 ILE B CA 1
ATOM 5520 C C . ILE B 1 180 ? 9.117 20.812 19.594 1 98.69 180 ILE B C 1
ATOM 5522 O O . ILE B 1 180 ? 8.07 21.312 20.016 1 98.69 180 ILE B O 1
ATOM 5526 N N . ILE B 1 181 ? 9.266 20.484 18.344 1 98.94 181 ILE B N 1
ATOM 5527 C CA . ILE B 1 181 ? 8.148 20.453 17.406 1 98.94 181 ILE B CA 1
ATOM 5528 C C . ILE B 1 181 ? 7.883 19.016 16.969 1 98.94 181 ILE B C 1
ATOM 5530 O O . ILE B 1 181 ? 8.812 18.297 16.594 1 98.94 181 ILE B O 1
ATOM 5534 N N . VAL B 1 182 ? 6.664 18.578 17.078 1 98.94 182 VAL B N 1
ATOM 5535 C CA . VAL B 1 182 ? 6.199 17.266 16.641 1 98.94 182 VAL B CA 1
ATOM 5536 C C . VAL B 1 182 ? 5.195 17.438 15.5 1 98.94 182 VAL B C 1
ATOM 5538 O O . VAL B 1 182 ? 4.262 18.234 15.594 1 98.94 182 VAL B O 1
ATOM 5541 N N . THR B 1 183 ? 5.414 16.812 14.367 1 98.81 183 THR B N 1
ATOM 5542 C CA . THR B 1 183 ? 4.469 16.75 13.266 1 98.81 183 THR B CA 1
ATOM 5543 C C . THR B 1 183 ? 3.959 15.328 13.055 1 98.81 183 THR B C 1
ATOM 5545 O O . THR B 1 183 ? 4.656 14.359 13.375 1 98.81 183 THR B O 1
ATOM 5548 N N . ILE B 1 184 ? 2.738 15.172 12.539 1 98.88 184 ILE B N 1
ATOM 5549 C CA . ILE B 1 184 ? 2.178 13.828 12.445 1 98.88 184 ILE B CA 1
ATOM 5550 C C . ILE B 1 184 ? 1.534 13.625 11.078 1 98.88 184 ILE B C 1
ATOM 5552 O O . ILE B 1 184 ? 1.135 14.594 10.422 1 98.88 184 ILE B O 1
ATOM 5556 N N . ASN B 1 185 ? 1.478 12.352 10.656 1 98.69 185 ASN B N 1
ATOM 5557 C CA . ASN B 1 185 ? 0.516 11.898 9.656 1 98.69 185 ASN B CA 1
ATOM 5558 C C . ASN B 1 185 ? -0.818 11.523 10.297 1 98.69 185 ASN B C 1
ATOM 5560 O O . ASN B 1 185 ? -0.867 11.148 11.469 1 98.69 185 ASN B O 1
ATOM 5564 N N . TYR B 1 186 ? -1.832 11.719 9.625 1 98.81 186 TYR B N 1
ATOM 5565 C CA . TYR B 1 186 ? -3.137 11.148 9.953 1 98.81 186 TYR B CA 1
ATOM 5566 C C . TYR B 1 186 ? -3.91 10.805 8.68 1 98.81 186 TYR B C 1
ATOM 5568 O O . TYR B 1 186 ? -3.639 11.359 7.613 1 98.81 186 TYR B O 1
ATOM 5576 N N . ARG B 1 187 ? -4.801 9.836 8.781 1 98.56 187 ARG B N 1
ATOM 5577 C CA . ARG B 1 187 ? -5.566 9.414 7.609 1 98.56 187 ARG B CA 1
ATOM 5578 C C . ARG B 1 187 ? -6.461 10.547 7.105 1 98.56 187 ARG B C 1
ATOM 5580 O O . ARG B 1 187 ? -7.07 11.266 7.898 1 98.56 187 ARG B O 1
ATOM 5587 N N . VAL B 1 188 ? -6.594 10.703 5.773 1 98.5 188 VAL B N 1
ATOM 5588 C CA . VAL B 1 188 ? -7.348 11.781 5.145 1 98.5 188 VAL B CA 1
ATOM 5589 C C . VAL B 1 188 ? -8.336 11.195 4.141 1 98.5 188 VAL B C 1
ATOM 5591 O O . VAL B 1 188 ? -8.328 9.992 3.877 1 98.5 188 VAL B O 1
ATOM 5594 N N . ASN B 1 189 ? -9.188 12.047 3.574 1 98 189 ASN B N 1
ATOM 5595 C CA . ASN B 1 189 ? -10.156 11.695 2.549 1 98 189 ASN B CA 1
ATOM 5596 C C . ASN B 1 189 ? -10.977 10.469 2.945 1 98 189 ASN B C 1
ATOM 5598 O O . ASN B 1 189 ? -11.391 10.344 4.098 1 98 189 ASN B O 1
ATOM 5602 N N . ILE B 1 190 ? -11.25 9.562 2.096 1 98.31 190 ILE B N 1
ATOM 5603 C CA . ILE B 1 190 ? -12.117 8.414 2.346 1 98.31 190 ILE B CA 1
ATOM 5604 C C . ILE B 1 190 ? -11.484 7.504 3.395 1 98.31 190 ILE B C 1
ATOM 5606 O O . ILE B 1 190 ? -12.188 6.773 4.098 1 98.31 190 ILE B O 1
ATOM 5610 N N . PHE B 1 191 ? -10.172 7.555 3.559 1 98.62 191 PHE B N 1
ATOM 5611 C CA . PHE B 1 191 ? -9.469 6.703 4.512 1 98.62 191 PHE B CA 1
ATOM 5612 C C . PHE B 1 191 ? -9.578 7.266 5.926 1 98.62 191 PHE B C 1
ATOM 5614 O O . PHE B 1 191 ? -9.508 6.52 6.902 1 98.62 191 PHE B O 1
ATOM 5621 N N . GLY B 1 192 ? -9.766 8.578 6.062 1 98.25 192 GLY B N 1
ATOM 5622 C CA . GLY B 1 192 ? -9.906 9.219 7.359 1 98.25 192 GLY B CA 1
ATOM 5623 C C . GLY B 1 192 ? -11.359 9.477 7.738 1 98.25 192 GLY B C 1
ATOM 5624 O O . GLY B 1 192 ? -11.688 9.578 8.922 1 98.25 192 GLY B O 1
ATOM 5625 N N . PHE B 1 193 ? -12.18 9.57 6.699 1 96.81 193 PHE B N 1
ATOM 5626 C CA . PHE B 1 193 ? -13.57 9.969 6.902 1 96.81 193 PHE B CA 1
ATOM 5627 C C . PHE B 1 193 ? -14.492 9.234 5.938 1 96.81 193 PHE B C 1
ATOM 5629 O O . PHE B 1 193 ? -15.164 9.852 5.113 1 96.81 193 PHE B O 1
ATOM 5636 N N . PRO B 1 194 ? -14.656 7.945 6.16 1 97.12 194 PRO B N 1
ATOM 5637 C CA . PRO B 1 194 ? -15.328 7.125 5.152 1 97.12 194 PRO B CA 1
ATOM 5638 C C . PRO B 1 194 ? -16.844 7.328 5.141 1 97.12 194 PRO B C 1
ATOM 5640 O O . PRO B 1 194 ? -17.469 7.234 4.086 1 97.12 194 PRO B O 1
ATOM 5643 N N . ASN B 1 195 ? -17.375 7.641 6.332 1 95.81 195 ASN B N 1
ATOM 5644 C CA . ASN B 1 195 ? -18.828 7.629 6.488 1 95.81 195 ASN B CA 1
ATOM 5645 C C . ASN B 1 195 ? -19.438 6.367 5.891 1 95.81 195 ASN B C 1
ATOM 5647 O O . ASN B 1 195 ? -20.359 6.445 5.078 1 95.81 195 ASN B O 1
ATOM 5651 N N . ALA B 1 196 ? -18.938 5.215 6.234 1 95.56 196 ALA B N 1
ATOM 5652 C CA . ALA B 1 196 ? -19.375 3.924 5.703 1 95.56 196 ALA B CA 1
ATOM 5653 C C . ALA B 1 196 ? -20.484 3.322 6.555 1 95.56 196 ALA B C 1
ATOM 5655 O O . ALA B 1 196 ? -20.422 3.373 7.785 1 95.56 196 ALA B O 1
ATOM 5656 N N . ARG B 1 197 ? -21.438 2.693 5.914 1 92.19 197 ARG B N 1
ATOM 5657 C CA . ARG B 1 197 ? -22.594 2.105 6.578 1 92.19 197 ARG B CA 1
ATOM 5658 C C . ARG B 1 197 ? -22.172 0.981 7.52 1 92.19 197 ARG B C 1
ATOM 5660 O O . ARG B 1 197 ? -22.797 0.773 8.562 1 92.19 197 ARG B O 1
ATOM 5667 N N . GLY B 1 198 ? -21.125 0.295 7.168 1 91.69 198 GLY B N 1
ATOM 5668 C CA . GLY B 1 198 ? -20.719 -0.896 7.902 1 91.69 198 GLY B CA 1
ATOM 5669 C C . GLY B 1 198 ? -19.906 -0.588 9.141 1 91.69 198 GLY B C 1
ATOM 5670 O O . GLY B 1 198 ? -19.547 -1.494 9.898 1 91.69 198 GLY B O 1
ATOM 5671 N N . LEU B 1 199 ? -19.625 0.651 9.422 1 92.38 199 LEU B N 1
ATOM 5672 C CA . LEU B 1 199 ? -18.828 1.033 10.594 1 92.38 199 LEU B CA 1
ATOM 5673 C C . LEU B 1 199 ? -19.734 1.422 11.758 1 92.38 199 LEU B C 1
ATOM 5675 O O . LEU B 1 199 ? -20.844 1.925 11.547 1 92.38 199 LEU B O 1
ATOM 5679 N N . ALA B 1 200 ? -19.281 1.177 12.945 1 86.56 200 ALA B N 1
ATOM 5680 C CA . ALA B 1 200 ? -20.031 1.518 14.148 1 86.56 200 ALA B CA 1
ATOM 5681 C C . ALA B 1 200 ? -20.172 3.029 14.297 1 86.56 200 ALA B C 1
ATOM 5683 O O . ALA B 1 200 ? -19.359 3.791 13.773 1 86.56 200 ALA B O 1
ATOM 5684 N N . ASP B 1 201 ? -21.156 3.344 15.016 1 81.19 201 ASP B N 1
ATOM 5685 C CA . ASP B 1 201 ? -21.344 4.758 15.336 1 81.19 201 ASP B CA 1
ATOM 5686 C C . ASP B 1 201 ? -20.172 5.301 16.141 1 81.19 201 ASP B C 1
ATOM 5688 O O . ASP B 1 201 ? -19.641 4.613 17.016 1 81.19 201 ASP B O 1
ATOM 5692 N N . GLY B 1 202 ? -19.719 6.496 15.812 1 82.69 202 GLY B N 1
ATOM 5693 C CA . GLY B 1 202 ? -18.625 7.121 16.531 1 82.69 202 GLY B CA 1
ATOM 5694 C C . GLY B 1 202 ? -17.266 6.758 15.984 1 82.69 202 GLY B C 1
ATOM 5695 O O . GLY B 1 202 ? -16.25 7.281 16.438 1 82.69 202 GLY B O 1
ATOM 5696 N N . GLU B 1 203 ? -17.281 5.918 14.977 1 90.31 203 GLU B N 1
ATOM 5697 C CA . GLU B 1 203 ? -16 5.477 14.43 1 90.31 203 GLU B CA 1
ATOM 5698 C C . GLU B 1 203 ? -15.828 5.949 12.992 1 90.31 203 GLU B C 1
ATOM 5700 O O . GLU B 1 203 ? -15.141 5.297 12.203 1 90.31 203 GLU B O 1
ATOM 5705 N N . GLN B 1 204 ? -16.438 7.066 12.688 1 92.5 204 GLN B N 1
ATOM 5706 C CA . GLN B 1 204 ? -16.391 7.551 11.312 1 92.5 204 GLN B CA 1
ATOM 5707 C C . GLN B 1 204 ? -15.258 8.562 11.125 1 92.5 204 GLN B C 1
ATOM 5709 O O . GLN B 1 204 ? -14.773 8.75 10.008 1 92.5 204 GLN B O 1
ATOM 5714 N N . ASN B 1 205 ? -14.922 9.234 12.25 1 97 205 ASN B N 1
ATOM 5715 C CA . ASN B 1 205 ? -13.945 10.32 12.156 1 97 205 ASN B CA 1
ATOM 5716 C C . ASN B 1 205 ? -12.531 9.836 12.469 1 97 205 ASN B C 1
ATOM 5718 O O . ASN B 1 205 ? -11.875 10.367 13.367 1 97 205 ASN B O 1
ATOM 5722 N N . LEU B 1 206 ? -12.078 8.922 11.648 1 98.31 206 LEU B N 1
ATOM 5723 C CA . LEU B 1 206 ? -10.828 8.203 11.891 1 98.31 206 LEU B CA 1
ATOM 5724 C C . LEU B 1 206 ? -9.641 9.164 11.859 1 98.31 206 LEU B C 1
ATOM 5726 O O . LEU B 1 206 ? -8.68 9 12.617 1 98.31 206 LEU B O 1
ATOM 5730 N N . GLY B 1 207 ? -9.672 10.188 10.961 1 98.44 207 GLY B N 1
ATOM 5731 C CA . GLY B 1 207 ? -8.609 11.18 10.938 1 98.44 207 GLY B CA 1
ATOM 5732 C C . GLY B 1 207 ? -8.438 11.898 12.266 1 98.44 207 GLY B C 1
ATOM 5733 O O . GLY B 1 207 ? -7.312 12.094 12.727 1 98.44 207 GLY B O 1
ATOM 5734 N N . ILE B 1 208 ? -9.539 12.234 12.898 1 98.31 208 ILE B N 1
ATOM 5735 C CA . ILE B 1 208 ? -9.492 12.922 14.18 1 98.31 208 ILE B CA 1
ATOM 5736 C C . ILE B 1 208 ? -9.023 11.953 15.266 1 98.31 208 ILE B C 1
ATOM 5738 O O . ILE B 1 208 ? -8.266 12.336 16.156 1 98.31 208 ILE B O 1
ATOM 5742 N N . LEU B 1 209 ? -9.453 10.727 15.156 1 98.5 209 LEU B N 1
ATOM 5743 C CA . LEU B 1 209 ? -9.039 9.719 16.125 1 98.5 209 LEU B CA 1
ATOM 5744 C C . LEU B 1 209 ? -7.547 9.43 16 1 98.5 209 LEU B C 1
ATOM 5746 O O . LEU B 1 209 ? -6.879 9.172 17 1 98.5 209 LEU B O 1
ATOM 5750 N N . ASP B 1 210 ? -7.059 9.406 14.758 1 98.81 210 ASP B N 1
ATOM 5751 C CA . ASP B 1 210 ? -5.617 9.281 14.562 1 98.81 210 ASP B CA 1
ATOM 5752 C C . ASP B 1 210 ? -4.863 10.398 15.281 1 98.81 210 ASP B C 1
ATOM 5754 O O . ASP B 1 210 ? -3.852 10.148 15.938 1 98.81 210 ASP B O 1
ATOM 5758 N N . GLN B 1 211 ? -5.344 11.594 15.148 1 98.88 211 GLN B N 1
ATOM 5759 C CA . GLN B 1 211 ? -4.73 12.766 15.773 1 98.88 211 GLN B CA 1
ATOM 5760 C C . GLN B 1 211 ? -4.711 12.617 17.297 1 98.88 211 GLN B C 1
ATOM 5762 O O . GLN B 1 211 ? -3.695 12.898 17.938 1 98.88 211 GLN B O 1
ATOM 5767 N N . ARG B 1 212 ? -5.809 12.188 17.859 1 98.81 212 ARG B N 1
ATOM 5768 C CA . ARG B 1 212 ? -5.891 11.984 19.297 1 98.81 212 ARG B CA 1
ATOM 5769 C C . ARG B 1 212 ? -4.902 10.922 19.766 1 98.81 212 ARG B C 1
ATOM 5771 O O . ARG B 1 212 ? -4.234 11.078 20.781 1 98.81 212 ARG B O 1
ATOM 5778 N N . ALA B 1 213 ? -4.812 9.859 18.969 1 98.81 213 ALA B N 1
ATOM 5779 C CA . ALA B 1 213 ? -3.875 8.789 19.297 1 98.81 213 ALA B CA 1
ATOM 5780 C C . ALA B 1 213 ? -2.438 9.297 19.297 1 98.81 213 ALA B C 1
ATOM 5782 O O . ALA B 1 213 ? -1.64 8.93 20.156 1 98.81 213 ALA B O 1
ATOM 5783 N N . ALA B 1 214 ? -2.1 10.102 18.328 1 98.94 214 ALA B N 1
ATOM 5784 C CA . ALA B 1 214 ? -0.761 10.688 18.25 1 98.94 214 ALA B CA 1
ATOM 5785 C C . ALA B 1 214 ? -0.495 11.602 19.453 1 98.94 214 ALA B C 1
ATOM 5787 O O . ALA B 1 214 ? 0.593 11.57 20.031 1 98.94 214 ALA B O 1
ATOM 5788 N N . LEU B 1 215 ? -1.473 12.414 19.781 1 98.94 215 LEU B N 1
ATOM 5789 C CA . LEU B 1 215 ? -1.344 13.32 20.906 1 98.94 215 LEU B CA 1
ATOM 5790 C C . LEU B 1 215 ? -1.139 12.547 22.203 1 98.94 215 LEU B C 1
ATOM 5792 O O . LEU B 1 215 ? -0.323 12.938 23.047 1 98.94 215 LEU B O 1
ATOM 5796 N N . GLU B 1 216 ? -1.836 11.477 22.391 1 98.88 216 GLU B N 1
ATOM 5797 C CA . GLU B 1 216 ? -1.67 10.625 23.562 1 98.88 216 GLU B CA 1
ATOM 5798 C C . GLU B 1 216 ? -0.282 9.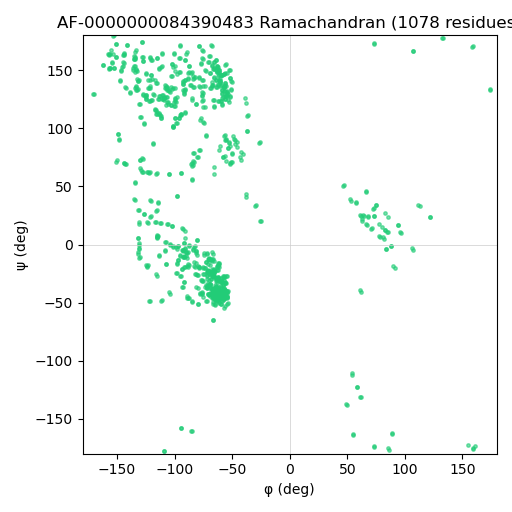984 23.594 1 98.88 216 GLU B C 1
ATOM 5800 O O . GLU B 1 216 ? 0.342 9.898 24.656 1 98.88 216 GLU B O 1
ATOM 5805 N N . TRP B 1 217 ? 0.121 9.57 22.422 1 98.81 217 TRP B N 1
ATOM 5806 C CA . TRP B 1 217 ? 1.469 9.016 22.359 1 98.81 217 TRP B CA 1
ATOM 5807 C C . TRP B 1 217 ? 2.508 10.055 22.766 1 98.81 217 TRP B C 1
ATOM 5809 O O . TRP B 1 217 ? 3.445 9.742 23.516 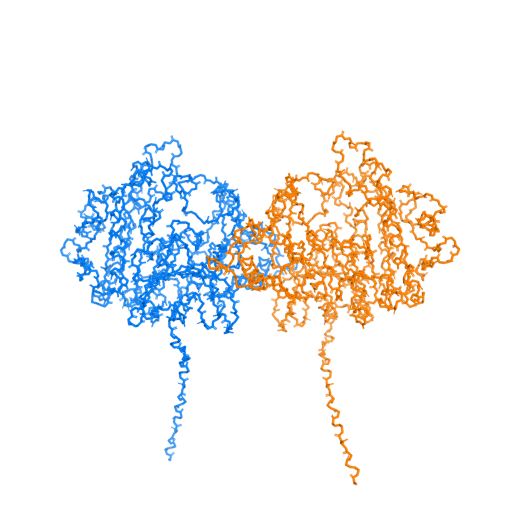1 98.81 217 TRP B O 1
ATOM 5819 N N . VAL B 1 218 ? 2.365 11.273 22.312 1 98.94 218 VAL B N 1
ATOM 5820 C CA . VAL B 1 218 ? 3.297 12.352 22.641 1 98.94 218 VAL B CA 1
ATOM 5821 C C . VAL B 1 218 ? 3.258 12.625 24.141 1 98.94 218 VAL B C 1
ATOM 5823 O O . VAL B 1 218 ? 4.305 12.75 24.781 1 98.94 218 VAL B O 1
ATOM 5826 N N . ARG B 1 219 ? 2.107 12.695 24.719 1 98.75 219 ARG B N 1
ATOM 5827 C CA . ARG B 1 219 ? 1.982 12.867 26.172 1 98.75 219 ARG B CA 1
ATOM 5828 C C . ARG B 1 219 ? 2.758 11.797 26.922 1 98.75 219 ARG B C 1
ATOM 5830 O O . ARG B 1 219 ? 3.508 12.102 27.859 1 98.75 219 ARG B O 1
ATOM 5837 N N . ASP B 1 220 ? 2.676 10.625 26.453 1 98.62 220 ASP B N 1
ATOM 5838 C CA . ASP B 1 220 ? 3.191 9.477 27.188 1 98.62 220 ASP B CA 1
ATOM 5839 C C . ASP B 1 220 ? 4.695 9.312 26.969 1 98.62 220 ASP B C 1
ATOM 5841 O O . ASP B 1 220 ? 5.375 8.672 27.781 1 98.62 220 ASP B O 1
ATOM 5845 N N . ASN B 1 221 ? 5.254 9.953 25.875 1 98.69 221 ASN B N 1
ATOM 5846 C CA . ASN B 1 221 ? 6.605 9.547 25.5 1 98.69 221 ASN B CA 1
ATOM 5847 C C . ASN B 1 221 ? 7.523 10.75 25.312 1 98.69 221 ASN B C 1
ATOM 5849 O O . ASN B 1 221 ? 8.742 10.602 25.234 1 98.69 221 ASN B O 1
ATOM 5853 N N . ILE B 1 222 ? 7.047 11.953 25.281 1 98.62 222 ILE B N 1
ATOM 5854 C CA . ILE B 1 222 ? 7.828 13.086 24.797 1 98.62 222 ILE B CA 1
ATOM 5855 C C . ILE B 1 222 ? 8.922 13.422 25.797 1 98.62 222 ILE B C 1
ATOM 5857 O O . ILE B 1 222 ? 9.922 14.062 25.453 1 98.62 222 ILE B O 1
ATOM 5861 N N . ALA B 1 223 ? 8.742 13.023 27.078 1 98.25 223 ALA B N 1
ATOM 5862 C CA . ALA B 1 223 ? 9.758 13.25 28.094 1 98.25 223 ALA B CA 1
ATOM 5863 C C . ALA B 1 223 ? 11.078 12.578 27.719 1 98.25 223 ALA B C 1
ATOM 5865 O O . ALA B 1 223 ? 12.156 13.094 28.016 1 98.25 223 ALA B O 1
ATOM 5866 N N . ALA B 1 224 ? 10.992 11.477 27.031 1 97.19 224 ALA B N 1
ATOM 5867 C CA . ALA B 1 224 ? 12.188 10.75 26.609 1 97.19 224 ALA B CA 1
ATOM 5868 C C . ALA B 1 224 ? 13 11.57 25.609 1 97.19 224 ALA B C 1
ATOM 5870 O O . ALA B 1 224 ? 14.211 11.383 25.484 1 97.19 224 ALA B O 1
ATOM 5871 N N . PHE B 1 225 ? 12.375 12.508 24.953 1 97.88 225 PHE B N 1
ATOM 5872 C CA . PHE B 1 225 ? 13.031 13.367 23.969 1 97.88 225 PHE B CA 1
ATOM 5873 C C . PHE B 1 225 ? 13.438 14.695 24.609 1 97.88 225 PHE B C 1
ATOM 5875 O O . PHE B 1 225 ? 14 15.562 23.938 1 97.88 225 PHE B O 1
ATOM 5882 N N . GLY B 1 226 ? 13.109 14.852 25.906 1 97.44 226 GLY B N 1
ATOM 5883 C CA . GLY B 1 226 ? 13.43 16.078 26.609 1 97.44 226 GLY B CA 1
ATOM 5884 C C . GLY B 1 226 ? 12.281 17.062 26.641 1 97.44 226 GLY B C 1
ATOM 5885 O O . GLY B 1 226 ? 12.453 18.234 27.031 1 97.44 226 GLY B O 1
ATOM 5886 N N . GLY B 1 227 ? 11.133 16.609 26.25 1 98.56 227 GLY B N 1
ATOM 5887 C CA . GLY B 1 227 ? 9.961 17.469 26.25 1 98.56 227 GLY B CA 1
ATOM 5888 C C . GLY B 1 227 ? 9.172 17.406 27.547 1 98.56 227 GLY B C 1
ATOM 5889 O O . GLY B 1 227 ? 9.352 16.484 28.344 1 98.56 227 GLY B O 1
ATOM 5890 N N . ASP B 1 228 ? 8.391 18.391 27.828 1 98.56 228 ASP B N 1
ATOM 5891 C CA . ASP B 1 228 ? 7.473 18.438 28.953 1 98.56 228 ASP B CA 1
ATOM 5892 C C . ASP B 1 228 ? 6.07 17.984 28.547 1 98.56 228 ASP B C 1
ATOM 5894 O O . ASP B 1 228 ? 5.375 18.703 27.812 1 98.56 228 ASP B O 1
ATOM 5898 N N . PRO B 1 229 ? 5.594 16.875 29.016 1 98.5 229 PRO B N 1
ATOM 5899 C CA . PRO B 1 229 ? 4.293 16.344 28.578 1 98.5 229 PRO B CA 1
ATOM 5900 C C . PRO B 1 229 ? 3.125 17.219 29.047 1 98.5 229 PRO B C 1
ATOM 5902 O O . PRO B 1 229 ? 1.994 17.016 28.594 1 98.5 229 PRO B O 1
ATOM 5905 N N . THR B 1 230 ? 3.348 18.141 29.953 1 98.19 230 THR B N 1
ATOM 5906 C CA . THR B 1 230 ? 2.268 18.984 30.469 1 98.19 230 THR B CA 1
ATOM 5907 C C . THR B 1 230 ? 2.25 20.328 29.75 1 98.19 230 THR B C 1
ATOM 5909 O O . THR B 1 230 ? 1.369 21.156 30 1 98.19 230 THR B O 1
ATOM 5912 N N . ARG B 1 231 ? 3.178 20.578 28.891 1 98.38 231 ARG B N 1
ATOM 5913 C CA . ARG B 1 231 ? 3.287 21.844 28.172 1 98.38 231 ARG B CA 1
ATOM 5914 C C . ARG B 1 231 ? 3.24 21.609 26.656 1 98.38 231 ARG B C 1
ATOM 5916 O O . ARG B 1 231 ? 4.137 22.047 25.938 1 98.38 231 ARG B O 1
ATOM 5923 N N . ILE B 1 232 ? 2.131 21.062 26.234 1 98.88 232 ILE B N 1
ATOM 5924 C CA . ILE B 1 232 ? 1.917 20.781 24.812 1 98.88 232 ILE B CA 1
ATOM 5925 C C . ILE B 1 232 ? 0.93 21.781 24.234 1 98.88 232 ILE B C 1
ATOM 5927 O O . ILE B 1 232 ? -0.182 21.938 24.734 1 98.88 232 ILE B O 1
ATOM 5931 N N . THR B 1 233 ? 1.331 22.531 23.234 1 98.88 233 THR B N 1
ATOM 5932 C CA . THR B 1 233 ? 0.427 23.328 22.438 1 98.88 233 THR B CA 1
ATOM 5933 C C . THR B 1 233 ? -0.076 22.547 21.234 1 98.88 233 THR B C 1
ATOM 5935 O O . THR B 1 233 ? 0.711 22.141 20.359 1 98.88 233 THR B O 1
ATOM 5938 N N . HIS B 1 234 ? -1.371 22.25 21.219 1 98.81 234 HIS B N 1
ATOM 5939 C CA . HIS B 1 234 ? -2.016 21.594 20.094 1 98.81 234 HIS B CA 1
ATOM 5940 C C . HIS B 1 234 ? -2.26 22.562 18.938 1 98.81 234 HIS B C 1
ATOM 5942 O O . HIS B 1 234 ? -3.123 23.438 19.031 1 98.81 234 HIS B O 1
ATOM 5948 N N . TRP B 1 235 ? -1.484 22.391 17.844 1 98.75 235 TRP B N 1
ATOM 5949 C CA . TRP B 1 235 ? -1.391 23.359 16.766 1 98.75 235 TRP B CA 1
ATOM 5950 C C . TRP B 1 235 ? -1.768 22.719 15.43 1 98.75 235 TRP B C 1
ATOM 5952 O O . TRP B 1 235 ? -1.498 21.531 15.203 1 98.75 235 TRP B O 1
ATOM 5962 N N . GLY B 1 236 ? -2.463 23.453 14.602 1 98 236 GLY B N 1
ATOM 5963 C CA . GLY B 1 236 ? -2.701 23.016 13.242 1 98 236 GLY B CA 1
ATOM 5964 C C . GLY B 1 236 ? -3.008 24.156 12.289 1 98 236 GLY B C 1
ATOM 5965 O O . GLY B 1 236 ? -3.283 25.281 12.719 1 98 236 GLY B O 1
ATOM 5966 N N . ARG B 1 237 ? -2.887 23.859 11.031 1 97.31 237 ARG B N 1
ATOM 5967 C CA . ARG B 1 237 ? -3.195 24.828 9.977 1 97.31 237 ARG B CA 1
ATOM 5968 C C . ARG B 1 237 ? -4.387 24.359 9.141 1 97.31 237 ARG B C 1
ATOM 5970 O O . ARG B 1 237 ? -4.5 23.188 8.812 1 97.31 237 ARG B O 1
ATOM 5977 N N . SER B 1 238 ? -5.309 25.312 8.781 1 96.31 238 SER B N 1
ATOM 5978 C CA . SER B 1 238 ? -6.453 25.016 7.922 1 96.31 238 SER B CA 1
ATOM 5979 C C . SER B 1 238 ? -7.262 23.844 8.469 1 96.31 238 SER B C 1
ATOM 5981 O O . SER B 1 238 ? -7.727 23.875 9.609 1 96.31 238 SER B O 1
ATOM 5983 N N . ALA B 1 239 ? -7.234 22.672 7.762 1 96.44 239 ALA B N 1
ATOM 5984 C CA . ALA B 1 239 ? -7.906 21.484 8.266 1 96.44 239 ALA B CA 1
ATOM 5985 C C . ALA B 1 239 ? -7.305 21.031 9.586 1 96.44 239 ALA B C 1
ATOM 5987 O O . ALA B 1 239 ? -8.023 20.562 10.477 1 96.44 239 ALA B O 1
ATOM 5988 N N . GLY B 1 240 ? -6.016 21.172 9.742 1 97.62 240 GLY B N 1
ATOM 5989 C CA . GLY B 1 240 ? -5.367 20.875 11.016 1 97.62 240 GLY B CA 1
ATOM 5990 C C . GLY B 1 240 ? -5.824 21.781 12.141 1 97.62 240 GLY B C 1
ATOM 5991 O O . GLY B 1 240 ? -5.961 21.344 13.281 1 97.62 240 GLY B O 1
ATOM 5992 N N . SER B 1 241 ? -6.031 23.031 11.781 1 97.56 241 SER B N 1
ATOM 5993 C CA . SER B 1 241 ? -6.527 24 12.758 1 97.56 241 SER B CA 1
ATOM 5994 C C . SER B 1 241 ? -7.953 23.656 13.195 1 97.56 241 SER B C 1
ATOM 5996 O O . SER B 1 241 ? -8.273 23.719 14.383 1 97.56 241 SER B O 1
ATOM 5998 N N . ILE B 1 242 ? -8.789 23.344 12.242 1 96.94 242 ILE B N 1
ATOM 5999 C CA . ILE B 1 242 ? -10.148 22.906 12.547 1 96.94 242 ILE B CA 1
ATOM 6000 C C . ILE B 1 242 ? -10.102 21.688 13.453 1 96.94 242 ILE B C 1
ATOM 6002 O O . ILE B 1 242 ? -10.875 21.578 14.414 1 96.94 242 ILE B O 1
ATOM 6006 N N . SER B 1 243 ? -9.18 20.797 13.211 1 97.56 243 SER B N 1
ATOM 6007 C CA . SER B 1 243 ? -9.016 19.594 14.023 1 97.56 243 SER B CA 1
ATOM 6008 C C . SER B 1 243 ? -8.641 19.953 15.461 1 97.56 243 SER B C 1
ATOM 6010 O O . SER B 1 243 ? -9.172 19.359 16.406 1 97.56 243 SER B O 1
ATOM 6012 N N . ALA B 1 244 ? -7.715 20.828 15.594 1 98.44 244 ALA B N 1
ATOM 6013 C CA . ALA B 1 244 ? -7.328 21.25 16.938 1 98.44 244 ALA B CA 1
ATOM 6014 C C . ALA B 1 244 ? -8.516 21.828 17.688 1 98.44 244 ALA B C 1
ATOM 6016 O O . ALA B 1 244 ? -8.695 21.562 18.875 1 98.44 244 ALA B O 1
ATOM 6017 N N . ASP B 1 245 ? -9.297 22.609 16.969 1 98.12 245 ASP B N 1
ATOM 6018 C CA . ASP B 1 245 ? -10.484 23.188 17.594 1 98.12 245 ASP B CA 1
ATOM 6019 C C . ASP B 1 245 ? -11.508 22.109 17.938 1 98.12 245 ASP B C 1
ATOM 6021 O O . ASP B 1 245 ? -12.156 22.156 18.984 1 98.12 245 ASP B O 1
ATOM 6025 N N . ILE B 1 246 ? -11.664 21.141 17.047 1 97.25 246 ILE B N 1
ATOM 6026 C CA . ILE B 1 246 ? -12.523 20 17.328 1 97.25 246 ILE B CA 1
ATOM 6027 C C . ILE B 1 246 ? -12.07 19.297 18.609 1 97.25 246 ILE B C 1
ATOM 6029 O O . ILE B 1 246 ? -12.883 18.969 19.469 1 97.25 246 ILE B O 1
ATOM 6033 N N . HIS B 1 247 ? -10.805 19.125 18.781 1 98.44 247 HIS B N 1
ATOM 6034 C CA . HIS B 1 247 ? -10.25 18.5 19.969 1 98.44 247 HIS B CA 1
ATOM 6035 C C . HIS B 1 247 ? -10.586 19.312 21.219 1 98.44 247 HIS B C 1
ATOM 6037 O O . HIS B 1 247 ? -10.875 18.734 22.281 1 98.44 247 HIS B O 1
ATOM 6043 N N . ALA B 1 248 ? -10.539 20.609 21.125 1 98.31 248 ALA B N 1
ATOM 6044 C CA . ALA B 1 248 ? -10.82 21.484 22.266 1 98.31 248 ALA B CA 1
ATOM 6045 C C . ALA B 1 248 ? -12.242 21.297 22.766 1 98.31 248 ALA B C 1
ATOM 6047 O O . ALA B 1 248 ? -12.516 21.469 23.953 1 98.31 248 ALA B O 1
ATOM 6048 N N . TYR B 1 249 ? -13.133 20.969 21.891 1 97.25 249 TYR B N 1
ATOM 6049 C CA . TYR B 1 249 ? -14.523 20.719 22.266 1 97.25 249 TYR B CA 1
ATOM 6050 C C . TYR B 1 249 ? -14.727 19.266 22.672 1 97.25 249 TYR B C 1
ATOM 6052 O O . TYR B 1 249 ? -15.336 18.984 23.703 1 97.25 249 TYR B O 1
ATOM 6060 N N . ALA B 1 250 ? -14.219 18.328 21.922 1 97.31 250 ALA B N 1
ATOM 6061 C CA . ALA B 1 250 ? -14.484 16.906 22.109 1 97.31 250 ALA B CA 1
ATOM 6062 C C . ALA B 1 250 ? -13.844 16.375 23.391 1 97.31 250 ALA B C 1
ATOM 6064 O O . ALA B 1 250 ? -14.383 15.484 24.031 1 97.31 250 ALA B O 1
ATOM 6065 N N . TYR B 1 251 ? -12.734 16.922 23.703 1 98.12 251 TYR B N 1
ATOM 6066 C CA . TYR B 1 251 ? -11.969 16.422 24.844 1 98.12 251 TYR B CA 1
ATOM 6067 C C . TYR B 1 251 ? -11.758 17.531 25.875 1 98.12 251 TYR B C 1
ATOM 6069 O O . TYR B 1 251 ? -10.695 17.609 26.484 1 98.12 251 TYR B O 1
ATOM 6077 N N . HIS B 1 252 ? -12.734 18.359 26.078 1 96.88 252 HIS B N 1
ATOM 6078 C CA . HIS B 1 252 ? -12.609 19.531 26.922 1 96.88 252 HIS B CA 1
ATOM 6079 C C . HIS B 1 252 ? -12.328 19.125 28.375 1 96.88 252 HIS B C 1
ATOM 6081 O O . HIS B 1 252 ? -11.734 19.891 29.125 1 96.88 252 HIS B O 1
ATOM 6087 N N . ASP B 1 253 ? -12.602 17.875 28.781 1 96.12 253 ASP B N 1
ATOM 6088 C CA . ASP B 1 253 ? -12.375 17.406 30.156 1 96.12 253 ASP B CA 1
ATOM 6089 C C . ASP B 1 253 ? -10.992 16.781 30.297 1 96.12 253 ASP B C 1
ATOM 6091 O O . ASP B 1 253 ? -10.5 16.594 31.406 1 96.12 253 ASP B O 1
ATOM 6095 N N . ASP B 1 254 ? -10.43 16.422 29.25 1 97.69 254 ASP B N 1
ATOM 6096 C CA . ASP B 1 254 ? -9.094 15.844 29.172 1 97.69 254 ASP B CA 1
ATOM 6097 C C . ASP B 1 254 ? -8.352 16.312 27.922 1 97.69 254 ASP B C 1
ATOM 6099 O O . ASP B 1 254 ? -8.031 15.508 27.047 1 97.69 254 ASP B O 1
ATOM 6103 N N . PRO B 1 255 ? -7.969 17.578 27.859 1 98.19 255 PRO B N 1
ATOM 6104 C CA . PRO B 1 255 ? -7.441 18.141 26.609 1 98.19 255 PRO B CA 1
ATOM 6105 C C . PRO B 1 255 ? -6.039 17.625 26.281 1 98.19 255 PRO B C 1
ATOM 6107 O O . PRO B 1 255 ? -5.625 17.656 25.109 1 98.19 255 PRO B O 1
ATOM 6110 N N . ILE B 1 256 ? -5.242 17.172 27.188 1 98.38 256 ILE B N 1
ATOM 6111 C CA . ILE B 1 256 ? -3.82 16.875 27.062 1 98.38 256 ILE B CA 1
ATOM 6112 C C . ILE B 1 256 ? -3.059 18.156 26.719 1 98.38 256 ILE B C 1
ATOM 6114 O O . ILE B 1 256 ? -2.008 18.438 27.297 1 98.38 256 ILE B O 1
ATOM 6118 N N . ALA B 1 257 ? -3.578 18.969 25.875 1 98.56 257 ALA B N 1
ATOM 6119 C CA . ALA B 1 257 ? -2.973 20.219 25.453 1 98.56 257 ALA B CA 1
ATOM 6120 C C . ALA B 1 257 ? -3.064 21.281 26.547 1 98.56 257 ALA B C 1
ATOM 6122 O O . ALA B 1 257 ? -4.105 21.422 27.188 1 98.56 257 ALA B O 1
ATOM 6123 N N . GLN B 1 258 ? -2.018 21.953 26.719 1 98.38 258 GLN B N 1
ATOM 6124 C CA . GLN B 1 258 ? -2.027 23.109 27.609 1 98.38 258 GLN B CA 1
ATOM 6125 C C . GLN B 1 258 ? -2.578 24.344 26.891 1 98.38 258 GLN B C 1
ATOM 6127 O O . GLN B 1 258 ? -3.07 25.266 27.531 1 98.38 258 GLN B O 1
ATOM 6132 N N . ALA B 1 259 ? -2.453 24.328 25.625 1 98.81 259 ALA B N 1
ATOM 6133 C CA . ALA B 1 259 ? -2.865 25.469 24.812 1 98.81 259 ALA B CA 1
ATOM 6134 C C . ALA B 1 259 ? -3.166 25.031 23.375 1 98.81 259 ALA B C 1
ATOM 6136 O O . ALA B 1 259 ? -2.844 23.906 22.984 1 98.81 259 ALA B O 1
ATOM 6137 N N . TYR B 1 260 ? -3.865 25.891 22.609 1 98.81 260 TYR B N 1
ATOM 6138 C CA . TYR B 1 260 ? -4.191 25.641 21.219 1 98.81 260 TYR B CA 1
ATOM 6139 C C . TYR B 1 260 ? -3.666 26.75 20.328 1 98.81 260 TYR B C 1
ATOM 6141 O O . TYR B 1 260 ? -3.73 27.938 20.688 1 98.81 260 TYR B O 1
ATOM 6149 N N . TYR B 1 261 ? -3.072 26.469 19.266 1 98.81 261 TYR B N 1
ATOM 6150 C CA . TYR B 1 261 ? -2.797 27.422 18.188 1 98.81 261 TYR B CA 1
ATOM 6151 C C . TYR B 1 261 ? -3.613 27.078 16.953 1 98.81 261 TYR B C 1
ATOM 6153 O O . TYR B 1 261 ? -3.346 26.078 16.281 1 98.81 261 TYR B O 1
ATOM 6161 N N . LEU B 1 262 ? -4.605 27.875 16.625 1 98.5 262 LEU B N 1
ATOM 6162 C CA . LEU B 1 262 ? -5.535 27.703 15.516 1 98.5 262 LEU B CA 1
ATOM 6163 C C . LEU B 1 262 ? -5.148 28.594 14.344 1 98.5 262 LEU B C 1
ATOM 6165 O O . LEU B 1 262 ? -5.5 29.781 14.32 1 98.5 262 LEU B O 1
ATOM 6169 N N . GLU B 1 263 ? -4.512 27.984 13.344 1 98.06 263 GLU B N 1
ATOM 6170 C CA . GLU B 1 263 ? -3.992 28.734 12.203 1 98.06 263 GLU B CA 1
ATOM 6171 C C . GLU B 1 263 ? -4.91 28.609 10.992 1 98.06 263 GLU B C 1
ATOM 6173 O O . GLU B 1 263 ? -4.855 27.625 10.266 1 98.06 263 GLU B O 1
ATOM 6178 N N . SER B 1 264 ? -5.695 29.594 10.703 1 96.06 264 SER B N 1
ATOM 6179 C CA . SER B 1 264 ? -6.543 29.703 9.523 1 96.06 264 SER B CA 1
ATOM 6180 C C . SER B 1 264 ? -7.648 28.656 9.539 1 96.06 264 SER B C 1
ATOM 6182 O O . SER B 1 264 ? -7.84 27.938 8.547 1 96.06 264 SER B O 1
ATOM 6184 N N . GLY B 1 265 ? -8.312 28.469 10.664 1 94.25 265 GLY B N 1
ATOM 6185 C CA . GLY B 1 265 ? -9.438 27.547 10.719 1 94.25 265 GLY B CA 1
ATOM 6186 C C . GLY B 1 265 ? -9.977 27.344 12.117 1 94.25 265 GLY B C 1
ATOM 6187 O O . GLY B 1 265 ? -9.211 27.266 13.078 1 94.25 265 GLY B O 1
ATOM 6188 N N . THR B 1 266 ? -11.273 27.406 12.312 1 95.5 266 THR B N 1
ATOM 6189 C CA . THR B 1 266 ? -12 27.062 13.523 1 95.5 266 THR B CA 1
ATOM 6190 C C . THR B 1 266 ? -13.227 26.219 13.195 1 95.5 266 THR B C 1
ATOM 6192 O O . THR B 1 266 ? -13.594 26.078 12.023 1 95.5 266 THR B O 1
ATOM 6195 N N . VAL B 1 267 ? -13.703 25.562 14.211 1 93.06 267 VAL B N 1
ATOM 6196 C CA . VAL B 1 267 ? -14.914 24.781 13.984 1 93.06 267 VAL B CA 1
ATOM 6197 C C . VAL B 1 267 ? -16.031 25.688 13.492 1 93.06 267 VAL B C 1
ATOM 6199 O O . VAL B 1 267 ? -16.094 26.859 13.859 1 93.06 267 VAL B O 1
ATOM 6202 N N . SER B 1 268 ? -16.562 25.281 12.414 1 74.81 268 SER B N 1
ATOM 6203 C CA . SER B 1 268 ? -17.672 26.062 11.891 1 74.81 268 SER B CA 1
ATOM 6204 C C . SER B 1 268 ? -18.969 25.25 11.914 1 74.81 268 SER B C 1
ATOM 6206 O O . SER B 1 268 ? -18.938 24.016 12 1 74.81 268 SER B O 1
ATOM 6208 N N . LEU B 1 269 ? -19.953 26.062 11.852 1 59.62 269 LEU B N 1
ATOM 6209 C CA . LEU B 1 269 ? -21.281 25.469 11.719 1 59.62 269 LEU B CA 1
ATOM 6210 C C . LEU B 1 269 ? -21.547 25.031 10.289 1 59.62 269 LEU B C 1
ATOM 6212 O O . LEU B 1 269 ? -20.922 25.516 9.352 1 59.62 269 LEU B O 1
ATOM 6216 N N . GLY B 1 270 ? -22.109 23.875 10.023 1 58.06 270 GLY B N 1
ATOM 6217 C CA . GLY B 1 270 ? -22.719 23.469 8.758 1 58.06 270 GLY B CA 1
ATOM 6218 C C . GLY B 1 270 ? -21.938 22.391 8.039 1 58.06 270 GLY B C 1
ATOM 6219 O O . GLY B 1 270 ? -21.828 22.406 6.812 1 58.06 270 GLY B O 1
ATOM 6220 N N . ILE B 1 271 ? -21.391 21.609 8.805 1 65.88 271 ILE B N 1
ATOM 6221 C CA . ILE B 1 271 ? -20.781 20.453 8.148 1 65.88 271 ILE B CA 1
ATOM 6222 C C . ILE B 1 271 ? -21.859 19.594 7.52 1 65.88 271 ILE B C 1
ATOM 6224 O O . ILE B 1 271 ? -22.875 19.297 8.156 1 65.88 271 ILE B O 1
ATOM 6228 N N . GLY B 1 272 ? -21.766 19.469 6.207 1 68.25 272 GLY B N 1
ATOM 6229 C CA . GLY B 1 272 ? -22.734 18.625 5.508 1 68.25 272 GLY B CA 1
ATOM 6230 C C . GLY B 1 272 ? -22.812 17.219 6.066 1 68.25 272 GLY B C 1
ATOM 6231 O O . GLY B 1 272 ? -21.812 16.656 6.5 1 68.25 272 GLY B O 1
ATOM 6232 N N . GLU B 1 273 ? -24.141 16.844 6.262 1 81.31 273 GLU B N 1
ATOM 6233 C CA . GLU B 1 273 ? -24.375 15.477 6.715 1 81.31 273 GLU B CA 1
ATOM 6234 C C . GLU B 1 273 ? -24.906 14.609 5.578 1 81.31 273 GLU B C 1
ATOM 6236 O O . GLU B 1 273 ? -25.641 15.086 4.711 1 81.31 273 GLU B O 1
ATOM 6241 N N . ASP B 1 274 ? -24.328 13.484 5.418 1 82.94 274 ASP B N 1
ATOM 6242 C CA . ASP B 1 274 ? -24.859 12.461 4.523 1 82.94 274 ASP B CA 1
ATOM 6243 C C . ASP B 1 274 ? -25.203 11.18 5.289 1 82.94 274 ASP B C 1
ATOM 6245 O O . ASP B 1 274 ? -24.422 10.227 5.297 1 82.94 274 ASP B O 1
ATOM 6249 N N . PRO B 1 275 ? -26.406 11.117 5.809 1 82.88 275 PRO B N 1
ATOM 6250 C CA . PRO B 1 275 ? -26.812 9.953 6.59 1 82.88 275 PRO B CA 1
ATOM 6251 C C . PRO B 1 275 ? -27 8.703 5.727 1 82.88 275 PRO B C 1
ATOM 6253 O O . PRO B 1 275 ? -27.125 7.594 6.258 1 82.88 275 PRO B O 1
ATOM 6256 N N . THR B 1 276 ? -27.016 8.867 4.492 1 86.94 276 THR B N 1
ATOM 6257 C CA . THR B 1 276 ? -27.266 7.734 3.611 1 86.94 276 THR B CA 1
ATOM 6258 C C . THR B 1 276 ? -25.953 7.047 3.232 1 86.94 276 THR B C 1
ATOM 6260 O O . THR B 1 276 ? -25.969 5.984 2.609 1 86.94 276 THR B O 1
ATOM 6263 N N . HIS B 1 277 ? -24.859 7.613 3.617 1 92.69 277 HIS B N 1
ATOM 6264 C CA . HIS B 1 277 ? -23.562 7.035 3.307 1 92.69 277 HIS B CA 1
ATOM 6265 C C . HIS B 1 277 ? -23.375 6.875 1.801 1 92.69 277 HIS B C 1
ATOM 6267 O O . HIS B 1 277 ? -22.766 5.902 1.346 1 92.69 277 HIS B O 1
ATOM 6273 N N . SER B 1 278 ? -23.859 7.785 1.027 1 94.06 278 SER B N 1
ATOM 6274 C CA . SER B 1 278 ? -23.984 7.617 -0.417 1 94.06 278 SER B CA 1
ATOM 6275 C C . SER B 1 278 ? -22.641 7.695 -1.108 1 94.06 278 SER B C 1
ATOM 6277 O O . SER B 1 278 ? -22.391 6.984 -2.088 1 94.06 278 SER B O 1
ATOM 6279 N N . ASN B 1 279 ? -21.766 8.562 -0.618 1 96.19 279 ASN B N 1
ATOM 6280 C CA . ASN B 1 279 ? -20.469 8.727 -1.277 1 96.19 279 ASN B CA 1
ATOM 6281 C C . ASN B 1 279 ? -19.641 7.449 -1.203 1 96.19 279 ASN B C 1
ATOM 6283 O O . ASN B 1 279 ? -19.094 7 -2.211 1 96.19 279 ASN B O 1
ATOM 6287 N N . PHE B 1 280 ? -19.578 6.82 0.013 1 97.19 280 PHE B N 1
ATOM 6288 C CA . PHE B 1 280 ? -18.797 5.594 0.19 1 97.19 280 PHE B CA 1
ATOM 6289 C C . PHE B 1 280 ? -19.359 4.477 -0.685 1 97.19 280 PHE B C 1
ATOM 6291 O O . PHE B 1 280 ? -18.594 3.777 -1.361 1 97.19 280 PHE B O 1
ATOM 6298 N N . SER B 1 281 ? -20.641 4.348 -0.688 1 96.44 281 SER B N 1
ATOM 6299 C CA . SER B 1 281 ? -21.297 3.309 -1.47 1 96.44 281 SER B CA 1
ATOM 6300 C C . SER B 1 281 ? -21.094 3.533 -2.965 1 96.44 281 SER B C 1
ATOM 6302 O O . SER B 1 281 ? -20.953 2.576 -3.73 1 96.44 281 SER B O 1
ATOM 6304 N N . PHE B 1 282 ? -21.188 4.809 -3.383 1 97.31 282 PHE B N 1
ATOM 6305 C CA . PHE B 1 282 ? -20.953 5.129 -4.785 1 97.31 282 PHE B CA 1
ATOM 6306 C C . PHE B 1 282 ? -19.562 4.676 -5.215 1 97.31 282 PHE B C 1
ATOM 6308 O O . PHE B 1 282 ? -19.406 4.062 -6.273 1 97.31 282 PHE B O 1
ATOM 6315 N N . VAL B 1 283 ? -18.547 4.941 -4.375 1 98.25 283 VAL B N 1
ATOM 6316 C CA . VAL B 1 283 ? -17.188 4.512 -4.68 1 98.25 283 VAL B CA 1
ATOM 6317 C C . VAL B 1 283 ? -17.109 2.988 -4.734 1 98.25 283 VAL B C 1
ATOM 6319 O O . VAL B 1 283 ? -16.531 2.418 -5.66 1 98.25 283 VAL B O 1
ATOM 6322 N N . ALA B 1 284 ? -17.688 2.309 -3.727 1 97.56 284 ALA B N 1
ATOM 6323 C CA . ALA B 1 284 ? -17.688 0.85 -3.664 1 97.56 284 ALA B CA 1
ATOM 6324 C C . ALA B 1 284 ? -18.25 0.246 -4.953 1 97.56 284 ALA B C 1
ATOM 6326 O O . ALA B 1 284 ? -17.672 -0.7 -5.5 1 97.56 284 ALA B O 1
ATOM 6327 N N . GLN B 1 285 ? -19.297 0.829 -5.508 1 95.62 285 GLN B N 1
ATOM 6328 C CA . GLN B 1 285 ? -19.938 0.337 -6.715 1 95.62 285 GLN B CA 1
ATOM 6329 C C . GLN B 1 285 ? -19.016 0.452 -7.926 1 95.62 285 GLN B C 1
ATOM 6331 O O . GLN B 1 285 ? -19.141 -0.313 -8.883 1 95.62 285 GLN B O 1
ATOM 6336 N N . HIS B 1 286 ? -18.094 1.357 -7.848 1 96.5 286 HIS B N 1
ATOM 6337 C CA . HIS B 1 286 ? -17.297 1.661 -9.031 1 96.5 286 HIS B CA 1
ATOM 6338 C C . HIS B 1 286 ? -15.906 1.045 -8.938 1 96.5 286 HIS B C 1
ATOM 6340 O O . HIS B 1 286 ? -15.07 1.233 -9.828 1 96.5 286 HIS B O 1
ATOM 6346 N N . VAL B 1 287 ? -15.633 0.352 -7.828 1 96.06 287 VAL B N 1
ATOM 6347 C CA . VAL B 1 287 ? -14.344 -0.315 -7.707 1 96.06 287 VAL B CA 1
ATOM 6348 C C . VAL B 1 287 ? -14.555 -1.816 -7.52 1 96.06 287 VAL B C 1
ATOM 6350 O O . VAL B 1 287 ? -13.734 -2.49 -6.895 1 96.06 287 VAL B O 1
ATOM 6353 N N . GLY B 1 288 ? -15.688 -2.326 -7.977 1 91.94 288 GLY B N 1
ATOM 6354 C CA . GLY B 1 288 ? -15.914 -3.76 -8.062 1 91.94 288 GLY B CA 1
ATOM 6355 C C . GLY B 1 288 ? -16.625 -4.328 -6.852 1 91.94 288 GLY B C 1
ATOM 6356 O O . GLY B 1 288 ? -16.578 -5.535 -6.605 1 91.94 288 GLY B O 1
ATOM 6357 N N . CYS B 1 289 ? -17.266 -3.523 -6.012 1 94.44 289 CYS B N 1
ATOM 6358 C CA . CYS B 1 289 ? -17.969 -3.977 -4.816 1 94.44 289 CYS B CA 1
ATOM 6359 C C . CYS B 1 289 ? -19.469 -3.736 -4.938 1 94.44 289 CYS B C 1
ATOM 6361 O O . CYS B 1 289 ? -20.125 -3.416 -3.951 1 94.44 289 CYS B O 1
ATOM 6363 N N . GLU B 1 290 ? -19.984 -3.883 -6.086 1 86.88 290 GLU B N 1
ATOM 6364 C CA . GLU B 1 290 ? -21.406 -3.635 -6.34 1 86.88 290 GLU B CA 1
ATOM 6365 C C . GLU B 1 290 ? -22.281 -4.715 -5.703 1 86.88 290 GLU B C 1
ATOM 6367 O O . GLU B 1 290 ? -23.406 -4.441 -5.277 1 86.88 290 GLU B O 1
ATOM 6372 N N . SER B 1 291 ? -21.844 -5.949 -5.621 1 84 291 SER B N 1
ATOM 6373 C CA . SER B 1 291 ? -22.578 -7.078 -5.059 1 84 291 SER B CA 1
ATOM 6374 C C . SER B 1 291 ? -21.734 -7.812 -4.016 1 84 291 SER B C 1
ATOM 6376 O O . SER B 1 291 ? -21.422 -8.984 -4.188 1 84 291 SER B O 1
ATOM 6378 N N . PRO B 1 292 ? -21.656 -7.129 -2.92 1 82.81 292 PRO B N 1
ATOM 6379 C CA . PRO B 1 292 ? -20.672 -7.641 -1.964 1 82.81 292 PRO B CA 1
ATOM 6380 C C . PRO B 1 292 ? -21.156 -8.898 -1.237 1 82.81 292 PRO B C 1
ATOM 6382 O O . PRO B 1 292 ? -20.344 -9.625 -0.654 1 82.81 292 PRO B O 1
ATOM 6385 N N . CYS B 1 293 ? -22.5 -9.117 -1.236 1 84.44 293 CYS B N 1
ATOM 6386 C CA . CYS B 1 293 ? -23.031 -10.305 -0.57 1 84.44 293 CYS B CA 1
ATOM 6387 C C . CYS B 1 293 ? -23.125 -11.469 -1.541 1 84.44 293 CYS B C 1
ATOM 6389 O O . CYS B 1 293 ? -23.516 -12.578 -1.149 1 84.44 293 CYS B O 1
ATOM 6391 N N . GLY B 1 294 ? -22.812 -11.219 -2.75 1 78.06 294 GLY B N 1
ATOM 6392 C CA . GLY B 1 294 ? -22.938 -12.266 -3.75 1 78.06 294 GLY B CA 1
ATOM 6393 C C . GLY B 1 294 ? -24.297 -12.312 -4.398 1 78.06 294 GLY B C 1
ATOM 6394 O O . GLY B 1 294 ? -25.062 -11.336 -4.336 1 78.06 294 GLY B O 1
ATOM 6395 N N . ALA B 1 295 ? -24.547 -13.43 -4.996 1 71 295 ALA B N 1
ATOM 6396 C CA . ALA B 1 295 ? -25.734 -13.531 -5.836 1 71 295 ALA B CA 1
ATOM 6397 C C . ALA B 1 295 ? -27 -13.648 -4.988 1 71 295 ALA B C 1
ATOM 6399 O O . ALA B 1 295 ? -28.078 -13.203 -5.391 1 71 295 ALA B O 1
ATOM 6400 N N . ASP B 1 296 ? -26.797 -14.156 -3.771 1 72.62 296 ASP B N 1
ATOM 6401 C CA . ASP B 1 296 ? -27.969 -14.359 -2.938 1 72.62 296 ASP B CA 1
ATOM 6402 C C . ASP B 1 296 ? -28.391 -13.062 -2.254 1 72.62 296 ASP B C 1
ATOM 6404 O O . ASP B 1 296 ? -29.469 -12.992 -1.653 1 72.62 296 ASP B O 1
ATOM 6408 N N . GLY B 1 297 ? -27.516 -12.117 -2.496 1 77.56 297 GLY B N 1
ATOM 6409 C CA . GLY B 1 297 ? -27.812 -10.812 -1.912 1 77.56 297 GLY B CA 1
ATOM 6410 C C . GLY B 1 297 ? -27.594 -10.773 -0.41 1 77.56 297 GLY B C 1
ATOM 6411 O O . GLY B 1 297 ? -27.297 -11.805 0.208 1 77.56 297 GLY B O 1
ATOM 6412 N N . CYS B 1 298 ? -27.719 -9.5 0.101 1 83.06 298 CYS B N 1
ATOM 6413 C CA . CYS B 1 298 ? -27.547 -9.289 1.532 1 83.06 298 CYS B CA 1
ATOM 6414 C C . CYS B 1 298 ? -28.859 -9.484 2.285 1 83.06 298 CYS B C 1
ATOM 6416 O O . CYS B 1 298 ? -29.922 -9.242 1.737 1 83.06 298 CYS B O 1
ATOM 6418 N N . LYS B 1 299 ? -28.875 -9.969 3.557 1 79.81 299 LYS B N 1
ATOM 6419 C CA . LYS B 1 299 ? -30.047 -10.234 4.383 1 79.81 299 LYS B CA 1
ATOM 6420 C C . LYS B 1 299 ? -30.781 -8.945 4.715 1 79.81 299 LYS B C 1
ATOM 6422 O O . LYS B 1 299 ? -32.031 -8.914 4.723 1 79.81 299 LYS B O 1
ATOM 6427 N N . ASP B 1 300 ? -29.984 -8 5.074 1 81.44 300 ASP B N 1
ATOM 6428 C CA . ASP B 1 300 ? -30.516 -6.684 5.422 1 81.44 300 ASP B CA 1
ATOM 6429 C C . ASP B 1 300 ? -29.484 -5.59 5.176 1 81.44 300 ASP B C 1
ATOM 6431 O O . ASP B 1 300 ? -28.422 -5.848 4.609 1 81.44 300 ASP B O 1
ATOM 6435 N N . ASP B 1 301 ? -29.922 -4.449 5.457 1 80.31 301 ASP B N 1
ATOM 6436 C CA . ASP B 1 301 ? -29.078 -3.291 5.184 1 80.31 301 ASP B CA 1
ATOM 6437 C C . ASP B 1 301 ? -27.797 -3.35 5.996 1 80.31 301 ASP B C 1
ATOM 6439 O O . ASP B 1 301 ? -26.734 -2.934 5.52 1 80.31 301 ASP B O 1
ATOM 6443 N N . ASP B 1 302 ? -27.891 -3.793 7.184 1 83.62 302 ASP B N 1
ATOM 6444 C CA . ASP B 1 302 ? -26.703 -3.91 8.031 1 83.62 302 ASP B CA 1
ATOM 6445 C C . ASP B 1 302 ? -25.719 -4.926 7.457 1 83.62 302 ASP B C 1
ATOM 6447 O O . ASP B 1 302 ? -24.516 -4.672 7.402 1 83.62 302 ASP B O 1
ATOM 6451 N N . ASP B 1 303 ? -26.359 -5.957 7.023 1 87.88 303 ASP B N 1
ATOM 6452 C CA . ASP B 1 303 ? -25.547 -6.988 6.375 1 87.88 303 ASP B CA 1
ATOM 6453 C C . ASP B 1 303 ? -24.891 -6.453 5.105 1 87.88 303 ASP B C 1
ATOM 6455 O O . ASP B 1 303 ? -23.734 -6.77 4.816 1 87.88 303 ASP B O 1
ATOM 6459 N N . GLY B 1 304 ? -25.641 -5.711 4.445 1 90.25 304 GLY B N 1
ATOM 6460 C CA . GLY B 1 304 ? -25.109 -5.094 3.238 1 90.25 304 GLY B CA 1
ATOM 6461 C C . GLY B 1 304 ? -23.969 -4.141 3.508 1 90.25 304 GLY B C 1
ATOM 6462 O O . GLY B 1 304 ? -23 -4.082 2.734 1 90.25 304 GLY B O 1
ATOM 6463 N N . GLY B 1 305 ? -24.125 -3.361 4.562 1 92.62 305 GLY B N 1
ATOM 6464 C CA . GLY B 1 305 ? -23.047 -2.457 4.945 1 92.62 305 GLY B CA 1
ATOM 6465 C C . GLY B 1 305 ? -21.766 -3.176 5.324 1 92.62 305 GLY B C 1
ATOM 6466 O O . GLY B 1 305 ? -20.688 -2.758 4.93 1 92.62 305 GLY B O 1
ATOM 6467 N N . VAL B 1 306 ? -21.906 -4.238 6.047 1 92.94 306 VAL B N 1
ATOM 6468 C CA . VAL B 1 306 ? -20.75 -5.031 6.473 1 92.94 306 VAL B CA 1
ATOM 6469 C C . VAL B 1 306 ? -20.094 -5.668 5.254 1 92.94 306 VAL B C 1
ATOM 6471 O O . VAL B 1 306 ? -18.859 -5.656 5.129 1 92.94 306 VAL B O 1
ATOM 6474 N N . ALA B 1 307 ? -20.891 -6.199 4.371 1 94.12 307 ALA B N 1
ATOM 6475 C CA . ALA B 1 307 ? -20.375 -6.836 3.16 1 94.12 307 ALA B CA 1
ATOM 6476 C C . ALA B 1 307 ? -19.656 -5.832 2.279 1 94.12 307 ALA B C 1
ATOM 6478 O O . ALA B 1 307 ? -18.594 -6.141 1.712 1 94.12 307 ALA B O 1
ATOM 6479 N N . GLU B 1 308 ? -20.25 -4.664 2.135 1 95.06 308 GLU B N 1
ATOM 6480 C CA . GLU B 1 308 ? -19.625 -3.592 1.366 1 95.06 308 GLU B CA 1
ATOM 6481 C C . GLU B 1 308 ? -18.266 -3.221 1.943 1 95.06 308 GLU B C 1
ATOM 6483 O O . GLU B 1 308 ? -17.297 -3.041 1.2 1 95.06 308 GLU B O 1
ATOM 6488 N N . LEU B 1 309 ? -18.234 -3.109 3.234 1 95.81 309 LEU B N 1
ATOM 6489 C CA . LEU B 1 309 ? -16.984 -2.766 3.918 1 95.81 309 LEU B CA 1
ATOM 6490 C C . LEU B 1 309 ? -15.938 -3.855 3.719 1 95.81 309 LEU B C 1
ATOM 6492 O O . LEU B 1 309 ? -14.773 -3.557 3.453 1 95.81 309 LEU B O 1
ATOM 6496 N N . ASP B 1 310 ? -16.328 -5.094 3.814 1 94.19 310 ASP B N 1
ATOM 6497 C CA . ASP B 1 310 ? -15.422 -6.223 3.611 1 94.19 310 ASP B CA 1
ATOM 6498 C C . ASP B 1 310 ? -14.852 -6.223 2.195 1 94.19 310 ASP B C 1
ATOM 6500 O O . ASP B 1 310 ? -13.656 -6.457 2.002 1 94.19 310 ASP B O 1
ATOM 6504 N N . CYS B 1 311 ? -15.742 -6 1.258 1 95.38 311 CYS B N 1
ATOM 6505 C CA . CYS B 1 311 ? -15.32 -5.934 -0.136 1 95.38 311 CYS B CA 1
ATOM 6506 C C . CYS B 1 311 ? -14.312 -4.809 -0.349 1 95.38 311 CYS B C 1
ATOM 6508 O O . CYS B 1 311 ? -13.266 -5.012 -0.961 1 95.38 311 CYS B O 1
ATOM 6510 N N . MET B 1 312 ? -14.594 -3.621 0.2 1 97.19 312 MET B N 1
ATOM 6511 C CA . MET B 1 312 ? -13.766 -2.436 0.024 1 97.19 312 MET B CA 1
ATOM 6512 C C . MET B 1 312 ? -12.406 -2.615 0.701 1 97.19 312 MET B C 1
ATOM 6514 O O . MET B 1 312 ? -11.406 -2.043 0.262 1 97.19 312 MET B O 1
ATOM 6518 N N . ARG B 1 313 ? -12.32 -3.428 1.703 1 96.88 313 ARG B N 1
ATOM 6519 C CA . ARG B 1 313 ? -11.062 -3.723 2.385 1 96.88 313 ARG B CA 1
ATOM 6520 C C . ARG B 1 313 ? -10.156 -4.594 1.517 1 96.88 313 ARG B C 1
ATOM 6522 O O . ARG B 1 313 ? -8.977 -4.758 1.813 1 96.88 313 ARG B O 1
ATOM 6529 N N . ARG B 1 314 ? -10.68 -5.086 0.364 1 94.94 314 ARG B N 1
ATOM 6530 C CA . ARG B 1 314 ? -9.898 -5.898 -0.569 1 94.94 314 ARG B CA 1
ATOM 6531 C C . ARG B 1 314 ? -9.57 -5.113 -1.835 1 94.94 314 ARG B C 1
ATOM 6533 O O . ARG B 1 314 ? -9.008 -5.66 -2.783 1 94.94 314 ARG B O 1
ATOM 6540 N N . VAL B 1 315 ? -9.977 -3.859 -1.883 1 97.12 315 VAL B N 1
ATOM 6541 C CA . VAL B 1 315 ? -9.617 -2.986 -2.994 1 97.12 315 VAL B CA 1
ATOM 6542 C C . VAL B 1 315 ? -8.328 -2.23 -2.662 1 97.12 315 VAL B C 1
ATOM 6544 O O . VAL B 1 315 ? -8.164 -1.733 -1.545 1 97.12 315 VAL B O 1
ATOM 6547 N N . SER B 1 316 ? -7.34 -2.246 -3.578 1 97.56 316 SER B N 1
ATOM 6548 C CA . SER B 1 316 ? -6.113 -1.497 -3.318 1 97.56 316 SER B CA 1
ATOM 6549 C C . SER B 1 316 ? -6.414 -0.021 -3.072 1 97.56 316 SER B C 1
ATOM 6551 O O . SER B 1 316 ? -7.332 0.541 -3.67 1 97.56 316 SER B O 1
ATOM 6553 N N . PHE B 1 317 ? -5.613 0.644 -2.195 1 98.12 317 PHE B N 1
ATOM 6554 C CA . PHE B 1 317 ? -5.863 2.057 -1.929 1 98.12 317 PHE B CA 1
ATOM 6555 C C . PHE B 1 317 ? -5.613 2.895 -3.176 1 98.12 317 PHE B C 1
ATOM 6557 O O . PHE B 1 317 ? -6.215 3.957 -3.348 1 98.12 317 PHE B O 1
ATOM 6564 N N . ALA B 1 318 ? -4.715 2.42 -4.082 1 98.31 318 ALA B N 1
ATOM 6565 C CA . ALA B 1 318 ? -4.461 3.139 -5.328 1 98.31 318 ALA B CA 1
ATOM 6566 C C . ALA B 1 318 ? -5.719 3.209 -6.188 1 98.31 318 ALA B C 1
ATOM 6568 O O . ALA B 1 318 ? -6.059 4.27 -6.719 1 98.31 318 ALA B O 1
ATOM 6569 N N . GLN B 1 319 ? -6.445 2.053 -6.309 1 98 319 GLN B N 1
ATOM 6570 C CA . GLN B 1 319 ? -7.676 2.027 -7.094 1 98 319 GLN B CA 1
ATOM 6571 C C . GLN B 1 319 ? -8.719 2.971 -6.512 1 98 319 GLN B C 1
ATOM 6573 O O . GLN B 1 319 ? -9.406 3.686 -7.254 1 98 319 GLN B O 1
ATOM 6578 N N . ILE B 1 320 ? -8.836 2.973 -5.207 1 98.5 320 ILE B N 1
ATOM 6579 C CA . ILE B 1 320 ? -9.812 3.818 -4.531 1 98.5 320 ILE B CA 1
ATOM 6580 C C . ILE B 1 320 ? -9.469 5.289 -4.754 1 98.5 320 ILE B C 1
ATOM 6582 O O . ILE B 1 320 ? -10.312 6.066 -5.207 1 98.5 320 ILE B O 1
ATOM 6586 N N . SER B 1 321 ? -8.234 5.668 -4.492 1 98.5 321 SER B N 1
ATOM 6587 C CA . SER B 1 321 ? -7.793 7.055 -4.602 1 98.5 321 SER B CA 1
ATOM 6588 C C . SER B 1 321 ? -7.875 7.547 -6.043 1 98.5 321 SER B C 1
ATOM 6590 O O . SER B 1 321 ? -8.32 8.672 -6.293 1 98.5 321 SER B O 1
ATOM 6592 N N . ASN B 1 322 ? -7.387 6.703 -6.977 1 98.5 322 ASN B N 1
ATOM 6593 C CA . ASN B 1 322 ? -7.41 7.094 -8.383 1 98.5 322 ASN B CA 1
ATOM 6594 C C . ASN B 1 322 ? -8.836 7.305 -8.883 1 98.5 322 ASN B C 1
ATOM 6596 O O . ASN B 1 322 ? -9.109 8.258 -9.617 1 98.5 322 ASN B O 1
ATOM 6600 N N . PHE B 1 323 ? -9.773 6.387 -8.492 1 98.5 323 PHE B N 1
ATOM 6601 C CA . PHE B 1 323 ? -11.148 6.559 -8.938 1 98.5 323 PHE B CA 1
ATOM 6602 C C . PHE B 1 323 ? -11.711 7.891 -8.453 1 98.5 323 PHE B C 1
ATOM 6604 O O . PHE B 1 323 ? -12.211 8.688 -9.258 1 98.5 323 PHE B O 1
ATOM 6611 N N . ILE B 1 324 ? -11.594 8.188 -7.148 1 98.44 324 ILE B N 1
ATOM 6612 C CA . ILE B 1 324 ? -12.156 9.398 -6.559 1 98.44 324 ILE B CA 1
ATOM 6613 C C . ILE B 1 324 ? -11.523 10.633 -7.195 1 98.44 324 ILE B C 1
ATOM 6615 O O . ILE B 1 324 ? -12.227 11.555 -7.613 1 98.44 324 ILE B O 1
ATOM 6619 N N . GLY B 1 325 ? -10.203 10.641 -7.254 1 98.25 325 GLY B N 1
ATOM 6620 C CA . GLY B 1 325 ? -9.477 11.797 -7.758 1 98.25 325 GLY B CA 1
ATOM 6621 C C . GLY B 1 325 ? -9.742 12.078 -9.227 1 98.25 325 GLY B C 1
ATOM 6622 O O . GLY B 1 325 ? -9.992 13.227 -9.602 1 98.25 325 GLY B O 1
ATOM 6623 N N . GLN B 1 326 ? -9.656 11.023 -10.039 1 98.12 326 GLN B N 1
ATOM 6624 C CA . GLN B 1 326 ? -9.852 11.195 -11.477 1 98.12 326 GLN B CA 1
ATOM 6625 C C . GLN B 1 326 ? -11.297 11.547 -11.797 1 98.12 326 GLN B C 1
ATOM 6627 O O . GLN B 1 326 ? -11.562 12.328 -12.711 1 98.12 326 GLN B O 1
ATOM 6632 N N . TYR B 1 327 ? -12.258 10.938 -11.055 1 98.12 327 TYR B N 1
ATOM 6633 C CA . TYR B 1 327 ? -13.664 11.312 -11.156 1 98.12 327 TYR B CA 1
ATOM 6634 C C . TYR B 1 327 ? -13.852 12.805 -10.922 1 98.12 327 TYR B C 1
ATOM 6636 O O . TYR B 1 327 ? -14.594 13.469 -11.648 1 98.12 327 TYR B O 1
ATOM 6644 N N . GLY B 1 328 ? -13.242 13.375 -9.945 1 97.38 328 GLY B N 1
ATOM 6645 C CA . GLY B 1 328 ? -13.273 14.805 -9.664 1 97.38 328 GLY B CA 1
ATOM 6646 C C . GLY B 1 328 ? -12.578 15.641 -10.727 1 97.38 328 GLY B C 1
ATOM 6647 O O . GLY B 1 328 ? -13.086 16.688 -11.133 1 97.38 328 GLY B O 1
ATOM 6648 N N . ASP B 1 329 ? -11.375 15.195 -11.125 1 97.19 329 ASP B N 1
ATOM 6649 C CA . ASP B 1 329 ? -10.609 15.906 -12.148 1 97.19 329 ASP B CA 1
ATOM 6650 C C . ASP B 1 329 ? -11.43 16.062 -13.422 1 97.19 329 ASP B C 1
ATOM 6652 O O . ASP B 1 329 ? -11.281 17.062 -14.141 1 97.19 329 ASP B O 1
ATOM 6656 N N . GLU B 1 330 ? -12.281 15.086 -13.695 1 97.12 330 GLU B N 1
ATOM 6657 C CA . GLU B 1 330 ? -13.078 15.094 -14.914 1 97.12 330 GLU B CA 1
ATOM 6658 C C . GLU B 1 330 ? -14.352 15.922 -14.742 1 97.12 330 GLU B C 1
ATOM 6660 O O . GLU B 1 330 ? -15.102 16.125 -15.695 1 97.12 330 GLU B O 1
ATOM 6665 N N . GLY B 1 331 ? -14.594 16.406 -13.633 1 95.31 331 GLY B N 1
ATOM 6666 C CA . GLY B 1 331 ? -15.758 17.234 -13.367 1 95.31 331 GLY B CA 1
ATOM 6667 C C . GLY B 1 331 ? -17.047 16.438 -13.336 1 95.31 331 GLY B C 1
ATOM 6668 O O . GLY B 1 331 ? -18.125 16.953 -13.672 1 95.31 331 GLY B O 1
ATOM 6669 N N . GLU B 1 332 ? -16.938 15.172 -12.914 1 95.5 332 GLU B N 1
ATOM 6670 C CA . GLU B 1 332 ? -18.094 14.297 -12.906 1 95.5 332 GLU B CA 1
ATOM 6671 C C . GLU B 1 332 ? -19.016 14.602 -11.727 1 95.5 332 GLU B C 1
ATOM 6673 O O . GLU B 1 332 ? -18.594 15.25 -10.766 1 95.5 332 GLU B O 1
ATOM 6678 N N . THR B 1 333 ? -20.266 14.281 -11.805 1 95.31 333 THR B N 1
ATOM 6679 C CA . THR B 1 333 ? -21.297 14.422 -10.773 1 95.31 333 THR B CA 1
ATOM 6680 C C . THR B 1 333 ? -21.906 13.062 -10.438 1 95.31 333 THR B C 1
ATOM 6682 O O . THR B 1 333 ? -22.031 12.195 -11.305 1 95.31 333 THR B O 1
ATOM 6685 N N . PRO B 1 334 ? -22.297 12.789 -9.219 1 95.25 334 PRO B N 1
ATOM 6686 C CA . PRO B 1 334 ? -22.234 13.727 -8.094 1 95.25 334 PRO B CA 1
ATOM 6687 C C . PRO B 1 334 ? -20.812 13.938 -7.582 1 95.25 334 PRO B C 1
ATOM 6689 O O . PRO B 1 334 ? -19.969 13.062 -7.734 1 95.25 334 PRO B O 1
ATOM 6692 N N . THR B 1 335 ? -20.625 15.117 -7.07 1 94.06 335 THR B N 1
ATOM 6693 C CA . THR B 1 335 ? -19.328 15.383 -6.453 1 94.06 335 THR B CA 1
ATOM 6694 C C . THR B 1 335 ? -19.109 14.484 -5.242 1 94.06 335 THR B C 1
ATOM 6696 O O . THR B 1 335 ? -20.016 14.273 -4.445 1 94.06 335 THR B O 1
ATOM 6699 N N . LEU B 1 336 ? -17.922 13.922 -5.137 1 95.25 336 LEU B N 1
ATOM 6700 C CA . LEU B 1 336 ? -17.562 13.07 -4.008 1 95.25 336 LEU B CA 1
ATOM 6701 C C . LEU B 1 336 ? -16.75 13.836 -2.979 1 95.25 336 LEU B C 1
ATOM 6703 O O . LEU B 1 336 ? -15.766 14.492 -3.326 1 95.25 336 LEU B O 1
ATOM 6707 N N . SER B 1 337 ? -17.172 13.891 -1.773 1 93.38 337 SER B N 1
ATOM 6708 C CA . SER B 1 337 ? -16.469 14.562 -0.691 1 93.38 337 SER B CA 1
ATOM 6709 C C . SER B 1 337 ? -16.375 13.68 0.548 1 93.38 337 SER B C 1
ATOM 6711 O O . SER B 1 337 ? -17.328 12.984 0.891 1 93.38 337 SER B O 1
ATOM 6713 N N . PHE B 1 338 ? -15.211 13.617 1.118 1 95.19 338 PHE B N 1
ATOM 6714 C CA . PHE B 1 338 ? -14.953 12.883 2.35 1 95.19 338 PHE B CA 1
ATOM 6715 C C . PHE B 1 338 ? -14.289 13.781 3.387 1 95.19 338 PHE B C 1
ATOM 6717 O O . PHE B 1 338 ? -13.109 14.102 3.277 1 95.19 338 PHE B O 1
ATOM 6724 N N . SER B 1 339 ? -14.992 14.211 4.352 1 93.75 339 SER B N 1
ATOM 6725 C CA . SER B 1 339 ? -14.602 15.133 5.41 1 93.75 339 SER B CA 1
ATOM 6726 C C . SER B 1 339 ? -15.203 14.734 6.75 1 93.75 339 SER B C 1
ATOM 6728 O O . SER B 1 339 ? -15.977 13.773 6.824 1 93.75 339 SER B O 1
ATOM 6730 N N . PRO B 1 340 ? -14.812 15.367 7.828 1 94.44 340 PRO B N 1
ATOM 6731 C CA . PRO B 1 340 ? -15.359 15 9.141 1 94.44 340 PRO B CA 1
ATOM 6732 C C . PRO B 1 340 ? -16.891 14.961 9.148 1 94.44 340 PRO B C 1
ATOM 6734 O O . PRO B 1 340 ? -17.531 15.812 8.531 1 94.44 340 PRO B O 1
ATOM 6737 N N . VAL B 1 341 ? -17.422 13.977 9.844 1 92.44 341 VAL B N 1
ATOM 6738 C CA . VAL B 1 341 ? -18.844 13.719 9.922 1 92.44 341 VAL B CA 1
ATOM 6739 C C . VAL B 1 341 ? -19.359 14.031 11.328 1 92.44 341 VAL B C 1
ATOM 6741 O O . VAL B 1 341 ? -18.781 13.578 12.32 1 92.44 341 VAL B O 1
ATOM 6744 N N . PRO B 1 342 ? -20.469 14.867 11.383 1 92.12 342 PRO B N 1
ATOM 6745 C CA . PRO B 1 342 ? -21.047 15.07 12.719 1 92.12 342 PRO B CA 1
ATOM 6746 C C . PRO B 1 342 ? -21.516 13.766 13.359 1 92.12 342 PRO B C 1
ATOM 6748 O O . PRO B 1 342 ? -22.281 13.016 12.742 1 92.12 342 PRO B O 1
ATOM 6751 N N . ASP B 1 343 ? -21.031 13.469 14.5 1 90.5 343 ASP B N 1
ATOM 6752 C CA . ASP B 1 343 ? -21.422 12.258 15.219 1 90.5 343 ASP B CA 1
ATOM 6753 C C . ASP B 1 343 ? -21.781 12.578 16.672 1 90.5 343 ASP B C 1
ATOM 6755 O O . ASP B 1 343 ? -22.156 11.688 17.438 1 90.5 343 ASP B O 1
ATOM 6759 N N . ASP B 1 344 ? -21.625 13.805 17.109 1 91.06 344 ASP B N 1
ATOM 6760 C CA . ASP B 1 344 ? -21.953 14.359 18.422 1 91.06 344 ASP B CA 1
ATOM 6761 C C . ASP B 1 344 ? -21.156 13.664 19.516 1 91.06 344 ASP B C 1
ATOM 6763 O O . ASP B 1 344 ? -21.625 13.539 20.656 1 91.06 344 ASP B O 1
ATOM 6767 N N . HIS B 1 345 ? -20.047 13.125 19.125 1 92 345 HIS B N 1
ATOM 6768 C CA . HIS B 1 345 ? -19.062 12.578 20.047 1 92 345 HIS B CA 1
ATOM 6769 C C . HIS B 1 345 ? -17.703 13.266 19.875 1 92 345 HIS B C 1
ATOM 6771 O O . HIS B 1 345 ? -17.109 13.734 20.844 1 92 345 HIS B O 1
ATOM 6777 N N . ILE B 1 346 ? -17.328 13.336 18.656 1 93.75 346 ILE B N 1
ATOM 6778 C CA . ILE B 1 346 ? -16.062 13.984 18.297 1 93.75 346 ILE B CA 1
ATOM 6779 C C . ILE B 1 346 ? -16.344 15.273 17.531 1 93.75 346 ILE B C 1
ATOM 6781 O O . ILE B 1 346 ? -15.773 16.328 17.859 1 93.75 346 ILE B O 1
ATOM 6785 N N . VAL B 1 347 ? -17.172 15.172 16.578 1 94.62 347 VAL B N 1
ATOM 6786 C CA . VAL B 1 347 ? -17.594 16.312 15.766 1 94.62 347 VAL B CA 1
ATOM 6787 C C . VAL B 1 347 ? -19.047 16.672 16.094 1 94.62 347 VAL B C 1
ATOM 6789 O O . VAL B 1 347 ? -19.938 15.852 15.953 1 94.62 347 VAL B O 1
ATOM 6792 N N . PHE B 1 348 ? -19.266 17.922 16.422 1 93.94 348 PHE B N 1
ATOM 6793 C CA . PHE B 1 348 ? -20.562 18.281 16.984 1 93.94 348 PHE B CA 1
ATOM 6794 C C . PHE B 1 348 ? -21.344 19.156 16.016 1 93.94 348 PHE B C 1
ATOM 6796 O O . PHE B 1 348 ? -20.766 19.891 15.211 1 93.94 348 PHE B O 1
ATOM 6803 N N . ARG B 1 349 ? -22.656 19.078 16.141 1 91.25 349 ARG B N 1
ATOM 6804 C CA . ARG B 1 349 ? -23.562 19.922 15.375 1 91.25 349 ARG B CA 1
ATOM 6805 C C . ARG B 1 349 ? -23.812 21.25 16.078 1 91.25 349 ARG B C 1
ATOM 6807 O O . ARG B 1 349 ? -24.25 22.219 15.438 1 91.25 349 ARG B O 1
ATOM 6814 N N . ASN B 1 350 ? -23.516 21.312 17.375 1 91.94 350 ASN B N 1
ATOM 6815 C CA . ASN B 1 350 ? -23.953 22.453 18.172 1 91.94 350 ASN B CA 1
ATOM 6816 C C . ASN B 1 350 ? -22.781 23.078 18.938 1 91.94 350 ASN B C 1
ATOM 6818 O O . ASN B 1 350 ? -22.859 23.266 20.156 1 91.94 350 ASN B O 1
ATOM 6822 N N . TYR B 1 351 ? -21.781 23.594 18.234 1 92.88 351 TYR B N 1
ATOM 6823 C CA . TYR B 1 351 ? -20.578 24.125 18.859 1 92.88 351 TYR B CA 1
ATOM 6824 C C . TYR B 1 351 ? -20.891 25.359 19.688 1 92.88 351 TYR B C 1
ATOM 6826 O O . TYR B 1 351 ? -20.344 25.547 20.781 1 92.88 351 TYR B O 1
ATOM 6834 N N . GLU B 1 352 ? -21.766 26.281 19.203 1 90 352 GLU B N 1
ATOM 6835 C CA . GLU B 1 352 ? -22.109 27.516 19.922 1 90 352 GLU B CA 1
ATOM 6836 C C . GLU B 1 352 ? -22.766 27.203 21.266 1 90 352 GLU B C 1
ATOM 6838 O O . GLU B 1 352 ? -22.438 27.828 22.266 1 90 352 GLU B O 1
ATOM 6843 N N . ALA B 1 353 ? -23.672 26.25 21.172 1 93.25 353 ALA B N 1
ATOM 6844 C CA . ALA B 1 353 ? -24.359 25.859 22.391 1 93.25 353 ALA B CA 1
ATOM 6845 C C . ALA B 1 353 ? -23.375 25.234 23.391 1 93.25 353 ALA B C 1
ATOM 6847 O O . ALA B 1 353 ? -23.469 25.453 24.594 1 93.25 353 ALA B O 1
ATOM 6848 N N . ARG B 1 354 ? -22.453 24.484 22.891 1 94.69 354 ARG B N 1
ATOM 6849 C CA . ARG B 1 354 ? -21.469 23.812 23.734 1 94.69 354 ARG B CA 1
ATOM 6850 C C . ARG B 1 354 ? -20.562 24.828 24.406 1 94.69 354 ARG B C 1
ATOM 6852 O O . ARG B 1 354 ? -20.266 24.719 25.609 1 94.69 354 ARG B O 1
ATOM 6859 N N . ALA B 1 355 ? -20.141 25.828 23.688 1 93.88 355 ALA B N 1
ATOM 6860 C CA . ALA B 1 355 ? -19.297 26.891 24.25 1 93.88 355 ALA B CA 1
ATOM 6861 C C . ALA B 1 355 ? -20.047 27.641 25.359 1 93.88 355 ALA B C 1
ATOM 6863 O O . ALA B 1 355 ? -19.469 27.938 26.391 1 93.88 355 ALA B O 1
ATOM 6864 N N . ALA B 1 356 ? -21.297 27.891 25.125 1 93.69 356 ALA B N 1
ATOM 6865 C CA . ALA B 1 356 ? -22.125 28.625 26.094 1 93.69 356 ALA B CA 1
ATOM 6866 C C . ALA B 1 356 ? -22.281 27.828 27.391 1 93.69 356 ALA B C 1
ATOM 6868 O O . ALA B 1 356 ? -22.391 28.406 28.469 1 93.69 356 ALA B O 1
ATOM 6869 N N . GLU B 1 357 ? -22.219 26.531 27.25 1 95.88 357 GLU B N 1
ATOM 6870 C CA . GLU B 1 357 ? -22.375 25.641 28.406 1 95.88 357 GLU B CA 1
ATOM 6871 C C . GLU B 1 357 ? -21.016 25.328 29.031 1 95.88 357 GLU B C 1
ATOM 6873 O O . GLU B 1 357 ? -20.938 24.562 30 1 95.88 357 GLU B O 1
ATOM 6878 N N . GLY B 1 358 ? -20 25.875 28.5 1 95.12 358 GLY B N 1
ATOM 6879 C CA . GLY B 1 358 ? -18.656 25.688 29.047 1 95.12 358 GLY B CA 1
ATOM 6880 C C . GLY B 1 358 ? -18 24.391 28.594 1 95.12 358 GLY B C 1
ATOM 6881 O O . GLY B 1 358 ? -17 23.969 29.172 1 95.12 358 GLY B O 1
ATOM 6882 N N . GLN B 1 359 ? -18.594 23.781 27.609 1 96.38 359 GLN B N 1
ATOM 6883 C CA . GLN B 1 359 ? -18.031 22.531 27.078 1 96.38 359 GLN B CA 1
ATOM 6884 C C . GLN B 1 359 ? -16.953 22.828 26.031 1 96.38 359 GLN B C 1
ATOM 6886 O O . GLN B 1 359 ? -17.062 22.359 24.891 1 96.38 359 GLN B O 1
ATOM 6891 N N . LEU B 1 360 ? -16.016 23.531 26.344 1 97.19 360 LEU B N 1
ATOM 6892 C CA . LEU B 1 360 ? -14.812 23.969 25.625 1 97.19 360 LEU B CA 1
ATOM 6893 C C . LEU B 1 360 ? -13.609 24.016 26.562 1 97.19 360 LEU B C 1
ATOM 6895 O O . LEU B 1 360 ? -13.727 24.453 27.703 1 97.19 360 LEU B O 1
ATOM 6899 N N . ALA B 1 361 ? -12.508 23.484 26.094 1 97.75 361 ALA B N 1
ATOM 6900 C CA . ALA B 1 361 ? -11.32 23.453 26.938 1 97.75 361 ALA B CA 1
ATOM 6901 C C . ALA B 1 361 ? -10.969 24.844 27.469 1 97.75 361 ALA B C 1
ATOM 6903 O O . ALA B 1 361 ? -10.883 25.797 26.688 1 97.75 361 ALA B O 1
ATOM 6904 N N . ARG B 1 362 ? -10.766 24.953 28.734 1 96.94 362 ARG B N 1
ATOM 6905 C CA . ARG B 1 362 ? -10.367 26.219 29.375 1 96.94 362 ARG B CA 1
ATOM 6906 C C . ARG B 1 362 ? -8.859 26.406 29.312 1 96.94 362 ARG B C 1
ATOM 6908 O O . ARG B 1 362 ? -8.18 26.391 30.344 1 96.94 362 ARG B O 1
ATOM 6915 N N . ARG B 1 363 ? -8.367 26.656 28.094 1 98.06 363 ARG B N 1
ATOM 6916 C CA . ARG B 1 363 ? -6.945 26.766 27.812 1 98.06 363 ARG B CA 1
ATOM 6917 C C . ARG B 1 363 ? -6.66 27.984 26.938 1 98.06 363 ARG B C 1
ATOM 6919 O O . ARG B 1 363 ? -7.5 28.391 26.125 1 98.06 363 ARG B O 1
ATOM 6926 N N . PRO B 1 364 ? -5.484 28.625 27.094 1 98.56 364 PRO B N 1
ATOM 6927 C CA . PRO B 1 364 ? -5.094 29.703 26.188 1 98.56 364 PRO B CA 1
ATOM 6928 C C . PRO B 1 364 ? -5.125 29.281 24.719 1 98.56 364 PRO B C 1
ATOM 6930 O O . PRO B 1 364 ? -4.898 28.109 24.406 1 98.56 364 PRO B O 1
ATOM 6933 N N . SER B 1 365 ? -5.445 30.25 23.859 1 98.62 365 SER B N 1
ATOM 6934 C CA . SER B 1 365 ? -5.445 30 22.422 1 98.62 365 SER B CA 1
ATOM 6935 C C . SER B 1 365 ? -4.73 31.109 21.656 1 98.62 365 SER B C 1
ATOM 6937 O O . SER B 1 365 ? -4.816 32.281 22.031 1 98.62 365 SER B O 1
ATOM 6939 N N . LEU B 1 366 ? -3.939 30.719 20.75 1 98.81 366 LEU B N 1
ATOM 6940 C CA . LEU B 1 366 ? -3.447 31.578 19.672 1 98.81 366 LEU B CA 1
ATOM 6941 C C . LEU B 1 366 ? -4.238 31.359 18.391 1 98.81 366 LEU B C 1
ATOM 6943 O O . LEU B 1 366 ? -4.387 30.219 17.938 1 98.81 366 LEU B O 1
ATOM 6947 N N . ILE B 1 367 ? -4.859 32.406 17.812 1 98.44 367 ILE B N 1
ATOM 6948 C CA . ILE B 1 367 ? -5.68 32.25 16.609 1 98.44 367 ILE B CA 1
ATOM 6949 C C . ILE B 1 367 ? -5.168 33.219 15.531 1 98.44 367 ILE B C 1
ATOM 6951 O O . ILE B 1 367 ? -4.992 34.406 15.781 1 98.44 367 ILE B O 1
ATOM 6955 N N . SER B 1 368 ? -4.895 32.688 14.359 1 98.19 368 SER B N 1
ATOM 6956 C CA . SER B 1 368 ? -4.379 33.531 13.289 1 98.19 368 SER B CA 1
ATOM 6957 C C . SER B 1 368 ? -5.086 33.25 11.969 1 98.19 368 SER B C 1
ATOM 6959 O O . SER B 1 368 ? -5.766 32.219 11.828 1 98.19 368 SER B O 1
ATOM 6961 N N . PHE B 1 369 ? -5.012 34.188 11.039 1 97 369 PHE B N 1
ATOM 6962 C CA . PHE B 1 369 ? -5.535 34.062 9.68 1 97 369 PHE B CA 1
ATOM 6963 C C . PHE B 1 369 ? -4.781 35 8.734 1 97 369 PHE B C 1
ATOM 6965 O O . PHE B 1 369 ? -3.975 35.812 9.172 1 97 369 PHE B O 1
ATOM 6972 N N . THR B 1 370 ? -4.957 34.812 7.473 1 98.25 370 THR B N 1
ATOM 6973 C CA . THR B 1 370 ? -4.316 35.656 6.473 1 98.25 370 THR B CA 1
ATOM 6974 C C . THR B 1 370 ? -5.301 36.688 5.922 1 98.25 370 THR B C 1
ATOM 6976 O O . THR B 1 370 ? -6.512 36.469 5.914 1 98.25 370 THR B O 1
ATOM 6979 N N . ALA B 1 371 ? -4.875 37.75 5.484 1 98.44 371 ALA B N 1
ATOM 6980 C CA . ALA B 1 371 ? -5.711 38.906 5.18 1 98.44 371 ALA B CA 1
ATOM 6981 C C . ALA B 1 371 ? -6.594 38.625 3.963 1 98.44 371 ALA B C 1
ATOM 6983 O O . ALA B 1 371 ? -7.754 39.062 3.932 1 98.44 371 ALA B O 1
ATOM 6984 N N . ASN B 1 372 ? -6.074 38.031 2.973 1 98.38 372 ASN B N 1
ATOM 6985 C CA . ASN B 1 372 ? -6.809 37.688 1.763 1 98.38 372 ASN B CA 1
ATOM 6986 C C . ASN B 1 372 ? -6.887 36.188 1.574 1 98.38 372 ASN B C 1
ATOM 6988 O O . ASN B 1 372 ? -6.504 35.656 0.525 1 98.38 372 ASN B O 1
ATOM 6992 N N . GLU B 1 373 ? -7.465 35.594 2.482 1 97.12 373 GLU B N 1
ATOM 6993 C CA . GLU B 1 373 ? -7.449 34.156 2.736 1 97.12 373 GLU B CA 1
ATOM 6994 C C . GLU B 1 373 ? -7.914 33.375 1.511 1 97.12 373 GLU B C 1
ATOM 6996 O O . GLU B 1 373 ? -7.285 32.375 1.13 1 97.12 373 GLU B O 1
ATOM 7001 N N . PHE B 1 374 ? -8.938 33.781 0.796 1 96.88 374 PHE B N 1
ATOM 7002 C CA . PHE B 1 374 ? -9.641 32.875 -0.109 1 96.88 374 PHE B CA 1
ATOM 7003 C C . PHE B 1 374 ? -9.211 33.094 -1.552 1 96.88 374 PHE B C 1
ATOM 7005 O O . PHE B 1 374 ? -9.648 32.406 -2.461 1 96.88 374 PHE B O 1
ATOM 7012 N N . SER B 1 375 ? -8.297 34.094 -1.773 1 96.19 375 SER B N 1
ATOM 7013 C CA . SER B 1 375 ? -7.879 34.375 -3.139 1 96.19 375 SER B CA 1
ATOM 7014 C C . SER B 1 375 ? -7.246 33.156 -3.801 1 96.19 375 SER B C 1
ATOM 7016 O O . SER B 1 375 ? -7.332 33 -5.02 1 96.19 375 SER B O 1
ATOM 7018 N N . SER B 1 376 ? -6.641 32.312 -2.979 1 93.56 376 SER B N 1
ATOM 7019 C CA . SER B 1 376 ? -5.992 31.125 -3.518 1 93.56 376 SER B CA 1
ATOM 7020 C C . SER B 1 376 ? -6.938 29.938 -3.516 1 93.56 376 SER B C 1
ATOM 7022 O O . SER B 1 376 ? -6.605 28.875 -4.035 1 93.56 376 SER B O 1
ATOM 7024 N N . LEU B 1 377 ? -8.102 30.047 -2.99 1 93.56 377 LEU B N 1
ATOM 7025 C CA . LEU B 1 377 ? -8.992 28.906 -2.801 1 93.56 377 LEU B CA 1
ATOM 7026 C C . LEU B 1 377 ? -10.164 28.969 -3.775 1 93.56 377 LEU B C 1
ATOM 7028 O O . LEU B 1 377 ? -11.031 28.094 -3.773 1 93.56 377 LEU B O 1
ATOM 7032 N N . VAL B 1 378 ? -10.266 30.062 -4.539 1 92.19 378 VAL B N 1
ATOM 7033 C CA . VAL B 1 378 ? -11.227 30.125 -5.633 1 92.19 378 VAL B CA 1
ATOM 7034 C C . VAL B 1 378 ? -10.586 29.594 -6.914 1 92.19 378 VAL B C 1
ATOM 7036 O O . VAL B 1 378 ? -9.367 29.422 -6.984 1 92.19 378 VAL B O 1
ATOM 7039 N N . PRO B 1 379 ? -11.391 29.312 -7.914 1 89.25 379 PRO B N 1
ATOM 7040 C CA . PRO B 1 379 ? -10.836 28.734 -9.148 1 89.25 379 PRO B CA 1
ATOM 7041 C C . PRO B 1 379 ? -9.734 29.609 -9.75 1 89.25 379 PRO B C 1
ATOM 7043 O O . PRO B 1 379 ? -9.867 30.828 -9.805 1 89.25 379 PRO B O 1
ATOM 7046 N N . TRP B 1 380 ? -8.719 28.953 -10.164 1 89.25 380 TRP B N 1
ATOM 7047 C CA . TRP B 1 380 ? -7.578 29.609 -10.789 1 89.25 380 TRP B CA 1
ATOM 7048 C C . TRP B 1 380 ? -7.996 30.312 -12.078 1 89.25 380 TRP B C 1
ATOM 7050 O O . TRP B 1 380 ? -8.578 29.688 -12.969 1 89.25 380 TRP B O 1
ATOM 7060 N N . PRO B 1 381 ? -7.73 31.625 -12.133 1 91.12 381 PRO B N 1
ATOM 7061 C CA . PRO B 1 381 ? -8.141 32.375 -13.336 1 91.12 381 PRO B CA 1
ATOM 7062 C C . PRO B 1 381 ? -7.164 32.188 -14.492 1 91.12 381 PRO B C 1
ATOM 7064 O O . PRO B 1 381 ? -6.488 33.156 -14.875 1 91.12 381 PRO B O 1
ATOM 7067 N N . LYS B 1 382 ? -7.164 31.094 -15.156 1 88.69 382 LYS B N 1
ATOM 7068 C CA . LYS B 1 382 ? -6.184 30.688 -16.156 1 88.69 382 LYS B CA 1
ATOM 7069 C C . LYS B 1 382 ? -6.148 31.688 -17.312 1 88.69 382 LYS B C 1
ATOM 7071 O O . LYS B 1 382 ? -5.09 31.938 -17.891 1 88.69 382 LYS B O 1
ATOM 7076 N N . GLU B 1 383 ? -7.27 32.281 -17.609 1 90.69 383 GLU B N 1
ATOM 7077 C CA . GLU B 1 383 ? -7.375 33.156 -18.797 1 90.69 383 GLU B CA 1
ATOM 7078 C C . GLU B 1 383 ? -7.031 34.594 -18.469 1 90.69 383 GLU B C 1
ATOM 7080 O O . GLU B 1 383 ? -6.918 35.438 -19.375 1 90.69 383 GLU B O 1
ATOM 7085 N N . ASN B 1 384 ? -6.891 34.906 -17.234 1 91 384 ASN B N 1
ATOM 7086 C CA . ASN B 1 384 ? -6.574 36.281 -16.828 1 91 384 ASN B CA 1
ATOM 7087 C C . ASN B 1 384 ? -5.785 36.312 -15.523 1 91 384 ASN B C 1
ATOM 7089 O O . ASN B 1 384 ? -6.25 36.844 -14.523 1 91 384 ASN B O 1
ATOM 7093 N N . LEU B 1 385 ? -4.598 35.906 -15.594 1 91.25 385 LEU B N 1
ATOM 7094 C CA . LEU B 1 385 ? -3.77 35.719 -14.406 1 91.25 385 LEU B CA 1
ATOM 7095 C C . LEU B 1 385 ? -3.389 37.062 -13.781 1 91.25 385 LEU B C 1
ATOM 7097 O O . LEU B 1 385 ? -3.246 37.156 -12.562 1 91.25 385 LEU B O 1
ATOM 7101 N N . THR B 1 386 ? -3.27 38.062 -14.562 1 91.5 386 THR B N 1
ATOM 7102 C CA . THR B 1 386 ? -2.816 39.375 -14.07 1 91.5 386 THR B CA 1
ATOM 7103 C C . THR B 1 386 ? -3.934 40.094 -13.312 1 91.5 386 THR B C 1
ATOM 7105 O O . THR B 1 386 ? -3.699 40.656 -12.25 1 91.5 386 THR B O 1
ATOM 7108 N N . GLU B 1 387 ? -5.133 40 -13.875 1 93.31 387 GLU B N 1
ATOM 7109 C CA . GLU B 1 387 ? -6.262 40.656 -13.211 1 93.31 387 GLU B CA 1
ATOM 7110 C C . GLU B 1 387 ? -6.738 39.844 -12.016 1 93.31 387 GLU B C 1
ATOM 7112 O O . GLU B 1 387 ? -7.199 40.406 -11.016 1 93.31 387 GLU B O 1
ATOM 7117 N N . GLY B 1 388 ? -6.59 38.562 -12.109 1 94.88 388 GLY B N 1
ATOM 7118 C CA . GLY B 1 388 ? -7.008 37.688 -11.039 1 94.88 388 GLY B CA 1
ATOM 7119 C C . GLY B 1 388 ? -8.516 37.531 -10.93 1 94.88 388 GLY B C 1
ATOM 7120 O O . GLY B 1 388 ? -9.25 38 -11.797 1 94.88 388 GLY B O 1
ATOM 7121 N N . PRO B 1 389 ? -9.016 36.812 -9.875 1 94.56 389 PRO B N 1
ATOM 7122 C CA . PRO B 1 389 ? -10.453 36.656 -9.648 1 94.56 389 PRO B CA 1
ATOM 7123 C C . PRO B 1 389 ? -11.125 37.969 -9.266 1 94.56 389 PRO B C 1
ATOM 7125 O O . PRO B 1 389 ? -10.453 38.906 -8.828 1 94.56 389 PRO B O 1
ATOM 7128 N N . TRP B 1 390 ? -12.461 38 -9.578 1 94.19 390 TRP B N 1
ATOM 7129 C CA . TRP B 1 390 ? -13.234 39.125 -9.086 1 94.19 390 TRP B CA 1
ATOM 7130 C C . TRP B 1 390 ? -13.172 39.219 -7.566 1 94.19 390 TRP B C 1
ATOM 7132 O O . TRP B 1 390 ? -13.578 38.281 -6.871 1 94.19 390 TRP B O 1
ATOM 7142 N N . GLN B 1 391 ? -12.711 40.25 -6.992 1 95.81 391 GLN B N 1
ATOM 7143 C CA . GLN B 1 391 ? -12.305 40.344 -5.594 1 95.81 391 GLN B CA 1
ATOM 7144 C C . GLN B 1 391 ? -13.516 40.344 -4.664 1 95.81 391 GLN B C 1
ATOM 7146 O O . GLN B 1 391 ? -13.445 39.812 -3.553 1 95.81 391 GLN B O 1
ATOM 7151 N N . PRO B 1 392 ? -14.672 40.938 -5.02 1 96.12 392 PRO B N 1
ATOM 7152 C CA . PRO B 1 392 ? -15.766 41.031 -4.051 1 96.12 392 PRO B CA 1
ATOM 7153 C C . PRO B 1 392 ? -16.234 39.688 -3.529 1 96.12 392 PRO B C 1
ATOM 7155 O O . PRO B 1 392 ? -16.406 39.5 -2.32 1 96.12 392 PRO B O 1
ATOM 7158 N N . PRO B 1 393 ? -16.359 38.688 -4.426 1 96.75 393 PRO B N 1
ATOM 7159 C CA . PRO B 1 393 ? -16.719 37.375 -3.883 1 96.75 393 PRO B CA 1
ATOM 7160 C C . PRO B 1 393 ? -15.641 36.812 -2.967 1 96.75 393 PRO B C 1
ATOM 7162 O O . PRO B 1 393 ? -15.953 36.125 -1.995 1 96.75 393 PRO B O 1
ATOM 7165 N N . VAL B 1 394 ? -14.398 37 -3.289 1 97.38 394 VAL B N 1
ATOM 7166 C CA . VAL B 1 394 ? -13.289 36.562 -2.439 1 97.38 394 VAL B CA 1
ATOM 7167 C C . VAL B 1 394 ? -13.398 37.25 -1.074 1 97.38 394 VAL B C 1
ATOM 7169 O O . VAL B 1 394 ? -13.289 36.594 -0.039 1 97.38 394 VAL B O 1
ATOM 7172 N N . THR B 1 395 ? -13.672 38.5 -1.058 1 97.94 395 THR B N 1
ATOM 7173 C CA . THR B 1 395 ? -13.797 39.281 0.177 1 97.94 395 THR B CA 1
ATOM 7174 C C . THR B 1 395 ? -14.977 38.75 1.007 1 97.94 395 THR B C 1
ATOM 7176 O O . THR B 1 395 ? -14.898 38.719 2.236 1 97.94 395 THR B O 1
ATOM 7179 N N . ALA B 1 396 ? -16.016 38.438 0.311 1 97.25 396 ALA B N 1
ATOM 7180 C CA . ALA B 1 396 ? -17.172 37.906 1.025 1 97.25 396 ALA B CA 1
ATOM 7181 C C . ALA B 1 396 ? -16.812 36.625 1.78 1 97.25 396 ALA B C 1
ATOM 7183 O O . ALA B 1 396 ? -17.281 36.406 2.904 1 97.25 396 ALA B O 1
ATOM 7184 N N . LEU B 1 397 ? -16.031 35.781 1.151 1 96.69 397 LEU B N 1
ATOM 7185 C CA . LEU B 1 397 ? -15.57 34.531 1.803 1 96.69 397 LEU B CA 1
ATOM 7186 C C . LEU B 1 397 ? -14.633 34.875 2.957 1 96.69 397 LEU B C 1
ATOM 7188 O O . LEU B 1 397 ? -14.688 34.219 4.008 1 96.69 397 LEU B O 1
ATOM 7192 N N . ASP B 1 398 ? -13.781 35.844 2.762 1 97.62 398 ASP B N 1
ATOM 7193 C CA . ASP B 1 398 ? -12.883 36.281 3.824 1 97.62 398 ASP B CA 1
ATOM 7194 C C . ASP B 1 398 ? -13.672 36.781 5.039 1 97.62 398 ASP B C 1
ATOM 7196 O O . ASP B 1 398 ? -13.336 36.438 6.176 1 97.62 398 ASP B O 1
ATOM 7200 N N . VAL B 1 399 ? -14.68 37.531 4.777 1 97.31 399 VAL B N 1
ATOM 7201 C CA . VAL B 1 399 ? -15.492 38.094 5.848 1 97.31 399 VAL B CA 1
ATOM 7202 C C . VAL B 1 399 ? -16.188 36.969 6.621 1 97.31 399 VAL B C 1
ATOM 7204 O O . VAL B 1 399 ? -16.234 37 7.855 1 97.31 399 VAL B O 1
ATOM 7207 N N . ALA B 1 400 ? -16.703 36.031 5.879 1 94.75 400 ALA B N 1
ATOM 7208 C CA . ALA B 1 400 ? -17.328 34.906 6.543 1 94.75 400 ALA B CA 1
ATOM 7209 C C . ALA B 1 400 ? -16.344 34.188 7.48 1 94.75 400 ALA B C 1
ATOM 7211 O O . ALA B 1 400 ? -16.703 33.812 8.594 1 94.75 400 ALA B O 1
ATOM 7212 N N . SER B 1 401 ? -15.148 34.031 7.043 1 94.38 401 SER B N 1
ATOM 7213 C CA . SER B 1 401 ? -14.125 33.375 7.836 1 94.38 401 SER B CA 1
ATOM 7214 C C . SER B 1 401 ? -13.719 34.219 9.039 1 94.38 401 SER B C 1
ATOM 7216 O O . SER B 1 401 ? -13.57 33.688 10.148 1 94.38 401 SER B O 1
ATOM 7218 N N . VAL B 1 402 ? -13.531 35.469 8.836 1 95.81 402 VAL B N 1
ATOM 7219 C CA . VAL B 1 402 ? -13.141 36.375 9.898 1 95.81 402 VAL B CA 1
ATOM 7220 C C . VAL B 1 402 ? -14.211 36.406 10.992 1 95.81 402 VAL B C 1
ATOM 7222 O O . VAL B 1 402 ? -13.891 36.406 12.18 1 95.81 402 VAL B O 1
ATOM 7225 N N . CYS B 1 403 ? -15.445 36.438 10.578 1 95.75 403 CYS B N 1
ATOM 7226 C CA . CYS B 1 403 ? -16.531 36.438 11.547 1 95.75 403 CYS B CA 1
ATOM 7227 C C . CYS B 1 403 ? -16.609 35.125 12.32 1 95.75 403 CYS B C 1
ATOM 7229 O O . CYS B 1 403 ? -16.922 35.125 13.516 1 95.75 403 CYS B O 1
ATOM 7231 N N . GLY B 1 404 ? -16.359 34 11.586 1 93.81 404 GLY B N 1
ATOM 7232 C CA . GLY B 1 404 ? -16.25 32.75 12.281 1 93.81 404 GLY B CA 1
ATOM 7233 C C . GLY B 1 404 ? -15.148 32.719 13.32 1 93.81 404 GLY B C 1
ATOM 7234 O O . GLY B 1 404 ? -15.344 32.219 14.43 1 93.81 404 GLY B O 1
ATOM 7235 N N . ILE B 1 405 ? -14.031 33.25 13.016 1 95.56 405 ILE B N 1
ATOM 7236 C CA . ILE B 1 405 ? -12.891 33.312 13.922 1 95.56 405 ILE B CA 1
ATOM 7237 C C . ILE B 1 405 ? -13.219 34.219 15.102 1 95.56 405 ILE B C 1
ATOM 7239 O O . ILE B 1 405 ? -12.891 33.906 16.25 1 95.56 405 ILE B O 1
ATOM 7243 N N . ARG B 1 406 ? -13.82 35.344 14.797 1 95.5 406 ARG B N 1
ATOM 7244 C CA . ARG B 1 406 ? -14.258 36.219 15.867 1 95.5 406 ARG B CA 1
ATOM 7245 C C . ARG B 1 406 ? -15.156 35.5 16.859 1 95.5 406 ARG B C 1
ATOM 7247 O O . ARG B 1 406 ? -15.023 35.656 18.062 1 95.5 406 ARG B O 1
ATOM 7254 N N . ASN B 1 407 ? -16.094 34.75 16.312 1 94.5 407 ASN B N 1
ATOM 7255 C CA . ASN B 1 407 ? -16.984 34 17.172 1 94.5 407 ASN B CA 1
ATOM 7256 C C . ASN B 1 407 ? -16.219 33.031 18.078 1 94.5 407 ASN B C 1
ATOM 7258 O O . ASN B 1 407 ? -16.578 32.812 19.234 1 94.5 407 ASN B O 1
ATOM 7262 N N . ALA B 1 408 ? -15.195 32.406 17.531 1 96 408 ALA B N 1
ATOM 7263 C CA . ALA B 1 408 ? -14.352 31.516 18.328 1 96 408 ALA B CA 1
ATOM 7264 C C . ALA B 1 408 ? -13.672 32.281 19.469 1 96 408 ALA B C 1
ATOM 7266 O O . ALA B 1 408 ? -13.539 31.75 20.578 1 96 408 ALA B O 1
ATOM 7267 N N . VAL B 1 409 ? -13.219 33.5 19.203 1 96.5 409 VAL B N 1
ATOM 7268 C CA . VAL B 1 409 ? -12.609 34.344 20.219 1 96.5 409 VAL B CA 1
ATOM 7269 C C . VAL B 1 409 ? -13.641 34.656 21.297 1 96.5 409 VAL B C 1
ATOM 7271 O O . VAL B 1 409 ? -13.352 34.562 22.5 1 96.5 409 VAL B O 1
ATOM 7274 N N . VAL B 1 410 ? -14.844 35.031 20.859 1 95.69 410 VAL B N 1
ATOM 7275 C CA . VAL B 1 410 ? -15.922 35.406 21.781 1 95.69 410 VAL B CA 1
ATOM 7276 C C . VAL B 1 410 ? -16.234 34.219 22.703 1 95.69 410 VAL B C 1
ATOM 7278 O O . VAL B 1 410 ? -16.391 34.406 23.922 1 95.69 410 VAL B O 1
ATOM 7281 N N . SER B 1 411 ? -16.312 33.062 22.141 1 95.75 411 SER B N 1
ATOM 7282 C CA . SER B 1 411 ? -16.609 31.859 22.922 1 95.75 411 SER B CA 1
ATOM 7283 C C . SER B 1 411 ? -15.555 31.641 24 1 95.75 411 SER B C 1
ATOM 7285 O O . SER B 1 411 ? -15.883 31.234 25.125 1 95.75 411 SER B O 1
ATOM 7287 N N . ARG B 1 412 ? -14.375 31.906 23.734 1 96.81 412 ARG B N 1
ATOM 7288 C CA . ARG B 1 412 ? -13.281 31.703 24.688 1 96.81 412 ARG B CA 1
ATOM 7289 C C . ARG B 1 412 ? -13.203 32.812 25.703 1 96.81 412 ARG B C 1
ATOM 7291 O O . ARG B 1 412 ? -12.891 32.594 26.875 1 96.81 412 ARG B O 1
ATOM 7298 N N . ASN B 1 413 ? -13.477 34.062 25.219 1 96.25 413 ASN B N 1
ATOM 7299 C CA . ASN B 1 413 ? -13.586 35.188 26.156 1 96.25 413 ASN B CA 1
ATOM 7300 C C . ASN B 1 413 ? -14.648 34.938 27.219 1 96.25 413 ASN B C 1
ATOM 7302 O O . ASN B 1 413 ? -14.469 35.281 28.375 1 96.25 413 ASN B O 1
ATOM 7306 N N . GLN B 1 414 ? -15.711 34.344 26.812 1 93.94 414 GLN B N 1
ATOM 7307 C CA . GLN B 1 414 ? -16.828 34.062 27.703 1 93.94 414 GLN B CA 1
ATOM 7308 C C . GLN B 1 414 ? -16.469 33 28.75 1 93.94 414 GLN B C 1
ATOM 7310 O O . GLN B 1 414 ? -17.016 33 29.844 1 93.94 414 GLN B O 1
ATOM 7315 N N . LEU B 1 415 ? -15.609 32.156 28.406 1 92.75 415 LEU B N 1
ATOM 7316 C CA . LEU B 1 415 ? -15.133 31.172 29.359 1 92.75 415 LEU B CA 1
ATOM 7317 C C . LEU B 1 415 ? -14.344 31.828 30.484 1 92.75 415 LEU B C 1
ATOM 7319 O O . LEU B 1 415 ? -14.695 31.688 31.656 1 92.75 415 LEU B O 1
ATOM 7323 N N . SER B 1 416 ? -13.234 32.406 30.172 1 88.5 416 SER B N 1
ATOM 7324 C CA . SER B 1 416 ? -12.375 33.125 31.125 1 88.5 416 SER B CA 1
ATOM 7325 C C . SER B 1 416 ? -11.273 33.875 30.391 1 88.5 416 SER B C 1
ATOM 7327 O O . SER B 1 416 ? -10.5 33.312 29.625 1 88.5 416 SER B O 1
ATOM 7329 N N . THR B 1 417 ? -11.156 35.094 30.703 1 87 417 THR B N 1
ATOM 7330 C CA . THR B 1 417 ? -10.102 35.875 30.078 1 87 417 THR B CA 1
ATOM 7331 C C . THR B 1 417 ? -8.758 35.594 30.734 1 87 417 THR B C 1
ATOM 7333 O O . THR B 1 417 ? -7.703 35.844 30.141 1 87 417 THR B O 1
ATOM 7336 N N . SER B 1 418 ? -8.805 35.062 31.938 1 89.56 418 SER B N 1
ATOM 7337 C CA . SER B 1 418 ? -7.57 34.781 32.656 1 89.56 418 SER B CA 1
ATOM 7338 C C . SER B 1 418 ? -7.129 33.344 32.406 1 89.56 418 SER B C 1
ATOM 7340 O O . SER B 1 418 ? -5.938 33.062 32.25 1 89.56 418 SER B O 1
ATOM 7342 N N . GLU B 1 419 ? -8.086 32.469 32.312 1 93 419 GLU B N 1
ATOM 7343 C CA . GLU B 1 419 ? -7.758 31.031 32.188 1 93 419 GLU B CA 1
ATOM 7344 C C . GLU B 1 419 ? -7.699 30.609 30.734 1 93 419 GLU B C 1
ATOM 7346 O O . GLU B 1 419 ? -7.105 29.578 30.406 1 93 419 GLU B O 1
ATOM 7351 N N . ALA B 1 420 ? -8.328 31.375 29.906 1 96.38 420 ALA B N 1
ATOM 7352 C CA . ALA B 1 420 ? -8.359 31.062 28.484 1 96.38 420 ALA B CA 1
ATOM 7353 C C . ALA B 1 420 ? -8.078 32.312 27.641 1 96.38 420 ALA B C 1
ATOM 7355 O O . ALA B 1 420 ? -8.844 32.625 26.734 1 96.38 420 ALA B O 1
ATOM 7356 N N . PRO B 1 421 ? -6.949 33 27.922 1 97.69 421 PRO B N 1
ATOM 7357 C CA . PRO B 1 421 ? -6.633 34.156 27.094 1 97.69 421 PRO B CA 1
ATOM 7358 C C . PRO B 1 421 ? -6.492 33.812 25.625 1 97.69 421 PRO B C 1
ATOM 7360 O O . PRO B 1 421 ? -6.055 32.719 25.281 1 97.69 421 PRO B O 1
ATOM 7363 N N . VAL B 1 422 ? -6.902 34.75 24.766 1 98.44 422 VAL B N 1
ATOM 7364 C CA . VAL B 1 422 ? -6.793 34.531 23.328 1 98.44 422 VAL B CA 1
ATOM 7365 C C . VAL B 1 422 ? -5.824 35.562 22.734 1 98.44 422 VAL B C 1
ATOM 7367 O O . VAL B 1 422 ? -6.078 36.781 22.812 1 98.44 422 VAL B O 1
ATOM 7370 N N . TYR B 1 423 ? -4.734 35.125 22.281 1 98.56 423 TYR B N 1
ATOM 7371 C CA . TYR B 1 423 ? -3.844 35.938 21.484 1 98.56 423 TYR B CA 1
ATOM 7372 C C . TYR B 1 423 ? -4.152 35.781 20 1 98.56 423 TYR B C 1
ATOM 7374 O O . TYR B 1 423 ? -4.371 34.656 19.516 1 98.56 423 TYR B O 1
ATOM 7382 N N . ARG B 1 424 ? -4.25 36.906 19.297 1 98.25 424 ARG B N 1
ATOM 7383 C CA . ARG B 1 424 ? -4.676 36.844 17.906 1 98.25 424 ARG B CA 1
ATOM 7384 C C . ARG B 1 424 ? -3.742 37.688 17.016 1 98.25 424 ARG B C 1
ATOM 7386 O O . ARG B 1 424 ? -3.271 38.75 17.422 1 98.25 424 ARG B O 1
ATOM 7393 N N . PHE B 1 425 ? -3.486 37.156 15.797 1 98.38 425 PHE B N 1
ATOM 7394 C CA . PHE B 1 425 ? -2.797 38 14.828 1 98.38 425 PHE B CA 1
ATOM 7395 C C . PHE B 1 425 ? -3.305 37.75 13.414 1 98.38 425 PHE B C 1
ATOM 7397 O O . PHE B 1 425 ? -3.924 36.719 13.156 1 98.38 425 PHE B O 1
ATOM 7404 N N . GLN B 1 426 ? -3.164 38.688 12.539 1 98.62 426 GLN B N 1
ATOM 7405 C CA . GLN B 1 426 ? -3.4 38.625 11.094 1 98.62 426 GLN B CA 1
ATOM 7406 C C . GLN B 1 426 ? -2.088 38.688 10.32 1 98.62 426 GLN B C 1
ATOM 7408 O O . GLN B 1 426 ? -1.235 39.531 10.602 1 98.62 426 GLN B O 1
ATOM 7413 N N . TYR B 1 427 ? -1.844 37.75 9.453 1 98.75 427 TYR B N 1
ATOM 7414 C CA . TYR B 1 427 ? -0.743 37.812 8.5 1 98.75 427 TYR B CA 1
ATOM 7415 C C . TYR B 1 427 ? -1.154 38.594 7.254 1 98.75 427 TYR B C 1
ATOM 7417 O O . TYR B 1 427 ? -2.148 38.25 6.605 1 98.75 427 TYR B O 1
ATOM 7425 N N . ALA B 1 428 ? -0.415 39.625 6.895 1 98.69 428 ALA B N 1
ATOM 7426 C CA . ALA B 1 428 ? -0.768 40.469 5.758 1 98.69 428 ALA B CA 1
ATOM 7427 C C . ALA B 1 428 ? 0.427 40.688 4.828 1 98.69 428 ALA B C 1
ATOM 7429 O O . ALA B 1 428 ? 0.419 41.562 3.98 1 98.69 428 ALA B O 1
ATOM 7430 N N . GLY B 1 429 ? 1.385 39.844 4.938 1 98.19 429 GLY B N 1
ATOM 7431 C CA . GLY B 1 429 ? 2.617 40.031 4.184 1 98.19 429 GLY B CA 1
ATOM 7432 C C . GLY B 1 429 ? 2.473 39.656 2.719 1 98.19 429 GLY B C 1
ATOM 7433 O O . GLY B 1 429 ? 1.755 38.719 2.369 1 98.19 429 GLY B O 1
ATOM 7434 N N . GLN B 1 430 ? 3.141 40.469 1.905 1 97.69 430 GLN B N 1
ATOM 7435 C CA . GLN B 1 430 ? 3.312 40.188 0.481 1 97.69 430 GLN B CA 1
ATOM 7436 C C . GLN B 1 430 ? 4.785 40.25 0.085 1 97.69 430 GLN B C 1
ATOM 7438 O O . GLN B 1 430 ? 5.492 41.219 0.448 1 97.69 430 GLN B O 1
ATOM 7443 N N . PHE B 1 431 ? 5.191 39.25 -0.565 1 98.12 431 PHE B N 1
ATOM 7444 C CA . PHE B 1 431 ? 6.594 39.156 -0.961 1 98.12 431 PHE B CA 1
ATOM 7445 C C . PHE B 1 431 ? 6.719 38.688 -2.4 1 98.12 431 PHE B C 1
ATOM 7447 O O . PHE B 1 431 ? 5.891 37.906 -2.873 1 98.12 431 PHE B O 1
ATOM 7454 N N . PRO B 1 432 ? 7.75 39.031 -3.125 1 97.5 432 PRO B N 1
ATOM 7455 C CA . PRO B 1 432 ? 7.883 38.719 -4.547 1 97.5 432 PRO B CA 1
ATOM 7456 C C . PRO B 1 432 ? 7.863 37.219 -4.809 1 97.5 432 PRO B C 1
ATOM 7458 O O . PRO B 1 432 ? 7.391 36.781 -5.859 1 97.5 432 PRO B O 1
ATOM 7461 N N . ASN B 1 433 ? 8.336 36.375 -3.9 1 97.69 433 ASN B N 1
ATOM 7462 C CA . ASN B 1 433 ? 8.453 34.969 -4.168 1 97.69 433 ASN B CA 1
ATOM 7463 C C . ASN B 1 433 ? 7.211 34.188 -3.701 1 97.69 433 ASN B C 1
ATOM 7465 O O . ASN B 1 433 ? 7.074 33 -3.961 1 97.69 433 ASN B O 1
ATOM 7469 N N . LEU B 1 434 ? 6.305 34.875 -3.055 1 97.06 434 LEU B N 1
ATOM 7470 C CA . LEU B 1 434 ? 5.066 34.25 -2.607 1 97.06 434 LEU B CA 1
ATOM 7471 C C . LEU B 1 434 ? 3.861 34.844 -3.312 1 97.06 434 LEU B C 1
ATOM 7473 O O . LEU B 1 434 ? 2.814 34.219 -3.428 1 97.06 434 LEU B O 1
ATOM 7477 N N . ASN B 1 435 ? 4.016 36.094 -3.732 1 95.81 435 ASN B N 1
ATOM 7478 C CA . ASN B 1 435 ? 2.926 36.875 -4.312 1 95.81 435 ASN B CA 1
ATOM 7479 C C . ASN B 1 435 ? 3.275 37.375 -5.707 1 95.81 435 ASN B C 1
ATOM 7481 O O . ASN B 1 435 ? 3.24 38.594 -5.965 1 95.81 435 ASN B O 1
ATOM 7485 N N . VAL B 1 436 ? 3.473 36.438 -6.547 1 94.88 436 VAL B N 1
ATOM 7486 C CA . VAL B 1 436 ? 3.83 36.75 -7.926 1 94.88 436 VAL B CA 1
ATOM 7487 C C . VAL B 1 436 ? 2.754 37.625 -8.539 1 94.88 436 VAL B C 1
ATOM 7489 O O . VAL B 1 436 ? 3.059 38.531 -9.352 1 94.88 436 VAL B O 1
ATOM 7492 N N . TYR B 1 437 ? 1.532 37.406 -8.188 1 95.69 437 TYR B N 1
ATOM 7493 C CA . TYR B 1 437 ? 0.418 38.25 -8.625 1 95.69 437 TYR B CA 1
ATOM 7494 C C . TYR B 1 437 ? -0.106 39.094 -7.477 1 95.69 437 TYR B C 1
ATOM 7496 O O . TYR B 1 437 ? -0.345 38.594 -6.375 1 95.69 437 TYR B O 1
ATOM 7504 N N . ASP B 1 438 ? -0.364 40.312 -7.758 1 94.25 438 ASP B N 1
ATOM 7505 C CA . ASP B 1 438 ? -0.771 41.25 -6.727 1 94.25 438 ASP B CA 1
ATOM 7506 C C . ASP B 1 438 ? -2.111 40.844 -6.113 1 94.25 438 ASP B C 1
ATOM 7508 O O . ASP B 1 438 ? -2.338 41.062 -4.918 1 94.25 438 ASP B O 1
ATOM 7512 N N . TRP B 1 439 ? -2.969 40.312 -6.93 1 96.06 439 TRP B N 1
ATOM 7513 C CA . TRP B 1 439 ? -4.316 40 -6.473 1 96.06 439 TRP B CA 1
ATOM 7514 C C . TRP B 1 439 ? -4.297 38.875 -5.441 1 96.06 439 TRP B C 1
ATOM 7516 O O . TRP B 1 439 ? -5.285 38.656 -4.734 1 96.06 439 TRP B O 1
ATOM 7526 N N . LEU B 1 440 ? -3.27 38.156 -5.281 1 97 440 LEU B N 1
ATOM 7527 C CA . LEU B 1 440 ? -3.172 37.094 -4.297 1 97 440 LEU B CA 1
ATOM 7528 C C . LEU B 1 440 ? -3.246 37.656 -2.877 1 97 440 LEU B C 1
ATOM 7530 O O . LEU B 1 440 ? -3.861 37.031 -1.999 1 97 440 LEU B O 1
ATOM 7534 N N . GLY B 1 441 ? -2.51 38.844 -2.623 1 97.44 441 GLY B N 1
ATOM 7535 C CA . GLY B 1 441 ? -2.391 39.281 -1.245 1 97.44 441 GLY B CA 1
ATOM 7536 C C . GLY B 1 441 ? -1.832 38.25 -0.315 1 97.44 441 GLY B C 1
ATOM 7537 O O . GLY B 1 441 ? -1.178 37.281 -0.763 1 97.44 441 GLY B O 1
ATOM 7538 N N . ALA B 1 442 ? -2.018 38.469 0.922 1 98.38 442 ALA B N 1
ATOM 7539 C CA . ALA B 1 442 ? -1.711 37.406 1.876 1 98.38 442 ALA B CA 1
ATOM 7540 C C . ALA B 1 442 ? -2.756 36.281 1.814 1 98.38 442 ALA B C 1
ATOM 7542 O O . ALA B 1 442 ? -3.793 36.344 2.479 1 98.38 442 ALA B O 1
ATOM 7543 N N . TYR B 1 443 ? -2.477 35.312 1.042 1 97.81 443 TYR B N 1
ATOM 7544 C CA . TYR B 1 443 ? -3.467 34.281 0.726 1 97.81 443 TYR B CA 1
ATOM 7545 C C . TYR B 1 443 ? -3.322 33.062 1.654 1 97.81 443 TYR B C 1
ATOM 7547 O O . TYR B 1 443 ? -2.387 33 2.455 1 97.81 443 TYR B O 1
ATOM 7555 N N . HIS B 1 444 ? -4.281 32.156 1.574 1 97.31 444 HIS B N 1
ATOM 7556 C CA . HIS B 1 444 ? -4.34 30.969 2.406 1 97.31 444 HIS B CA 1
ATOM 7557 C C . HIS B 1 444 ? -3.037 30.188 2.324 1 97.31 444 HIS B C 1
ATOM 7559 O O . HIS B 1 444 ? -2.574 29.859 1.229 1 97.31 444 HIS B O 1
ATOM 7565 N N . ASN B 1 445 ? -2.391 29.922 3.422 1 96.81 445 ASN B N 1
ATOM 7566 C CA . ASN B 1 445 ? -1.197 29.094 3.539 1 96.81 445 ASN B CA 1
ATOM 7567 C C . ASN B 1 445 ? 0.069 29.891 3.221 1 96.81 445 ASN B C 1
ATOM 7569 O O . ASN B 1 445 ? 1.18 29.375 3.361 1 96.81 445 ASN B O 1
ATOM 7573 N N . SER B 1 446 ? -0.034 31.141 2.82 1 97.75 446 SER B N 1
ATOM 7574 C CA . SER B 1 446 ? 1.143 31.906 2.404 1 97.75 446 SER B CA 1
ATOM 7575 C C . SER B 1 446 ? 2.014 32.281 3.602 1 97.75 446 SER B C 1
ATOM 7577 O O . SER B 1 446 ? 3.166 32.688 3.436 1 97.75 446 SER B O 1
ATOM 7579 N N . GLU B 1 447 ? 1.532 32.188 4.789 1 98 447 GLU B N 1
ATOM 7580 C CA . GLU B 1 447 ? 2.322 32.469 5.984 1 98 447 GLU B CA 1
ATOM 7581 C C . GLU B 1 447 ? 3.184 31.266 6.379 1 98 447 GLU B C 1
ATOM 7583 O O . GLU B 1 447 ? 4.121 31.406 7.168 1 98 447 GLU B O 1
ATOM 7588 N N . THR B 1 448 ? 2.898 30.047 5.844 1 98.19 448 THR B N 1
ATOM 7589 C CA . THR B 1 448 ? 3.502 28.797 6.301 1 98.19 448 THR B CA 1
ATOM 7590 C C . THR B 1 448 ? 5.016 28.828 6.098 1 98.19 448 THR B C 1
ATOM 7592 O O . THR B 1 448 ? 5.777 28.516 7.016 1 98.19 448 THR B O 1
ATOM 7595 N N . PRO B 1 449 ? 5.523 29.25 4.887 1 98.44 449 PRO B N 1
ATOM 7596 C CA . PRO B 1 449 ? 6.977 29.297 4.734 1 98.44 449 PRO B CA 1
ATOM 7597 C C . PRO B 1 449 ? 7.637 30.281 5.707 1 98.44 449 PRO B C 1
ATOM 7599 O O . PRO B 1 449 ? 8.805 30.094 6.07 1 98.44 449 PRO B O 1
ATOM 7602 N N . LEU B 1 450 ? 6.914 31.312 6.117 1 98.69 450 LEU B N 1
ATOM 7603 C CA . LEU B 1 450 ? 7.465 32.25 7.07 1 98.69 450 LEU B CA 1
ATOM 7604 C C . LEU B 1 450 ? 7.469 31.688 8.484 1 98.69 450 LEU B C 1
ATOM 7606 O O . LEU B 1 450 ? 8.445 31.844 9.219 1 98.69 450 LEU B O 1
ATOM 7610 N N . VAL B 1 451 ? 6.418 31.031 8.836 1 98.62 451 VAL B N 1
ATOM 7611 C CA . VAL B 1 451 ? 6.328 30.438 10.164 1 98.62 451 VAL B CA 1
ATOM 7612 C C . VAL B 1 451 ? 7.406 29.375 10.328 1 98.62 451 VAL B C 1
ATOM 7614 O O . VAL B 1 451 ? 8.109 29.328 11.336 1 98.62 451 VAL B O 1
ATOM 7617 N N . PHE B 1 452 ? 7.613 28.562 9.328 1 98.69 452 PHE B N 1
ATOM 7618 C CA . PHE B 1 452 ? 8.508 27.422 9.43 1 98.69 452 PHE B CA 1
ATOM 7619 C C . PHE B 1 452 ? 9.914 27.797 8.992 1 98.69 452 PHE B C 1
ATOM 7621 O O . PHE B 1 452 ? 10.859 27.031 9.203 1 98.69 452 PHE B O 1
ATOM 7628 N N . GLY B 1 453 ? 10.07 28.938 8.414 1 98.31 453 GLY B N 1
ATOM 7629 C CA . GLY B 1 453 ? 11.383 29.375 7.949 1 98.31 453 GLY B CA 1
ATOM 7630 C C . GLY B 1 453 ? 11.836 28.672 6.691 1 98.31 453 GLY B C 1
ATOM 7631 O O . GLY B 1 453 ? 13.023 28.375 6.535 1 98.31 453 GLY B O 1
ATOM 7632 N N . THR B 1 454 ? 10.906 28.344 5.801 1 98.44 454 THR B N 1
ATOM 7633 C CA . THR B 1 454 ? 11.258 27.594 4.602 1 98.44 454 THR B CA 1
ATOM 7634 C C . THR B 1 454 ? 11.086 28.469 3.354 1 98.44 454 THR B C 1
ATOM 7636 O O . THR B 1 454 ? 10.961 27.938 2.244 1 98.44 454 THR B O 1
ATOM 7639 N N . TYR B 1 455 ? 11.031 29.812 3.504 1 97.75 455 TYR B N 1
ATOM 7640 C CA . TYR B 1 455 ? 10.766 30.75 2.418 1 97.75 455 TYR B CA 1
ATOM 7641 C C . TYR B 1 455 ? 11.844 30.656 1.345 1 97.75 455 TYR B C 1
ATOM 7643 O O . TYR B 1 455 ? 11.625 31.047 0.196 1 97.75 455 TYR B O 1
ATOM 7651 N N . GLY B 1 456 ? 13.023 30.062 1.607 1 97.5 456 GLY B N 1
ATOM 7652 C CA . GLY B 1 456 ? 14.078 29.891 0.623 1 97.5 456 GLY B CA 1
ATOM 7653 C C . GLY B 1 456 ? 13.703 28.922 -0.48 1 97.5 456 GLY B C 1
ATOM 7654 O O . GLY B 1 456 ? 14.289 28.938 -1.563 1 97.5 456 GLY B O 1
ATOM 7655 N N . LEU B 1 457 ? 12.742 28.062 -0.217 1 97.25 457 LEU B N 1
ATOM 7656 C CA . LEU B 1 457 ? 12.281 27.094 -1.202 1 97.25 457 LEU B CA 1
ATOM 7657 C C . LEU B 1 457 ? 11.695 27.797 -2.426 1 97.25 457 LEU B C 1
ATOM 7659 O O . LEU B 1 457 ? 11.555 27.188 -3.488 1 97.25 457 LEU B O 1
ATOM 7663 N N . LEU B 1 458 ? 11.336 29.078 -2.277 1 97.81 458 LEU B N 1
ATOM 7664 C CA . LEU B 1 458 ? 10.656 29.812 -3.346 1 97.81 458 LEU B CA 1
ATOM 7665 C C . LEU B 1 458 ? 11.602 30.812 -4.012 1 97.81 458 LEU B C 1
ATOM 7667 O O . LEU B 1 458 ? 11.164 31.672 -4.77 1 97.81 458 LEU B O 1
ATOM 7671 N N . ASP B 1 459 ? 12.898 30.656 -3.826 1 98.31 459 ASP B N 1
ATOM 7672 C CA . ASP B 1 459 ? 13.883 31.594 -4.379 1 98.31 459 ASP B CA 1
ATOM 7673 C C . ASP B 1 459 ? 13.945 31.484 -5.902 1 98.31 459 ASP B C 1
ATOM 7675 O O . ASP B 1 459 ? 14.406 32.406 -6.578 1 98.31 459 ASP B O 1
ATOM 7679 N N . HIS B 1 460 ? 13.547 30.344 -6.488 1 97.31 460 HIS B N 1
ATOM 7680 C CA . HIS B 1 460 ? 13.5 30.203 -7.938 1 97.31 460 HIS B CA 1
ATOM 7681 C C . HIS B 1 460 ? 12.445 31.109 -8.555 1 97.31 460 HIS B C 1
ATOM 7683 O O . HIS B 1 460 ? 12.523 31.438 -9.742 1 97.31 460 HIS B O 1
ATOM 7689 N N . VAL B 1 461 ? 11.445 31.5 -7.762 1 97.75 461 VAL B N 1
ATOM 7690 C CA . VAL B 1 461 ? 10.43 32.438 -8.211 1 97.75 461 VAL B CA 1
ATOM 7691 C C . VAL B 1 461 ? 10.977 33.875 -8.133 1 97.75 461 VAL B C 1
ATOM 7693 O O . VAL B 1 461 ? 10.859 34.625 -9.094 1 97.75 461 VAL B O 1
ATOM 7696 N N . ALA B 1 462 ? 11.5 34.219 -7.027 1 98.31 462 ALA B N 1
ATOM 7697 C CA . ALA B 1 462 ? 12.188 35.469 -6.73 1 98.31 462 ALA B CA 1
ATOM 7698 C C . ALA B 1 462 ? 13.039 35.344 -5.465 1 98.31 462 ALA B C 1
ATOM 7700 O O . ALA B 1 462 ? 12.719 34.562 -4.574 1 98.31 462 ALA B O 1
ATOM 7701 N N . PRO B 1 463 ? 14.062 36.125 -5.336 1 98.12 463 PRO B N 1
ATOM 7702 C CA . PRO B 1 463 ? 14.898 36.031 -4.137 1 98.12 463 PRO B CA 1
ATOM 7703 C C . PRO B 1 463 ? 14.164 36.438 -2.867 1 98.12 463 PRO B C 1
ATOM 7705 O O . PRO B 1 463 ? 13.375 37.406 -2.885 1 98.12 463 PRO B O 1
ATOM 7708 N N . THR B 1 464 ? 14.445 35.812 -1.816 1 98.5 464 THR B N 1
ATOM 7709 C CA . THR B 1 464 ? 13.961 36.188 -0.496 1 98.5 464 THR B CA 1
ATOM 7710 C C . THR B 1 464 ? 14.453 37.594 -0.131 1 98.5 464 THR B C 1
ATOM 7712 O O . THR B 1 464 ? 15.633 37.906 -0.313 1 98.5 464 THR B O 1
ATOM 7715 N N . THR B 1 465 ? 13.578 38.438 0.432 1 98.38 465 THR B N 1
ATOM 7716 C CA . THR B 1 465 ? 13.961 39.781 0.816 1 98.38 465 THR B CA 1
ATOM 7717 C C . THR B 1 465 ? 14.344 39.844 2.293 1 98.38 465 THR B C 1
ATOM 7719 O O . THR B 1 465 ? 13.969 38.969 3.07 1 98.38 465 THR B O 1
ATOM 7722 N N . GLU B 1 466 ? 15.07 40.875 2.645 1 98.12 466 GLU B N 1
ATOM 7723 C CA . GLU B 1 466 ? 15.422 41.094 4.047 1 98.12 466 GLU B CA 1
ATOM 7724 C C . GLU B 1 466 ? 14.18 41.312 4.902 1 98.12 466 GLU B C 1
ATOM 7726 O O . GLU B 1 466 ? 14.109 40.844 6.039 1 98.12 466 GLU B O 1
ATOM 7731 N N . PHE B 1 467 ? 13.258 42.031 4.391 1 98.5 467 PHE B N 1
ATOM 7732 C CA . PHE B 1 467 ? 12.023 42.281 5.117 1 98.5 467 PHE B CA 1
ATOM 7733 C C . PHE B 1 467 ? 11.258 41 5.363 1 98.5 467 PHE B C 1
ATOM 7735 O O . PHE B 1 467 ? 10.672 40.812 6.43 1 98.5 467 PHE B O 1
ATOM 7742 N N . GLN B 1 468 ? 11.195 40.062 4.375 1 98.62 468 GLN B N 1
ATOM 7743 C CA . GLN B 1 468 ? 10.547 38.781 4.523 1 98.62 468 GLN B CA 1
ATOM 7744 C C . GLN B 1 468 ? 11.172 38 5.676 1 98.62 468 GLN B C 1
ATOM 7746 O O . GLN B 1 468 ? 10.453 37.375 6.469 1 98.62 468 GLN B O 1
ATOM 7751 N N . VAL B 1 469 ? 12.5 38 5.738 1 98.69 469 VAL B N 1
ATOM 7752 C CA . VAL B 1 469 ? 13.211 37.312 6.816 1 98.69 469 VAL B CA 1
ATOM 7753 C C . VAL B 1 469 ? 12.836 37.938 8.156 1 98.69 469 VAL B C 1
ATOM 7755 O O . VAL B 1 469 ? 12.617 37.219 9.141 1 98.69 469 VAL B O 1
ATOM 7758 N N . GLU B 1 470 ? 12.766 39.25 8.164 1 98.75 470 GLU B N 1
ATOM 7759 C CA . GLU B 1 470 ? 12.398 39.969 9.391 1 98.75 470 GLU B CA 1
ATOM 7760 C C . GLU B 1 470 ? 11 39.562 9.859 1 98.75 470 GLU B C 1
ATOM 7762 O O . GLU B 1 470 ? 10.781 39.312 11.047 1 98.75 470 GLU B O 1
ATOM 7767 N N . VAL B 1 471 ? 10.062 39.531 8.945 1 98.88 471 VAL B N 1
ATOM 7768 C CA . VAL B 1 471 ? 8.695 39.156 9.273 1 98.88 471 VAL B CA 1
ATOM 7769 C C . VAL B 1 471 ? 8.656 37.719 9.773 1 98.88 471 VAL B C 1
ATOM 7771 O O . VAL B 1 471 ? 7.984 37.406 10.758 1 98.88 471 VAL B O 1
ATOM 7774 N N . SER B 1 472 ? 9.359 36.812 9.078 1 98.81 472 SER B N 1
ATOM 7775 C CA . SER B 1 472 ? 9.445 35.406 9.484 1 98.81 472 SER B CA 1
ATOM 7776 C C . SER B 1 472 ? 9.938 35.281 10.922 1 98.81 472 SER B C 1
ATOM 7778 O O . SER B 1 472 ? 9.305 34.594 11.734 1 98.81 472 SER B O 1
ATOM 7780 N N . ARG B 1 473 ? 11.008 35.906 11.242 1 98.69 473 ARG B N 1
ATOM 7781 C CA . ARG B 1 473 ? 11.602 35.844 12.57 1 98.69 473 ARG B CA 1
ATOM 7782 C C . ARG B 1 473 ? 10.68 36.438 13.625 1 98.69 473 ARG B C 1
ATOM 7784 O O . ARG B 1 473 ? 10.562 35.875 14.734 1 98.69 473 ARG B O 1
ATOM 7791 N N . ALA B 1 474 ? 10.047 37.5 13.273 1 98.75 474 ALA B N 1
ATOM 7792 C CA . ALA B 1 474 ? 9.086 38.125 14.203 1 98.75 474 ALA B CA 1
ATOM 7793 C C . ALA B 1 474 ? 7.938 37.156 14.508 1 98.75 474 ALA B C 1
ATOM 7795 O O . ALA B 1 474 ? 7.531 37.031 15.664 1 98.75 474 ALA B O 1
ATOM 7796 N N . MET B 1 475 ? 7.375 36.562 13.492 1 98.75 475 MET B N 1
ATOM 7797 C CA . MET B 1 475 ? 6.289 35.594 13.68 1 98.75 475 MET B CA 1
ATOM 7798 C C . MET B 1 475 ? 6.746 34.438 14.539 1 98.75 475 MET B C 1
ATOM 7800 O O . MET B 1 475 ? 6.07 34.062 15.5 1 98.75 475 MET B O 1
ATOM 7804 N N . GLN B 1 476 ? 7.906 33.875 14.211 1 98.75 476 GLN B N 1
ATOM 7805 C CA . GLN B 1 476 ? 8.453 32.75 14.953 1 98.75 476 GLN B CA 1
ATOM 7806 C C . GLN B 1 476 ? 8.625 33.062 16.438 1 98.75 476 GLN B C 1
ATOM 7808 O O . GLN B 1 476 ? 8.242 32.281 17.297 1 98.75 476 GLN B O 1
ATOM 7813 N N . ASP B 1 477 ? 9.188 34.219 16.703 1 98.69 477 ASP B N 1
ATOM 7814 C CA . ASP B 1 477 ? 9.469 34.625 18.078 1 98.69 477 ASP B CA 1
ATOM 7815 C C . ASP B 1 477 ? 8.172 34.812 18.859 1 98.69 477 ASP B C 1
ATOM 7817 O O . ASP B 1 477 ? 8.117 34.469 20.047 1 98.69 477 ASP B O 1
ATOM 7821 N N . HIS B 1 478 ? 7.18 35.375 18.219 1 98.75 478 HIS B N 1
ATOM 7822 C CA . HIS B 1 478 ? 5.906 35.594 18.906 1 98.75 478 HIS B CA 1
ATOM 7823 C C . HIS B 1 478 ? 5.199 34.25 19.172 1 98.75 478 HIS B C 1
ATOM 7825 O O . HIS B 1 478 ? 4.633 34.062 20.25 1 98.75 478 HIS B O 1
ATOM 7831 N N . ILE B 1 479 ? 5.207 33.344 18.203 1 98.81 479 ILE B N 1
ATOM 7832 C CA . ILE B 1 479 ? 4.621 32.031 18.391 1 98.81 479 ILE B CA 1
ATOM 7833 C C . ILE B 1 479 ? 5.363 31.281 19.5 1 98.81 479 ILE B C 1
ATOM 7835 O O . ILE B 1 479 ? 4.746 30.609 20.328 1 98.81 479 ILE B O 1
ATOM 7839 N N . MET B 1 480 ? 6.703 31.422 19.531 1 98.5 480 MET B N 1
ATOM 7840 C CA . MET B 1 480 ? 7.512 30.75 20.547 1 98.5 480 MET B CA 1
ATOM 7841 C C . MET B 1 480 ? 7.219 31.312 21.938 1 98.5 480 MET B C 1
ATOM 7843 O O . MET B 1 480 ? 7.215 30.578 22.922 1 98.5 480 MET B O 1
ATOM 7847 N N . ALA B 1 481 ? 7 32.625 22.016 1 98.56 481 ALA B N 1
ATOM 7848 C CA . ALA B 1 481 ? 6.625 33.219 23.297 1 98.56 481 ALA B CA 1
ATOM 7849 C C . ALA B 1 481 ? 5.34 32.594 23.844 1 98.56 481 ALA B C 1
ATOM 7851 O O . ALA B 1 481 ? 5.211 32.375 25.047 1 98.56 481 ALA B O 1
ATOM 7852 N N . PHE B 1 482 ? 4.422 32.375 22.969 1 98.44 482 PHE B N 1
ATOM 7853 C CA . PHE B 1 482 ? 3.172 31.719 23.344 1 98.44 482 PHE B CA 1
ATOM 7854 C C . PHE B 1 482 ? 3.42 30.281 23.766 1 98.44 482 PHE B C 1
ATOM 7856 O O . PHE B 1 482 ? 2.871 29.812 24.766 1 98.44 482 PHE B O 1
ATOM 7863 N N . ALA B 1 483 ? 4.234 29.547 23.031 1 97.81 483 ALA B N 1
ATOM 7864 C CA . ALA B 1 483 ? 4.523 28.156 23.344 1 97.81 483 ALA B CA 1
ATOM 7865 C C . ALA B 1 483 ? 5.199 28.016 24.703 1 97.81 483 ALA B C 1
ATOM 7867 O O . ALA B 1 483 ? 4.93 27.062 25.438 1 97.81 483 ALA B O 1
ATOM 7868 N N . GLU B 1 484 ? 6.051 28.891 25.031 1 97.25 484 GLU B N 1
ATOM 7869 C CA . GLU B 1 484 ? 6.828 28.844 26.266 1 97.25 484 GLU B CA 1
ATOM 7870 C C . GLU B 1 484 ? 5.949 29.141 27.484 1 97.25 484 GLU B C 1
ATOM 7872 O O . GLU B 1 484 ? 6.094 28.484 28.531 1 97.25 484 GLU B O 1
ATOM 7877 N N . ASP B 1 485 ? 5.133 30.078 27.344 1 97.62 485 ASP B N 1
ATOM 7878 C CA . ASP B 1 485 ? 4.16 30.453 28.375 1 97.62 485 ASP B CA 1
ATOM 7879 C C . ASP B 1 485 ? 2.883 31 27.734 1 97.62 485 ASP B C 1
ATOM 7881 O O . ASP B 1 485 ? 2.736 32.219 27.562 1 97.62 485 ASP B O 1
ATOM 7885 N N . PRO B 1 486 ? 1.942 30.109 27.484 1 98.31 486 PRO B N 1
ATOM 7886 C CA . PRO B 1 486 ? 0.75 30.531 26.734 1 98.31 486 PRO B CA 1
ATOM 7887 C C . PRO B 1 486 ? -0.113 31.516 27.5 1 98.31 486 PRO B C 1
ATOM 7889 O O . PRO B 1 486 ? -0.986 32.156 26.922 1 98.31 486 PRO B O 1
ATOM 7892 N N . TYR B 1 487 ? 0.11 31.688 28.75 1 97.56 487 TYR B N 1
ATOM 7893 C CA . TYR B 1 487 ? -0.713 32.562 29.578 1 97.56 487 TYR B CA 1
ATOM 7894 C C . TYR B 1 487 ? -0.162 34 29.562 1 97.56 487 TYR B C 1
ATOM 7896 O O . TYR B 1 487 ? -0.911 34.938 29.375 1 97.56 487 TYR B O 1
ATOM 7904 N N . GLN B 1 488 ? 1.226 34.094 29.734 1 96.94 488 GLN B N 1
ATOM 7905 C CA . GLN B 1 488 ? 1.778 35.438 29.922 1 96.94 488 GLN B CA 1
ATOM 7906 C C . GLN B 1 488 ? 2.971 35.688 29.016 1 96.94 488 GLN B C 1
ATOM 7908 O O . GLN B 1 488 ? 3.445 36.812 28.875 1 96.94 488 GLN B O 1
ATOM 7913 N N . GLY B 1 489 ? 3.416 34.719 28.328 1 97.38 489 GLY B N 1
ATOM 7914 C CA . GLY B 1 489 ? 4.621 34.812 27.531 1 97.38 489 GLY B CA 1
ATOM 7915 C C . GLY B 1 489 ? 4.562 35.938 26.516 1 97.38 489 GLY B C 1
ATOM 7916 O O . GLY B 1 489 ? 5.449 36.812 26.469 1 97.38 489 GLY B O 1
ATOM 7917 N N . PRO B 1 490 ? 3.508 35.938 25.672 1 98 490 PRO B N 1
ATOM 7918 C CA . PRO B 1 490 ? 3.387 37.031 24.688 1 98 490 PRO B CA 1
ATOM 7919 C C . PRO B 1 490 ? 3.352 38.406 25.312 1 98 490 PRO B C 1
ATOM 7921 O O . PRO B 1 490 ? 4.008 39.344 24.812 1 98 490 PRO B O 1
ATOM 7924 N N . LEU B 1 491 ? 2.68 38.562 26.375 1 97.06 491 LEU B N 1
ATOM 7925 C CA . LEU B 1 491 ? 2.582 39.844 27.062 1 97.06 491 LEU B CA 1
ATOM 7926 C C . LEU B 1 491 ? 3.932 40.25 27.641 1 97.06 491 LEU B C 1
ATOM 7928 O O . LEU B 1 491 ? 4.363 41.406 27.453 1 97.06 491 LEU B O 1
ATOM 7932 N N . LYS B 1 492 ? 4.57 39.375 28.344 1 97.88 492 LYS B N 1
ATOM 7933 C CA . LYS B 1 492 ? 5.832 39.656 29.016 1 97.88 492 LYS B CA 1
ATOM 7934 C C . LYS B 1 492 ? 6.934 40 28.016 1 97.88 492 LYS B C 1
ATOM 7936 O O . LYS B 1 492 ? 7.73 40.906 28.234 1 97.88 492 LYS B O 1
ATOM 7941 N N . ARG B 1 493 ? 6.938 39.344 26.906 1 97.81 493 ARG B N 1
ATOM 7942 C CA . ARG B 1 493 ? 8.062 39.469 25.984 1 97.81 493 ARG B CA 1
ATOM 7943 C C . ARG B 1 493 ? 7.812 40.562 24.969 1 97.81 493 ARG B C 1
ATOM 7945 O O . ARG B 1 493 ? 8.75 41.25 24.547 1 97.81 493 ARG B O 1
ATOM 7952 N N . PHE B 1 494 ? 6.523 40.781 24.578 1 98 494 PHE B N 1
ATOM 7953 C CA . PHE B 1 494 ? 6.293 41.656 23.438 1 98 494 PHE B CA 1
ATOM 7954 C C . PHE B 1 494 ? 5.227 42.688 23.766 1 98 494 PHE B C 1
ATOM 7956 O O . PHE B 1 494 ? 4.871 43.5 22.906 1 98 494 PHE B O 1
ATOM 7963 N N . GLY B 1 495 ? 4.688 42.656 24.953 1 97.62 495 GLY B N 1
ATOM 7964 C CA . GLY B 1 495 ? 3.555 43.531 25.266 1 97.62 495 GLY B CA 1
ATOM 7965 C C . GLY B 1 495 ? 2.305 43.156 24.484 1 97.62 495 GLY B C 1
ATOM 7966 O O . GLY B 1 495 ? 1.415 44 24.297 1 97.62 495 GLY B O 1
ATOM 7967 N N . TRP B 1 496 ? 2.277 41.969 23.938 1 97.88 496 TRP B N 1
ATOM 7968 C CA . TRP B 1 496 ? 1.147 41.469 23.172 1 97.88 496 TRP B CA 1
ATOM 7969 C C . TRP B 1 496 ? -0.011 41.094 24.094 1 97.88 496 TRP B C 1
ATOM 7971 O O . TRP B 1 496 ? 0.016 40.031 24.75 1 97.88 496 TRP B O 1
ATOM 7981 N N . GLU B 1 497 ? -1.036 41.938 24.125 1 96.25 497 GLU B N 1
ATOM 7982 C CA . GLU B 1 497 ? -2.184 41.719 25.016 1 96.25 497 GLU B CA 1
ATOM 7983 C C . GLU B 1 497 ? -3.184 40.75 24.391 1 96.25 497 GLU B C 1
ATOM 7985 O O . GLU B 1 497 ? -3.393 40.75 23.172 1 96.25 497 GLU B O 1
ATOM 7990 N N . PRO B 1 498 ? -3.795 39.906 25.25 1 97.44 498 PRO B N 1
ATOM 7991 C CA . PRO B 1 498 ? -4.867 39.062 24.719 1 97.44 498 PRO B CA 1
ATOM 7992 C C . PRO B 1 498 ? -6.043 39.875 24.172 1 97.44 498 PRO B C 1
ATOM 7994 O O . PRO B 1 498 ? -6.352 40.938 24.703 1 97.44 498 PRO B O 1
ATOM 7997 N N . GLN B 1 499 ? -6.652 39.344 23.219 1 98 499 GLN B N 1
ATOM 7998 C CA . GLN B 1 499 ? -7.812 40.031 22.656 1 98 499 GLN B CA 1
ATOM 7999 C C . GLN B 1 499 ? -9.062 39.781 23.5 1 98 499 GLN B C 1
ATOM 8001 O O . GLN B 1 499 ? -9.453 38.656 23.703 1 98 499 GLN B O 1
ATOM 8006 N N . VAL B 1 500 ? -9.594 40.781 23.953 1 97.25 500 VAL B N 1
ATOM 8007 C CA . VAL B 1 500 ? -10.93 40.781 24.531 1 97.25 500 VAL B CA 1
ATOM 8008 C C . VAL B 1 500 ? -11.875 41.594 23.656 1 97.25 500 VAL B C 1
ATOM 8010 O O . VAL B 1 500 ? -11.828 42.844 23.656 1 97.25 500 VAL B O 1
ATOM 8013 N N . VAL B 1 501 ? -12.789 40.938 23.031 1 95.06 501 VAL B N 1
ATOM 8014 C CA . VAL B 1 501 ? -13.562 41.5 21.938 1 95.06 501 VAL B CA 1
ATOM 8015 C C . VAL B 1 501 ? -14.461 42.625 22.484 1 95.06 501 VAL B C 1
ATOM 8017 O O . VAL B 1 501 ? -14.766 43.562 21.766 1 95.06 501 VAL B O 1
ATOM 8020 N N . SER B 1 502 ? -14.875 42.594 23.781 1 93.44 502 SER B N 1
ATOM 8021 C CA . SER B 1 502 ? -15.805 43.562 24.359 1 93.44 502 SER B CA 1
ATOM 8022 C C . SER B 1 502 ? -15.086 44.844 24.75 1 93.44 502 SER B C 1
ATOM 8024 O O . SER B 1 502 ? -15.734 45.844 25.047 1 93.44 502 SER B O 1
ATOM 8026 N N . GLU B 1 503 ? -13.828 44.844 24.672 1 95.06 503 GLU B N 1
ATOM 8027 C CA . GLU B 1 503 ? -13.07 46.062 25 1 95.06 503 GLU B CA 1
ATOM 8028 C C . GLU B 1 503 ? -13.141 47.094 23.875 1 95.06 503 GLU B C 1
ATOM 8030 O O . GLU B 1 503 ? -13.555 46.75 22.75 1 95.06 503 GLU B O 1
ATOM 8035 N N . ALA B 1 504 ? -12.703 48.312 24.188 1 92.25 504 ALA B N 1
ATOM 8036 C CA . ALA B 1 504 ? -12.719 49.375 23.219 1 92.25 504 ALA B CA 1
ATOM 8037 C C . ALA B 1 504 ? -11.898 49.031 21.984 1 92.25 504 ALA B C 1
ATOM 8039 O O . ALA B 1 504 ? -10.82 48.438 22.094 1 92.25 504 ALA B O 1
ATOM 8040 N N . GLY B 1 505 ? -12.516 49.281 20.891 1 94.19 505 GLY B N 1
ATOM 8041 C CA . GLY B 1 505 ? -11.828 49.031 19.625 1 94.19 505 GLY B CA 1
ATOM 8042 C C . GLY B 1 505 ? -11.789 47.562 19.25 1 94.19 505 GLY B C 1
ATOM 8043 O O . GLY B 1 505 ? -11.062 47.188 18.328 1 94.19 505 GLY B O 1
ATOM 8044 N N . GLY B 1 506 ? -12.508 46.75 20.031 1 94.44 506 GLY B N 1
ATOM 8045 C CA . GLY B 1 506 ? -12.57 45.344 19.703 1 94.44 506 GLY B CA 1
ATOM 8046 C C . GLY B 1 506 ? -11.398 44.562 20.266 1 94.44 506 GLY B C 1
ATOM 8047 O O . GLY B 1 506 ? -11.172 43.406 19.859 1 94.44 506 GLY B O 1
ATOM 8048 N N . GLY B 1 507 ? -10.633 45.219 21.141 1 95.19 507 GLY B N 1
ATOM 8049 C CA . GLY B 1 507 ? -9.469 44.531 21.719 1 95.19 507 GLY B CA 1
ATOM 8050 C C . GLY B 1 507 ? -8.227 44.656 20.859 1 95.19 507 GLY B C 1
ATOM 8051 O O . GLY B 1 507 ? -8.25 45.344 19.812 1 95.19 507 GLY B O 1
ATOM 8052 N N . SER B 1 508 ? -7.145 44 21.297 1 94.44 508 SER B N 1
ATOM 8053 C CA . SER B 1 508 ? -5.828 44.094 20.672 1 94.44 508 SER B CA 1
ATOM 8054 C C . SER B 1 508 ? -5.543 42.906 19.766 1 94.44 508 SER B C 1
ATOM 8056 O O . SER B 1 508 ? -5.887 41.781 20.078 1 94.44 508 SER B O 1
ATOM 8058 N N . LEU B 1 509 ? -5.023 43.25 18.594 1 96.06 509 LEU B N 1
ATOM 8059 C CA . LEU B 1 509 ? -4.535 42.281 17.625 1 96.06 509 LEU B CA 1
ATOM 8060 C C . LEU B 1 509 ? -3.17 42.688 17.078 1 96.06 509 LEU B C 1
ATOM 8062 O O . LEU B 1 509 ? -2.822 43.875 17.094 1 96.06 509 LEU B O 1
ATOM 8066 N N . LEU B 1 510 ? -2.402 41.625 16.719 1 98.56 510 LEU B N 1
ATOM 8067 C CA . LEU B 1 510 ? -1.193 41.969 15.961 1 98.56 510 LEU B CA 1
ATOM 8068 C C . LEU B 1 510 ? -1.414 41.75 14.469 1 98.56 510 LEU B C 1
ATOM 8070 O O . LEU B 1 510 ? -2.256 40.938 14.07 1 98.56 510 LEU B O 1
ATOM 8074 N N . ARG B 1 511 ? -0.76 42.531 13.656 1 98.75 511 ARG B N 1
ATOM 8075 C CA . ARG B 1 511 ? -0.666 42.375 12.211 1 98.75 511 ARG B CA 1
ATOM 8076 C C . ARG B 1 511 ? 0.789 42.25 11.773 1 98.75 511 ARG B C 1
ATOM 8078 O O . ARG B 1 511 ? 1.622 43.094 12.109 1 98.75 511 ARG B O 1
ATOM 8085 N N . PHE B 1 512 ? 1.086 41.188 11.094 1 98.81 512 PHE B N 1
ATOM 8086 C CA . PHE B 1 512 ? 2.445 40.969 10.617 1 98.81 512 PHE B CA 1
ATOM 8087 C C . PHE B 1 512 ? 2.559 41.281 9.133 1 98.81 512 PHE B C 1
ATOM 8089 O O . PHE B 1 512 ? 1.703 40.875 8.336 1 98.81 512 PHE B O 1
ATOM 8096 N N . GLY B 1 513 ? 3.635 42 8.727 1 98.44 513 GLY B N 1
ATOM 8097 C CA . GLY B 1 513 ? 4.059 42.125 7.344 1 98.44 513 GLY B CA 1
ATOM 8098 C C . GLY B 1 513 ? 3.299 43.188 6.574 1 98.44 513 GLY B C 1
ATOM 8099 O O . GLY B 1 513 ? 3.146 43.094 5.355 1 98.44 513 GLY B O 1
ATOM 8100 N N . ALA B 1 514 ? 2.793 44.188 7.215 1 97.25 514 ALA B N 1
ATOM 8101 C CA . ALA B 1 514 ? 2.043 45.25 6.535 1 97.25 514 ALA B CA 1
ATOM 8102 C C . ALA B 1 514 ? 2.709 46.594 6.727 1 97.25 514 ALA B C 1
ATOM 8104 O O . ALA B 1 514 ? 3.266 46.875 7.789 1 97.25 514 ALA B O 1
ATOM 8105 N N . GLY B 1 515 ? 2.658 47.406 5.652 1 94.25 515 GLY B N 1
ATOM 8106 C CA . GLY B 1 515 ? 3.127 48.781 5.734 1 94.25 515 GLY B CA 1
ATOM 8107 C C . GLY B 1 515 ? 4.613 48.906 6.023 1 94.25 515 GLY B C 1
ATOM 8108 O O . GLY B 1 515 ? 5.047 49.812 6.711 1 94.25 515 GLY B O 1
ATOM 8109 N N . GLY B 1 516 ? 5.348 47.969 5.695 1 95.44 516 GLY B N 1
ATOM 8110 C CA . GLY B 1 516 ? 6.785 48 5.906 1 95.44 516 GLY B CA 1
ATOM 8111 C C . GLY B 1 516 ? 7.184 47.625 7.324 1 95.44 516 GLY B C 1
ATOM 8112 O O . GLY B 1 516 ? 8.352 47.75 7.699 1 95.44 516 GLY B O 1
ATOM 8113 N N . LYS B 1 517 ? 6.23 47.25 8.117 1 98.06 517 LYS B N 1
ATOM 8114 C CA . LYS B 1 517 ? 6.504 46.844 9.492 1 98.06 517 LYS B CA 1
ATOM 8115 C C . LYS B 1 517 ? 6.379 45.312 9.648 1 98.06 517 LYS B C 1
ATOM 8117 O O . LYS B 1 517 ? 5.422 44.719 9.156 1 98.06 517 LYS B O 1
ATOM 8122 N N . ALA B 1 518 ? 7.305 44.781 10.32 1 98.56 518 ALA B N 1
ATOM 8123 C CA . ALA B 1 518 ? 7.262 43.344 10.562 1 98.56 518 ALA B CA 1
ATOM 8124 C C . ALA B 1 518 ? 6.07 42.969 11.438 1 98.56 518 ALA B C 1
ATOM 8126 O O . ALA B 1 518 ? 5.441 41.938 11.227 1 98.56 518 ALA B O 1
ATOM 8127 N N . VAL B 1 519 ? 5.863 43.781 12.406 1 98.62 519 VAL B N 1
ATOM 8128 C CA . VAL B 1 519 ? 4.742 43.562 13.312 1 98.62 519 VAL B CA 1
ATOM 8129 C C . VAL B 1 519 ? 4.203 44.906 13.805 1 98.62 519 VAL B C 1
ATOM 8131 O O . VAL B 1 519 ? 4.965 45.844 13.984 1 98.62 519 VAL B O 1
ATOM 8134 N N . GLN B 1 520 ? 2.916 45.031 13.938 1 98.06 520 GLN B N 1
ATOM 8135 C CA . GLN B 1 520 ? 2.273 46.219 14.5 1 98.06 520 GLN B CA 1
ATOM 8136 C C . GLN B 1 520 ? 1.009 45.844 15.266 1 98.06 520 GLN B C 1
ATOM 8138 O O . GLN B 1 520 ? 0.375 44.812 14.969 1 98.06 520 GLN B O 1
ATOM 8143 N N . ARG B 1 521 ? 0.687 46.594 16.266 1 97.62 521 ARG B N 1
ATOM 8144 C CA . ARG B 1 521 ? -0.558 46.438 17 1 97.62 521 ARG B CA 1
ATOM 8145 C C . ARG B 1 521 ? -1.707 47.156 16.312 1 97.62 521 ARG B C 1
ATOM 8147 O O . ARG B 1 521 ? -1.534 48.281 15.797 1 97.62 521 ARG B O 1
ATOM 8154 N N . ILE B 1 522 ? -2.779 46.5 16.234 1 97.56 522 ILE B N 1
ATOM 8155 C CA . ILE B 1 522 ? -3.969 47.125 15.664 1 97.56 522 ILE B CA 1
ATOM 8156 C C . ILE B 1 522 ? -5.172 46.844 16.562 1 97.56 522 ILE B C 1
ATOM 8158 O O . ILE B 1 522 ? -5.117 46 17.438 1 97.56 522 ILE B O 1
ATOM 8162 N N . ASP B 1 523 ? -6.258 47.594 16.281 1 96.5 523 ASP B N 1
ATOM 8163 C CA . ASP B 1 523 ? -7.516 47.344 16.984 1 96.5 523 ASP B CA 1
ATOM 8164 C C . ASP B 1 523 ? -8.297 46.219 16.328 1 96.5 523 ASP B C 1
ATOM 8166 O O . ASP B 1 523 ? -8.312 46.094 15.102 1 96.5 523 ASP B O 1
ATOM 8170 N N . GLY B 1 524 ? -8.969 45.469 17.172 1 96.69 524 GLY B N 1
ATOM 8171 C CA . GLY B 1 524 ? -9.75 44.344 16.656 1 96.69 524 GLY B CA 1
ATOM 8172 C C . GLY B 1 524 ? -10.789 44.781 15.641 1 96.69 524 GLY B C 1
ATOM 8173 O O . GLY B 1 524 ? -11.109 44 14.719 1 96.69 524 GLY B O 1
ATOM 8174 N N . VAL B 1 525 ? -11.25 45.969 15.711 1 96.06 525 VAL B N 1
ATOM 8175 C CA . VAL B 1 525 ? -12.328 46.438 14.852 1 96.06 525 VAL B CA 1
ATOM 8176 C C . VAL B 1 525 ? -11.82 46.594 13.422 1 96.06 525 VAL B C 1
ATOM 8178 O O . VAL B 1 525 ? -12.602 46.531 12.469 1 96.06 525 VAL B O 1
ATOM 8181 N N . GLU B 1 526 ? -10.516 46.75 13.258 1 96.5 526 GLU B N 1
ATOM 8182 C CA . GLU B 1 526 ? -9.969 46.844 11.914 1 96.5 526 GLU B CA 1
ATOM 8183 C C . GLU B 1 526 ? -10.195 45.562 11.125 1 96.5 526 GLU B C 1
ATOM 8185 O O . GLU B 1 526 ? -10.312 45.594 9.898 1 96.5 526 GLU B O 1
ATOM 8190 N N . VAL B 1 527 ? -10.234 44.438 11.844 1 97.44 527 VAL B N 1
ATOM 8191 C CA . VAL B 1 527 ? -10.406 43.125 11.211 1 97.44 527 VAL B CA 1
ATOM 8192 C C . VAL B 1 527 ? -11.836 42.656 11.43 1 97.44 527 VAL B C 1
ATOM 8194 O O . VAL B 1 527 ? -12.516 42.25 10.484 1 97.44 527 VAL B O 1
ATOM 8197 N N . ASP B 1 528 ? -12.375 42.844 12.633 1 96.88 528 ASP B N 1
ATOM 8198 C CA . ASP B 1 528 ? -13.633 42.219 13.055 1 96.88 528 ASP B CA 1
ATOM 8199 C C . ASP B 1 528 ? -14.805 43.188 12.875 1 96.88 528 ASP B C 1
ATOM 8201 O O . ASP B 1 528 ? -15.969 42.781 12.953 1 96.88 528 ASP B O 1
ATOM 8205 N N . GLY B 1 529 ? -14.562 44.438 12.664 1 96.25 529 GLY B N 1
ATOM 8206 C CA . GLY B 1 529 ? -15.617 45.438 12.609 1 96.25 529 GLY B CA 1
ATOM 8207 C C . GLY B 1 529 ? -16.688 45.125 11.578 1 96.25 529 GLY B C 1
ATOM 8208 O O . GLY B 1 529 ? -17.859 45.438 11.766 1 96.25 529 GLY B O 1
ATOM 8209 N N . VAL B 1 530 ? -16.234 44.5 10.508 1 96.94 530 VAL B N 1
ATOM 8210 C CA . VAL B 1 530 ? -17.141 44.156 9.43 1 96.94 530 VAL B CA 1
ATOM 8211 C C . VAL B 1 530 ? -18.203 43.188 9.938 1 96.94 530 VAL B C 1
ATOM 8213 O O . VAL B 1 530 ? -19.344 43.188 9.453 1 96.94 530 VAL B O 1
ATOM 8216 N N . CYS B 1 531 ? -17.875 42.406 10.906 1 96.12 531 CYS B N 1
ATOM 8217 C CA . CYS B 1 531 ? -18.781 41.406 11.445 1 96.12 531 CYS B CA 1
ATOM 8218 C C . CYS B 1 531 ? -19.906 42.031 12.234 1 96.12 531 CYS B C 1
ATOM 8220 O O . CYS B 1 531 ? -20.938 41.406 12.484 1 96.12 531 CYS B O 1
ATOM 8222 N N . GLU B 1 532 ? -19.719 43.312 12.602 1 93.75 532 GLU B N 1
ATOM 8223 C CA . GLU B 1 532 ? -20.703 44.062 13.375 1 93.75 532 GLU B CA 1
ATOM 8224 C C . GLU B 1 532 ? -21.281 45.25 12.578 1 93.75 532 GLU B C 1
ATOM 8226 O O . GLU B 1 532 ? -21.984 46.094 13.117 1 93.75 532 GLU B O 1
ATOM 8231 N N . GLY B 1 533 ? -20.906 45.312 11.344 1 93.56 533 GLY B N 1
ATOM 8232 C CA . GLY B 1 533 ? -21.391 46.406 10.484 1 93.56 533 GLY B CA 1
ATOM 8233 C C . GLY B 1 533 ? -20.672 47.719 10.727 1 93.56 533 GLY B C 1
ATOM 8234 O O . GLY B 1 533 ? -21.203 48.781 10.398 1 93.56 533 GLY B O 1
ATOM 8235 N N . LEU B 1 534 ? -19.531 47.75 11.352 1 93.25 534 LEU B N 1
ATOM 8236 C CA . LEU B 1 534 ? -18.828 48.969 11.727 1 93.25 534 LEU B CA 1
ATOM 8237 C C . LEU B 1 534 ? -17.859 49.406 10.633 1 93.25 534 LEU B C 1
ATOM 8239 O O . LEU B 1 534 ? -17.234 50.469 10.734 1 93.25 534 LEU B O 1
ATOM 8243 N N . GLY B 1 535 ? -17.859 48.75 9.5 1 91.56 535 GLY B N 1
ATOM 8244 C CA . GLY B 1 535 ? -16.938 49.094 8.422 1 91.56 535 GLY B CA 1
ATOM 8245 C C . GLY B 1 535 ? -16.766 47.969 7.402 1 91.56 535 GLY B C 1
ATOM 8246 O O . GLY B 1 535 ? -17.469 46.969 7.457 1 91.56 535 GLY B O 1
ATOM 8247 N N . GLU B 1 536 ? -15.789 48.312 6.516 1 94.88 536 GLU B N 1
ATOM 8248 C CA . GLU B 1 536 ? -15.484 47.312 5.48 1 94.88 536 GLU B CA 1
ATOM 8249 C C . GLU B 1 536 ? -14.211 46.562 5.816 1 94.88 536 GLU B C 1
ATOM 8251 O O . GLU B 1 536 ? -13.336 47.062 6.527 1 94.88 536 GLU B O 1
ATOM 8256 N N . TYR B 1 537 ? -14.227 45.312 5.461 1 97.19 537 TYR B N 1
ATOM 8257 C CA . TYR B 1 537 ? -13.031 44.5 5.629 1 97.19 537 TYR B CA 1
ATOM 8258 C C . TYR B 1 537 ? -11.992 44.844 4.566 1 97.19 537 TYR B C 1
ATOM 8260 O O . TYR B 1 537 ? -12.32 44.969 3.385 1 97.19 537 TYR B O 1
ATOM 8268 N N . ASP B 1 538 ? -10.758 45.094 4.93 1 97.38 538 ASP B N 1
ATOM 8269 C CA . ASP B 1 538 ? -9.648 45.344 4.008 1 97.38 538 ASP B CA 1
ATOM 8270 C C . ASP B 1 538 ? -8.82 44.094 3.793 1 97.38 538 ASP B C 1
ATOM 8272 O O . ASP B 1 538 ? -7.996 43.719 4.637 1 97.38 538 ASP B O 1
ATOM 8276 N N . PRO B 1 539 ? -8.969 43.469 2.678 1 97.69 539 PRO B N 1
ATOM 8277 C CA . PRO B 1 539 ? -8.172 42.25 2.414 1 97.69 539 PRO B CA 1
ATOM 8278 C C . PRO B 1 539 ? -6.715 42.562 2.1 1 97.69 539 PRO B C 1
ATOM 8280 O O . PRO B 1 539 ? -5.879 41.656 2.027 1 97.69 539 PRO B O 1
ATOM 8283 N N . PHE B 1 540 ? -6.379 43.875 1.915 1 97.12 540 PHE B N 1
ATOM 8284 C CA . PHE B 1 540 ? -5.027 44.281 1.573 1 97.12 540 PHE B CA 1
ATOM 8285 C C . PHE B 1 540 ? -4.559 45.406 2.506 1 97.12 540 PHE B C 1
ATOM 8287 O O . PHE B 1 540 ? -4.266 46.5 2.059 1 97.12 540 PHE B O 1
ATOM 8294 N N . PRO B 1 541 ? -4.449 45.062 3.662 1 96.12 541 PRO B N 1
ATOM 8295 C CA . PRO B 1 541 ? -4.062 46.125 4.59 1 96.12 541 PRO B CA 1
ATOM 8296 C C . PRO B 1 541 ? -2.59 46.5 4.461 1 96.12 541 PRO B C 1
ATOM 8298 O O . PRO B 1 541 ? -1.772 45.719 4.008 1 96.12 541 PRO B O 1
#

Secondary structure (DSSP, 8-state):
-------------------------S-SEEE-SS-EEE-EE-TTSTTEEEEEEEE-S----GGGTTSPPPPPPP---EEE--SPPPBPS-EE--S--GGGSGGGTTSS---TTS-TT-SEE-TTB-S---EEEEEEESSPPPTT-EEEEEEE--STTTS--S--GGG--HHHHHHH-S-EEEEE----HHHH----TTSPTT-S-HHHHHHHHHHHHHHHHGGGGTEEEEEEEEEEETHHHHHHHHHHHHTTTS---SEEEEES----S-PPP-TT-HHHHHHHHHTT-S-TT-TT--SSHHHHHHHHHHHHTTS-HHHHHHHHHHHHHTT-SSPP-------SSSS-S-HHHHHHTT-S----EEEEEETTGGGGTSPP-TT-TTT-S-HHHHHHHHHHHHHHHHHHHHHHHHH-TTTS-EEEEEE----TTT-SSGGG-S-TTTTHHHHHT-GGGGTTTSPPPHHHHHHHHHHHHHHHHHHH-TTTHHHHHH--PPP-TTSGGG-EEEEEEETTEEEEEEETHHHHGGGGTSS---S--/-------------------------S-SEEE-SS-EEE-EE-TTSTTEEEEEEEE-S----GGGTTSPPPPPPP---EEE--SPPPBPS-EE--S--GGGSGGGTTSS---TTS-TT-SEE-TTB-S---EEEEEEESSPPPTT-EEEEEEE--STTTS--S--GGG--HHHHHHH-S-EEEEE----HHHH----TTSPTT-S-HHHHHHHHHHHHHHHHGGGGTEEEEEEEEEEETHHHHHHHHHHHHTTTS---SEEEEES----S-----TT-HHHHHHHHHTT-S-TT-TT--SSHHHHHHHHHHHHTTS-HHHHHHHHHHHHHTT-SSPP-------SSSS-S-HHHHHHTT-S----EEEEEETTGGGGTSPP-TT-TTT-S-HHHHHHHHHHHHHHHHHHHHHHHHH-TTTS-EEEEEE----TTT-SSGGG-S-TTTTHHHHHT-GGGGTTTSPPPHHHHHHHHHHHHHHHHHHH-TTTHHHHHH--PPP-TTSGGG-EEEEEEETTEEEEEEETHHHHGGGGTSS---S--

Foldseek 3Di:
DPPPPPPPPPPPPPPPVCPDPPPLPLAQWFFFQQEIEGWDADPVQNFKTKQAWAALFDQCAQVNQLFATHGHHGDHYYDYRYDHAFAAKAFQALDDACCQDLLNPQQAADQPPAGSNNLFIGNRHDSRFWTKMKMAGSDAADVLFAFEEEEEEADQQRGDARRGLLFPQSVLCSPPNGHMYMYTHFHGWCRQAVLFLQDDFPSRRNRLSSSVSVLVSCLRGVVSNRHRQQQYELEYAHLSLQSLQLLQQLVQVPSSHQEYERHQDHPDADDDADNVSVLNLVLLCVQPNVAQVPDVGAPDPNRSRNSSVNSVSPGDSRSSNSVLNNCVSVVHPPRHTGDDHDRCNRHHNCVLVCLVVVSGHLHEYEYEYELQACQRVDDFPPVCNQVGDDCVVSQVVLLVSLQVVLSVQQSNVVNDCQRYFYAYEYEFADDCLNPVHPSCTRYHCSCSSLCSVSSCSSCVRPHDDPLSVVLSVVNNCLVSLCSNPVRCSNCVPPVRGGFDQPDPLRGWYWYAHPPSHRIDIDGPCQANVVVVVNDGRDSND/DPPPPPPPPPPPPPPPVCPDPPPLPLAQWFFFQQEIEGWDADPVQNFKTKQAWAALFDQCAQVNQLFATHGHHGDHYYDYRYDHAFAAKAFQALDDAPCQDLLNPLQAADQPPAGSNNLFIGNRHDSRFWTKMKMAGSDAADVLFAQEEEEEEADQQRGDARRGLLFPQSVLCSPPNRHMYMYTHFHGWCRQAVLFLQDDFPSRRNRLSSSVSVLVSCLRGVVSNRHRQQQYELEYAHLSLQSLQLLQQLQQVPSSHQEYERHLDHPDADDDADNPSVLNLVLLCVQPNVAQVPPVGAPDPNRSRNSSVNSVSPGDSRSSNSVLNSCVSVVHPPRHTGDDHDRCNRHHNCVLVCLVVVSGHLHEYEYEYELQACQRVDDFPPPCNQVGDDCVVSQVVLLVSLQVVLSVQQSNVVNDCQRYFYAYEYEFADDCLNPVHPSCTRYRCSCSSLCSVSSCSSCVRPHDDPLSVVLSVVNNCLVSLCSNPVRCSNCVPPVRGGFDQPDPLRGWYWYAHPPSHRIDIDGPCQANVVVVVNDGRDSRD

Radius of gyration: 33.25 Å; Cα contacts (8 Å, |Δi|>4): 2514; chains: 2; bounding box: 60×99×104 Å

InterPro domains:
  IPR002018 Carboxylesterase, type B [PF00135] (28-379)
  IPR029058 Alpha/Beta hydrolase fold [G3DSA:3.40.50.1820] (19-394)
  IPR029058 Alpha/Beta hydrolase fold [G3DSA:3.40.50.1820] (395-521)
  IPR029058 Alpha/Beta hydrolase fold [SSF53474] (27-485)
  IPR050309 Type-B Carboxylesterase/Lipase [PTHR11559] (26-379)

pLDDT: mean 92.6, std 14.22, range [23.38, 98.94]

Organism: Colletotrichum higginsianum (strain IMI 349063) (NCBI:txid759273)